Protein AF-0000000081577315 (afdb_homodimer)

InterPro domains:
  IPR021858 Fungal transcription factor [PF11951] (131-562)

Organism: NCBI:txid460523

Structure (mmCIF, N/CA/C/O backbone):
data_AF-0000000081577315-model_v1
#
loop_
_entity.id
_entity.type
_entity.pdbx_description
1 polymer 'Transcription factor domain-containing protein'
#
loop_
_atom_site.group_PDB
_atom_site.id
_atom_site.type_symbol
_atom_site.label_atom_id
_atom_site.label_alt_id
_atom_site.label_comp_id
_atom_site.label_asym_id
_atom_site.label_entity_id
_atom_site.label_seq_id
_atom_site.pdbx_PDB_ins_code
_atom_site.Cartn_x
_atom_site.Cartn_y
_atom_site.Cartn_z
_atom_site.occupancy
_atom_site.B_iso_or_equiv
_atom_site.auth_seq_id
_atom_site.auth_comp_id
_atom_site.auth_asym_id
_atom_site.auth_atom_id
_atom_site.pdbx_PDB_model_num
ATOM 1 N N . MET A 1 1 ? 40.281 28.016 14.172 1 19.94 1 MET A N 1
ATOM 2 C CA . MET A 1 1 ? 40.844 27 15.055 1 19.94 1 MET A CA 1
ATOM 3 C C . MET A 1 1 ? 39.75 26.328 15.883 1 19.94 1 MET A C 1
ATOM 5 O O . MET A 1 1 ? 39.156 26.953 16.766 1 19.94 1 MET A O 1
ATOM 9 N N . GLY A 1 2 ? 38.812 25.531 15.406 1 21.23 2 GLY A N 1
ATOM 10 C CA . GLY A 1 2 ? 37.469 25.281 15.93 1 21.23 2 GLY A CA 1
ATOM 11 C C . GLY A 1 2 ? 37.469 24.5 17.219 1 21.23 2 GLY A C 1
ATOM 12 O O . GLY A 1 2 ? 38.5 23.953 17.625 1 21.23 2 GLY A O 1
ATOM 13 N N . PRO A 1 3 ? 36.656 24.719 18.219 1 23.34 3 PRO A N 1
ATOM 14 C CA . PRO A 1 3 ? 37.031 24.297 19.562 1 23.34 3 PRO A CA 1
ATOM 15 C C . PRO A 1 3 ? 37.5 22.844 19.609 1 23.34 3 PRO A C 1
ATOM 17 O O . PRO A 1 3 ? 37.188 22.062 18.734 1 23.34 3 PRO A O 1
ATOM 20 N N . PRO A 1 4 ? 38.5 22.562 20.547 1 21.45 4 PRO A N 1
ATOM 21 C CA . PRO A 1 4 ? 39.312 21.344 20.75 1 21.45 4 PRO A CA 1
ATOM 22 C C . PRO A 1 4 ? 38.438 20.109 21.047 1 21.45 4 PRO A C 1
ATOM 24 O O . PRO A 1 4 ? 37.312 20.234 21.531 1 21.45 4 PRO A O 1
ATOM 27 N N . ILE A 1 5 ? 38.688 19.016 20.344 1 21.33 5 ILE A N 1
ATOM 28 C CA . ILE A 1 5 ? 38.125 17.688 20.125 1 21.33 5 ILE A CA 1
ATOM 29 C C . ILE A 1 5 ? 38.281 16.844 21.391 1 21.33 5 ILE A C 1
ATOM 31 O O . ILE A 1 5 ? 39.375 16.359 21.672 1 21.33 5 ILE A O 1
ATOM 35 N N . LEU A 1 6 ? 37.812 17.625 22.531 1 18.81 6 LEU A N 1
ATOM 36 C CA . LEU A 1 6 ? 38.375 16.953 23.719 1 18.81 6 LEU A CA 1
ATOM 37 C C . LEU A 1 6 ? 38.281 15.438 23.562 1 18.81 6 LEU A C 1
ATOM 39 O O . LEU A 1 6 ? 37.5 14.922 22.766 1 18.81 6 LEU A O 1
ATOM 43 N N . GLY A 1 7 ? 39 14.812 24.5 1 17.84 7 GLY A N 1
ATOM 44 C CA . GLY A 1 7 ? 39.719 13.586 24.781 1 17.84 7 GLY A CA 1
ATOM 45 C C . GLY A 1 7 ? 38.844 12.359 24.812 1 17.84 7 GLY A C 1
ATOM 46 O O . GLY A 1 7 ? 37.625 12.469 24.922 1 17.84 7 GLY A O 1
ATOM 47 N N . VAL A 1 8 ? 39.406 11.164 24.656 1 20.05 8 VAL A N 1
ATOM 48 C CA . VAL A 1 8 ? 39.312 9.789 24.188 1 20.05 8 VAL A CA 1
ATOM 49 C C . VAL A 1 8 ? 38.594 8.938 25.25 1 20.05 8 VAL A C 1
ATOM 51 O O . VAL A 1 8 ? 38.156 7.824 24.969 1 20.05 8 VAL A O 1
ATOM 54 N N . HIS A 1 9 ? 38.375 9.578 26.469 1 17.62 9 HIS A N 1
ATOM 55 C CA . HIS A 1 9 ? 38.688 8.602 27.5 1 17.62 9 HIS A CA 1
ATOM 56 C C . HIS A 1 9 ? 37.844 7.352 27.375 1 17.62 9 HIS A C 1
ATOM 58 O O . HIS A 1 9 ? 36.75 7.398 26.781 1 17.62 9 HIS A O 1
ATOM 64 N N . GLU A 1 10 ? 38.219 6.277 28.172 1 17.97 10 GLU A N 1
ATOM 65 C CA . GLU A 1 10 ? 38.281 4.824 28.297 1 17.97 10 GLU A CA 1
ATOM 66 C C . GLU A 1 10 ? 36.906 4.238 28.578 1 17.97 10 GLU A C 1
ATOM 68 O O . GLU A 1 10 ? 36 4.945 29.047 1 17.97 10 GLU A O 1
ATOM 73 N N . ASN A 1 11 ? 36.719 2.869 28.469 1 18.02 11 ASN A N 1
ATOM 74 C CA . ASN A 1 11 ? 35.906 1.729 28.062 1 18.02 11 ASN A CA 1
ATOM 75 C C . ASN A 1 11 ? 35 1.273 29.188 1 18.02 11 ASN A C 1
ATOM 77 O O . ASN A 1 11 ? 34.062 0.478 28.969 1 18.02 11 ASN A O 1
ATOM 81 N N . THR A 1 12 ? 35.312 1.619 30.484 1 17.09 12 THR A N 1
ATOM 82 C CA . THR A 1 12 ? 35.25 0.462 31.375 1 17.09 12 THR A CA 1
ATOM 83 C C . THR A 1 12 ? 33.812 0.008 31.594 1 17.09 12 THR A C 1
ATOM 85 O O . THR A 1 12 ? 32.875 0.768 31.344 1 17.09 12 THR A O 1
ATOM 88 N N . HIS A 1 13 ? 33.531 -0.898 32.656 1 17.03 13 HIS A N 1
ATOM 89 C CA . HIS A 1 13 ? 33.031 -2.219 33 1 17.03 13 HIS A CA 1
ATOM 90 C C . HIS A 1 13 ? 31.594 -2.135 33.531 1 17.03 13 HIS A C 1
ATOM 92 O O . HIS A 1 13 ? 30.75 -2.957 33.188 1 17.03 13 HIS A O 1
ATOM 98 N N . ALA A 1 14 ? 31.234 -1.202 34.406 1 17.31 14 ALA A N 1
ATOM 99 C CA . ALA A 1 14 ? 30.672 -1.728 35.656 1 17.31 14 ALA A CA 1
ATOM 100 C C . ALA A 1 14 ? 29.203 -2.111 35.469 1 17.31 14 ALA A C 1
ATOM 102 O O . ALA A 1 14 ? 28.422 -1.365 34.875 1 17.31 14 ALA A O 1
ATOM 103 N N . SER A 1 15 ? 28.812 -3.434 35.688 1 18.31 15 SER A N 1
ATOM 104 C CA . SER A 1 15 ? 27.703 -4.355 35.5 1 18.31 15 SER A CA 1
ATOM 105 C C . SER A 1 15 ? 26.531 -3.984 36.406 1 18.31 15 SER A C 1
ATOM 107 O O . SER A 1 15 ? 25.531 -4.703 36.469 1 18.31 15 SER A O 1
ATOM 109 N N . PRO A 1 16 ? 26.328 -2.744 36.75 1 17.39 16 PRO A N 1
ATOM 110 C CA . PRO A 1 16 ? 25.656 -2.795 38.062 1 17.39 16 PRO A CA 1
ATOM 111 C C . PRO A 1 16 ? 24.328 -3.553 38.031 1 17.39 16 PRO A C 1
ATOM 113 O O . PRO A 1 16 ? 23.656 -3.574 36.969 1 17.39 16 PRO A O 1
ATOM 116 N N . SER A 1 17 ? 24.156 -4.488 38.969 1 18.06 17 SER A N 1
ATOM 117 C CA . SER A 1 17 ? 23.25 -5.574 39.344 1 18.06 17 SER A CA 1
ATOM 118 C C . SER A 1 17 ? 21.891 -5.039 39.75 1 18.06 17 SER A C 1
ATOM 120 O O . SER A 1 17 ? 21.734 -4.508 40.875 1 18.06 17 SER A O 1
ATOM 122 N N . ALA A 1 18 ? 21.344 -4.199 39.031 1 18.39 18 ALA A N 1
ATOM 123 C CA . ALA A 1 18 ? 20.234 -3.477 39.656 1 18.39 18 ALA A CA 1
ATOM 124 C C . ALA A 1 18 ? 19.172 -4.445 40.188 1 18.39 18 ALA A C 1
ATOM 126 O O . ALA A 1 18 ? 18.609 -5.238 39.438 1 18.39 18 ALA A O 1
ATOM 127 N N . THR A 1 19 ? 19.422 -4.809 41.344 1 18 19 THR A N 1
ATOM 128 C CA . THR A 1 19 ? 18.609 -5.711 42.188 1 18 19 THR A CA 1
ATOM 129 C C . THR A 1 19 ? 17.156 -5.262 42.188 1 18 19 THR A C 1
ATOM 131 O O . THR A 1 19 ? 16.844 -4.156 42.656 1 18 19 THR A O 1
ATOM 134 N N . ALA A 1 20 ? 16.484 -5.68 41.188 1 18.7 20 ALA A N 1
ATOM 135 C CA . ALA A 1 20 ? 15.062 -5.434 40.938 1 18.7 20 ALA A CA 1
ATOM 136 C C . ALA A 1 20 ? 14.219 -5.762 42.188 1 18.7 20 ALA A C 1
ATOM 138 O O . ALA A 1 20 ? 14.312 -6.863 42.719 1 18.7 20 ALA A O 1
ATOM 139 N N . ILE A 1 21 ? 14.18 -4.812 43 1 18.83 21 ILE A N 1
ATOM 140 C CA . ILE A 1 21 ? 13.469 -4.992 44.25 1 18.83 21 ILE A CA 1
ATOM 141 C C . ILE A 1 21 ? 12.125 -5.68 44 1 18.83 21 ILE A C 1
ATOM 143 O O . ILE A 1 21 ? 11.398 -5.309 43.094 1 18.83 21 ILE A O 1
ATOM 147 N N . PRO A 1 22 ? 11.906 -6.816 44.688 1 18.69 22 PRO A N 1
ATOM 148 C CA . PRO A 1 22 ? 10.891 -7.867 44.656 1 18.69 22 PRO A CA 1
ATOM 149 C C . PRO A 1 22 ? 9.492 -7.344 44.969 1 18.69 22 PRO A C 1
ATOM 151 O O . PRO A 1 22 ? 9.273 -6.742 46 1 18.69 22 PRO A O 1
ATOM 154 N N . TYR A 1 23 ? 8.984 -6.512 44.094 1 19.5 23 TYR A N 1
ATOM 155 C CA . TYR A 1 23 ? 7.734 -5.941 44.562 1 19.5 23 TYR A CA 1
ATOM 156 C C . TYR A 1 23 ? 6.809 -7.023 45.125 1 19.5 23 TYR A C 1
ATOM 158 O O . TYR A 1 23 ? 6.707 -8.109 44.531 1 19.5 23 TYR A O 1
ATOM 166 N N . PRO A 1 24 ? 6.59 -6.98 46.312 1 19.03 24 PRO A N 1
ATOM 167 C CA . PRO A 1 24 ? 5.848 -7.977 47.094 1 19.03 24 PRO A CA 1
ATOM 168 C C . PRO A 1 24 ? 4.504 -8.336 46.469 1 19.03 24 PRO A C 1
ATOM 170 O O . PRO A 1 24 ? 3.906 -7.516 45.781 1 19.03 24 PRO A O 1
ATOM 173 N 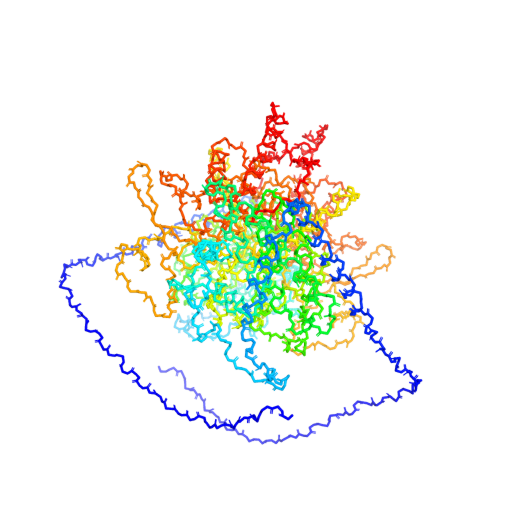N . SER A 1 25 ? 4.359 -9.648 46.156 1 19.23 25 SER A N 1
ATOM 174 C CA . SER A 1 25 ? 3.34 -10.531 45.594 1 19.23 25 SER A CA 1
ATOM 175 C C . SER A 1 25 ? 2.025 -10.406 46.344 1 19.23 25 SER A C 1
ATOM 177 O O . SER A 1 25 ? 1.93 -10.828 47.5 1 19.23 25 SER A O 1
ATOM 179 N N . GLU A 1 26 ? 1.535 -9.164 46.594 1 19.61 26 GLU A N 1
ATOM 180 C CA . GLU A 1 26 ? 0.37 -9.266 47.469 1 19.61 26 GLU A CA 1
ATOM 181 C C . GLU A 1 26 ? -0.564 -10.383 47 1 19.61 26 GLU A C 1
ATOM 183 O O . GLU A 1 26 ? -0.805 -10.547 45.812 1 19.61 26 GLU A O 1
ATOM 188 N N . SER A 1 27 ? -0.783 -11.391 47.906 1 19.67 27 SER A N 1
ATOM 189 C CA . SER A 1 27 ? -1.423 -12.695 48.031 1 19.67 27 SER A CA 1
ATOM 190 C C . SER A 1 27 ? -2.918 -12.609 47.75 1 19.67 27 SER A C 1
ATOM 192 O O . SER A 1 27 ? -3.682 -13.492 48.156 1 19.67 27 SER A O 1
ATOM 194 N N . SER A 1 28 ? -3.348 -11.656 46.938 1 20.56 28 SER A N 1
ATOM 195 C CA . SER A 1 28 ? -4.801 -11.617 47.094 1 20.56 28 SER A CA 1
ATOM 196 C C . SER A 1 28 ? -5.398 -13.016 47 1 20.56 28 SER A C 1
ATOM 198 O O . SER A 1 28 ? -4.941 -13.852 46.219 1 20.56 28 SER A O 1
ATOM 200 N N . GLY A 1 29 ? -6.09 -13.516 48.062 1 19.36 29 GLY A N 1
ATOM 201 C CA . GLY A 1 29 ? -6.656 -14.75 48.594 1 19.36 29 GLY A CA 1
ATOM 202 C C . GLY A 1 29 ? -7.594 -15.438 47.594 1 19.36 29 GLY A C 1
ATOM 203 O O . GLY A 1 29 ? -8.211 -16.453 47.938 1 19.36 29 GLY A O 1
ATOM 204 N N . MET A 1 30 ? -8.195 -14.719 46.625 1 20.97 30 MET A N 1
ATOM 205 C CA . MET A 1 30 ? -9.469 -15.375 46.344 1 20.97 30 MET A CA 1
ATOM 206 C C . MET A 1 30 ? -9.234 -16.812 45.844 1 20.97 30 MET A C 1
ATOM 208 O O . MET A 1 30 ? -8.508 -17.031 44.875 1 20.97 30 MET A O 1
ATOM 212 N N . ASN A 1 31 ? -9.133 -17.75 46.719 1 19.98 31 ASN A N 1
ATOM 213 C CA . ASN A 1 31 ? -8.977 -19.203 46.688 1 19.98 31 ASN A CA 1
ATOM 214 C C . ASN A 1 31 ? -9.93 -19.859 45.719 1 19.98 31 ASN A C 1
ATOM 216 O O . ASN A 1 31 ? -10.07 -21.078 45.688 1 19.98 31 ASN A O 1
ATOM 220 N N . GLU A 1 32 ? -10.898 -19.156 45.125 1 22.66 32 GLU A N 1
ATOM 221 C CA . GLU A 1 32 ? -11.945 -20.109 44.812 1 22.66 32 GLU A CA 1
ATOM 222 C C . GLU A 1 32 ? -11.414 -21.234 43.906 1 22.66 32 GLU A C 1
ATOM 224 O O . GLU A 1 32 ? -10.586 -20.984 43.031 1 22.66 32 GLU A O 1
ATOM 229 N N . GLN A 1 33 ? -11.594 -22.5 44.281 1 22 33 GLN A N 1
ATOM 230 C CA . GLN A 1 33 ? -11.234 -23.812 43.781 1 22 33 GLN A CA 1
ATOM 231 C C . GLN A 1 33 ? -11.555 -23.938 42.281 1 22 33 GLN A C 1
ATOM 233 O O . GLN A 1 33 ? -12.727 -24.031 41.906 1 22 33 GLN A O 1
ATOM 238 N N . SER A 1 34 ? -11.055 -23 41.5 1 20.97 34 SER A N 1
ATOM 239 C CA . SER A 1 34 ? -11.516 -23.156 40.125 1 20.97 34 SER A CA 1
ATOM 240 C C . SER A 1 34 ? -11.266 -24.578 39.625 1 20.97 34 SER A C 1
ATOM 242 O O . SER A 1 34 ? -10.125 -25.047 39.594 1 20.97 34 SER A O 1
ATOM 244 N N . GLN A 1 35 ? -12.203 -25.469 39.875 1 22.58 35 GLN A N 1
ATOM 245 C CA . GLN A 1 35 ? -12.141 -26.828 39.344 1 22.58 35 GLN A CA 1
ATOM 246 C C . GLN A 1 35 ? -11.633 -26.844 37.906 1 22.58 35 GLN A C 1
ATOM 248 O O . GLN A 1 35 ? -12.062 -26.031 37.094 1 22.58 35 GLN A O 1
ATOM 253 N N . SER A 1 36 ? -10.43 -27.219 37.812 1 22.75 36 SER A N 1
ATOM 254 C CA . SER A 1 36 ? -9.641 -27.438 36.594 1 22.75 36 SER A CA 1
ATOM 255 C C . SER A 1 36 ? -10.445 -28.172 35.531 1 22.75 36 SER A C 1
ATOM 257 O O . SER A 1 36 ? -10.789 -29.344 35.719 1 22.75 36 SER A O 1
ATOM 259 N N . PRO A 1 37 ? -11.5 -27.5 35.031 1 26.52 37 PRO A N 1
ATOM 260 C CA . PRO A 1 37 ? -12.18 -28.484 34.156 1 26.52 37 PRO A CA 1
ATOM 261 C C . PRO A 1 37 ? -11.211 -29.25 33.281 1 26.52 37 PRO A C 1
ATOM 263 O O . PRO A 1 37 ? -10.195 -28.703 32.844 1 26.52 37 PRO A O 1
ATOM 266 N N . GLN A 1 38 ? -10.969 -30.5 33.562 1 24.44 38 GLN A N 1
ATOM 267 C CA . GLN A 1 38 ? -10.273 -31.469 32.75 1 24.44 38 GLN A CA 1
ATOM 268 C C . GLN A 1 38 ? -10.57 -31.266 31.266 1 24.44 38 GLN A C 1
ATOM 270 O O . GLN A 1 38 ? -11.711 -31.422 30.828 1 24.44 38 GLN A O 1
ATOM 275 N N . SER A 1 39 ? -10.102 -30.156 30.844 1 25.58 39 SER A N 1
ATOM 276 C CA . SER A 1 39 ? -10.242 -29.859 29.422 1 25.58 39 SER A CA 1
ATOM 277 C C . SER A 1 39 ? -9.898 -31.078 28.562 1 25.58 39 SER A C 1
ATOM 279 O O . SER A 1 39 ? -8.727 -31.406 28.391 1 25.58 39 SER A O 1
ATOM 281 N N . ASN A 1 40 ? -10.664 -32.188 28.797 1 25.02 40 ASN A N 1
ATOM 282 C CA . ASN A 1 40 ? -10.68 -33.281 27.844 1 25.02 40 ASN A CA 1
ATOM 283 C C . ASN A 1 40 ? -10.75 -32.781 26.406 1 25.02 40 ASN A C 1
ATOM 285 O O . ASN A 1 40 ? -11.797 -32.312 25.953 1 25.02 40 ASN A O 1
ATOM 289 N N . PHE A 1 41 ? -9.82 -32.062 26.047 1 26.64 41 PHE A N 1
ATOM 290 C CA . PHE A 1 41 ? -9.664 -31.859 24.609 1 26.64 41 PHE A CA 1
ATOM 291 C C . PHE A 1 41 ? -9.969 -33.156 23.859 1 26.64 41 PHE A C 1
ATOM 293 O O . PHE A 1 41 ? -9.234 -34.125 23.969 1 26.64 41 PHE A O 1
ATOM 300 N N . PRO A 1 42 ? -11.242 -33.531 23.719 1 29.66 42 PRO A N 1
ATOM 301 C CA . PRO A 1 42 ? -11.594 -34.844 23.188 1 29.66 42 PRO A CA 1
ATOM 302 C C . PRO A 1 42 ? -10.82 -35.188 21.922 1 29.66 42 PRO A C 1
ATOM 304 O O . PRO A 1 42 ? -10.648 -34.344 21.047 1 29.66 42 PRO A O 1
ATOM 307 N N . LEU A 1 43 ? -9.93 -36.156 21.859 1 29.17 43 LEU A N 1
ATOM 308 C CA . LEU A 1 43 ? -9.422 -37.031 20.797 1 29.17 43 LEU A CA 1
ATOM 309 C C . LEU A 1 43 ? -10.461 -37.219 19.703 1 29.17 43 LEU A C 1
ATOM 311 O O . LEU A 1 43 ? -10.211 -37.906 18.703 1 29.17 43 LEU A O 1
ATOM 315 N N . HIS A 1 44 ? -11.625 -36.719 19.891 1 32.28 44 HIS A N 1
ATOM 316 C CA . HIS A 1 44 ? -12.703 -36.875 18.922 1 32.28 44 HIS A CA 1
ATOM 317 C C . HIS A 1 44 ? -12.43 -36.094 17.656 1 32.28 44 HIS A C 1
ATOM 319 O O . HIS A 1 44 ? -13.109 -36.25 16.641 1 32.28 44 HIS A O 1
ATOM 325 N N . SER A 1 45 ? -11.672 -35.062 17.719 1 35.09 45 SER A N 1
ATOM 326 C CA . SER A 1 45 ? -11.43 -34.219 16.547 1 35.09 45 SER A CA 1
ATOM 327 C C .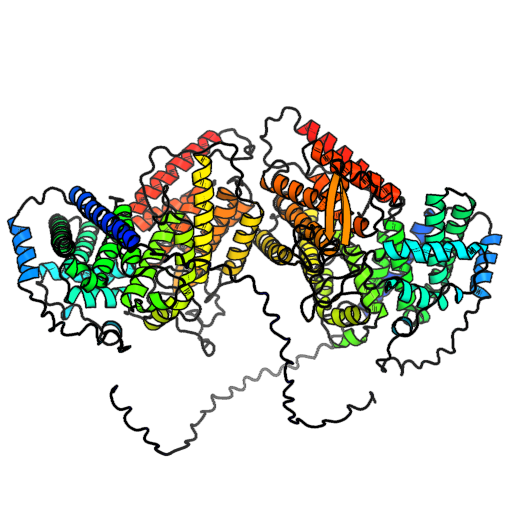 SER A 1 45 ? -10.57 -34.969 15.523 1 35.09 45 SER A C 1
ATOM 329 O O . SER A 1 45 ? -10.617 -34.656 14.328 1 35.09 45 SER A O 1
ATOM 331 N N . LEU A 1 46 ? -9.805 -35.844 15.961 1 35.5 46 LEU A N 1
ATOM 332 C CA . LEU A 1 46 ? -9.055 -36.75 15.086 1 35.5 46 LEU A CA 1
ATOM 333 C C . LEU A 1 46 ? -9.984 -37.688 14.352 1 35.5 46 LEU A C 1
ATOM 335 O O . LEU A 1 46 ? -9.727 -38.062 13.203 1 35.5 46 LEU A O 1
ATOM 339 N N . GLY A 1 47 ? -11.031 -38.062 15.031 1 37.19 47 GLY A N 1
ATOM 340 C CA . GLY A 1 47 ? -12.008 -38.969 14.445 1 37.19 47 GLY A CA 1
ATOM 341 C C . GLY A 1 47 ? -12.703 -38.375 13.227 1 37.19 47 GLY A C 1
ATOM 342 O O . GLY A 1 47 ? -12.93 -39.062 12.242 1 37.19 47 GLY A O 1
ATOM 343 N N . ALA A 1 48 ? -13.07 -37.156 13.258 1 43.28 48 ALA A N 1
ATOM 344 C CA . ALA A 1 48 ? -13.719 -36.469 12.141 1 43.28 48 ALA A CA 1
ATOM 345 C C . ALA A 1 48 ? -12.766 -36.312 10.961 1 43.28 48 ALA A C 1
ATOM 347 O O . ALA A 1 48 ? -13.156 -36.469 9.805 1 43.28 48 ALA A O 1
ATOM 348 N N . SER A 1 49 ? -11.547 -36.219 11.336 1 51.12 49 SER A N 1
ATOM 349 C CA . SER A 1 49 ? -10.516 -36.062 10.312 1 51.12 49 SER A CA 1
ATOM 350 C C . SER A 1 49 ? -10.289 -37.344 9.547 1 51.12 49 SER A C 1
ATOM 352 O O . SER A 1 49 ? -10.18 -37.344 8.32 1 51.12 49 SER A O 1
ATOM 354 N N . ALA A 1 50 ? -10.406 -38.406 10.32 1 51 50 ALA A N 1
ATOM 355 C CA . ALA A 1 50 ? -10.227 -39.719 9.672 1 51 50 ALA A CA 1
ATOM 356 C C . ALA A 1 50 ? -11.398 -40.031 8.758 1 51 50 ALA A C 1
ATOM 358 O O . ALA A 1 50 ? -11.211 -40.562 7.656 1 51 50 ALA A O 1
ATOM 359 N N . ASN A 1 51 ? -12.562 -39.656 9.289 1 53.56 51 ASN A N 1
ATOM 360 C CA . ASN A 1 51 ? -13.75 -39.906 8.469 1 53.56 51 ASN A CA 1
ATOM 361 C C . ASN A 1 51 ? -13.75 -39 7.227 1 53.56 51 ASN A C 1
ATOM 363 O O . ASN A 1 51 ? -14.086 -39.438 6.133 1 53.56 51 ASN A O 1
ATOM 367 N N . ASN A 1 52 ? -13.375 -37.875 7.379 1 59 52 ASN A N 1
ATOM 368 C CA . ASN A 1 52 ? -13.273 -36.969 6.234 1 59 52 ASN A CA 1
ATOM 369 C C . ASN A 1 52 ? -12.211 -37.438 5.246 1 59 52 ASN A C 1
ATOM 371 O O . ASN A 1 52 ? -12.414 -37.375 4.035 1 59 52 ASN A O 1
ATOM 375 N N . LEU A 1 53 ? -11.242 -38 5.867 1 57.97 53 LEU A N 1
ATOM 376 C CA . LEU A 1 53 ? -10.195 -38.531 5.012 1 57.97 53 LEU A CA 1
ATOM 377 C C . LEU A 1 53 ? -10.711 -39.719 4.203 1 57.97 53 LEU A C 1
ATOM 379 O O . LEU A 1 53 ? -10.484 -39.812 2.994 1 57.97 53 LEU A O 1
ATOM 383 N N . ALA A 1 54 ? -11.383 -40.531 4.949 1 58.47 54 ALA A N 1
ATOM 384 C CA . ALA A 1 54 ? -11.938 -41.688 4.273 1 58.47 54 ALA A CA 1
ATOM 385 C C . ALA A 1 54 ? -12.883 -41.281 3.152 1 58.47 54 ALA A C 1
ATOM 387 O O . ALA A 1 54 ? -12.836 -41.844 2.055 1 58.47 54 ALA A O 1
ATOM 388 N N . HIS A 1 55 ? -13.625 -40.375 3.43 1 64.88 55 HIS A N 1
ATOM 389 C CA . HIS A 1 55 ? -14.57 -39.875 2.424 1 64.88 55 HIS A CA 1
ATOM 390 C C . HIS A 1 55 ? -13.836 -39.25 1.242 1 64.88 55 HIS A C 1
ATOM 392 O O . HIS A 1 55 ? -14.164 -39.531 0.086 1 64.88 55 HIS A O 1
ATOM 398 N N . SER A 1 56 ? -12.938 -38.562 1.524 1 61.78 56 SER A N 1
ATOM 399 C CA . SER A 1 56 ? -12.203 -37.906 0.458 1 61.78 56 SER A CA 1
ATOM 400 C C . SER A 1 56 ? -11.445 -38.906 -0.407 1 61.78 56 SER A C 1
ATOM 402 O O . SER A 1 56 ? -11.391 -38.75 -1.63 1 61.78 56 SER A O 1
ATOM 404 N N . LEU A 1 57 ? -10.938 -39.781 0.254 1 61.41 57 LEU A N 1
ATOM 405 C CA . LEU A 1 57 ? -10.188 -40.812 -0.479 1 61.41 57 LEU A CA 1
ATOM 406 C C . LEU A 1 57 ? -11.125 -41.656 -1.332 1 61.41 57 LEU A C 1
ATOM 408 O O . LEU A 1 57 ? -10.781 -42.031 -2.455 1 61.41 57 LEU A O 1
ATOM 412 N N . ASN A 1 58 ? -12.297 -41.781 -0.735 1 57.19 58 ASN A N 1
ATOM 413 C CA . ASN A 1 58 ? -13.312 -42.5 -1.521 1 57.19 58 ASN A CA 1
ATOM 414 C C . ASN A 1 58 ? -13.742 -41.656 -2.73 1 57.19 58 ASN A C 1
ATOM 416 O O . ASN A 1 58 ? -13.922 -42.219 -3.822 1 57.19 58 ASN A O 1
ATOM 420 N N . ASP A 1 59 ? -13.891 -40.5 -2.531 1 63 59 ASP A N 1
ATOM 421 C CA . ASP A 1 59 ? -14.25 -39.625 -3.623 1 63 59 ASP A CA 1
ATOM 422 C C . ASP A 1 59 ? -13.164 -39.594 -4.699 1 63 59 ASP A C 1
ATOM 424 O O . ASP A 1 59 ? -13.469 -39.531 -5.895 1 63 59 ASP A O 1
ATOM 428 N N . LEU A 1 60 ? -12.047 -39.625 -4.207 1 60.66 60 LEU A N 1
ATOM 429 C CA . LEU A 1 60 ? -10.906 -39.719 -5.117 1 60.66 60 LEU A CA 1
ATOM 430 C C . LEU A 1 60 ? -11.016 -40.938 -6.02 1 60.66 60 LEU A C 1
ATOM 432 O O . LEU A 1 60 ? -10.844 -40.844 -7.238 1 60.66 60 LEU A O 1
ATOM 436 N N . LEU A 1 61 ? -11.32 -41.969 -5.363 1 57 61 LEU A N 1
ATOM 437 C CA . LEU A 1 61 ? -11.398 -43.219 -6.086 1 57 61 LEU A CA 1
ATOM 438 C C . LEU A 1 61 ? -12.578 -43.219 -7.059 1 57 61 LEU A C 1
ATOM 440 O O . LEU A 1 61 ? -12.453 -43.688 -8.195 1 57 61 LEU A O 1
ATOM 444 N N . GLU A 1 62 ? -13.641 -42.594 -6.637 1 52.59 62 GLU A N 1
ATOM 445 C CA . GLU A 1 62 ? -14.828 -42.562 -7.477 1 52.59 62 GLU A CA 1
ATOM 446 C C . GLU A 1 62 ? -14.633 -41.625 -8.664 1 52.59 62 GLU A C 1
ATOM 448 O O . GLU A 1 62 ? -15.07 -41.906 -9.773 1 52.59 62 GLU A O 1
ATOM 453 N N . SER A 1 63 ? -14.156 -40.5 -8.414 1 54.34 63 SER A N 1
ATOM 454 C CA . SER A 1 63 ? -13.914 -39.531 -9.477 1 54.34 63 SER A CA 1
ATOM 455 C C . SER A 1 63 ? -13.055 -40.125 -10.586 1 54.34 63 SER A C 1
ATOM 457 O O . SER A 1 63 ? -13.289 -39.906 -11.773 1 54.34 63 SER A O 1
ATOM 459 N N . LYS A 1 64 ? -12.125 -40.875 -10.32 1 52.69 64 LYS A N 1
ATOM 460 C CA . LYS A 1 64 ? -11.188 -41.5 -11.234 1 52.69 64 LYS A CA 1
ATOM 461 C C . LYS A 1 64 ? -11.867 -42.625 -12.031 1 52.69 64 LYS A C 1
ATOM 463 O O . LYS A 1 64 ? -11.617 -42.781 -13.227 1 52.69 64 LYS A O 1
ATOM 468 N N . ILE A 1 65 ? -12.602 -43.406 -11.266 1 45.5 65 ILE A N 1
ATOM 469 C CA . ILE A 1 65 ? -13.32 -44.469 -11.938 1 45.5 65 ILE A CA 1
ATOM 470 C C . ILE A 1 65 ? -14.133 -43.906 -13.102 1 45.5 65 ILE A C 1
ATOM 472 O O . ILE A 1 65 ? -14.188 -44.5 -14.18 1 45.5 65 ILE A O 1
ATOM 476 N N . ASP A 1 66 ? -14.578 -42.906 -12.922 1 49.16 66 ASP A N 1
ATOM 477 C CA . ASP A 1 66 ? -15.344 -42.281 -14 1 49.16 66 ASP A CA 1
ATOM 478 C C . ASP A 1 66 ? -14.438 -41.875 -15.156 1 49.16 66 ASP A C 1
ATOM 480 O O . ASP A 1 66 ? -14.836 -41.938 -16.312 1 49.16 66 ASP A O 1
ATOM 484 N N . GLU A 1 67 ? -13.305 -41.562 -14.742 1 51.91 67 GLU A N 1
ATOM 485 C CA . GLU A 1 67 ? -12.336 -41.125 -15.75 1 51.91 67 GLU A CA 1
ATOM 486 C C . GLU A 1 67 ? -11.82 -42.344 -16.547 1 51.91 67 GLU A C 1
ATOM 488 O O . GLU A 1 67 ? -11.469 -42.188 -17.734 1 51.91 67 GLU A O 1
ATOM 493 N N . ILE A 1 68 ? -11.562 -43.5 -15.727 1 50.56 68 ILE A N 1
ATOM 494 C CA . ILE A 1 68 ? -11.023 -44.719 -16.328 1 50.56 68 ILE A CA 1
ATOM 495 C C . ILE A 1 68 ? -12.148 -45.531 -16.969 1 50.56 68 ILE A C 1
ATOM 497 O O . ILE A 1 68 ? -13.195 -45.719 -16.344 1 50.56 68 ILE A O 1
ATOM 501 N N . GLY A 1 69 ? -12.766 -45.125 -17.922 1 46.69 69 GLY A N 1
ATOM 502 C CA . GLY A 1 69 ? -13.711 -46.062 -18.516 1 46.69 69 GLY A CA 1
ATOM 503 C C . GLY A 1 69 ? -13.547 -47.469 -18 1 46.69 69 GLY A C 1
ATOM 504 O O . GLY A 1 69 ? -12.602 -47.75 -17.266 1 46.69 69 GLY A O 1
ATOM 505 N N . VAL A 1 70 ? -14.547 -48.469 -18.016 1 42.69 70 VAL A N 1
ATOM 506 C CA . VAL A 1 70 ? -14.523 -49.875 -17.625 1 42.69 70 VAL A CA 1
ATOM 507 C C . VAL A 1 70 ? -13.258 -50.531 -18.141 1 42.69 70 VAL A C 1
ATOM 509 O O . VAL A 1 70 ? -12.977 -50.5 -19.344 1 42.69 70 VAL A O 1
ATOM 512 N N . PRO A 1 71 ? -12.328 -50.719 -17.266 1 45.62 71 PRO A N 1
ATOM 513 C CA . PRO A 1 71 ? -11.18 -51.469 -17.766 1 45.62 71 PRO A CA 1
ATOM 514 C C . PRO A 1 71 ? -11.578 -52.688 -18.578 1 45.62 71 PRO A C 1
ATOM 516 O O . PRO A 1 71 ? -12.406 -53.5 -18.141 1 45.62 71 PRO A O 1
ATOM 519 N N . ASN A 1 72 ? -11.594 -52.562 -19.781 1 46.56 72 ASN A N 1
ATOM 520 C CA . ASN A 1 72 ? -12.109 -53.625 -20.625 1 46.56 72 ASN A CA 1
ATOM 521 C C . ASN A 1 72 ? -11.461 -54.969 -20.266 1 46.56 72 ASN A C 1
ATOM 523 O O . ASN A 1 72 ? -12.023 -56.031 -20.531 1 46.56 72 ASN A O 1
ATOM 527 N N . ASP A 1 73 ? -9.992 -55.094 -20.172 1 48 73 ASP A N 1
ATOM 528 C CA . ASP A 1 73 ? -9.422 -56.438 -20.203 1 48 73 ASP A CA 1
ATOM 529 C C . ASP A 1 73 ? -8.75 -56.781 -18.859 1 48 73 ASP A C 1
ATOM 531 O O . ASP A 1 73 ? -7.738 -56.156 -18.5 1 48 73 ASP A O 1
ATOM 535 N N . ASP A 1 74 ? -9.32 -57.438 -17.938 1 50.94 74 ASP A N 1
ATOM 536 C CA . ASP A 1 74 ? -8.883 -57.969 -16.656 1 50.94 74 ASP A CA 1
ATOM 537 C C . ASP A 1 74 ? -7.477 -58.562 -16.75 1 50.94 74 ASP A C 1
ATOM 539 O O . ASP A 1 74 ? -6.699 -58.469 -15.789 1 50.94 74 ASP A O 1
ATOM 543 N N . SER A 1 75 ? -7.125 -59.031 -17.844 1 53.09 75 SER A N 1
ATOM 544 C CA . SER A 1 75 ? -5.836 -59.688 -18.016 1 53.09 75 SER A CA 1
ATOM 545 C C . SER A 1 75 ? -4.688 -58.688 -17.969 1 53.09 75 SER A C 1
ATOM 547 O O . SER A 1 75 ? -3.639 -58.969 -17.391 1 53.09 75 SER A O 1
ATOM 549 N N . GLU A 1 76 ? -4.922 -57.594 -18.484 1 53.41 76 GLU A N 1
ATOM 550 C CA . GLU A 1 76 ? -3.865 -56.594 -18.516 1 53.41 76 GLU A CA 1
ATOM 551 C C . GLU A 1 76 ? -3.627 -56 -17.125 1 53.41 76 GLU A C 1
ATOM 553 O O . GLU A 1 76 ? -2.482 -55.75 -16.734 1 53.41 76 GLU A O 1
ATOM 558 N N . MET A 1 77 ? -4.633 -55.844 -16.422 1 57.12 77 MET A N 1
ATOM 559 C CA . MET A 1 77 ? -4.512 -55.344 -15.062 1 57.12 77 MET A CA 1
ATOM 560 C C . MET A 1 77 ? -3.746 -56.312 -14.18 1 57.12 77 MET A C 1
ATOM 562 O O . MET A 1 77 ? -2.914 -55.906 -13.367 1 57.12 77 MET A O 1
ATOM 566 N N . GLU A 1 78 ? -4.047 -57.562 -14.461 1 54.25 78 GLU A N 1
ATOM 567 C CA . GLU A 1 78 ? -3.352 -58.594 -13.703 1 54.25 78 GLU A CA 1
ATOM 568 C C . GLU A 1 78 ? -1.859 -58.594 -14.023 1 54.25 78 GLU A C 1
ATOM 570 O O . GLU A 1 78 ? -1.03 -58.781 -13.125 1 54.25 78 GLU A O 1
ATOM 575 N N . SER A 1 79 ? -1.596 -58.375 -15.281 1 53.41 79 SER A N 1
ATOM 576 C CA . SER A 1 79 ? -0.193 -58.344 -15.68 1 53.41 79 SER A CA 1
ATOM 577 C C . SER A 1 79 ? 0.529 -57.156 -15.07 1 53.41 79 SER A C 1
ATOM 579 O O . SER A 1 79 ? 1.669 -57.281 -14.617 1 53.41 79 SER A O 1
ATOM 581 N N . MET A 1 80 ? -0.177 -56.125 -15.008 1 57.78 80 MET A N 1
ATOM 582 C CA . MET A 1 80 ? 0.413 -54.938 -14.43 1 57.78 80 MET A CA 1
ATOM 583 C C . MET A 1 80 ? 0.595 -55.094 -12.922 1 57.78 80 MET A C 1
ATOM 585 O O . MET A 1 80 ? 1.638 -54.719 -12.375 1 57.78 80 MET A O 1
ATOM 589 N N . PHE A 1 81 ? -0.393 -55.75 -12.391 1 54.97 81 PHE A N 1
ATOM 590 C CA . PHE A 1 81 ? -0.302 -56 -10.961 1 54.97 81 PHE A CA 1
ATOM 591 C C . PHE A 1 81 ? 0.869 -56.938 -10.656 1 54.97 81 PHE A C 1
ATOM 593 O O . PHE A 1 81 ? 1.604 -56.719 -9.688 1 54.97 81 PHE A O 1
ATOM 600 N N . ARG A 1 82 ? 0.935 -57.938 -11.484 1 55.47 82 ARG A N 1
ATOM 601 C CA . ARG A 1 82 ? 2.037 -58.875 -11.328 1 55.47 82 ARG A CA 1
ATOM 602 C C . ARG A 1 82 ? 3.383 -58.188 -11.5 1 55.47 82 ARG A C 1
ATOM 604 O O . ARG A 1 82 ? 4.344 -58.5 -10.797 1 55.47 82 ARG A O 1
ATOM 611 N N . MET A 1 83 ? 3.389 -57.25 -12.445 1 52.03 83 MET A N 1
ATOM 612 C CA . MET A 1 83 ? 4.609 -56.5 -12.648 1 52.03 83 MET A CA 1
ATOM 613 C C . MET A 1 83 ? 4.98 -55.719 -11.383 1 52.03 83 MET A C 1
ATOM 615 O O . MET A 1 83 ? 6.145 -55.719 -10.977 1 52.03 83 MET A O 1
ATOM 619 N N . PHE A 1 84 ? 3.949 -55.188 -10.828 1 54.19 84 PHE A N 1
ATOM 620 C CA . PHE A 1 84 ? 4.211 -54.406 -9.633 1 54.19 84 PHE A CA 1
ATOM 621 C C . PHE A 1 84 ? 4.355 -55.312 -8.414 1 54.19 84 PHE A C 1
ATOM 623 O O . PHE A 1 84 ? 5.047 -54.969 -7.453 1 54.19 84 PHE A O 1
ATOM 630 N N . LYS A 1 85 ? 3.701 -56.531 -8.344 1 50.22 85 LYS A N 1
ATOM 631 C CA . LYS A 1 85 ? 3.904 -57.5 -7.281 1 50.22 85 LYS A CA 1
ATOM 632 C C . LYS A 1 85 ? 5.262 -58.188 -7.414 1 50.22 85 LYS A C 1
ATOM 634 O O . LYS A 1 85 ? 5.914 -58.5 -6.41 1 50.22 85 LYS A O 1
ATOM 639 N N . ARG A 1 86 ? 5.566 -58.844 -8.523 1 43.78 86 ARG A N 1
ATOM 640 C CA . ARG A 1 86 ? 6.832 -59.531 -8.766 1 43.78 86 ARG A CA 1
ATOM 641 C C . ARG A 1 86 ? 8.016 -58.594 -8.484 1 43.78 86 ARG A C 1
ATOM 643 O O . ARG A 1 86 ? 9.109 -59.062 -8.156 1 43.78 86 ARG A O 1
ATOM 650 N N . THR A 1 87 ? 7.949 -57.531 -8.984 1 36.69 87 THR A N 1
ATOM 651 C CA . THR A 1 87 ? 9.016 -56.625 -8.57 1 36.69 87 THR A CA 1
ATOM 652 C C . THR A 1 87 ? 8.945 -56.375 -7.066 1 36.69 87 THR A C 1
ATOM 654 O O . THR A 1 87 ? 8.102 -55.594 -6.594 1 36.69 87 THR A O 1
ATOM 657 N N . GLU A 1 88 ? 8.82 -57.344 -6.25 1 34.91 88 GLU A N 1
ATOM 658 C CA . GLU A 1 88 ? 9.266 -57.125 -4.879 1 34.91 88 GLU A CA 1
ATOM 659 C C . GLU A 1 88 ? 10.328 -56.031 -4.812 1 34.91 88 GLU A C 1
ATOM 661 O O . GLU A 1 88 ? 11.523 -56.312 -4.953 1 34.91 88 GLU A O 1
ATOM 666 N N . TYR A 1 89 ? 10.172 -55 -5.434 1 32.16 89 TYR A N 1
ATOM 667 C CA . TYR A 1 89 ? 11.062 -53.938 -4.988 1 32.16 89 TYR A CA 1
ATOM 668 C C . TYR A 1 89 ? 11.375 -54.062 -3.502 1 32.16 89 TYR A C 1
ATOM 670 O O . TYR A 1 89 ? 10.461 -54.156 -2.676 1 32.16 89 TYR A O 1
ATOM 678 N N . GLN A 1 90 ? 12.344 -54.875 -3.162 1 30.78 90 GLN A N 1
ATOM 679 C CA . GLN A 1 90 ? 12.961 -55.156 -1.873 1 30.78 90 GLN A CA 1
ATOM 680 C C . GLN A 1 90 ? 12.664 -54.062 -0.856 1 30.78 90 GLN A C 1
ATOM 682 O O . GLN A 1 90 ? 13.031 -52.906 -1.06 1 30.78 90 GLN A O 1
ATOM 687 N N . CYS A 1 91 ? 11.461 -54.094 -0.304 1 30.09 91 CYS A N 1
ATOM 688 C CA . CYS A 1 91 ? 11.344 -53.375 0.951 1 30.09 91 CYS A CA 1
ATOM 689 C C . CYS A 1 91 ? 12.648 -53.438 1.737 1 30.09 91 CYS A C 1
ATOM 691 O O . CYS A 1 91 ? 13.07 -54.5 2.17 1 30.09 91 CYS A O 1
ATOM 693 N N . PRO A 1 92 ? 13.656 -52.844 1.475 1 30.59 92 PRO A N 1
ATOM 694 C CA . PRO A 1 92 ? 14.562 -53.031 2.613 1 30.59 92 PRO A CA 1
ATOM 695 C C . PRO A 1 92 ? 13.812 -53.188 3.936 1 30.59 92 PRO A C 1
ATOM 697 O O . PRO A 1 92 ? 12.68 -52.75 4.07 1 30.59 92 PRO A O 1
ATOM 700 N N . ASP A 1 93 ? 14.016 -54.312 4.691 1 29.39 93 ASP A N 1
ATOM 701 C CA . ASP A 1 93 ? 13.602 -54.438 6.086 1 29.39 93 ASP A CA 1
ATOM 702 C C . ASP A 1 93 ? 13.406 -53.062 6.703 1 29.39 93 ASP A C 1
ATOM 704 O O . ASP A 1 93 ? 14.336 -52.25 6.758 1 29.39 93 ASP A O 1
ATOM 708 N N . LEU A 1 94 ? 12.289 -52.5 6.531 1 31.66 94 LEU A N 1
ATOM 709 C CA . LEU A 1 94 ? 11.805 -51.312 7.246 1 31.66 94 LEU A CA 1
ATOM 710 C C . LEU A 1 94 ? 12.141 -51.406 8.727 1 31.66 94 LEU A C 1
ATOM 712 O O . LEU A 1 94 ? 11.25 -51.531 9.57 1 31.66 94 LEU A O 1
ATOM 716 N N . THR A 1 95 ? 12.969 -52.375 9.203 1 29.45 95 THR A N 1
ATOM 717 C CA . THR A 1 95 ? 13.242 -52.156 10.625 1 29.45 95 THR A CA 1
ATOM 718 C C . THR A 1 95 ? 13.664 -50.719 10.891 1 29.45 95 THR A C 1
ATOM 720 O O . THR A 1 95 ? 14.836 -50.469 11.148 1 29.45 95 THR A O 1
ATOM 723 N N . THR A 1 96 ? 13.398 -49.875 9.977 1 29.36 96 THR A N 1
ATOM 724 C CA . THR A 1 96 ? 13.672 -48.562 10.617 1 29.36 96 THR A CA 1
ATOM 725 C C . THR A 1 96 ? 12.695 -48.312 11.766 1 29.36 96 THR A C 1
ATOM 727 O O . THR A 1 96 ? 11.484 -48.219 11.547 1 29.36 96 THR A O 1
ATOM 730 N N . SER A 1 97 ? 12.875 -48.938 12.961 1 27.67 97 SER A N 1
ATOM 731 C CA . SER A 1 97 ? 12.266 -48.531 14.219 1 27.67 97 SER A CA 1
ATOM 732 C C . SER A 1 97 ? 11.883 -47.062 14.18 1 27.67 97 SER A C 1
ATOM 734 O O . SER A 1 97 ? 12.578 -46.25 13.555 1 27.67 97 SER A O 1
ATOM 736 N N . LEU A 1 98 ? 10.609 -46.719 14.383 1 30.14 98 LEU A N 1
ATOM 737 C CA . LEU A 1 98 ? 10.148 -45.375 14.742 1 30.14 98 LEU A CA 1
ATOM 738 C C . LEU A 1 98 ? 11.234 -44.625 15.484 1 30.14 98 LEU A C 1
ATOM 740 O O . LEU A 1 98 ? 11.062 -43.438 15.797 1 30.14 98 LEU A O 1
ATOM 744 N N . ASP A 1 99 ? 12.078 -45.344 16.281 1 30.08 99 ASP A N 1
ATOM 745 C CA . ASP A 1 99 ? 13.148 -44.75 17.078 1 30.08 99 ASP A CA 1
ATOM 746 C C . ASP A 1 99 ? 14.141 -44 16.203 1 30.08 99 ASP A C 1
ATOM 748 O O . ASP A 1 99 ? 15.047 -43.344 16.719 1 30.08 99 ASP A O 1
ATOM 752 N N . SER A 1 100 ? 14.328 -44.469 14.945 1 30.97 100 SER A N 1
ATOM 753 C CA . SER A 1 100 ? 15.227 -43.656 14.133 1 30.97 100 SER A CA 1
ATOM 754 C C . SER A 1 100 ? 14.547 -42.375 13.648 1 30.97 100 SER A C 1
ATOM 756 O O . SER A 1 100 ? 15.039 -41.719 12.727 1 30.97 100 SER A O 1
ATOM 758 N N . VAL A 1 101 ? 13.336 -42.094 13.859 1 33.78 101 VAL A N 1
ATOM 759 C CA . VAL A 1 101 ? 12.656 -40.781 13.82 1 33.78 101 VAL A CA 1
ATOM 760 C C . VAL A 1 101 ? 13.539 -39.719 14.445 1 33.78 101 VAL A C 1
ATOM 762 O O . VAL A 1 101 ? 13.312 -38.531 14.258 1 33.78 101 VAL A O 1
ATOM 765 N N . ASN A 1 102 ? 14.156 -40 15.484 1 33.59 102 ASN A N 1
ATOM 766 C CA . ASN A 1 102 ? 14.977 -39.031 16.188 1 33.59 102 ASN A CA 1
ATOM 767 C C . ASN A 1 102 ? 16.188 -38.594 15.352 1 33.59 102 ASN A C 1
ATOM 769 O O . ASN A 1 102 ? 16.969 -37.75 15.773 1 33.59 102 ASN A O 1
ATOM 773 N N . GLY A 1 103 ? 16.953 -39.531 14.703 1 35.06 103 GLY A N 1
ATOM 774 C CA . GLY A 1 103 ? 18.203 -39.062 14.086 1 35.06 103 GLY A CA 1
ATOM 775 C C . GLY A 1 103 ? 17.984 -38.312 12.797 1 35.06 103 GLY A C 1
ATOM 776 O O . GLY A 1 103 ? 17.125 -38.656 11.984 1 35.06 103 GLY A O 1
ATOM 777 N N . TRP A 1 104 ? 18.141 -36.969 12.633 1 43.06 104 TRP A N 1
ATOM 778 C CA . TRP A 1 104 ? 18.312 -36 11.57 1 43.06 104 TRP A CA 1
ATOM 779 C C . TRP A 1 104 ? 18.969 -36.625 10.352 1 43.06 104 TRP A C 1
ATOM 781 O O . TRP A 1 104 ? 20.109 -36.25 10 1 43.06 104 TRP A O 1
ATOM 791 N N . GLY A 1 105 ? 18.844 -37.906 10.047 1 51.88 105 GLY A N 1
ATOM 792 C CA . GLY A 1 105 ? 19.656 -38.312 8.906 1 51.88 105 GLY A CA 1
ATOM 793 C C . GLY A 1 105 ? 19.172 -37.688 7.602 1 51.88 105 GLY A C 1
ATOM 794 O O . GLY A 1 105 ? 18 -37.344 7.473 1 51.88 105 GLY A O 1
ATOM 795 N N . ILE A 1 106 ? 20.078 -37.312 6.684 1 68.31 106 ILE A N 1
ATOM 796 C CA . ILE A 1 106 ? 19.875 -36.75 5.363 1 68.31 106 ILE A CA 1
ATOM 797 C C . ILE A 1 106 ? 19.219 -37.75 4.438 1 68.31 106 ILE A C 1
ATOM 799 O O . ILE A 1 106 ? 19.734 -38.844 4.25 1 68.31 106 ILE A O 1
ATOM 803 N N . PRO A 1 107 ? 17.922 -37.562 4.062 1 77.44 107 PRO A N 1
ATOM 804 C CA . PRO A 1 107 ? 17.219 -38.5 3.201 1 77.44 107 PRO A CA 1
ATOM 805 C C . PRO A 1 107 ? 18.016 -38.906 1.964 1 77.44 107 PRO A C 1
ATOM 807 O O . PRO A 1 107 ? 18.828 -38.125 1.473 1 77.44 107 PRO A O 1
ATOM 810 N N . ASP A 1 108 ? 17.719 -40.125 1.453 1 74.19 108 ASP A N 1
ATOM 811 C CA . ASP A 1 108 ? 18.453 -40.688 0.332 1 74.19 108 ASP A CA 1
ATOM 812 C C . ASP A 1 108 ? 18.359 -39.812 -0.902 1 74.19 108 ASP A C 1
ATOM 814 O O . ASP A 1 108 ? 19.328 -39.656 -1.648 1 74.19 108 ASP A O 1
ATOM 818 N N . PHE A 1 109 ? 17.266 -39.219 -1.023 1 82 109 PHE A N 1
ATOM 819 C CA . PHE A 1 109 ? 17.078 -38.469 -2.252 1 82 109 PHE A CA 1
ATOM 820 C C . PHE A 1 109 ? 17.984 -37.219 -2.252 1 82 109 PHE A C 1
ATOM 822 O O . PHE A 1 109 ? 18.188 -36.594 -3.297 1 82 109 PHE A O 1
ATOM 829 N N . LEU A 1 110 ? 18.469 -36.875 -1.135 1 78.81 110 LEU A N 1
ATOM 830 C CA . LEU A 1 110 ? 19.391 -35.75 -1.052 1 78.81 110 LEU A CA 1
ATOM 831 C C . LEU A 1 110 ? 20.828 -36.188 -1.279 1 78.81 110 LEU A C 1
ATOM 833 O O . LEU A 1 110 ? 21.688 -35.344 -1.623 1 78.81 110 LEU A O 1
ATOM 837 N N . THR A 1 111 ? 21.031 -37.531 -1.032 1 75.06 111 THR A N 1
ATOM 838 C CA . THR A 1 111 ? 22.422 -37.969 -1.044 1 75.06 111 THR A CA 1
ATOM 839 C C . THR A 1 111 ? 22.688 -38.844 -2.275 1 75.06 111 THR A C 1
ATOM 841 O O . THR A 1 111 ? 23.828 -38.938 -2.74 1 75.06 111 THR A O 1
ATOM 844 N N . LYS A 1 112 ? 21.625 -39.5 -2.762 1 78.5 112 LYS A N 1
ATOM 845 C CA . LYS A 1 112 ? 21.797 -40.406 -3.885 1 78.5 112 LYS A CA 1
ATOM 846 C C . LYS A 1 112 ? 20.828 -40.062 -5.016 1 78.5 112 LYS A C 1
ATOM 848 O O . LYS A 1 112 ? 19.609 -40.031 -4.809 1 78.5 112 LYS A O 1
ATOM 853 N N . ARG A 1 113 ? 21.484 -39.875 -6.125 1 81.56 113 ARG A N 1
ATOM 854 C CA . ARG A 1 113 ? 20.641 -39.625 -7.293 1 81.56 113 ARG A CA 1
ATOM 855 C C . ARG A 1 113 ? 20.141 -40.969 -7.895 1 81.56 113 ARG A C 1
ATOM 857 O O . ARG A 1 113 ? 20.922 -41.906 -8.016 1 81.56 113 ARG A O 1
ATOM 864 N N . ILE A 1 114 ? 18.844 -40.969 -8.156 1 82.06 114 ILE A N 1
ATOM 865 C CA . ILE A 1 114 ? 18.281 -42.188 -8.734 1 82.06 114 ILE A CA 1
ATOM 866 C C . ILE A 1 114 ? 18.328 -42.094 -10.258 1 82.06 114 ILE A C 1
ATOM 868 O O . ILE A 1 114 ? 17.938 -41.094 -10.844 1 82.06 114 ILE A O 1
ATOM 872 N N . SER A 1 115 ? 18.922 -43.094 -10.82 1 83.19 115 SER A N 1
ATOM 873 C CA . SER A 1 115 ? 18.922 -43.188 -12.273 1 83.19 115 SER A CA 1
ATOM 874 C C . SER A 1 115 ? 17.734 -44 -12.773 1 83.19 115 SER A C 1
ATOM 876 O O . SER A 1 115 ? 17.328 -44.969 -12.148 1 83.19 115 SER A O 1
ATOM 878 N N . ILE A 1 116 ? 17.156 -43.562 -13.781 1 84.38 116 ILE A N 1
ATOM 879 C CA . ILE A 1 116 ? 16.031 -44.25 -14.383 1 84.38 116 ILE A CA 1
ATOM 880 C C . ILE A 1 116 ? 16.438 -45.688 -14.758 1 84.38 116 ILE A C 1
ATOM 882 O O . ILE A 1 116 ? 15.617 -46.594 -14.688 1 84.38 116 ILE A O 1
ATOM 886 N N . ASP A 1 117 ? 17.719 -45.75 -15.047 1 79.44 117 ASP A N 1
ATOM 887 C CA . ASP A 1 117 ? 18.234 -47.062 -15.453 1 79.44 117 ASP A CA 1
ATOM 888 C C . ASP A 1 117 ? 18.234 -48.062 -14.281 1 79.44 117 ASP A C 1
ATOM 890 O O . ASP A 1 117 ? 18.125 -49.25 -14.484 1 79.44 117 ASP A O 1
ATOM 894 N N . SER A 1 118 ? 18.234 -47.469 -13.164 1 78.44 118 SER A N 1
ATOM 895 C CA . SER A 1 118 ? 18.25 -48.312 -11.977 1 78.44 118 SER A CA 1
ATOM 896 C C . SER A 1 118 ? 16.875 -48.906 -11.672 1 78.44 118 SER A C 1
ATOM 898 O O . SER A 1 118 ? 16.734 -49.875 -10.938 1 78.44 118 SER A O 1
ATOM 900 N N . LEU A 1 119 ? 15.797 -48.312 -12.25 1 79.12 119 LEU A N 1
ATOM 901 C CA . LEU A 1 119 ? 14.43 -48.75 -12.016 1 79.12 119 LEU A CA 1
ATOM 902 C C . LEU A 1 119 ? 14.039 -49.875 -12.984 1 79.12 119 LEU A C 1
ATOM 904 O O . LEU A 1 119 ? 14.125 -49.688 -14.203 1 79.12 119 LEU A O 1
ATOM 908 N N . GLN A 1 120 ? 14.664 -50.938 -13.133 1 69.06 120 GLN A N 1
ATOM 909 C CA . GLN A 1 120 ? 14.523 -52.094 -14.031 1 69.06 120 GLN A CA 1
ATOM 910 C C . GLN A 1 120 ? 13.094 -52.219 -14.547 1 69.06 120 GLN A C 1
ATOM 912 O O . GLN A 1 120 ? 12.25 -52.844 -13.914 1 69.06 120 GLN A O 1
ATOM 917 N N . PHE A 1 121 ? 12.695 -51.562 -15.586 1 75.19 121 PHE A N 1
ATOM 918 C CA . PHE A 1 121 ? 11.391 -51.719 -16.234 1 75.19 121 PHE A CA 1
ATOM 919 C C . PHE A 1 121 ? 11.539 -52.281 -17.641 1 75.19 121 PHE A C 1
ATOM 921 O O . PHE A 1 121 ? 12.531 -52.031 -18.312 1 75.19 121 PHE A O 1
ATOM 928 N N . PRO A 1 122 ? 10.555 -53.188 -17.891 1 71.81 122 PRO A N 1
ATOM 929 C CA . PRO A 1 122 ? 10.562 -53.656 -19.281 1 71.81 122 PRO A CA 1
ATOM 930 C C . PRO A 1 122 ? 10.477 -52.5 -20.297 1 71.81 122 PRO A C 1
ATOM 932 O O . PRO A 1 122 ? 9.938 -51.438 -19.969 1 71.81 122 PRO A O 1
ATOM 935 N N . GLY A 1 123 ? 11.008 -52.75 -21.469 1 68.81 123 GLY A N 1
ATOM 936 C CA . GLY A 1 123 ? 11.195 -51.75 -22.516 1 68.81 123 GLY A CA 1
ATOM 937 C C . GLY A 1 123 ? 9.93 -51 -22.844 1 68.81 123 GLY A C 1
ATOM 938 O O . GLY A 1 123 ? 9.945 -49.781 -23 1 68.81 123 GLY A O 1
ATOM 939 N N . GLU A 1 124 ? 8.812 -51.719 -22.906 1 77.38 124 GLU A N 1
ATOM 940 C CA . GLU A 1 124 ? 7.57 -51.062 -23.328 1 77.38 124 GLU A CA 1
ATOM 941 C C . GLU A 1 124 ? 7.094 -50.062 -22.281 1 77.38 124 GLU A C 1
ATOM 943 O O . GLU A 1 124 ? 6.434 -49.062 -22.625 1 77.38 124 GLU A O 1
ATOM 948 N N . HIS A 1 125 ? 7.469 -50.25 -21.078 1 82.62 125 HIS A N 1
ATOM 949 C CA . HIS A 1 125 ? 7.035 -49.344 -20 1 82.62 125 HIS A CA 1
ATOM 950 C C . HIS A 1 125 ? 8.086 -48.281 -19.719 1 82.62 125 HIS A C 1
ATOM 952 O O . HIS A 1 125 ? 7.773 -47.25 -19.109 1 82.62 125 HIS A O 1
ATOM 958 N N . ARG A 1 126 ? 9.266 -48.5 -20.203 1 87.81 126 ARG A N 1
ATOM 959 C CA . ARG A 1 126 ? 10.375 -47.594 -19.953 1 87.81 126 ARG A CA 1
ATOM 960 C C . ARG A 1 126 ? 10.141 -46.219 -20.609 1 87.81 126 ARG A C 1
ATOM 962 O O . ARG A 1 126 ? 10.531 -45.188 -20.078 1 87.81 126 ARG A O 1
ATOM 969 N N . LYS A 1 127 ? 9.508 -46.25 -21.703 1 90.5 127 LYS A N 1
ATOM 970 C CA . LYS A 1 127 ? 9.258 -45 -22.422 1 90.5 127 LYS A CA 1
ATOM 971 C C . LYS A 1 127 ? 8.414 -44.031 -21.594 1 90.5 127 LYS A C 1
ATOM 973 O O . LYS A 1 127 ? 8.625 -42.844 -21.625 1 90.5 127 LYS A O 1
ATOM 978 N N . TYR A 1 128 ? 7.5 -44.625 -20.828 1 91.94 128 TYR A N 1
ATOM 979 C CA . TYR A 1 128 ? 6.633 -43.781 -20.016 1 91.94 128 TYR A CA 1
ATOM 980 C C . TYR A 1 128 ? 7.398 -43.188 -18.844 1 91.94 128 TYR A C 1
ATOM 982 O O . TYR A 1 128 ? 7.168 -42.062 -18.453 1 91.94 128 TYR A O 1
ATOM 990 N N . LEU A 1 129 ? 8.297 -43.938 -18.359 1 92.12 129 LEU A N 1
ATOM 991 C CA . LEU A 1 129 ? 9.141 -43.469 -17.281 1 92.12 129 LEU A CA 1
ATOM 992 C C . LEU A 1 129 ? 10.047 -42.344 -17.766 1 92.12 129 LEU A C 1
ATOM 994 O O . LEU A 1 129 ? 10.258 -41.344 -17.062 1 92.12 129 LEU A O 1
ATOM 998 N N . GLU A 1 130 ? 10.531 -42.438 -18.938 1 91.88 130 GLU A N 1
ATOM 999 C CA . GLU A 1 130 ? 11.398 -41.438 -19.531 1 91.88 130 GLU A CA 1
ATOM 1000 C C . GLU A 1 130 ? 10.633 -40.156 -19.812 1 91.88 130 GLU A C 1
ATOM 1002 O O . GLU A 1 130 ? 11.156 -39.031 -19.594 1 91.88 130 GLU A O 1
ATOM 1007 N N . LEU A 1 131 ? 9.422 -40.312 -20.234 1 90.56 131 LEU A N 1
ATOM 1008 C CA . LEU A 1 131 ? 8.594 -39.125 -20.484 1 90.56 131 LEU A CA 1
ATOM 1009 C C . LEU A 1 131 ? 8.258 -38.406 -19.188 1 90.56 131 LEU A C 1
ATOM 1011 O O . LEU A 1 131 ? 8.211 -37.156 -19.156 1 90.56 131 LEU A O 1
ATOM 1015 N N . PHE A 1 132 ? 8.023 -39.188 -18.188 1 91.94 132 PHE A N 1
ATOM 1016 C CA . PHE A 1 132 ? 7.82 -38.562 -16.891 1 91.94 132 PHE A CA 1
ATOM 1017 C C . PHE A 1 132 ? 9.07 -37.812 -16.453 1 91.94 132 PHE A C 1
ATOM 1019 O O . PHE A 1 132 ? 8.992 -36.656 -16.031 1 91.94 132 PHE A O 1
ATOM 1026 N N . ASP A 1 133 ? 10.188 -38.406 -16.641 1 89.81 133 ASP A N 1
ATOM 1027 C CA . ASP A 1 133 ? 11.477 -37.906 -16.172 1 89.81 133 ASP A CA 1
ATOM 1028 C C . ASP A 1 133 ? 11.867 -36.625 -16.922 1 89.81 133 ASP A C 1
ATOM 1030 O O . ASP A 1 133 ? 12.383 -35.688 -16.328 1 89.81 133 ASP A O 1
ATOM 1034 N N . HIS A 1 134 ? 11.547 -36.594 -18.156 1 84.69 134 HIS A N 1
ATOM 1035 C CA . HIS A 1 134 ? 12.047 -35.5 -18.984 1 84.69 134 HIS A CA 1
ATOM 1036 C C . HIS A 1 134 ? 11.008 -34.375 -19.094 1 84.69 134 HIS A C 1
ATOM 1038 O O . HIS A 1 134 ? 11.359 -33.219 -19.297 1 84.69 134 HIS A O 1
ATOM 1044 N N . ASP A 1 135 ? 9.773 -34.719 -18.938 1 84.56 135 ASP A N 1
ATOM 1045 C CA . ASP A 1 135 ? 8.758 -33.719 -19.281 1 84.56 135 ASP A CA 1
ATOM 1046 C C . ASP A 1 135 ? 7.859 -33.406 -18.094 1 84.56 135 ASP A C 1
ATOM 1048 O O . ASP A 1 135 ? 7.809 -32.281 -17.625 1 84.56 135 ASP A O 1
ATOM 1052 N N . TYR A 1 136 ? 7.246 -34.438 -17.562 1 84.81 136 TYR A N 1
ATOM 1053 C CA . TYR A 1 136 ? 6.191 -34.156 -16.594 1 84.81 136 TYR A CA 1
ATOM 1054 C C . TYR A 1 136 ? 6.766 -33.594 -15.312 1 84.81 136 TYR A C 1
ATOM 1056 O O . TYR A 1 136 ? 6.113 -32.781 -14.641 1 84.81 136 TYR A O 1
ATOM 1064 N N . VAL A 1 137 ? 7.961 -34.031 -14.961 1 89.62 137 VAL A N 1
ATOM 1065 C CA . VAL A 1 137 ? 8.57 -33.5 -13.75 1 89.62 137 VAL A CA 1
ATOM 1066 C C . VAL A 1 137 ? 8.727 -31.984 -13.883 1 89.62 137 VAL A C 1
ATOM 1068 O O . VAL A 1 137 ? 8.609 -31.266 -12.891 1 89.62 137 VAL A O 1
ATOM 1071 N N . ARG A 1 138 ? 8.859 -31.516 -15.07 1 88.38 138 ARG A N 1
ATOM 1072 C CA . ARG A 1 138 ? 9.023 -30.078 -15.328 1 88.38 138 ARG A CA 1
ATOM 1073 C C . ARG A 1 138 ? 7.684 -29.359 -15.297 1 88.38 138 ARG A C 1
ATOM 1075 O O . ARG A 1 138 ? 7.633 -28.125 -15.203 1 88.38 138 ARG A O 1
ATOM 1082 N N . VAL A 1 139 ? 6.676 -30.078 -15.375 1 86.81 139 VAL A N 1
ATOM 1083 C CA . VAL A 1 139 ? 5.348 -29.516 -15.172 1 86.81 139 VAL A CA 1
ATOM 1084 C C . VAL A 1 139 ? 5.102 -29.266 -13.688 1 86.81 139 VAL A C 1
ATOM 1086 O O . VAL A 1 139 ? 4.516 -28.25 -13.305 1 86.81 139 VAL A O 1
ATOM 1089 N N . ILE A 1 140 ? 5.613 -30.219 -12.938 1 90.81 140 ILE A N 1
ATOM 1090 C CA . ILE A 1 140 ? 5.461 -30.125 -11.492 1 90.81 140 ILE A CA 1
ATOM 1091 C C . ILE A 1 140 ? 6.324 -28.984 -10.961 1 90.81 140 ILE A C 1
ATOM 1093 O O . ILE A 1 140 ? 5.863 -28.156 -10.156 1 90.81 140 ILE A O 1
ATOM 1097 N N . MET A 1 141 ? 7.5 -28.953 -11.438 1 91.94 141 MET A N 1
ATOM 1098 C CA . MET A 1 141 ? 8.461 -27.938 -11.023 1 91.94 141 MET A CA 1
ATOM 1099 C C . MET A 1 141 ? 9.258 -27.422 -12.211 1 91.94 141 MET A C 1
ATOM 1101 O O . MET A 1 141 ? 10.375 -27.859 -12.461 1 91.94 141 MET A O 1
ATOM 1105 N N . PRO A 1 142 ? 8.727 -26.391 -12.836 1 89.56 142 PRO A N 1
ATOM 1106 C CA . PRO A 1 142 ? 9.336 -25.891 -14.062 1 89.56 142 PRO A CA 1
ATOM 1107 C C . PRO A 1 142 ? 10.719 -25.281 -13.82 1 89.56 142 PRO A C 1
ATOM 1109 O O . PRO A 1 142 ? 11.602 -25.375 -14.68 1 89.56 142 PRO A O 1
ATOM 1112 N N . PHE A 1 143 ? 10.906 -24.688 -12.68 1 90.38 143 PHE A N 1
ATOM 1113 C CA . PHE A 1 143 ? 12.203 -24.094 -12.344 1 90.38 143 PHE A CA 1
ATOM 1114 C C . PHE A 1 143 ? 13.141 -25.156 -11.758 1 90.38 143 PHE A C 1
ATOM 1116 O O . PHE A 1 143 ? 12.828 -25.766 -10.742 1 90.38 143 PHE A O 1
ATOM 1123 N N . GLN A 1 144 ? 14.227 -25.328 -12.469 1 87.88 144 GLN A N 1
ATOM 1124 C CA . GLN A 1 144 ? 15.242 -26.25 -11.977 1 87.88 144 GLN A CA 1
ATOM 1125 C C . GLN A 1 144 ? 16.406 -25.5 -11.328 1 87.88 144 GLN A C 1
ATOM 1127 O O . GLN A 1 144 ? 17.031 -24.656 -11.961 1 87.88 144 GLN A O 1
ATOM 1132 N N . PRO A 1 145 ? 16.688 -25.875 -10.062 1 88.06 145 PRO A N 1
ATOM 1133 C CA . PRO A 1 145 ? 17.766 -25.141 -9.375 1 88.06 145 PRO A CA 1
ATOM 1134 C C . PRO A 1 145 ? 19.125 -25.328 -10.031 1 88.06 145 PRO A C 1
ATOM 1136 O O . PRO A 1 145 ? 19.922 -24.391 -10.078 1 88.06 145 PRO A O 1
ATOM 1139 N N . LEU A 1 146 ? 19.422 -26.578 -10.5 1 84 146 LEU A N 1
ATOM 1140 C CA . LEU A 1 146 ? 20.656 -26.922 -11.195 1 84 146 LEU A CA 1
ATOM 1141 C C . LEU A 1 146 ? 20.359 -27.656 -12.5 1 84 146 LEU A C 1
ATOM 1143 O O . LEU A 1 146 ? 19.266 -28.203 -12.68 1 84 146 LEU A O 1
ATOM 1147 N N . PRO A 1 147 ? 21.438 -27.516 -13.281 1 80.81 147 PRO A N 1
ATOM 1148 C CA . PRO A 1 147 ? 21.203 -28.281 -14.508 1 80.81 147 PRO A CA 1
ATOM 1149 C C . PRO A 1 147 ? 20.938 -29.766 -14.234 1 80.81 147 PRO A C 1
ATOM 1151 O O . PRO A 1 147 ? 21.656 -30.391 -13.461 1 80.81 147 PRO A O 1
ATOM 1154 N N . HIS A 1 148 ? 19.953 -30.281 -14.648 1 77.75 148 HIS A N 1
ATOM 1155 C CA . HIS A 1 148 ? 19.578 -31.703 -14.609 1 77.75 148 HIS A CA 1
ATOM 1156 C C . HIS A 1 148 ? 19.203 -32.125 -13.188 1 77.75 148 HIS A C 1
ATOM 1158 O O . HIS A 1 148 ? 19.375 -33.281 -12.82 1 77.75 148 HIS A O 1
ATOM 1164 N N . TYR A 1 149 ? 18.953 -31.156 -12.406 1 85.88 149 TYR A N 1
ATOM 1165 C CA . TYR A 1 149 ? 18.516 -31.5 -11.055 1 85.88 149 TYR A CA 1
ATOM 1166 C C . TYR A 1 149 ? 17.156 -30.906 -10.758 1 85.88 149 TYR A C 1
ATOM 1168 O O . TYR A 1 149 ? 16.969 -29.688 -10.828 1 85.88 149 TYR A O 1
ATOM 1176 N N . ASN A 1 150 ? 16.266 -31.719 -10.453 1 91.06 150 ASN A N 1
ATOM 1177 C CA . ASN A 1 150 ? 14.914 -31.359 -10.055 1 91.06 150 ASN A CA 1
ATOM 1178 C C . ASN A 1 150 ? 14.5 -32.094 -8.781 1 91.06 150 ASN A C 1
ATOM 1180 O O . ASN A 1 150 ? 14.359 -33.312 -8.781 1 91.06 150 ASN A O 1
ATOM 1184 N N . PRO A 1 151 ? 14.391 -31.344 -7.742 1 91.69 151 PRO A N 1
ATOM 1185 C CA . PRO A 1 151 ? 14.062 -31.984 -6.461 1 91.69 151 PRO A CA 1
ATOM 1186 C C . PRO A 1 151 ? 12.797 -32.812 -6.531 1 91.69 151 PRO A C 1
ATOM 1188 O O . PRO A 1 151 ? 12.711 -33.875 -5.902 1 91.69 151 PRO A O 1
ATOM 1191 N N . ALA A 1 152 ? 11.805 -32.406 -7.227 1 94.5 152 ALA A N 1
ATOM 1192 C CA . ALA A 1 152 ? 10.57 -33.156 -7.348 1 94.5 152 ALA A CA 1
ATOM 1193 C C . ALA A 1 152 ? 10.828 -34.531 -7.996 1 94.5 152 ALA A C 1
ATOM 1195 O O . ALA A 1 152 ? 10.305 -35.531 -7.539 1 94.5 152 ALA A O 1
ATOM 1196 N N . ARG A 1 153 ? 11.648 -34.5 -8.969 1 93.5 153 ARG A N 1
ATOM 1197 C CA . ARG A 1 153 ? 12.031 -35.719 -9.641 1 93.5 153 ARG A CA 1
ATOM 1198 C C . ARG A 1 153 ? 12.703 -36.688 -8.672 1 93.5 153 ARG A C 1
ATOM 1200 O O . ARG A 1 153 ? 12.328 -37.875 -8.609 1 93.5 153 ARG A O 1
ATOM 1207 N N . GLU A 1 154 ? 13.656 -36.188 -7.93 1 92.94 154 GLU A N 1
ATOM 1208 C CA . GLU A 1 154 ? 14.438 -37.031 -7.023 1 92.94 154 GLU A CA 1
ATOM 1209 C C . GLU A 1 154 ? 13.555 -37.625 -5.934 1 92.94 154 GLU A C 1
ATOM 1211 O O . GLU A 1 154 ? 13.664 -38.812 -5.625 1 92.94 154 GLU A O 1
ATOM 1216 N N . ILE A 1 155 ? 12.688 -36.844 -5.43 1 94.19 155 ILE A N 1
ATOM 1217 C CA . ILE A 1 155 ? 11.828 -37.312 -4.348 1 94.19 155 ILE A CA 1
ATOM 1218 C C . ILE A 1 155 ? 10.844 -38.344 -4.875 1 94.19 155 ILE A C 1
ATOM 1220 O O . ILE A 1 155 ? 10.719 -39.438 -4.312 1 94.19 155 ILE A O 1
ATOM 1224 N N . LEU A 1 156 ? 10.188 -38.094 -5.977 1 94.75 156 LEU A N 1
ATOM 1225 C CA . LEU A 1 156 ? 9.148 -38.969 -6.527 1 94.75 156 LEU A CA 1
ATOM 1226 C C . LEU A 1 156 ? 9.734 -40.281 -6.973 1 94.75 156 LEU A C 1
ATOM 1228 O O . LEU A 1 156 ? 9.195 -41.344 -6.641 1 94.75 156 LEU A O 1
ATOM 1232 N N . LEU A 1 157 ? 10.875 -40.25 -7.602 1 92.5 157 LEU A N 1
ATOM 1233 C CA . LEU A 1 157 ? 11.461 -41.469 -8.102 1 92.5 157 LEU A CA 1
ATOM 1234 C C . LEU A 1 157 ? 12.031 -42.312 -6.961 1 92.5 157 LEU A C 1
ATOM 1236 O O . LEU A 1 157 ? 11.945 -43.531 -6.984 1 92.5 157 LEU A O 1
ATOM 1240 N N . THR A 1 158 ? 12.625 -41.656 -5.969 1 90.94 158 THR A N 1
ATOM 1241 C CA . THR A 1 158 ? 13.156 -42.375 -4.812 1 90.94 158 THR A CA 1
ATOM 1242 C C . THR A 1 158 ? 12.047 -43.125 -4.082 1 90.94 158 THR A C 1
ATOM 1244 O O . THR A 1 158 ? 12.195 -44.281 -3.742 1 90.94 158 THR A O 1
ATOM 1247 N N . TYR A 1 159 ? 10.938 -42.531 -3.943 1 91.81 159 TYR A N 1
ATOM 1248 C CA . TYR A 1 159 ? 9.828 -43.156 -3.223 1 91.81 159 TYR A CA 1
ATOM 1249 C C . TYR A 1 159 ? 9.086 -44.156 -4.109 1 91.81 159 TYR A C 1
ATOM 1251 O O . TYR A 1 159 ? 8.539 -45.156 -3.621 1 91.81 159 TYR A O 1
ATOM 1259 N N . ALA A 1 160 ? 9.039 -43.812 -5.375 1 91.44 160 ALA A N 1
ATOM 1260 C CA . ALA A 1 160 ? 8.359 -44.719 -6.301 1 91.44 160 ALA A CA 1
ATOM 1261 C C . ALA A 1 160 ? 9.062 -46.062 -6.375 1 91.44 160 ALA A C 1
ATOM 1263 O O . ALA A 1 160 ? 8.422 -47.094 -6.609 1 91.44 160 ALA A O 1
ATOM 1264 N N . ASN A 1 161 ? 10.289 -46 -6.156 1 86.44 161 ASN A N 1
ATOM 1265 C CA . ASN A 1 161 ? 11.07 -47.219 -6.184 1 86.44 161 ASN A CA 1
ATOM 1266 C C . ASN A 1 161 ? 10.609 -48.219 -5.109 1 86.44 161 ASN A C 1
ATOM 1268 O O . ASN A 1 161 ? 10.734 -49.438 -5.277 1 86.44 161 ASN A O 1
ATOM 1272 N N . LYS A 1 162 ? 10.023 -47.719 -4.062 1 84.69 162 LYS A N 1
ATOM 1273 C CA . LYS A 1 162 ? 9.641 -48.562 -2.932 1 84.69 162 LYS A CA 1
ATOM 1274 C C . LYS A 1 162 ? 8.117 -48.656 -2.805 1 84.69 162 LYS A C 1
ATOM 1276 O O . LYS A 1 162 ? 7.602 -49.406 -1.986 1 84.69 162 LYS A O 1
ATOM 1281 N N . ASN A 1 163 ? 7.434 -47.938 -3.609 1 88.88 163 ASN A N 1
ATOM 1282 C CA . ASN A 1 163 ? 5.98 -47.844 -3.512 1 88.88 163 ASN A CA 1
ATOM 1283 C C . ASN A 1 163 ? 5.316 -48 -4.879 1 88.88 163 ASN A C 1
ATOM 1285 O O . ASN A 1 163 ? 5.277 -47.031 -5.656 1 88.88 163 ASN A O 1
ATOM 1289 N N . ASN A 1 164 ? 4.645 -49.062 -5.031 1 86.19 164 ASN A N 1
ATOM 1290 C CA . ASN A 1 164 ? 4.145 -49.438 -6.352 1 86.19 164 ASN A CA 1
ATOM 1291 C C . ASN A 1 164 ? 3.016 -48.5 -6.801 1 86.19 164 ASN A C 1
ATOM 1293 O O . ASN A 1 164 ? 2.891 -48.219 -7.992 1 86.19 164 ASN A O 1
ATOM 1297 N N . TYR A 1 165 ? 2.201 -48.156 -5.93 1 86.19 165 TYR A N 1
ATOM 1298 C CA . TYR A 1 165 ? 1.112 -47.281 -6.344 1 86.19 165 TYR A CA 1
ATOM 1299 C C . TYR A 1 165 ? 1.65 -45.938 -6.84 1 86.19 165 TYR A C 1
ATOM 1301 O O . TYR A 1 165 ? 1.102 -45.344 -7.777 1 86.19 165 TYR A O 1
ATOM 1309 N N . LEU A 1 166 ? 2.744 -45.438 -6.266 1 92.31 166 LEU A N 1
ATOM 1310 C CA . LEU A 1 166 ? 3.371 -44.219 -6.754 1 92.31 166 LEU A CA 1
ATOM 1311 C C . LEU A 1 166 ? 4.012 -44.438 -8.117 1 92.31 166 LEU A C 1
ATOM 1313 O O . LEU A 1 166 ? 3.896 -43.594 -9.008 1 92.31 166 LEU A O 1
ATOM 1317 N N . MET A 1 167 ? 4.621 -45.562 -8.258 1 91.69 167 MET A N 1
ATOM 1318 C CA . MET A 1 167 ? 5.215 -45.906 -9.547 1 91.69 167 MET A CA 1
ATOM 1319 C C . MET A 1 167 ? 4.145 -46 -10.633 1 91.69 167 MET A C 1
ATOM 1321 O O . MET A 1 167 ? 4.332 -45.5 -11.734 1 91.69 167 MET A O 1
ATOM 1325 N N . ALA A 1 168 ? 3.061 -46.594 -10.273 1 88.62 168 ALA A N 1
ATOM 1326 C CA . ALA A 1 168 ? 1.952 -46.688 -11.219 1 88.62 168 ALA A CA 1
ATOM 1327 C C . ALA A 1 168 ? 1.451 -45.281 -11.625 1 88.62 168 ALA A C 1
ATOM 1329 O O . ALA A 1 168 ? 1.14 -45.062 -12.797 1 88.62 168 ALA A O 1
ATOM 1330 N N . ALA A 1 169 ? 1.353 -44.406 -10.672 1 90.5 169 ALA A N 1
ATOM 1331 C CA . ALA A 1 169 ? 0.939 -43.031 -10.969 1 90.5 169 ALA A CA 1
ATOM 1332 C C . ALA A 1 169 ? 1.926 -42.344 -11.914 1 90.5 169 ALA A C 1
ATOM 1334 O O . ALA A 1 169 ? 1.521 -41.656 -12.859 1 90.5 169 ALA A O 1
ATOM 1335 N N . ILE A 1 170 ? 3.213 -42.5 -11.664 1 93.06 170 ILE A N 1
ATOM 1336 C CA . ILE A 1 170 ? 4.266 -41.906 -12.477 1 93.06 170 ILE A CA 1
ATOM 1337 C C . ILE A 1 170 ? 4.164 -42.438 -13.914 1 93.06 170 ILE A C 1
ATOM 1339 O O . ILE A 1 170 ? 4.184 -41.656 -14.867 1 93.06 170 ILE A O 1
ATOM 1343 N N . LEU A 1 171 ? 3.992 -43.719 -14.031 1 91.06 171 LEU A N 1
ATOM 1344 C CA . LEU A 1 171 ? 3.865 -44.312 -15.359 1 91.06 171 LEU A CA 1
ATOM 1345 C C . LEU A 1 171 ? 2.59 -43.844 -16.047 1 91.06 171 LEU A C 1
ATOM 1347 O O . LEU A 1 171 ? 2.578 -43.625 -17.266 1 91.06 171 LEU A O 1
ATOM 1351 N N . SER A 1 172 ? 1.6 -43.688 -15.273 1 88 172 SER A N 1
ATOM 1352 C CA . SER A 1 172 ? 0.351 -43.188 -15.82 1 88 172 SER A CA 1
ATOM 1353 C C . SER A 1 172 ? 0.541 -41.781 -16.406 1 88 172 SER A C 1
ATOM 1355 O O . SER A 1 172 ? 0.056 -41.5 -17.5 1 88 172 SER A O 1
ATOM 1357 N N . CYS A 1 173 ? 1.219 -40.938 -15.734 1 87.5 173 CYS A N 1
ATOM 1358 C CA . CYS A 1 173 ? 1.498 -39.594 -16.219 1 87.5 173 CYS A CA 1
ATOM 1359 C C . CYS A 1 173 ? 2.314 -39.625 -17.5 1 87.5 173 CYS A C 1
ATOM 1361 O O . CYS A 1 173 ? 2.02 -38.875 -18.453 1 87.5 173 CYS A O 1
ATOM 1363 N N . GLY A 1 174 ? 3.289 -40.469 -17.5 1 88.62 174 GLY A N 1
ATOM 1364 C CA . GLY A 1 174 ? 4.09 -40.625 -18.703 1 88.62 174 GLY A CA 1
ATOM 1365 C C . GLY A 1 174 ? 3.291 -41.156 -19.891 1 88.62 174 GLY A C 1
ATOM 1366 O O . GLY A 1 174 ? 3.463 -40.656 -21.016 1 88.62 174 GLY A O 1
ATOM 1367 N N . ALA A 1 175 ? 2.428 -42.062 -19.625 1 87.69 175 ALA A N 1
ATOM 1368 C CA . ALA A 1 175 ? 1.602 -42.656 -20.688 1 87.69 175 ALA A CA 1
ATOM 1369 C C . ALA A 1 175 ? 0.623 -41.625 -21.234 1 87.69 175 ALA A C 1
ATOM 1371 O O . ALA A 1 175 ? 0.374 -41.562 -22.453 1 87.69 175 ALA A O 1
ATOM 1372 N N . LEU A 1 176 ? 0.097 -40.875 -20.422 1 81.94 176 LEU A N 1
ATOM 1373 C CA . LEU A 1 176 ? -0.811 -39.844 -20.859 1 81.94 176 LEU A CA 1
ATOM 1374 C C . LEU A 1 176 ? -0.084 -38.812 -21.75 1 81.94 176 LEU A C 1
ATOM 1376 O O . LEU A 1 176 ? -0.625 -38.375 -22.75 1 81.94 176 LEU A O 1
ATOM 1380 N N . GLN A 1 177 ? 1.081 -38.406 -21.312 1 82.81 177 GLN A N 1
ATOM 1381 C CA . GLN A 1 177 ? 1.871 -37.5 -22.109 1 82.81 177 GLN A CA 1
ATOM 1382 C C . GLN A 1 177 ? 2.158 -38.062 -23.5 1 82.81 177 GLN A C 1
ATOM 1384 O O . GLN A 1 177 ? 2.107 -37.375 -24.5 1 82.81 177 GLN A O 1
ATOM 1389 N N . SER A 1 178 ? 2.453 -39.312 -23.438 1 86.38 178 SER A N 1
ATOM 1390 C CA . SER A 1 178 ? 2.693 -39.969 -24.703 1 86.38 178 SER A CA 1
ATOM 1391 C C . SER A 1 178 ? 1.444 -39.969 -25.578 1 86.38 178 SER A C 1
ATOM 1393 O O . SER A 1 178 ? 1.522 -39.719 -26.781 1 86.38 178 SER A O 1
ATOM 1395 N N . PHE A 1 179 ? 0.369 -40.281 -25 1 83.12 179 PHE A N 1
ATOM 1396 C CA . PHE A 1 179 ? -0.896 -40.312 -25.719 1 83.12 179 PHE A CA 1
ATOM 1397 C C . PHE A 1 179 ? -1.212 -38.938 -26.312 1 83.12 179 PHE A C 1
ATOM 1399 O O . PHE A 1 179 ? -1.675 -38.844 -27.453 1 83.12 179 PHE A O 1
ATOM 1406 N N . ARG A 1 180 ? -0.993 -37.938 -25.625 1 77 180 ARG A N 1
ATOM 1407 C CA . ARG A 1 180 ? -1.279 -36.562 -26.078 1 77 180 ARG A CA 1
ATOM 1408 C C . ARG A 1 180 ? -0.398 -36.188 -27.266 1 77 180 ARG A C 1
ATOM 1410 O O . ARG A 1 180 ? -0.823 -35.438 -28.156 1 77 180 ARG A O 1
ATOM 1417 N N . ARG A 1 181 ? 0.776 -36.719 -27.234 1 77.69 181 ARG A N 1
ATOM 1418 C CA . ARG A 1 181 ? 1.713 -36.406 -28.312 1 77.69 181 ARG A CA 1
ATOM 1419 C C . ARG A 1 181 ? 1.421 -37.25 -29.547 1 77.69 181 ARG A C 1
ATOM 1421 O O . ARG A 1 181 ? 1.479 -36.75 -30.672 1 77.69 181 ARG A O 1
ATOM 1428 N N . THR A 1 182 ? 1.133 -38.531 -29.281 1 83.19 182 THR A N 1
ATOM 1429 C CA . THR A 1 182 ? 1.101 -39.469 -30.406 1 83.19 182 THR A CA 1
ATOM 1430 C C . THR A 1 182 ? -0.336 -39.844 -30.75 1 83.19 182 THR A C 1
ATOM 1432 O O . THR A 1 182 ? -0.604 -40.344 -31.828 1 83.19 182 THR A O 1
ATOM 1435 N N . GLN A 1 183 ? -1.231 -39.781 -29.859 1 82 183 GLN A N 1
ATOM 1436 C CA . GLN A 1 183 ? -2.619 -40.219 -29.984 1 82 183 GLN A CA 1
ATOM 1437 C C . GLN A 1 183 ? -2.707 -41.719 -30.266 1 82 183 GLN A C 1
ATOM 1439 O O . GLN A 1 183 ? -3.627 -42.188 -30.938 1 82 183 GLN A O 1
ATOM 1444 N N . ASP A 1 184 ? -1.716 -42.344 -29.781 1 89.38 184 ASP A N 1
ATOM 1445 C CA . ASP A 1 184 ? -1.688 -43.781 -29.906 1 89.38 184 ASP A CA 1
ATOM 1446 C C . ASP A 1 184 ? -2.646 -44.469 -28.922 1 89.38 184 ASP A C 1
ATOM 1448 O O . ASP A 1 184 ? -2.592 -44.188 -27.719 1 89.38 184 ASP A O 1
ATOM 1452 N N . GLN A 1 185 ? -3.4 -45.375 -29.406 1 85.31 185 GLN A N 1
ATOM 1453 C CA . GLN A 1 185 ? -4.414 -46.062 -28.594 1 85.31 185 GLN A CA 1
ATOM 1454 C C . GLN A 1 185 ? -3.771 -46.906 -27.516 1 85.31 185 GLN A C 1
ATOM 1456 O O . GLN A 1 185 ? -4.32 -47.062 -26.422 1 85.31 185 GLN A O 1
ATOM 1461 N N . GLN A 1 186 ? -2.666 -47.438 -27.906 1 87.62 186 GLN A N 1
ATOM 1462 C CA . GLN A 1 186 ? -1.974 -48.25 -26.922 1 87.62 186 GLN A CA 1
ATOM 1463 C C . GLN A 1 186 ? -1.53 -47.406 -25.719 1 87.62 186 GLN A C 1
ATOM 1465 O O . GLN A 1 186 ? -1.556 -47.875 -24.594 1 87.62 186 GLN A O 1
ATOM 1470 N N . ASP A 1 187 ? -1.092 -46.219 -25.938 1 87.69 187 ASP A N 1
ATOM 1471 C CA . ASP A 1 187 ? -0.718 -45.312 -24.875 1 87.69 187 ASP A CA 1
ATOM 1472 C C . ASP A 1 187 ? -1.918 -45 -23.984 1 87.69 187 ASP A C 1
ATOM 1474 O O . ASP A 1 187 ? -1.787 -44.906 -22.75 1 87.69 187 ASP A O 1
ATOM 1478 N N . GLU A 1 188 ? -3.006 -44.875 -24.578 1 84 188 GLU A N 1
ATOM 1479 C CA . GLU A 1 188 ? -4.215 -44.594 -23.812 1 84 188 GLU A CA 1
ATOM 1480 C C . GLU A 1 188 ? -4.602 -45.781 -22.938 1 84 188 GLU A C 1
ATOM 1482 O O . GLU A 1 188 ? -4.977 -45.594 -21.781 1 84 188 GLU A O 1
ATOM 1487 N N . LYS A 1 189 ? -4.543 -46.844 -23.562 1 82.5 189 LYS A N 1
ATOM 1488 C CA . LYS A 1 189 ? -4.863 -48.062 -22.812 1 82.5 189 LYS A CA 1
ATOM 1489 C C . LYS A 1 189 ? -3.93 -48.25 -21.625 1 82.5 189 LYS A C 1
ATOM 1491 O O . LYS A 1 189 ? -4.375 -48.562 -20.531 1 82.5 189 LYS A O 1
ATOM 1496 N N . ASN A 1 190 ? -2.676 -48.062 -21.875 1 85.06 190 ASN A N 1
ATOM 1497 C CA . ASN A 1 190 ? -1.703 -48.188 -20.797 1 85.06 190 ASN A CA 1
ATOM 1498 C C . ASN A 1 190 ? -1.932 -47.125 -19.719 1 85.06 190 ASN A C 1
ATOM 1500 O O . ASN A 1 190 ? -1.799 -47.406 -18.531 1 85.06 190 ASN A O 1
ATOM 1504 N N . TYR A 1 191 ? -2.207 -45.938 -20.172 1 83.75 191 TYR A N 1
ATOM 1505 C CA . TYR A 1 191 ? -2.533 -44.875 -19.25 1 83.75 191 TYR A CA 1
ATOM 1506 C C . TYR A 1 191 ? -3.652 -45.281 -18.297 1 83.75 191 TYR A C 1
ATOM 1508 O O . TYR A 1 191 ? -3.504 -45.188 -17.078 1 83.75 191 TYR A O 1
ATOM 1516 N N . CYS A 1 192 ? -4.676 -45.781 -18.797 1 77.69 192 CYS A N 1
ATOM 1517 C CA . CYS A 1 192 ? -5.832 -46.188 -18.016 1 77.69 192 CYS A CA 1
ATOM 1518 C C . CYS A 1 192 ? -5.484 -47.344 -17.094 1 77.69 192 CYS A C 1
ATOM 1520 O O . CYS A 1 192 ? -5.922 -47.406 -15.945 1 77.69 192 CYS A O 1
ATOM 1522 N N . SER A 1 193 ? -4.707 -48.188 -17.625 1 81.69 193 SER A N 1
ATOM 1523 C CA . SER A 1 193 ? -4.32 -49.375 -16.859 1 81.69 193 SER A CA 1
ATOM 1524 C C . SER A 1 193 ? -3.457 -48.969 -15.656 1 81.69 193 SER A C 1
ATOM 1526 O O . SER A 1 193 ? -3.662 -49.5 -14.547 1 81.69 193 SER A O 1
ATOM 1528 N N . TYR A 1 194 ? -2.479 -48.125 -15.93 1 85 194 TYR A N 1
ATOM 1529 C CA . TYR A 1 194 ? -1.622 -47.688 -14.836 1 85 194 TYR A CA 1
ATOM 1530 C C . TYR A 1 194 ? -2.428 -46.938 -13.781 1 85 194 TYR A C 1
ATOM 1532 O O . TYR A 1 194 ? -2.23 -47.125 -12.578 1 85 194 TYR A O 1
ATOM 1540 N N . LEU A 1 195 ? -3.281 -46.094 -14.188 1 82.88 195 LEU A N 1
ATOM 1541 C CA . LEU A 1 195 ? -4.102 -45.312 -13.266 1 82.88 195 LEU A CA 1
ATOM 1542 C C . LEU A 1 195 ? -4.988 -46.25 -12.422 1 82.88 195 LEU A C 1
ATOM 1544 O O . LEU A 1 195 ? -5.098 -46.062 -11.211 1 82.88 195 LEU A O 1
ATOM 1548 N N . SER A 1 196 ? -5.578 -47.188 -13.078 1 77 196 SER A N 1
ATOM 1549 C CA . SER A 1 196 ? -6.426 -48.125 -12.367 1 77 196 SER A CA 1
ATOM 1550 C C . SER A 1 196 ? -5.625 -48.906 -11.328 1 77 196 SER A C 1
ATOM 1552 O O . SER A 1 196 ? -6.102 -49.125 -10.211 1 77 196 SER A O 1
ATOM 1554 N N . THR A 1 197 ? -4.5 -49.344 -11.75 1 81.81 197 THR A N 1
ATOM 1555 C CA . THR A 1 197 ? -3.623 -50.062 -10.836 1 81.81 197 THR A CA 1
ATOM 1556 C C . THR A 1 197 ? -3.248 -49.188 -9.641 1 81.81 197 THR A C 1
ATOM 1558 O O . THR A 1 197 ? -3.26 -49.656 -8.5 1 81.81 197 THR A O 1
ATOM 1561 N N . CYS A 1 198 ? -2.846 -47.938 -9.914 1 84.44 198 CYS A N 1
ATOM 1562 C CA . CYS A 1 198 ? -2.506 -46.969 -8.867 1 84.44 198 CYS A CA 1
ATOM 1563 C C . CYS A 1 198 ? -3.639 -46.844 -7.855 1 84.44 198 CYS A C 1
ATOM 1565 O O . CYS A 1 198 ? -3.418 -46.969 -6.652 1 84.44 198 CYS A O 1
ATOM 1567 N N . LEU A 1 199 ? -4.805 -46.719 -8.273 1 77.38 199 LEU A N 1
ATOM 1568 C CA . LEU A 1 199 ? -5.961 -46.5 -7.414 1 77.38 199 LEU A CA 1
ATOM 1569 C C . LEU A 1 199 ? -6.297 -47.75 -6.609 1 77.38 199 LEU A C 1
ATOM 1571 O O . LEU A 1 199 ? -6.668 -47.656 -5.438 1 77.38 199 LEU A O 1
ATOM 1575 N N . GLN A 1 200 ? -6.199 -48.844 -7.234 1 76.31 200 GLN A N 1
ATOM 1576 C CA . GLN A 1 200 ? -6.469 -50.094 -6.551 1 76.31 200 GLN A CA 1
ATOM 1577 C C . GLN A 1 200 ? -5.465 -50.312 -5.422 1 76.31 200 GLN A C 1
ATOM 1579 O O . GLN A 1 200 ? -5.844 -50.719 -4.32 1 76.31 200 GLN A O 1
ATOM 1584 N N . LEU A 1 201 ? -4.234 -50.125 -5.77 1 79.38 201 LEU A N 1
ATOM 1585 C CA . LEU A 1 201 ? -3.191 -50.281 -4.762 1 79.38 201 LEU A CA 1
ATOM 1586 C C . LEU A 1 201 ? -3.365 -49.312 -3.617 1 79.38 201 LEU A C 1
ATOM 1588 O O . LEU A 1 201 ? -3.184 -49.656 -2.449 1 79.38 201 LEU A O 1
ATOM 1592 N N . LEU A 1 202 ? -3.695 -48.094 -3.955 1 79.12 202 LEU A N 1
ATOM 1593 C CA . LEU A 1 202 ? -3.941 -47.062 -2.936 1 79.12 202 LEU A CA 1
ATOM 1594 C C . LEU A 1 202 ? -5.121 -47.469 -2.049 1 79.12 202 LEU A C 1
ATOM 1596 O O . LEU A 1 202 ? -5.07 -47.281 -0.831 1 79.12 202 LEU A O 1
ATOM 1600 N N . SER A 1 203 ? -6.125 -48 -2.631 1 74.06 203 SER A N 1
ATOM 1601 C CA . SER A 1 203 ? -7.305 -48.438 -1.891 1 74.06 203 SER A CA 1
ATOM 1602 C C . SER A 1 203 ? -6.953 -49.531 -0.876 1 74.06 203 SER A C 1
ATOM 1604 O O . SER A 1 203 ? -7.5 -49.531 0.23 1 74.06 203 SER A O 1
ATOM 1606 N N . THR A 1 204 ? -6.113 -50.312 -1.266 1 74.69 204 THR A N 1
ATOM 1607 C CA . THR A 1 204 ? -5.691 -51.406 -0.377 1 74.69 204 THR A CA 1
ATOM 1608 C C . THR A 1 204 ? -4.949 -50.844 0.833 1 74.69 204 THR A C 1
ATOM 1610 O O . THR A 1 204 ? -5.148 -51.312 1.958 1 74.69 204 THR A O 1
ATOM 1613 N N . VAL A 1 205 ? -4.117 -49.906 0.606 1 75.25 205 VAL A N 1
ATOM 1614 C CA . VAL A 1 205 ? -3.354 -49.281 1.688 1 75.25 205 VAL A CA 1
ATOM 1615 C C . VAL A 1 205 ? -4.289 -48.5 2.602 1 75.25 205 VAL A C 1
ATOM 1617 O O . VAL A 1 205 ? -4.133 -48.531 3.824 1 75.25 205 VAL A O 1
ATOM 1620 N N . LEU A 1 206 ? -5.246 -47.875 2.086 1 72.25 206 LEU A N 1
ATOM 1621 C CA . LEU A 1 206 ? -6.18 -47.031 2.834 1 72.25 206 LEU A CA 1
ATOM 1622 C C . LEU A 1 206 ? -7.117 -47.906 3.682 1 72.25 206 LEU A C 1
ATOM 1624 O O . LEU A 1 206 ? -7.637 -47.438 4.699 1 72.25 206 LEU A O 1
ATOM 1628 N N . ALA A 1 207 ? -7.355 -49.062 3.232 1 68.5 207 ALA A N 1
ATOM 1629 C CA . ALA A 1 207 ? -8.227 -49.969 3.963 1 68.5 207 ALA A CA 1
ATOM 1630 C C . ALA A 1 207 ? -7.562 -50.438 5.25 1 68.5 207 ALA A C 1
ATOM 1632 O O . ALA A 1 207 ? -8.242 -50.812 6.211 1 68.5 207 ALA A O 1
ATOM 1633 N N . GLU A 1 208 ? -6.293 -50.438 5.242 1 72.56 208 GLU A N 1
ATOM 1634 C CA . GLU A 1 208 ? -5.551 -50.844 6.43 1 72.56 208 GLU A CA 1
ATOM 1635 C C . GLU A 1 208 ? -5.082 -49.656 7.234 1 72.56 208 GLU A C 1
ATOM 1637 O O . GLU A 1 208 ? -4.027 -49.062 6.949 1 72.56 208 GLU A O 1
ATOM 1642 N N . GLN A 1 209 ? -5.766 -49.312 8.305 1 66.06 209 GLN A N 1
ATOM 1643 C CA . GLN A 1 209 ? -5.539 -48.094 9.078 1 66.06 209 GLN A CA 1
ATOM 1644 C C . GLN A 1 209 ? -4.109 -48.031 9.609 1 66.06 209 GLN A C 1
ATOM 1646 O O . GLN A 1 209 ? -3.496 -46.969 9.648 1 66.06 209 GLN A O 1
ATOM 1651 N N . ASP A 1 210 ? -3.666 -49.125 10.008 1 66.88 210 ASP A N 1
ATOM 1652 C CA . ASP A 1 210 ? -2.334 -49.188 10.609 1 66.88 210 ASP A CA 1
ATOM 1653 C C . ASP A 1 210 ? -1.255 -48.844 9.586 1 66.88 210 ASP A C 1
ATOM 1655 O O . ASP A 1 210 ? -0.178 -48.375 9.945 1 66.88 210 ASP A O 1
ATOM 1659 N N . LYS A 1 211 ? -1.631 -48.969 8.367 1 71.94 211 LYS A N 1
ATOM 1660 C CA . LYS A 1 211 ? -0.632 -48.75 7.32 1 71.94 211 LYS A CA 1
ATOM 1661 C C . LYS A 1 211 ? -0.622 -47.281 6.855 1 71.94 211 LYS A C 1
ATOM 1663 O O . LYS A 1 211 ? 0.339 -46.844 6.23 1 71.94 211 LYS A O 1
ATOM 1668 N N . ILE A 1 212 ? -1.611 -46.625 7.184 1 74.06 212 ILE A N 1
ATOM 1669 C CA . ILE A 1 212 ? -1.7 -45.25 6.711 1 74.06 212 ILE A CA 1
ATOM 1670 C C . ILE A 1 212 ? -0.601 -44.438 7.359 1 74.06 212 ILE A C 1
ATOM 1672 O O . ILE A 1 212 ? 0.091 -43.656 6.68 1 74.06 212 ILE A O 1
ATOM 1676 N N . SER A 1 213 ? -0.414 -44.562 8.555 1 74.31 213 SER A N 1
ATOM 1677 C CA . SER A 1 213 ? 0.556 -43.75 9.289 1 74.31 213 SER A CA 1
ATOM 1678 C C . SER A 1 213 ? 1.971 -44 8.766 1 74.31 213 SER A C 1
ATOM 1680 O O . SER A 1 213 ? 2.775 -43.062 8.711 1 74.31 213 SER A O 1
ATOM 1682 N N . SER A 1 214 ? 2.184 -45.188 8.344 1 78.31 214 SER A N 1
ATOM 1683 C CA . SER A 1 214 ? 3.527 -45.531 7.883 1 78.31 214 SER A CA 1
ATOM 1684 C C . SER A 1 214 ? 3.723 -45.156 6.418 1 78.31 214 SER A C 1
ATOM 1686 O O . SER A 1 214 ? 4.852 -45.094 5.934 1 78.31 214 SER A O 1
ATOM 1688 N N . ASN A 1 215 ? 2.66 -44.844 5.773 1 85.31 215 ASN A N 1
ATOM 1689 C CA . ASN A 1 215 ? 2.754 -44.594 4.34 1 85.31 215 ASN A CA 1
ATOM 1690 C C . ASN A 1 215 ? 2.219 -43.219 3.979 1 85.31 215 ASN A C 1
ATOM 1692 O O . ASN A 1 215 ? 1.773 -43 2.852 1 85.31 215 ASN A O 1
ATOM 1696 N N . VAL A 1 216 ? 2.295 -42.344 4.887 1 86.38 216 VAL A N 1
ATOM 1697 C CA . VAL A 1 216 ? 1.714 -41.031 4.684 1 86.38 216 VAL A CA 1
ATOM 1698 C C . VAL A 1 216 ? 2.477 -40.312 3.584 1 86.38 216 VAL A C 1
ATOM 1700 O O . VAL A 1 216 ? 1.868 -39.688 2.697 1 86.38 216 VAL A O 1
ATOM 1703 N N . GLU A 1 217 ? 3.75 -40.438 3.562 1 90.56 217 GLU A N 1
ATOM 1704 C CA . GLU A 1 217 ? 4.594 -39.688 2.646 1 90.56 217 GLU A CA 1
ATOM 1705 C C . GLU A 1 217 ? 4.383 -40.125 1.202 1 90.56 217 GLU A C 1
ATOM 1707 O O . GLU A 1 217 ? 4.016 -39.312 0.347 1 90.56 217 GLU A O 1
ATOM 1712 N N . PRO A 1 218 ? 4.492 -41.406 0.927 1 91.94 218 PRO A N 1
ATOM 1713 C CA . PRO A 1 218 ? 4.254 -41.812 -0.461 1 91.94 218 PRO A CA 1
ATOM 1714 C C . PRO A 1 218 ? 2.803 -41.625 -0.893 1 91.94 218 PRO A C 1
ATOM 1716 O O . PRO A 1 218 ? 2.533 -41.344 -2.064 1 91.94 218 PRO A O 1
ATOM 1719 N N . MET A 1 219 ? 1.931 -41.719 0.006 1 89.88 219 MET A N 1
ATOM 1720 C CA . MET A 1 219 ? 0.53 -41.469 -0.329 1 89.88 219 MET A CA 1
ATOM 1721 C C . MET A 1 219 ? 0.307 -40.031 -0.708 1 89.88 219 MET A C 1
ATOM 1723 O O . MET A 1 219 ? -0.354 -39.719 -1.705 1 89.88 219 MET A O 1
ATOM 1727 N N . LEU A 1 220 ? 0.865 -39.156 0.074 1 92.31 220 LEU A N 1
ATOM 1728 C CA . LEU A 1 220 ? 0.764 -37.719 -0.222 1 92.31 220 LEU A CA 1
ATOM 1729 C C . LEU A 1 220 ? 1.359 -37.406 -1.59 1 92.31 220 LEU A C 1
ATOM 1731 O O . LEU A 1 220 ? 0.75 -36.688 -2.387 1 92.31 220 LEU A O 1
ATOM 1735 N N . LEU A 1 221 ? 2.463 -37.938 -1.842 1 95.44 221 LEU A N 1
ATOM 1736 C CA . LEU A 1 221 ? 3.121 -37.75 -3.125 1 95.44 221 LEU A CA 1
ATOM 1737 C C . LEU A 1 221 ? 2.24 -38.219 -4.273 1 95.44 221 LEU A C 1
ATOM 1739 O O . LEU A 1 221 ? 2.096 -37.531 -5.281 1 95.44 221 LEU A O 1
ATOM 1743 N N . THR A 1 222 ? 1.681 -39.312 -4.074 1 92.25 222 THR A N 1
ATOM 1744 C CA . THR A 1 222 ? 0.838 -39.906 -5.113 1 92.25 222 THR A CA 1
ATOM 1745 C C . THR A 1 222 ? -0.399 -39.031 -5.348 1 92.25 222 THR A C 1
ATOM 1747 O O . THR A 1 222 ? -0.731 -38.719 -6.492 1 92.25 222 THR A O 1
ATOM 1750 N N . ILE A 1 223 ? -1.043 -38.688 -4.324 1 89.94 223 ILE A N 1
ATOM 1751 C CA . ILE A 1 223 ? -2.275 -37.906 -4.414 1 89.94 223 ILE A CA 1
ATOM 1752 C C . ILE A 1 223 ? -1.985 -36.531 -5.055 1 89.94 223 ILE A C 1
ATOM 1754 O O . ILE A 1 223 ? -2.744 -36.094 -5.906 1 89.94 223 ILE A O 1
ATOM 1758 N N . LEU A 1 224 ? -0.919 -35.906 -4.699 1 94.19 224 LEU A N 1
ATOM 1759 C CA . LEU A 1 224 ? -0.567 -34.625 -5.262 1 94.19 224 LEU A CA 1
ATOM 1760 C C . LEU A 1 224 ? -0.184 -34.75 -6.734 1 94.19 224 LEU A C 1
ATOM 1762 O O . LEU A 1 224 ? -0.494 -33.875 -7.539 1 94.19 224 LEU A O 1
ATOM 1766 N N . LEU A 1 225 ? 0.5 -35.781 -7.039 1 93.81 225 LEU A N 1
ATOM 1767 C CA . LEU A 1 225 ? 0.81 -36.062 -8.438 1 93.81 225 LEU A CA 1
ATOM 1768 C C . LEU A 1 225 ? -0.468 -36.188 -9.258 1 93.81 225 LEU A C 1
ATOM 1770 O O . LEU A 1 225 ? -0.594 -35.594 -10.328 1 93.81 225 LEU A O 1
ATOM 1774 N N . LEU A 1 226 ? -1.39 -36.875 -8.703 1 87.69 226 LEU A N 1
ATOM 1775 C CA . LEU A 1 226 ? -2.664 -37.062 -9.391 1 87.69 226 LEU A CA 1
ATOM 1776 C C . LEU A 1 226 ? -3.434 -35.75 -9.469 1 87.69 226 LEU A C 1
ATOM 1778 O O . LEU A 1 226 ? -4.117 -35.5 -10.461 1 87.69 226 LEU A O 1
ATOM 1782 N N . THR A 1 227 ? -3.357 -34.969 -8.445 1 88.81 227 THR A N 1
ATOM 1783 C CA . THR A 1 227 ? -3.994 -33.656 -8.445 1 88.81 227 THR A CA 1
ATOM 1784 C C . THR A 1 227 ? -3.455 -32.812 -9.586 1 88.81 227 THR A C 1
ATOM 1786 O O . THR A 1 227 ? -4.227 -32.219 -10.344 1 88.81 227 THR A O 1
ATOM 1789 N N . SER A 1 228 ? -2.125 -32.75 -9.695 1 88.56 228 SER A N 1
ATOM 1790 C CA . SER A 1 228 ? -1.493 -31.938 -10.734 1 88.56 228 SER A CA 1
ATOM 1791 C C . SER A 1 228 ? -1.866 -32.438 -12.125 1 88.56 228 SER A C 1
ATOM 1793 O O . SER A 1 228 ? -2.111 -31.641 -13.031 1 88.56 228 SER A O 1
ATOM 1795 N N . TYR A 1 229 ? -1.99 -33.625 -12.172 1 81.69 229 TYR A N 1
ATOM 1796 C CA . TYR A 1 229 ? -2.322 -34.25 -13.453 1 81.69 229 TYR A CA 1
ATOM 1797 C C . TYR A 1 229 ? -3.75 -33.906 -13.867 1 81.69 229 TYR A C 1
ATOM 1799 O O . TYR A 1 229 ? -3.996 -33.5 -15.016 1 81.69 229 TYR A O 1
ATOM 1807 N N . THR A 1 230 ? -4.648 -34.062 -13.039 1 78.19 230 THR A N 1
ATOM 1808 C CA . THR A 1 230 ? -6.051 -33.812 -13.352 1 78.19 230 THR A CA 1
ATOM 1809 C C . THR A 1 230 ? -6.305 -32.312 -13.539 1 78.19 230 THR A C 1
ATOM 1811 O O . THR A 1 230 ? -7.215 -31.922 -14.266 1 78.19 230 THR A O 1
ATOM 1814 N N . ALA A 1 231 ? -5.484 -31.578 -12.969 1 75.69 231 ALA A N 1
ATOM 1815 C CA . ALA A 1 231 ? -5.617 -30.125 -13.125 1 75.69 231 ALA A CA 1
ATOM 1816 C C . ALA A 1 231 ? -5.203 -29.688 -14.523 1 75.69 231 ALA A C 1
ATOM 1818 O O . ALA A 1 231 ? -5.695 -28.688 -15.039 1 75.69 231 ALA A O 1
ATOM 1819 N N . MET A 1 232 ? -4.379 -30.422 -15.141 1 78.88 232 MET A N 1
ATOM 1820 C CA . MET A 1 232 ? -3.893 -30.078 -16.469 1 78.88 232 MET A CA 1
ATOM 1821 C C . MET A 1 232 ? -4.758 -30.719 -17.547 1 78.88 232 MET A C 1
ATOM 1823 O O . MET A 1 232 ? -4.668 -30.359 -18.734 1 78.88 232 MET A O 1
ATOM 1827 N N . SER A 1 233 ? -5.574 -31.625 -17.094 1 73.5 233 SER A N 1
ATOM 1828 C CA . SER A 1 233 ? -6.32 -32.438 -18.047 1 73.5 233 SER A CA 1
ATOM 1829 C C . SER A 1 233 ? -7.668 -31.797 -18.375 1 73.5 233 SER A C 1
ATOM 1831 O O . SER A 1 233 ? -8.07 -30.812 -17.75 1 73.5 233 SER A O 1
ATOM 1833 N N . LEU A 1 234 ? -8.305 -32.438 -19.359 1 68.25 234 LEU A N 1
ATOM 1834 C CA . LEU A 1 234 ? -9.641 -31.984 -19.75 1 68.25 234 LEU A CA 1
ATOM 1835 C C . LEU A 1 234 ? -10.664 -32.375 -18.688 1 68.25 234 LEU A C 1
ATOM 1837 O O . LEU A 1 234 ? -11.695 -31.703 -18.531 1 68.25 234 LEU A O 1
ATOM 1841 N N . VAL A 1 235 ? -10.242 -33.5 -18.031 1 68.81 235 VAL A N 1
ATOM 1842 C CA . VAL A 1 235 ? -11.133 -33.938 -16.969 1 68.81 235 VAL A CA 1
ATOM 1843 C C . VAL A 1 235 ? -10.797 -33.219 -15.664 1 68.81 235 VAL A C 1
ATOM 1845 O O . VAL A 1 235 ? -9.82 -33.562 -15 1 68.81 235 VAL A O 1
ATOM 1848 N N . GLN A 1 236 ? -11.297 -32.094 -15.422 1 72.94 236 GLN A N 1
ATOM 1849 C CA . GLN A 1 236 ? -11.008 -31.219 -14.305 1 72.94 236 GLN A CA 1
ATOM 1850 C C . GLN A 1 236 ? -11.547 -31.781 -12.992 1 72.94 236 GLN A C 1
ATOM 1852 O O . GLN A 1 236 ? -12.383 -31.172 -12.336 1 72.94 236 GLN A O 1
ATOM 1857 N N . GLN A 1 237 ? -10.93 -32.938 -12.555 1 79.88 237 GLN A N 1
ATOM 1858 C CA . GLN A 1 237 ? -11.328 -33.594 -11.312 1 79.88 237 GLN A CA 1
ATOM 1859 C C . GLN A 1 237 ? -10.25 -33.438 -10.25 1 79.88 237 GLN A C 1
ATOM 1861 O O . GLN A 1 237 ? -9.945 -34.406 -9.531 1 79.88 237 GLN A O 1
ATOM 1866 N N . TRP A 1 238 ? -9.633 -32.344 -10.211 1 87.69 238 TRP A N 1
ATOM 1867 C CA . TRP A 1 238 ? -8.516 -32.094 -9.312 1 87.69 238 TRP A CA 1
ATOM 1868 C C . TRP A 1 238 ? -9 -31.938 -7.871 1 87.69 238 TRP A C 1
ATOM 1870 O O . TRP A 1 238 ? -8.266 -32.25 -6.93 1 87.69 238 TRP A O 1
ATOM 1880 N N . ARG A 1 239 ? -10.164 -31.484 -7.551 1 90.06 239 ARG A N 1
ATOM 1881 C CA . ARG A 1 239 ? -10.625 -31.031 -6.242 1 90.06 239 ARG A CA 1
ATOM 1882 C C . ARG A 1 239 ? -10.672 -32.188 -5.25 1 90.06 239 ARG A C 1
ATOM 1884 O O . ARG A 1 239 ? -10.164 -32.094 -4.129 1 90.06 239 ARG A O 1
ATOM 1891 N N . PRO A 1 240 ? -11.266 -33.375 -5.676 1 84.88 240 PRO A N 1
ATOM 1892 C CA . PRO A 1 240 ? -11.273 -34.469 -4.711 1 84.88 240 PRO A CA 1
ATOM 1893 C C . PRO A 1 240 ? -9.867 -34.906 -4.301 1 84.88 240 PRO A C 1
ATOM 1895 O O . PRO A 1 240 ? -9.648 -35.281 -3.148 1 84.88 240 PRO A O 1
ATOM 1898 N N . HIS A 1 241 ? -8.961 -34.875 -5.219 1 87.88 241 HIS A N 1
ATOM 1899 C CA . HIS A 1 241 ? -7.586 -35.219 -4.914 1 87.88 241 HIS A CA 1
ATOM 1900 C C . HIS A 1 241 ? -6.945 -34.219 -3.963 1 87.88 241 HIS A C 1
ATOM 1902 O O . HIS A 1 241 ? -6.301 -34.594 -2.986 1 87.88 241 HIS A O 1
ATOM 1908 N N . LEU A 1 242 ? -7.188 -32.969 -4.23 1 92 242 LEU A N 1
ATOM 1909 C CA . LEU A 1 242 ? -6.609 -31.938 -3.379 1 92 242 LEU A CA 1
ATOM 1910 C C . LEU A 1 242 ? -7.219 -31.984 -1.981 1 92 242 LEU A C 1
ATOM 1912 O O . LEU A 1 242 ? -6.523 -31.75 -0.989 1 92 242 LEU A O 1
ATOM 1916 N N . CYS A 1 243 ? -8.461 -32.312 -1.863 1 89.56 243 CYS A N 1
ATOM 1917 C CA . CYS A 1 243 ? -9.125 -32.469 -0.574 1 89.56 243 CYS A CA 1
ATOM 1918 C C . CYS A 1 243 ? -8.523 -33.594 0.218 1 89.56 243 CYS A C 1
ATOM 1920 O O . CYS A 1 243 ? -8.305 -33.5 1.426 1 89.56 243 CYS A O 1
ATOM 1922 N N . ALA A 1 244 ? -8.297 -34.656 -0.492 1 87.19 244 ALA A N 1
ATOM 1923 C CA . ALA A 1 244 ? -7.695 -35.812 0.16 1 87.19 244 ALA A CA 1
ATOM 1924 C C . ALA A 1 244 ? -6.312 -35.5 0.706 1 87.19 244 ALA A C 1
ATOM 1926 O O . ALA A 1 244 ? -5.949 -35.906 1.805 1 87.19 244 ALA A O 1
ATOM 1927 N N . ALA A 1 245 ? -5.555 -34.781 -0.083 1 89.94 245 ALA A N 1
ATOM 1928 C CA . ALA A 1 245 ? -4.234 -34.344 0.38 1 89.94 245 ALA A CA 1
ATOM 1929 C C . ALA A 1 245 ? -4.348 -33.469 1.625 1 89.94 245 ALA A C 1
ATOM 1931 O O . ALA A 1 245 ? -3.594 -33.656 2.584 1 89.94 245 ALA A O 1
ATOM 1932 N N . LYS A 1 246 ? -5.25 -32.562 1.604 1 89.62 246 LYS A N 1
ATOM 1933 C CA . LYS A 1 246 ? -5.488 -31.703 2.748 1 89.62 246 LYS A CA 1
ATOM 1934 C C . LYS A 1 246 ? -5.797 -32.5 4.004 1 89.62 246 LYS A C 1
ATOM 1936 O O . LYS A 1 246 ? -5.242 -32.25 5.074 1 89.62 246 LYS A O 1
ATOM 1941 N N . ASP A 1 247 ? -6.664 -33.438 3.832 1 85.25 247 ASP A N 1
ATOM 1942 C CA . ASP A 1 247 ? -7.105 -34.219 4.977 1 85.25 247 ASP A CA 1
ATOM 1943 C C . ASP A 1 247 ? -5.969 -35.062 5.527 1 85.25 247 ASP A C 1
ATOM 1945 O O . ASP A 1 247 ? -5.848 -35.25 6.742 1 85.25 247 ASP A O 1
ATOM 1949 N N . LEU A 1 248 ? -5.191 -35.594 4.656 1 86 248 LEU A N 1
ATOM 1950 C CA . LEU A 1 248 ? -4.031 -36.375 5.102 1 86 248 LEU A CA 1
ATOM 1951 C C . LEU A 1 248 ? -3.061 -35.469 5.875 1 86 248 LEU A C 1
ATOM 1953 O O . LEU A 1 248 ? -2.566 -35.875 6.934 1 86 248 LEU A O 1
ATOM 1957 N N . LEU A 1 249 ? -2.83 -34.312 5.344 1 86.19 249 LEU A N 1
ATOM 1958 C CA . LEU A 1 249 ? -1.934 -33.375 6.008 1 86.19 249 LEU A CA 1
ATOM 1959 C C . LEU A 1 249 ? -2.508 -32.938 7.348 1 86.19 249 LEU A C 1
ATOM 1961 O O . LEU A 1 249 ? -1.789 -32.875 8.352 1 86.19 249 LEU A O 1
ATOM 1965 N N . SER A 1 250 ? -3.744 -32.656 7.402 1 82.31 250 SER A N 1
ATOM 1966 C CA . SER A 1 250 ? -4.387 -32.156 8.617 1 82.31 250 SER A CA 1
ATOM 1967 C C . SER A 1 250 ? -4.359 -33.219 9.719 1 82.31 250 SER A C 1
ATOM 1969 O O . SER A 1 250 ? -4.285 -32.906 10.898 1 82.31 250 SER A O 1
ATOM 1971 N N . THR A 1 251 ? -4.43 -34.438 9.289 1 79.75 251 THR A N 1
ATOM 1972 C CA . THR A 1 251 ? -4.504 -35.531 10.25 1 79.75 251 THR A CA 1
ATOM 1973 C C . THR A 1 251 ? -3.109 -35.938 10.719 1 79.75 251 THR A C 1
ATOM 1975 O O . THR A 1 251 ? -2.891 -36.156 11.914 1 79.75 251 THR A O 1
ATOM 1978 N N . TYR A 1 252 ? -2.182 -36 9.867 1 79.12 252 TYR A N 1
ATOM 1979 C CA . TYR A 1 252 ? -0.91 -36.625 10.211 1 79.12 252 TYR A CA 1
ATOM 1980 C C . TYR A 1 252 ? 0.202 -35.594 10.297 1 79.12 252 TYR A C 1
ATOM 1982 O O . TYR A 1 252 ? 1.247 -35.844 10.898 1 79.12 252 TYR A O 1
ATOM 1990 N N . ALA A 1 253 ? 0.014 -34.469 9.656 1 80.12 253 ALA A N 1
ATOM 1991 C CA . ALA A 1 253 ? 0.985 -33.375 9.68 1 80.12 253 ALA A CA 1
ATOM 1992 C C . ALA A 1 253 ? 0.288 -32 9.609 1 80.12 253 ALA A C 1
ATOM 1994 O O . ALA A 1 253 ? 0.519 -31.234 8.688 1 80.12 253 ALA A O 1
ATOM 1995 N N . PRO A 1 254 ? -0.372 -31.719 10.641 1 75.88 254 PRO A N 1
ATOM 1996 C CA . PRO A 1 254 ? -1.192 -30.516 10.602 1 75.88 254 PRO A CA 1
ATOM 1997 C C . PRO A 1 254 ? -0.358 -29.234 10.594 1 75.88 254 PRO A C 1
ATOM 1999 O O . PRO A 1 254 ? 0.732 -29.203 11.172 1 75.88 254 PRO A O 1
ATOM 2002 N N . PHE A 1 255 ? -0.985 -28.266 9.875 1 73.56 255 PHE A N 1
ATOM 2003 C CA . PHE A 1 255 ? -0.438 -26.922 10 1 73.56 255 PHE A CA 1
ATOM 2004 C C . PHE A 1 255 ? -0.617 -26.406 11.422 1 73.56 255 PHE A C 1
ATOM 2006 O O . PHE A 1 255 ? -1.712 -26.469 11.984 1 73.56 255 PHE A O 1
ATOM 2013 N N . SER A 1 256 ? 0.418 -26.094 12.141 1 70.75 256 SER A N 1
ATOM 2014 C CA . SER A 1 256 ? 0.245 -25.672 13.523 1 70.75 256 SER A CA 1
ATOM 2015 C C . SER A 1 256 ? 1.33 -24.672 13.938 1 70.75 256 SER A C 1
ATOM 2017 O O . SER A 1 256 ? 2.459 -24.75 13.445 1 70.75 256 SER A O 1
ATOM 2019 N N . GLU A 1 257 ? 0.901 -23.812 14.812 1 67.25 257 GLU A N 1
ATOM 2020 C CA . GLU A 1 257 ? 1.849 -22.891 15.438 1 67.25 257 GLU A CA 1
ATOM 2021 C C . GLU A 1 257 ? 2.6 -23.578 16.578 1 67.25 257 GLU A C 1
ATOM 2023 O O . GLU A 1 257 ? 3.629 -23.078 17.031 1 67.25 257 GLU A O 1
ATOM 2028 N N . ASP A 1 258 ? 2.094 -24.641 16.938 1 66.44 258 ASP A N 1
ATOM 2029 C CA . ASP A 1 258 ? 2.676 -25.375 18.047 1 66.44 258 ASP A CA 1
ATOM 2030 C C . ASP A 1 258 ? 3.953 -26.094 17.625 1 66.44 258 ASP A C 1
ATOM 2032 O O . ASP A 1 258 ? 3.91 -27.016 16.797 1 66.44 258 ASP A O 1
ATOM 2036 N N . PRO A 1 259 ? 5.047 -25.625 18.25 1 65.38 259 PRO A N 1
ATOM 2037 C CA . PRO A 1 259 ? 6.305 -26.266 17.859 1 65.38 259 PRO A CA 1
ATOM 2038 C C . PRO A 1 259 ? 6.309 -27.766 18.109 1 65.38 259 PRO A C 1
ATOM 2040 O O . PRO A 1 259 ? 7.039 -28.516 17.453 1 65.38 259 PRO A O 1
ATOM 2043 N N . ARG A 1 260 ? 5.527 -28.281 19.062 1 63.44 260 ARG A N 1
ATOM 2044 C CA . ARG A 1 260 ? 5.496 -29.703 19.438 1 63.44 260 ARG A CA 1
ATOM 2045 C C . ARG A 1 260 ? 4.934 -30.547 18.297 1 63.44 260 ARG A C 1
ATOM 2047 O O . ARG A 1 260 ? 5.309 -31.719 18.141 1 63.44 260 ARG A O 1
ATOM 2054 N N . LEU A 1 261 ? 4.051 -29.984 17.578 1 60.66 261 LEU A N 1
ATOM 2055 C CA . LEU A 1 261 ? 3.428 -30.672 16.453 1 60.66 261 LEU A CA 1
ATOM 2056 C C . LEU A 1 261 ? 4.301 -30.578 15.211 1 60.66 261 LEU A C 1
ATOM 2058 O O . LEU A 1 261 ? 4.113 -31.328 14.258 1 60.66 261 LEU A O 1
ATOM 2062 N N . ARG A 1 262 ? 5.301 -29.766 15.328 1 60.06 262 ARG A N 1
ATOM 2063 C CA . ARG A 1 262 ? 6.23 -29.578 14.219 1 60.06 262 ARG A CA 1
ATOM 2064 C C . ARG A 1 262 ? 7.18 -30.766 14.094 1 60.06 262 ARG A C 1
ATOM 2066 O O . ARG A 1 262 ? 7.828 -30.938 13.062 1 60.06 262 ARG A O 1
ATOM 2073 N N . GLN A 1 263 ? 7.262 -31.531 15.125 1 54.38 263 GLN A N 1
ATOM 2074 C CA . GLN A 1 263 ? 8.148 -32.688 15.148 1 54.38 263 GLN A CA 1
ATOM 2075 C C . GLN A 1 263 ? 7.773 -33.688 14.07 1 54.38 263 GLN A C 1
ATOM 2077 O O . GLN A 1 263 ? 8.602 -34.5 13.664 1 54.38 263 GLN A O 1
ATOM 2082 N N . ARG A 1 264 ? 6.617 -33.469 13.586 1 60.69 264 ARG A N 1
ATOM 2083 C CA . ARG A 1 264 ? 6.18 -34.438 12.57 1 60.69 264 ARG A CA 1
ATOM 2084 C C . ARG A 1 264 ? 6.59 -33.969 11.18 1 60.69 264 ARG A C 1
ATOM 2086 O O . ARG A 1 264 ? 6.277 -34.656 10.188 1 60.69 264 ARG A O 1
ATOM 2093 N N . ASN A 1 265 ? 7.48 -32.969 11.234 1 69.25 265 ASN A N 1
ATOM 2094 C CA . ASN A 1 265 ? 7.902 -32.438 9.93 1 69.25 265 ASN A CA 1
ATOM 2095 C C . ASN A 1 265 ? 9.109 -33.219 9.398 1 69.25 265 ASN A C 1
ATOM 2097 O O . ASN A 1 265 ? 10.07 -33.438 10.125 1 69.25 265 ASN A O 1
ATOM 2101 N N . SER A 1 266 ? 8.875 -33.938 8.297 1 82.94 266 SER A N 1
ATOM 2102 C CA . SER A 1 266 ? 9.945 -34.531 7.508 1 82.94 266 SER A CA 1
ATOM 2103 C C . SER A 1 266 ? 10.18 -33.75 6.219 1 82.94 266 SER A C 1
ATOM 2105 O O . SER A 1 266 ? 9.414 -32.875 5.875 1 82.94 266 SER A O 1
ATOM 2107 N N . TYR A 1 267 ? 11.281 -34.094 5.594 1 87.69 267 TYR A N 1
ATOM 2108 C CA . TYR A 1 267 ? 11.609 -33.438 4.332 1 87.69 267 TYR A CA 1
ATOM 2109 C C . TYR A 1 267 ? 10.492 -33.625 3.312 1 87.69 267 TYR A C 1
ATOM 2111 O O . TYR A 1 267 ? 10.07 -32.688 2.648 1 87.69 267 TYR A O 1
ATOM 2119 N N . VAL A 1 268 ? 9.992 -34.781 3.32 1 91.12 268 VAL A N 1
ATOM 2120 C CA . VAL A 1 268 ? 8.984 -35.125 2.316 1 91.12 268 VAL A CA 1
ATOM 2121 C C . VAL A 1 268 ? 7.664 -34.438 2.66 1 91.12 268 VAL A C 1
ATOM 2123 O O . VAL A 1 268 ? 6.98 -33.906 1.774 1 91.12 268 VAL A O 1
ATOM 2126 N N . VAL A 1 269 ? 7.352 -34.438 3.854 1 88.56 269 VAL A N 1
ATOM 2127 C CA . VAL A 1 269 ? 6.129 -33.75 4.27 1 88.56 269 VAL A CA 1
ATOM 2128 C C . VAL A 1 269 ? 6.238 -32.25 3.959 1 88.56 269 VAL A C 1
ATOM 2130 O O . VAL A 1 269 ? 5.281 -31.641 3.48 1 88.56 269 VAL A O 1
ATOM 2133 N N . ALA A 1 270 ? 7.398 -31.688 4.223 1 88.38 270 ALA A N 1
ATOM 2134 C CA . ALA A 1 270 ? 7.625 -30.281 3.904 1 88.38 270 ALA A CA 1
ATOM 2135 C C . ALA A 1 270 ? 7.465 -30.031 2.408 1 88.38 270 ALA A C 1
ATOM 2137 O O . ALA A 1 270 ? 6.875 -29.016 2.004 1 88.38 270 ALA A O 1
ATOM 2138 N N . PHE A 1 271 ? 7.938 -30.906 1.674 1 92.5 271 PHE A N 1
ATOM 2139 C CA . PHE A 1 271 ? 7.805 -30.797 0.226 1 92.5 271 PHE A CA 1
ATOM 2140 C C . PHE A 1 271 ? 6.34 -30.891 -0.191 1 92.5 271 PHE A C 1
ATOM 2142 O O . PHE A 1 271 ? 5.871 -30.094 -1.005 1 92.5 271 PHE A O 1
ATOM 2149 N N . CYS A 1 272 ? 5.688 -31.828 0.341 1 92.81 272 CYS A N 1
ATOM 2150 C CA . CYS A 1 272 ? 4.285 -32.031 0.004 1 92.81 272 CYS A CA 1
ATOM 2151 C C . CYS A 1 272 ? 3.445 -30.828 0.408 1 92.81 272 CYS A C 1
ATOM 2153 O O . CYS A 1 272 ? 2.539 -30.422 -0.321 1 92.81 272 CYS A O 1
ATOM 2155 N N . ARG A 1 273 ? 3.773 -30.297 1.489 1 89.88 273 ARG A N 1
ATOM 2156 C CA . ARG A 1 273 ? 3.078 -29.078 1.924 1 89.88 273 ARG A CA 1
ATOM 2157 C C . ARG A 1 273 ? 3.295 -27.938 0.938 1 89.88 273 ARG A C 1
ATOM 2159 O O . ARG A 1 273 ? 2.359 -27.203 0.609 1 89.88 273 ARG A O 1
ATOM 2166 N N . ASN A 1 274 ? 4.48 -27.828 0.543 1 91.5 274 ASN A N 1
ATOM 2167 C CA . ASN A 1 274 ? 4.828 -26.812 -0.44 1 91.5 274 ASN A CA 1
ATOM 2168 C C . ASN A 1 274 ? 4.059 -27 -1.743 1 91.5 274 ASN A C 1
ATOM 2170 O O . ASN A 1 274 ? 3.492 -26.047 -2.281 1 91.5 274 ASN A O 1
ATOM 2174 N N . TRP A 1 275 ? 4.074 -28.188 -2.168 1 94.19 275 TRP A N 1
ATOM 2175 C CA . TRP A 1 275 ? 3.377 -28.531 -3.402 1 94.19 275 TRP A CA 1
ATOM 2176 C C . TRP A 1 275 ? 1.874 -28.328 -3.258 1 94.19 275 TRP A C 1
ATOM 2178 O O . TRP A 1 275 ? 1.235 -27.75 -4.137 1 94.19 275 TRP A O 1
ATOM 2188 N N . TYR A 1 276 ? 1.362 -28.719 -2.178 1 92.94 276 TYR A N 1
ATOM 2189 C CA . TYR A 1 276 ? -0.057 -28.562 -1.883 1 92.94 276 TYR A CA 1
ATOM 2190 C C . TYR A 1 276 ? -0.445 -27.078 -1.905 1 92.94 276 TYR A C 1
ATOM 2192 O O . TYR A 1 276 ? -1.444 -26.703 -2.521 1 92.94 276 TYR A O 1
ATOM 2200 N N . LEU A 1 277 ? 0.331 -26.281 -1.269 1 91.12 277 LEU A N 1
ATOM 2201 C CA . LEU A 1 277 ? 0.024 -24.859 -1.176 1 91.12 277 LEU A CA 1
ATOM 2202 C C . LEU A 1 277 ? 0.105 -24.203 -2.547 1 91.12 277 LEU A C 1
ATOM 2204 O O . LEU A 1 277 ? -0.65 -23.266 -2.836 1 91.12 277 LEU A O 1
ATOM 2208 N N . SER A 1 278 ? 1 -24.609 -3.342 1 93.38 278 SER A N 1
ATOM 2209 C CA . SER A 1 278 ? 1.089 -24.094 -4.699 1 93.38 278 SER A CA 1
ATOM 2210 C C . SER A 1 278 ? -0.213 -24.312 -5.465 1 93.38 278 SER A C 1
ATOM 2212 O O . SER A 1 278 ? -0.756 -23.375 -6.059 1 93.38 278 SER A O 1
ATOM 2214 N N . ILE A 1 279 ? -0.745 -25.5 -5.359 1 93.62 279 ILE A N 1
ATOM 2215 C CA . ILE A 1 279 ? -1.977 -25.844 -6.062 1 93.62 279 ILE A CA 1
ATOM 2216 C C . ILE A 1 279 ? -3.156 -25.109 -5.422 1 93.62 279 ILE A C 1
ATOM 2218 O O . ILE A 1 279 ? -4.016 -24.562 -6.125 1 93.62 279 ILE A O 1
ATOM 2222 N N . GLU A 1 280 ? -3.119 -25.094 -4.121 1 93.5 280 GLU A N 1
ATOM 2223 C CA . GLU A 1 280 ? -4.172 -24.422 -3.369 1 93.5 280 GLU A CA 1
ATOM 2224 C C . GLU A 1 280 ? -4.254 -22.938 -3.742 1 93.5 280 GLU A C 1
ATOM 2226 O O . GLU A 1 280 ? -5.348 -22.406 -3.926 1 93.5 280 GLU A O 1
ATOM 2231 N N . ASN A 1 281 ? -3.135 -22.328 -3.875 1 93.19 281 ASN A N 1
ATOM 2232 C CA . ASN A 1 281 ? -3.105 -20.906 -4.238 1 93.19 281 ASN A CA 1
ATOM 2233 C C . ASN A 1 281 ? -3.645 -20.688 -5.648 1 93.19 281 ASN A C 1
ATOM 2235 O O . ASN A 1 281 ? -4.426 -19.75 -5.875 1 93.19 281 ASN A O 1
ATOM 2239 N N . ILE A 1 282 ? -3.264 -21.516 -6.578 1 94.56 282 ILE A N 1
ATOM 2240 C CA . ILE A 1 282 ? -3.742 -21.391 -7.949 1 94.56 282 ILE A CA 1
ATOM 2241 C C . ILE A 1 282 ? -5.254 -21.594 -7.988 1 94.56 282 ILE A C 1
ATOM 2243 O O . ILE A 1 282 ? -5.977 -20.812 -8.625 1 94.56 282 ILE A O 1
ATOM 2247 N N . ALA A 1 283 ? -5.672 -22.578 -7.27 1 93.75 283 ALA A N 1
ATOM 2248 C CA . ALA A 1 283 ? -7.105 -22.844 -7.203 1 93.75 283 ALA A CA 1
ATOM 2249 C C . ALA A 1 283 ? -7.848 -21.688 -6.555 1 93.75 283 ALA A C 1
ATOM 2251 O O . ALA A 1 283 ? -8.898 -21.25 -7.039 1 93.75 283 ALA A O 1
ATOM 2252 N N . GLY A 1 284 ? -7.312 -21.219 -5.488 1 92.75 284 GLY A N 1
ATOM 2253 C CA . GLY A 1 284 ? -7.918 -20.094 -4.793 1 92.75 284 GLY A CA 1
ATOM 2254 C C . GLY A 1 284 ? -8.047 -18.859 -5.664 1 92.75 284 GLY A C 1
ATOM 2255 O O . GLY A 1 284 ? -9.008 -18.094 -5.531 1 92.75 284 GLY A O 1
ATOM 2256 N N . LEU A 1 285 ? -7.168 -18.688 -6.543 1 93.88 285 LEU A N 1
ATOM 2257 C CA . LEU A 1 285 ? -7.141 -17.5 -7.391 1 93.88 285 LEU A CA 1
ATOM 2258 C C . LEU A 1 285 ? -8.047 -17.688 -8.609 1 93.88 285 LEU A C 1
ATOM 2260 O O . LEU A 1 285 ? -8.695 -16.734 -9.047 1 93.88 285 LEU A O 1
ATOM 2264 N N . THR A 1 286 ? -8.133 -18.906 -9.164 1 92.62 286 THR A N 1
ATOM 2265 C CA . THR A 1 286 ? -8.664 -18.969 -10.523 1 92.62 286 THR A CA 1
ATOM 2266 C C . THR A 1 286 ? -9.922 -19.828 -10.57 1 92.62 286 THR A C 1
ATOM 2268 O O . THR A 1 286 ? -10.75 -19.672 -11.469 1 92.62 286 THR A O 1
ATOM 2271 N N . ALA A 1 287 ? -9.961 -20.844 -9.648 1 91 287 ALA A N 1
ATOM 2272 C CA . ALA A 1 287 ? -11.125 -21.734 -9.695 1 91 287 ALA A CA 1
ATOM 2273 C C . ALA A 1 287 ? -12.383 -21.016 -9.211 1 91 287 ALA A C 1
ATOM 2275 O O . ALA A 1 287 ? -12.336 -20.25 -8.25 1 91 287 ALA A O 1
ATOM 2276 N N . PRO A 1 288 ? -13.484 -21.25 -9.82 1 86.69 288 PRO A N 1
ATOM 2277 C CA . PRO A 1 288 ? -14.727 -20.578 -9.445 1 86.69 288 PRO A CA 1
ATOM 2278 C C . PRO A 1 288 ? -15.125 -20.844 -7.996 1 86.69 288 PRO A C 1
ATOM 2280 O O . PRO A 1 288 ? -15.672 -19.969 -7.328 1 86.69 288 PRO A O 1
ATOM 2283 N N . LEU A 1 289 ? -14.766 -22.062 -7.539 1 87 289 LEU A N 1
ATOM 2284 C CA . LEU A 1 289 ? -15.148 -22.422 -6.18 1 87 289 LEU A CA 1
ATOM 2285 C C . LEU A 1 289 ? -14 -22.188 -5.211 1 87 289 LEU A C 1
ATOM 2287 O O . LEU A 1 289 ? -14.117 -22.469 -4.016 1 87 289 LEU A O 1
ATOM 2291 N N . GLY A 1 290 ? -12.977 -21.734 -5.703 1 89.88 290 GLY A N 1
ATOM 2292 C CA . GLY A 1 290 ? -11.812 -21.484 -4.859 1 89.88 290 GLY A CA 1
ATOM 2293 C C . GLY A 1 290 ? -11.07 -22.766 -4.492 1 89.88 290 GLY A C 1
ATOM 2294 O O . GLY A 1 290 ? -11.25 -23.797 -5.125 1 89.88 290 GLY A O 1
ATOM 2295 N N . GLY A 1 291 ? -10.18 -22.594 -3.535 1 91.06 291 GLY A N 1
ATOM 2296 C CA . GLY A 1 291 ? -9.43 -23.75 -3.047 1 91.06 291 GLY A CA 1
ATOM 2297 C C . GLY A 1 291 ? -10.234 -24.625 -2.1 1 91.06 291 GLY A C 1
ATOM 2298 O O . GLY A 1 291 ? -11.461 -24.516 -2.041 1 91.06 291 GLY A O 1
ATOM 2299 N N . VAL A 1 292 ? -9.492 -25.516 -1.524 1 90.62 292 VAL A N 1
ATOM 2300 C CA . VAL A 1 292 ? -10.195 -26.484 -0.697 1 90.62 292 VAL A CA 1
ATOM 2301 C C . VAL A 1 292 ? -10.094 -26.094 0.773 1 90.62 292 VAL A C 1
ATOM 2303 O O . VAL A 1 292 ? -10.797 -26.641 1.622 1 90.62 292 VAL A O 1
ATOM 2306 N N . LEU A 1 293 ? -9.234 -25.141 1.07 1 87.19 293 LEU A N 1
ATOM 2307 C CA . LEU A 1 293 ? -9.195 -24.609 2.432 1 87.19 293 LEU A CA 1
ATOM 2308 C C . LEU A 1 293 ? -10.391 -23.719 2.705 1 87.19 293 LEU A C 1
ATOM 2310 O O . LEU A 1 293 ? -10.539 -22.656 2.086 1 87.19 293 LEU A O 1
ATOM 2314 N N . LYS A 1 294 ? -11.227 -24.062 3.521 1 74 294 LYS A N 1
ATOM 2315 C CA . LYS A 1 294 ? -12.484 -23.344 3.684 1 74 294 LYS A CA 1
ATOM 2316 C C . LYS A 1 294 ? -12.445 -22.453 4.918 1 74 294 LYS A C 1
ATOM 2318 O O . LYS A 1 294 ? -13.023 -21.359 4.918 1 74 294 LYS A O 1
ATOM 2323 N N . ASN A 1 295 ? -11.766 -22.844 5.906 1 77.19 295 ASN A N 1
ATOM 2324 C CA . ASN A 1 295 ? -11.781 -22.094 7.156 1 77.19 295 ASN A CA 1
ATOM 2325 C C . ASN A 1 295 ? -10.648 -21.062 7.207 1 77.19 295 ASN A C 1
ATOM 2327 O O . ASN A 1 295 ? -9.516 -21.375 6.812 1 77.19 295 ASN A O 1
ATOM 2331 N N . ASP A 1 296 ? -11.047 -19.906 7.684 1 75.25 296 ASP A N 1
ATOM 2332 C CA . ASP A 1 296 ? -10.078 -18.828 7.828 1 75.25 296 ASP A CA 1
ATOM 2333 C C . ASP A 1 296 ? -8.891 -19.266 8.688 1 75.25 296 ASP A C 1
ATOM 2335 O O . ASP A 1 296 ? -7.742 -18.922 8.391 1 75.25 296 ASP A O 1
ATOM 2339 N N . ARG A 1 297 ? -9.203 -20 9.523 1 76.75 297 ARG A N 1
ATOM 2340 C CA . ARG A 1 297 ? -8.156 -20.438 10.445 1 76.75 297 ARG A CA 1
ATOM 2341 C C . ARG A 1 297 ? -7.148 -21.344 9.727 1 76.75 297 ARG A C 1
ATOM 2343 O O . ARG A 1 297 ? -5.941 -21.219 9.945 1 76.75 297 ARG A O 1
ATOM 2350 N N . GLU A 1 298 ? -7.656 -22.234 8.883 1 75.94 298 GLU A N 1
ATOM 2351 C CA . GLU A 1 298 ? -6.777 -23.109 8.117 1 75.94 298 GLU A CA 1
ATOM 2352 C C . GLU A 1 298 ? -5.855 -22.297 7.199 1 75.94 298 GLU A C 1
ATOM 2354 O O . GLU A 1 298 ? -4.668 -22.609 7.082 1 75.94 298 GLU A O 1
ATOM 2359 N N . LEU A 1 299 ? -6.41 -21.328 6.664 1 75.31 299 LEU A N 1
ATOM 2360 C CA . LEU A 1 299 ? -5.633 -20.469 5.781 1 75.31 299 LEU A CA 1
ATOM 2361 C C . LEU A 1 299 ? -4.559 -19.719 6.562 1 75.31 299 LEU A C 1
ATOM 2363 O O . LEU A 1 299 ? -3.42 -19.594 6.105 1 75.31 299 LEU A O 1
ATOM 2367 N N . ASP A 1 300 ? -4.887 -19.312 7.707 1 77.19 300 ASP A N 1
ATOM 2368 C CA . ASP A 1 300 ? -3.953 -18.578 8.562 1 77.19 300 ASP A CA 1
ATOM 2369 C C . ASP A 1 300 ? -2.797 -19.469 9 1 77.19 300 ASP A C 1
ATOM 2371 O O . ASP A 1 300 ? -1.645 -19.031 9.031 1 77.19 300 ASP A O 1
ATOM 2375 N N . LEU A 1 301 ? -3.125 -20.656 9.273 1 73.75 301 LEU A N 1
ATOM 2376 C CA . LEU A 1 301 ? -2.107 -21.578 9.742 1 73.75 301 LEU A CA 1
ATOM 2377 C C . LEU A 1 301 ? -1.157 -21.969 8.617 1 73.75 301 LEU A C 1
ATOM 2379 O O . LEU A 1 301 ? 0.044 -22.141 8.836 1 73.75 301 LEU A O 1
ATOM 2383 N N . ALA A 1 302 ? -1.697 -22.125 7.477 1 70.44 302 ALA A N 1
ATOM 2384 C CA . ALA A 1 302 ? -0.864 -22.438 6.316 1 70.44 302 ALA A CA 1
ATOM 2385 C C . ALA A 1 302 ? 0.156 -21.328 6.062 1 70.44 302 ALA A C 1
ATOM 2387 O O . ALA A 1 302 ? 1.302 -21.594 5.699 1 70.44 302 ALA A O 1
ATOM 2388 N N . MET A 1 303 ? -0.219 -20.141 6.344 1 64.94 303 MET A N 1
ATOM 2389 C CA . MET A 1 303 ? 0.624 -18.953 6.168 1 64.94 303 MET A CA 1
ATOM 2390 C C . MET A 1 303 ? 1.751 -18.938 7.195 1 64.94 303 MET A C 1
ATOM 2392 O O . MET A 1 303 ? 2.877 -18.547 6.879 1 64.94 303 MET A O 1
ATOM 2396 N N . TYR A 1 304 ? 1.414 -19.297 8.352 1 56.94 304 TYR A N 1
ATOM 2397 C CA . TYR A 1 304 ? 2.307 -19.203 9.5 1 56.94 304 TYR A CA 1
ATOM 2398 C C . TYR A 1 304 ? 3.438 -20.219 9.398 1 56.94 304 TYR A C 1
ATOM 2400 O O . TYR A 1 304 ? 4.539 -19.984 9.898 1 56.94 304 TYR A O 1
ATOM 2408 N N . ASP A 1 305 ? 3.236 -21.234 8.844 1 62.69 305 ASP A N 1
ATOM 2409 C CA . ASP A 1 305 ? 4.164 -22.359 8.859 1 62.69 305 ASP A CA 1
ATOM 2410 C C . ASP A 1 305 ? 5.332 -22.109 7.906 1 62.69 305 ASP A C 1
ATOM 2412 O O . ASP A 1 305 ? 6.336 -22.828 7.957 1 62.69 305 ASP A O 1
ATOM 2416 N N . LEU A 1 306 ? 5.367 -21.062 7.25 1 62.16 306 LEU A N 1
ATOM 2417 C CA . LEU A 1 306 ? 6.285 -20.859 6.137 1 62.16 306 LEU A CA 1
ATOM 2418 C C . LEU A 1 306 ? 7.711 -20.656 6.641 1 62.16 306 LEU A C 1
ATOM 2420 O O . LEU A 1 306 ? 8.648 -21.281 6.129 1 62.16 306 LEU A O 1
ATOM 2424 N N . PRO A 1 307 ? 7.828 -20.016 7.754 1 60.44 307 PRO A N 1
ATOM 2425 C CA . PRO A 1 307 ? 9.219 -19.797 8.148 1 60.44 307 PRO A CA 1
ATOM 2426 C C . PRO A 1 307 ? 9.922 -21.078 8.602 1 60.44 307 PRO A C 1
ATOM 2428 O O . PRO A 1 307 ? 11.117 -21.25 8.367 1 60.44 307 PRO A O 1
ATOM 2431 N N . TYR A 1 308 ? 9.156 -22 9.078 1 64.19 308 TYR A N 1
ATOM 2432 C CA . TYR A 1 308 ? 9.773 -23.219 9.609 1 64.19 308 TYR A CA 1
ATOM 2433 C C . TYR A 1 308 ? 10.016 -24.234 8.5 1 64.19 308 TYR A C 1
ATOM 2435 O O . TYR A 1 308 ? 10.969 -25.016 8.562 1 64.19 308 TYR A O 1
ATOM 2443 N N . THR A 1 309 ? 9.266 -24.156 7.613 1 78.38 309 THR A N 1
ATOM 2444 C CA . THR A 1 309 ? 9.383 -25.109 6.516 1 78.38 309 THR A CA 1
ATOM 2445 C C . THR A 1 309 ? 10.414 -24.641 5.492 1 78.38 309 THR A C 1
ATOM 2447 O O . THR A 1 309 ? 10.914 -25.438 4.691 1 78.38 309 THR A O 1
ATOM 2450 N N . ARG A 1 310 ? 10.805 -23.438 5.688 1 82.5 310 ARG A N 1
ATOM 2451 C CA . ARG A 1 310 ? 11.727 -22.844 4.723 1 82.5 310 ARG A CA 1
ATOM 2452 C C . ARG A 1 310 ? 13.086 -23.547 4.773 1 82.5 310 ARG A C 1
ATOM 2454 O O . ARG A 1 310 ? 13.711 -23.766 3.736 1 82.5 310 ARG A O 1
ATOM 2461 N N . ALA A 1 311 ? 13.461 -23.906 5.941 1 82.56 311 ALA A N 1
ATOM 2462 C CA . ALA A 1 311 ? 14.766 -24.562 6.094 1 82.56 311 ALA A CA 1
ATOM 2463 C C . ALA A 1 311 ? 14.805 -25.891 5.344 1 82.56 311 ALA A C 1
ATOM 2465 O O . ALA A 1 311 ? 15.828 -26.234 4.742 1 82.56 311 ALA A O 1
ATOM 2466 N N . TYR A 1 312 ? 13.703 -26.594 5.355 1 86.31 312 TYR A N 1
ATOM 2467 C CA . TYR A 1 312 ? 13.617 -27.844 4.617 1 86.31 312 TYR A CA 1
ATOM 2468 C C . TYR A 1 312 ? 13.672 -27.594 3.113 1 86.31 312 TYR A C 1
ATOM 2470 O O . TYR A 1 312 ? 14.398 -28.297 2.393 1 86.31 312 TYR A O 1
ATOM 2478 N N . TRP A 1 313 ? 13.047 -26.594 2.693 1 90.38 313 TRP A N 1
ATOM 2479 C CA . TRP A 1 313 ? 12.984 -26.297 1.268 1 90.38 313 TRP A CA 1
ATOM 2480 C C . TRP A 1 313 ? 14.344 -25.859 0.738 1 90.38 313 TRP A C 1
ATOM 2482 O O . TRP A 1 313 ? 14.742 -26.266 -0.357 1 90.38 313 TRP A O 1
ATOM 2492 N N . GLU A 1 314 ? 15 -25.125 1.556 1 87.81 314 GLU A N 1
ATOM 2493 C CA . GLU A 1 314 ? 16.344 -24.688 1.152 1 87.81 314 GLU A CA 1
ATOM 2494 C C . GLU A 1 314 ? 17.297 -25.875 1.074 1 87.81 314 GLU A C 1
ATOM 2496 O O . GLU A 1 314 ? 18.078 -25.984 0.124 1 87.81 314 GLU A O 1
ATOM 2501 N N . SER A 1 315 ? 17.125 -26.703 2.02 1 86.88 315 SER A N 1
ATOM 2502 C CA . SER A 1 315 ? 18 -27.875 2.064 1 86.88 315 SER A CA 1
ATOM 2503 C C . SER A 1 315 ? 17.75 -28.797 0.874 1 86.88 315 SER A C 1
ATOM 2505 O O . SER A 1 315 ? 18.688 -29.438 0.375 1 86.88 315 SER A O 1
ATOM 2507 N N . MET A 1 316 ? 16.547 -28.812 0.422 1 90.31 316 MET A N 1
ATOM 2508 C CA . MET A 1 316 ? 16.188 -29.656 -0.71 1 90.31 316 MET A CA 1
ATOM 2509 C C . MET A 1 316 ? 16.344 -28.906 -2.027 1 90.31 316 MET A C 1
ATOM 2511 O O . MET A 1 316 ? 16.031 -29.438 -3.094 1 90.31 316 MET A O 1
ATOM 2515 N N . MET A 1 317 ? 16.703 -27.672 -1.942 1 89.62 317 MET A N 1
ATOM 2516 C CA . MET A 1 317 ? 16.875 -26.797 -3.1 1 89.62 317 MET A CA 1
ATOM 2517 C C . MET A 1 317 ? 15.539 -26.562 -3.803 1 89.62 317 MET A C 1
ATOM 2519 O O . MET A 1 317 ? 15.477 -26.531 -5.031 1 89.62 317 MET A O 1
ATOM 2523 N N . CYS A 1 318 ? 14.539 -26.484 -2.996 1 91.94 318 CYS A N 1
ATOM 2524 C CA . CYS A 1 318 ? 13.219 -26.125 -3.51 1 91.94 318 CYS A CA 1
ATOM 2525 C C . CYS A 1 318 ? 13.008 -24.625 -3.469 1 91.94 318 CYS A C 1
ATOM 2527 O O . CYS A 1 318 ? 12.078 -24.094 -4.086 1 91.94 318 CYS A O 1
ATOM 2529 N N . CYS A 1 319 ? 13.898 -24.016 -2.791 1 90.88 319 CYS A N 1
ATOM 2530 C CA . CYS A 1 319 ? 13.828 -22.562 -2.627 1 90.88 319 CYS A CA 1
ATOM 2531 C C . CYS A 1 319 ? 15.219 -21.938 -2.592 1 90.88 319 CYS A C 1
ATOM 2533 O O . CYS A 1 319 ? 16.172 -22.562 -2.117 1 90.88 319 CYS A O 1
ATOM 2535 N N . ARG A 1 320 ? 15.258 -20.719 -3.051 1 91.38 320 ARG A N 1
ATOM 2536 C CA . ARG A 1 320 ? 16.516 -19.969 -2.994 1 91.38 320 ARG A CA 1
ATOM 2537 C C . ARG A 1 320 ? 16.672 -19.266 -1.654 1 91.38 320 ARG A C 1
ATOM 2539 O O . ARG A 1 320 ? 15.703 -19.078 -0.922 1 91.38 320 ARG A O 1
ATOM 2546 N N . ARG A 1 321 ? 17.859 -18.766 -1.429 1 89.31 321 ARG A N 1
ATOM 2547 C CA . ARG A 1 321 ? 18.141 -18.047 -0.185 1 89.31 321 ARG A CA 1
ATOM 2548 C C . ARG A 1 321 ? 17.406 -16.719 -0.153 1 89.31 321 ARG A C 1
ATOM 2550 O O . ARG A 1 321 ? 17.047 -16.219 0.92 1 89.31 321 ARG A O 1
ATOM 2557 N N . ASP A 1 322 ? 17.156 -16.188 -1.317 1 90.56 322 ASP A N 1
ATOM 2558 C CA . ASP A 1 322 ? 16.453 -14.906 -1.376 1 90.56 322 ASP A CA 1
ATOM 2559 C C . ASP A 1 322 ? 14.953 -15.102 -1.239 1 90.56 322 ASP A C 1
ATOM 2561 O O . ASP A 1 322 ? 14.195 -14.125 -1.227 1 90.56 322 ASP A O 1
ATOM 2565 N N . GLY A 1 323 ? 14.523 -16.359 -1.209 1 91.06 323 GLY A N 1
ATOM 2566 C CA . GLY A 1 323 ? 13.133 -16.641 -0.911 1 91.06 323 GLY A CA 1
ATOM 2567 C C . GLY A 1 323 ? 12.336 -17.078 -2.127 1 91.06 323 GLY A C 1
ATOM 2568 O O . GLY A 1 323 ? 11.172 -17.453 -2.01 1 91.06 323 GLY A O 1
ATOM 2569 N N . PHE A 1 324 ? 12.977 -17.062 -3.297 1 93.88 324 PHE A N 1
ATOM 2570 C CA . PHE A 1 324 ? 12.273 -17.516 -4.492 1 93.88 324 PHE A CA 1
ATOM 2571 C C . PHE A 1 324 ? 12.008 -19.016 -4.426 1 93.88 324 PHE A C 1
ATOM 2573 O O . PHE A 1 324 ? 12.93 -19.812 -4.234 1 93.88 324 PHE A O 1
ATOM 2580 N N . ASN A 1 325 ? 10.797 -19.391 -4.586 1 93.62 325 ASN A N 1
ATOM 2581 C CA . ASN A 1 325 ? 10.359 -20.781 -4.516 1 93.62 325 ASN A CA 1
ATOM 2582 C C . ASN A 1 325 ? 10.172 -21.391 -5.906 1 93.62 325 ASN A C 1
ATOM 2584 O O . ASN A 1 325 ? 9.352 -20.906 -6.688 1 93.62 325 ASN A O 1
ATOM 2588 N N . TYR A 1 326 ? 10.812 -22.469 -6.16 1 92.75 326 TYR A N 1
ATOM 2589 C CA . TYR A 1 326 ? 10.844 -23.047 -7.5 1 92.75 326 TYR A CA 1
ATOM 2590 C C . TYR A 1 326 ? 9.523 -23.734 -7.832 1 92.75 326 TYR A C 1
ATOM 2592 O O . TYR A 1 326 ? 9.211 -23.938 -9.008 1 92.75 326 TYR A O 1
ATOM 2600 N N . LEU A 1 327 ? 8.75 -24.031 -6.832 1 92.44 327 LEU A N 1
ATOM 2601 C CA . LEU A 1 327 ? 7.445 -24.641 -7.055 1 92.44 327 LEU A CA 1
ATOM 2602 C C . LEU A 1 327 ? 6.391 -23.594 -7.348 1 92.44 327 LEU A C 1
ATOM 2604 O O . LEU A 1 327 ? 5.449 -23.828 -8.102 1 92.44 327 LEU A O 1
ATOM 2608 N N . TYR A 1 328 ? 6.59 -22.484 -6.734 1 93 328 TYR A N 1
ATOM 2609 C CA . TYR A 1 328 ? 5.609 -21.406 -6.855 1 93 328 TYR A CA 1
ATOM 2610 C C . TYR A 1 328 ? 5.867 -20.578 -8.102 1 93 328 TYR A C 1
ATOM 2612 O O . TYR A 1 328 ? 4.926 -20.141 -8.773 1 93 328 TYR A O 1
ATOM 2620 N N . GLY A 1 329 ? 7.113 -20.359 -8.383 1 93.94 329 GLY A N 1
ATOM 2621 C CA . GLY A 1 329 ? 7.508 -19.391 -9.398 1 93.94 329 GLY A CA 1
ATOM 2622 C C . GLY A 1 329 ? 7.531 -17.969 -8.891 1 93.94 329 GLY A C 1
ATOM 2623 O O . GLY A 1 329 ? 7.547 -17.016 -9.68 1 93.94 329 GLY A O 1
ATOM 2624 N N . TYR A 1 330 ? 7.371 -17.812 -7.629 1 96.19 330 TYR A N 1
ATOM 2625 C CA . TYR A 1 330 ? 7.461 -16.531 -6.945 1 96.19 330 TYR A CA 1
ATOM 2626 C C . TYR A 1 330 ? 7.98 -16.703 -5.523 1 96.19 330 TYR A C 1
ATOM 2628 O O . TYR A 1 330 ? 8.203 -17.828 -5.07 1 96.19 330 TYR A O 1
ATOM 2636 N N . SER A 1 331 ? 8.219 -15.617 -4.844 1 94.62 331 SER A N 1
ATOM 2637 C CA . SER A 1 331 ? 8.812 -15.648 -3.512 1 94.62 331 SER A CA 1
ATOM 2638 C C . SER A 1 331 ? 7.84 -16.234 -2.492 1 94.62 331 SER A C 1
ATOM 2640 O O . SER A 1 331 ? 6.625 -16.156 -2.666 1 94.62 331 SER A O 1
ATOM 2642 N N . ASN A 1 332 ? 8.414 -16.797 -1.431 1 92.25 332 ASN A N 1
ATOM 2643 C CA . ASN A 1 332 ? 7.609 -17.312 -0.329 1 92.25 332 ASN A CA 1
ATOM 2644 C C . ASN A 1 332 ? 6.746 -16.219 0.294 1 92.25 332 ASN A C 1
ATOM 2646 O O . ASN A 1 332 ? 5.598 -16.469 0.669 1 92.25 332 ASN A O 1
ATOM 2650 N N . THR A 1 333 ? 7.27 -15.016 0.349 1 92.94 333 THR A N 1
ATOM 2651 C CA . THR A 1 333 ? 6.512 -13.914 0.929 1 92.94 333 THR A CA 1
ATOM 2652 C C . THR A 1 333 ? 5.344 -13.531 0.027 1 92.94 333 THR A C 1
ATOM 2654 O O . THR A 1 333 ? 4.27 -13.164 0.515 1 92.94 333 THR A O 1
ATOM 2657 N N . LEU A 1 334 ? 5.555 -13.609 -1.247 1 96 334 LEU A N 1
ATOM 2658 C CA . LEU A 1 334 ? 4.43 -13.383 -2.15 1 96 334 LEU A CA 1
ATOM 2659 C C . LEU A 1 334 ? 3.354 -14.445 -1.949 1 96 334 LEU A C 1
ATOM 2661 O O . LEU A 1 334 ? 2.16 -14.148 -2.037 1 96 334 LEU A O 1
ATOM 2665 N N . GLY A 1 335 ? 3.84 -15.688 -1.673 1 92.44 335 GLY A N 1
ATOM 2666 C CA . GLY A 1 335 ? 2.887 -16.734 -1.366 1 92.44 335 GLY A CA 1
ATOM 2667 C C . GLY A 1 335 ? 1.972 -16.391 -0.206 1 92.44 335 GLY A C 1
ATOM 2668 O O . GLY A 1 335 ? 0.764 -16.641 -0.271 1 92.44 335 GLY A O 1
ATOM 2669 N N . VAL A 1 336 ? 2.523 -15.812 0.774 1 91.19 336 VAL A N 1
ATOM 2670 C CA . VAL A 1 336 ? 1.755 -15.406 1.947 1 91.19 336 VAL A CA 1
ATOM 2671 C C . VAL A 1 336 ? 0.776 -14.297 1.567 1 91.19 336 VAL A C 1
ATOM 2673 O O . VAL A 1 336 ? -0.398 -14.344 1.939 1 91.19 336 VAL A O 1
ATOM 2676 N N . SER A 1 337 ? 1.27 -13.336 0.853 1 94.31 337 SER A N 1
ATOM 2677 C CA . SER A 1 337 ? 0.414 -12.242 0.418 1 94.31 337 SER A CA 1
ATOM 2678 C C . SER A 1 337 ? -0.738 -12.742 -0.444 1 94.31 337 SER A C 1
ATOM 2680 O O . SER A 1 337 ? -1.863 -12.25 -0.335 1 94.31 337 SER A O 1
ATOM 2682 N N . LEU A 1 338 ? -0.44 -13.703 -1.278 1 94.5 338 LEU A N 1
ATOM 2683 C CA . LEU A 1 338 ? -1.479 -14.273 -2.127 1 94.5 338 LEU A CA 1
ATOM 2684 C C . LEU A 1 338 ? -2.537 -14.984 -1.289 1 94.5 338 LEU A C 1
ATOM 2686 O O . LEU A 1 338 ? -3.727 -14.93 -1.61 1 94.5 338 LEU A O 1
ATOM 2690 N N . GLN A 1 339 ? -2.125 -15.633 -0.283 1 91.62 339 GLN A N 1
ATOM 2691 C CA . GLN A 1 339 ? -3.086 -16.297 0.598 1 91.62 339 GLN A CA 1
ATOM 2692 C C . GLN A 1 339 ? -4.02 -15.273 1.246 1 91.62 339 GLN A C 1
ATOM 2694 O O . GLN A 1 339 ? -5.223 -15.516 1.374 1 91.62 339 GLN A O 1
ATOM 2699 N N . LYS A 1 340 ? -3.473 -14.148 1.65 1 92.69 340 LYS A N 1
ATOM 2700 C CA . LYS A 1 340 ? -4.309 -13.078 2.18 1 92.69 340 LYS A CA 1
ATOM 2701 C C . LYS A 1 340 ? -5.301 -12.586 1.131 1 92.69 340 LYS A C 1
ATOM 2703 O O . LYS A 1 340 ? -6.461 -12.32 1.444 1 92.69 340 LYS A O 1
ATOM 2708 N N . LEU A 1 341 ? -4.812 -12.438 -0.038 1 95.25 341 LEU A N 1
ATOM 2709 C CA . LEU A 1 341 ? -5.668 -12.016 -1.143 1 95.25 341 LEU A CA 1
ATOM 2710 C C . LEU A 1 341 ? -6.789 -13.023 -1.378 1 95.25 341 LEU A C 1
ATOM 2712 O O . LEU A 1 341 ? -7.949 -12.641 -1.547 1 95.25 341 LEU A O 1
ATOM 2716 N N . ILE A 1 342 ? -6.441 -14.281 -1.343 1 93.12 342 ILE A N 1
ATOM 2717 C CA . ILE A 1 342 ? -7.41 -15.352 -1.57 1 93.12 342 ILE A CA 1
ATOM 2718 C C . ILE A 1 342 ? -8.484 -15.312 -0.486 1 93.12 342 ILE A C 1
ATOM 2720 O O . ILE A 1 342 ? -9.664 -15.516 -0.768 1 93.12 342 ILE A O 1
ATOM 2724 N N . LYS A 1 343 ? -8.055 -15.07 0.695 1 91 343 LYS A N 1
ATOM 2725 C CA . LYS A 1 343 ? -9.016 -14.914 1.781 1 91 343 LYS A CA 1
ATOM 2726 C C . LYS A 1 343 ? -10.016 -13.797 1.474 1 91 343 LYS A C 1
ATOM 2728 O O . LYS A 1 343 ? -11.219 -13.961 1.689 1 91 343 LYS A O 1
ATOM 2733 N N . SER A 1 344 ? -9.508 -12.688 0.983 1 92.06 344 SER A N 1
ATOM 2734 C CA . SER A 1 344 ? -10.367 -11.562 0.638 1 92.06 344 SER A CA 1
ATOM 2735 C C . SER A 1 344 ? -11.289 -11.906 -0.525 1 92.06 344 SER A C 1
ATOM 2737 O O . SER A 1 344 ? -12.453 -11.492 -0.546 1 92.06 344 SER A O 1
ATOM 2739 N N . ILE A 1 345 ? -10.797 -12.648 -1.47 1 91.38 345 ILE A N 1
ATOM 2740 C CA . ILE A 1 345 ? -11.617 -13.102 -2.592 1 91.38 345 ILE A CA 1
ATOM 2741 C C . ILE A 1 345 ? -12.766 -13.961 -2.082 1 91.38 345 ILE A C 1
ATOM 2743 O O . ILE A 1 345 ? -13.914 -13.805 -2.516 1 91.38 345 ILE A O 1
ATOM 2747 N N . LYS A 1 346 ? -12.406 -14.812 -1.194 1 88 346 LYS A N 1
ATOM 2748 C CA . LYS A 1 346 ? -13.406 -15.711 -0.629 1 88 346 LYS A CA 1
ATOM 2749 C C . LYS A 1 346 ? -14.516 -14.93 0.079 1 88 346 LYS A C 1
ATOM 2751 O O . LYS A 1 346 ? -15.695 -15.266 -0.046 1 88 346 LYS A O 1
ATOM 2756 N N . ILE A 1 347 ? -14.164 -13.93 0.805 1 85.12 347 ILE A N 1
ATOM 2757 C CA . ILE A 1 347 ? -15.117 -13.086 1.509 1 85.12 347 ILE A CA 1
ATOM 2758 C C . ILE A 1 347 ? -16.047 -12.414 0.504 1 85.12 347 ILE A C 1
ATOM 2760 O O . ILE A 1 347 ? -17.266 -12.375 0.704 1 85.12 347 ILE A O 1
ATOM 2764 N N . MET A 1 348 ? -15.562 -11.984 -0.563 1 83.75 348 MET A N 1
ATOM 2765 C CA . MET A 1 348 ? -16.344 -11.289 -1.575 1 83.75 348 MET A CA 1
ATOM 2766 C C . MET A 1 348 ? -17.297 -12.25 -2.291 1 83.75 348 MET A C 1
ATOM 2768 O O . MET A 1 348 ? -18.438 -11.891 -2.596 1 83.75 348 MET A O 1
ATOM 2772 N N . ARG A 1 349 ? -16.812 -13.445 -2.543 1 78.62 349 ARG A N 1
ATOM 2773 C CA . ARG A 1 349 ? -17.609 -14.453 -3.219 1 78.62 349 ARG A CA 1
ATOM 2774 C C . ARG A 1 349 ? -18.797 -14.883 -2.35 1 78.62 349 ARG A C 1
ATOM 2776 O O . ARG A 1 349 ? -19.891 -15.133 -2.859 1 78.62 349 ARG A O 1
ATOM 2783 N N . SER A 1 350 ? -18.547 -15.039 -1.098 1 75.5 350 SER A N 1
ATOM 2784 C CA . SER A 1 350 ? -19.594 -15.461 -0.168 1 75.5 350 SER A CA 1
ATOM 2785 C C . SER A 1 350 ? -20.672 -14.391 -0.028 1 75.5 350 SER A C 1
ATOM 2787 O O . SER A 1 350 ? -21.844 -14.711 0.136 1 75.5 350 SER A O 1
ATOM 2789 N N . LYS A 1 351 ? -20.359 -13.211 -0.079 1 68.38 351 LYS A N 1
ATOM 2790 C CA . LYS A 1 351 ? -21.297 -12.102 0.073 1 68.38 351 LYS A CA 1
ATOM 2791 C C . LYS A 1 351 ? -22.172 -11.945 -1.164 1 68.38 351 LYS A C 1
ATOM 2793 O O . LYS A 1 351 ? -23.359 -11.594 -1.056 1 68.38 351 LYS A O 1
ATOM 2798 N N . ASN A 1 352 ? -21.609 -12.094 -2.297 1 61.22 352 ASN A N 1
ATOM 2799 C CA . ASN A 1 352 ? -22.391 -12.008 -3.529 1 61.22 352 ASN A CA 1
ATOM 2800 C C . ASN A 1 352 ? -23.562 -13 -3.525 1 61.22 352 ASN A C 1
ATOM 2802 O O . ASN A 1 352 ? -24.594 -12.742 -4.145 1 61.22 352 ASN A O 1
ATOM 2806 N N . HIS A 1 353 ? -23.359 -14.062 -2.848 1 57.38 353 HIS A N 1
ATOM 2807 C CA . HIS A 1 353 ? -24.422 -15.062 -2.787 1 57.38 353 HIS A CA 1
ATOM 2808 C C . HIS A 1 353 ? -25.453 -14.711 -1.714 1 57.38 353 HIS A C 1
ATOM 2810 O O . HIS A 1 353 ? -26.578 -15.211 -1.738 1 57.38 353 HIS A O 1
ATOM 2816 N N . SER A 1 354 ? -24.938 -13.93 -0.79 1 57.72 354 SER A N 1
ATOM 2817 C CA . SER A 1 354 ? -25.922 -13.562 0.224 1 57.72 354 SER A CA 1
ATOM 2818 C C . SER A 1 354 ? -26.609 -12.25 -0.121 1 57.72 354 SER A C 1
ATOM 2820 O O . SER A 1 354 ? -26.375 -11.688 -1.195 1 57.72 354 SER A O 1
ATOM 2822 N N . SER A 1 355 ? -27.047 -11.359 0.853 1 50.5 355 SER A N 1
ATOM 2823 C CA . SER A 1 355 ? -27.844 -10.148 0.71 1 50.5 355 SER A CA 1
ATOM 2824 C C . SER A 1 355 ? -26.984 -8.992 0.192 1 50.5 355 SER A C 1
ATOM 2826 O O . SER A 1 355 ? -25.812 -8.867 0.552 1 50.5 355 SER A O 1
ATOM 2828 N N . PRO A 1 356 ? -27.453 -8.445 -0.96 1 49.62 356 PRO A N 1
ATOM 2829 C CA . PRO A 1 356 ? -26.828 -7.277 -1.592 1 49.62 356 PRO A CA 1
ATOM 2830 C C . PRO A 1 356 ? -26.203 -6.32 -0.578 1 49.62 356 PRO A C 1
ATOM 2832 O O . PRO A 1 356 ? -25.438 -5.43 -0.955 1 49.62 356 PRO A O 1
ATOM 2835 N N . GLN A 1 357 ? -26.734 -6.402 0.691 1 47.34 357 GLN A N 1
ATOM 2836 C CA . GLN A 1 357 ? -26.406 -5.371 1.67 1 47.34 357 GLN A CA 1
ATOM 2837 C C . GLN A 1 357 ? -25.062 -5.648 2.332 1 47.34 357 GLN A C 1
ATOM 2839 O O . GLN A 1 357 ? -24.672 -4.953 3.271 1 47.34 357 GLN A O 1
ATOM 2844 N N . SER A 1 358 ? -24.453 -6.762 2.102 1 50.72 358 SER A N 1
ATOM 2845 C CA . SER A 1 358 ? -23.297 -7.16 2.914 1 50.72 358 SER A CA 1
ATOM 2846 C C . SER A 1 358 ? -22.094 -6.266 2.646 1 50.72 358 SER A C 1
ATOM 2848 O O . SER A 1 358 ? -21.828 -5.898 1.5 1 50.72 358 SER A O 1
ATOM 2850 N N . PRO A 1 359 ? -21.594 -5.812 3.768 1 54.09 359 PRO A N 1
ATOM 2851 C CA . PRO A 1 359 ? -20.547 -4.793 3.688 1 54.09 359 PRO A CA 1
ATOM 2852 C C . PRO A 1 359 ? -19.359 -5.234 2.832 1 54.09 359 PRO A C 1
ATOM 2854 O O . PRO A 1 359 ? -18.953 -6.398 2.883 1 54.09 359 PRO A O 1
ATOM 2857 N N . ASN A 1 360 ? -19 -4.562 1.648 1 67.06 360 ASN A N 1
ATOM 2858 C CA . ASN A 1 360 ? -17.797 -4.492 0.831 1 67.06 360 ASN A CA 1
ATOM 2859 C C . ASN A 1 360 ? -16.531 -4.59 1.685 1 67.06 360 ASN A C 1
ATOM 2861 O O . ASN A 1 360 ? -16.578 -4.371 2.896 1 67.06 360 ASN A O 1
ATOM 2865 N N . LEU A 1 361 ? -15.633 -5.523 1.271 1 84.62 361 LEU A N 1
ATOM 2866 C CA . LEU A 1 361 ? -14.32 -5.465 1.902 1 84.62 361 LEU A CA 1
ATOM 2867 C C . LEU A 1 361 ? -13.992 -4.047 2.346 1 84.62 361 LEU A C 1
ATOM 2869 O O . LEU A 1 361 ? -14.297 -3.082 1.641 1 84.62 361 LEU A O 1
ATOM 2873 N N . SER A 1 362 ? -13.586 -3.99 3.594 1 90.88 362 SER A N 1
ATOM 2874 C CA . SER A 1 362 ? -13.195 -2.674 4.086 1 90.88 362 SER A CA 1
ATOM 2875 C C . SER A 1 362 ? -12.148 -2.035 3.184 1 90.88 362 SER A C 1
ATOM 2877 O O . SER A 1 362 ? -11.281 -2.727 2.641 1 90.88 362 SER A O 1
ATOM 2879 N N . ALA A 1 363 ? -12.266 -0.78 3.049 1 91.88 363 ALA A N 1
ATOM 2880 C CA . ALA A 1 363 ? -11.273 -0.035 2.285 1 91.88 363 ALA A CA 1
ATOM 2881 C C . ALA A 1 363 ? -9.867 -0.27 2.838 1 91.88 363 ALA A C 1
ATOM 2883 O O . ALA A 1 363 ? -8.906 -0.411 2.076 1 91.88 363 ALA A O 1
ATOM 2884 N N . PHE A 1 364 ? -9.758 -0.377 4.039 1 92.5 364 PHE A N 1
ATOM 2885 C CA . PHE A 1 364 ? -8.453 -0.493 4.672 1 92.5 364 PHE A CA 1
ATOM 2886 C C . PHE A 1 364 ? -7.848 -1.871 4.426 1 92.5 364 PHE A C 1
ATOM 2888 O O . PHE A 1 364 ? -6.625 -2.025 4.402 1 92.5 364 PHE A O 1
ATOM 2895 N N . THR A 1 365 ? -8.766 -2.877 4.27 1 94.06 365 THR A N 1
ATOM 2896 C CA . THR A 1 365 ? -8.273 -4.176 3.834 1 94.06 365 THR A CA 1
ATOM 2897 C C . THR A 1 365 ? -7.664 -4.086 2.436 1 94.06 365 THR A C 1
ATOM 2899 O O . THR A 1 365 ? -6.602 -4.652 2.176 1 94.06 365 THR A O 1
ATOM 2902 N N . ILE A 1 366 ? -8.312 -3.389 1.631 1 94.88 366 ILE A N 1
ATOM 2903 C CA . ILE A 1 366 ? -7.832 -3.184 0.27 1 94.88 366 ILE A CA 1
ATOM 2904 C C . ILE A 1 366 ? -6.5 -2.438 0.3 1 94.88 366 ILE A C 1
ATOM 2906 O O . ILE A 1 366 ? -5.566 -2.795 -0.421 1 94.88 366 ILE A O 1
ATOM 2910 N N . PHE A 1 367 ? -6.371 -1.437 1.157 1 96.31 367 PHE A N 1
ATOM 2911 C CA . PHE A 1 367 ? -5.133 -0.672 1.272 1 96.31 367 PHE A CA 1
ATOM 2912 C C . PHE A 1 367 ? -4.004 -1.545 1.808 1 96.31 367 PHE A C 1
ATOM 2914 O O . PHE A 1 367 ? -2.861 -1.429 1.364 1 96.31 367 PHE A O 1
ATOM 2921 N N . GLU A 1 368 ? -4.359 -2.357 2.721 1 96.56 368 GLU A N 1
ATOM 2922 C CA . GLU A 1 368 ? -3.367 -3.277 3.27 1 96.56 368 GLU A CA 1
ATOM 2923 C C . GLU A 1 368 ? -2.846 -4.23 2.199 1 96.56 368 GLU A C 1
ATOM 2925 O O . GLU A 1 368 ? -1.637 -4.438 2.078 1 96.56 368 GLU A O 1
ATOM 2930 N N . LEU A 1 369 ? -3.752 -4.84 1.465 1 97.12 369 LEU A N 1
ATOM 2931 C CA . LEU A 1 369 ? -3.357 -5.715 0.365 1 97.12 369 LEU A CA 1
ATOM 2932 C C . LEU A 1 369 ? -2.473 -4.973 -0.63 1 97.12 369 LEU A C 1
ATOM 2934 O O . LEU A 1 369 ? -1.44 -5.492 -1.058 1 97.12 369 LEU A O 1
ATOM 2938 N N . THR A 1 370 ? -2.9 -3.773 -0.95 1 97.5 370 THR A N 1
ATOM 2939 C CA . THR A 1 370 ? -2.127 -2.963 -1.886 1 97.5 370 THR A CA 1
ATOM 2940 C C . THR A 1 370 ? -0.711 -2.738 -1.365 1 97.5 370 THR A C 1
ATOM 2942 O O . THR A 1 370 ? 0.257 -2.838 -2.123 1 97.5 370 THR A O 1
ATOM 2945 N N . ALA A 1 371 ? -0.622 -2.457 -0.139 1 97.44 371 ALA A N 1
ATOM 2946 C CA . ALA A 1 371 ? 0.686 -2.234 0.474 1 97.44 371 ALA A CA 1
ATOM 2947 C C . ALA A 1 371 ? 1.541 -3.498 0.415 1 97.44 371 ALA A C 1
ATOM 2949 O O . ALA A 1 371 ? 2.73 -3.436 0.097 1 97.44 371 ALA A O 1
ATOM 2950 N N . ASP A 1 372 ? 0.95 -4.633 0.714 1 96.88 372 ASP A N 1
ATOM 2951 C CA . ASP A 1 372 ? 1.659 -5.91 0.673 1 96.88 372 ASP A CA 1
ATOM 2952 C C . ASP A 1 372 ? 2.242 -6.168 -0.714 1 96.88 372 ASP A C 1
ATOM 2954 O O . ASP A 1 372 ? 3.418 -6.516 -0.843 1 96.88 372 ASP A O 1
ATOM 2958 N N . PHE A 1 373 ? 1.469 -5.969 -1.685 1 98.12 373 PHE A N 1
ATOM 2959 C CA . PHE A 1 373 ? 1.902 -6.336 -3.027 1 98.12 373 PHE A CA 1
ATOM 2960 C C . PHE A 1 373 ? 2.83 -5.273 -3.604 1 98.12 373 PHE A C 1
ATOM 2962 O O . PHE A 1 373 ? 3.646 -5.562 -4.48 1 98.12 373 PHE A O 1
ATOM 2969 N N . HIS A 1 374 ? 2.676 -4.043 -3.125 1 97.5 374 HIS A N 1
ATOM 2970 C CA . HIS A 1 374 ? 3.689 -3.059 -3.49 1 97.5 374 HIS A CA 1
ATOM 2971 C C . HIS A 1 374 ? 5.066 -3.477 -2.99 1 97.5 374 HIS A C 1
ATOM 2973 O O . HIS A 1 374 ? 6.062 -3.322 -3.701 1 97.5 374 HIS A O 1
ATOM 2979 N N . ARG A 1 375 ? 5.062 -3.943 -1.805 1 96.75 375 ARG A N 1
ATOM 2980 C CA . ARG A 1 375 ? 6.32 -4.457 -1.272 1 96.75 375 ARG A CA 1
ATOM 2981 C C . ARG A 1 375 ? 6.859 -5.59 -2.137 1 96.75 375 ARG A C 1
ATOM 2983 O O . ARG A 1 375 ? 8.047 -5.621 -2.465 1 96.75 375 ARG A O 1
ATOM 2990 N N . GLU A 1 376 ? 6.02 -6.52 -2.539 1 97.5 376 GLU A N 1
ATOM 2991 C CA . GLU A 1 376 ? 6.418 -7.656 -3.361 1 97.5 376 GLU A CA 1
ATOM 2992 C C . GLU A 1 376 ? 6.891 -7.203 -4.738 1 97.5 376 GLU A C 1
ATOM 2994 O O . GLU A 1 376 ? 7.734 -7.852 -5.359 1 97.5 376 GLU A O 1
ATOM 2999 N N . SER A 1 377 ? 6.344 -6.086 -5.211 1 97.81 377 SER A N 1
ATOM 3000 C CA . SER A 1 377 ? 6.715 -5.574 -6.523 1 97.81 377 SER A CA 1
ATOM 3001 C C . SER A 1 377 ? 8.172 -5.117 -6.547 1 97.81 377 SER A C 1
ATOM 3003 O O . SER A 1 377 ? 8.758 -4.941 -7.617 1 97.81 377 SER A O 1
ATOM 3005 N N . GLN A 1 378 ? 8.734 -4.938 -5.344 1 96.06 378 GLN A N 1
ATOM 3006 C CA . GLN A 1 378 ? 10.117 -4.469 -5.27 1 96.06 378 GLN A CA 1
ATOM 3007 C C . GLN A 1 378 ? 11.102 -5.633 -5.379 1 96.06 378 GLN A C 1
ATOM 3009 O O . GLN A 1 378 ? 12.297 -5.422 -5.586 1 96.06 378 GLN A O 1
ATOM 3014 N N . PHE A 1 379 ? 10.609 -6.883 -5.297 1 96.19 379 PHE A N 1
ATOM 3015 C CA . PHE A 1 379 ? 11.461 -8.062 -5.371 1 96.19 379 PHE A CA 1
ATOM 3016 C C . PHE A 1 379 ? 11.938 -8.297 -6.797 1 96.19 379 PHE A C 1
ATOM 3018 O O . PHE A 1 379 ? 11.148 -8.25 -7.742 1 96.19 379 PHE A O 1
ATOM 3025 N N . GLU A 1 380 ? 13.258 -8.406 -6.941 1 94.56 380 GLU A N 1
ATOM 3026 C CA . GLU A 1 380 ? 13.844 -8.766 -8.227 1 94.56 380 GLU A CA 1
ATOM 3027 C C . GLU A 1 380 ? 15.125 -9.57 -8.039 1 94.56 380 GLU A C 1
ATOM 3029 O O . GLU A 1 380 ? 15.844 -9.391 -7.051 1 94.56 380 GLU A O 1
ATOM 3034 N N . ILE A 1 381 ? 15.312 -10.5 -8.859 1 94.12 381 ILE A N 1
ATOM 3035 C CA . ILE A 1 381 ? 16.547 -11.273 -8.859 1 94.12 381 ILE A CA 1
ATOM 3036 C C . ILE A 1 381 ? 17.531 -10.664 -9.852 1 94.12 381 ILE A C 1
ATOM 3038 O O . ILE A 1 381 ? 18.719 -10.5 -9.547 1 94.12 381 ILE A O 1
ATOM 3042 N N . ILE A 1 382 ? 17.031 -10.352 -11.039 1 94.44 382 ILE A N 1
ATOM 3043 C CA . ILE A 1 382 ? 17.844 -9.688 -12.062 1 94.44 382 ILE A CA 1
ATOM 3044 C C . ILE A 1 382 ? 17.281 -8.297 -12.352 1 94.44 382 ILE A C 1
ATOM 3046 O O . ILE A 1 382 ? 17.953 -7.293 -12.109 1 94.44 382 ILE A O 1
ATOM 3050 N N . SER A 1 383 ? 16.047 -8.32 -12.859 1 94.81 383 SER A N 1
ATOM 3051 C CA . SER A 1 383 ? 15.359 -7.066 -13.156 1 94.81 383 SER A CA 1
ATOM 3052 C C . SER A 1 383 ? 13.844 -7.234 -13.102 1 94.81 383 SER A C 1
ATOM 3054 O O . SER A 1 383 ? 13.297 -8.156 -13.703 1 94.81 383 SER A O 1
ATOM 3056 N N . LYS A 1 384 ? 13.164 -6.289 -12.562 1 94.06 384 LYS A N 1
ATOM 3057 C CA . LYS A 1 384 ? 11.711 -6.375 -12.406 1 94.06 384 LYS A CA 1
ATOM 3058 C C . LYS A 1 384 ? 11 -6.172 -13.742 1 94.06 384 LYS A C 1
ATOM 3060 O O . LYS A 1 384 ? 9.805 -6.449 -13.859 1 94.06 384 LYS A O 1
ATOM 3065 N N . THR A 1 385 ? 11.711 -5.715 -14.734 1 93.81 385 THR A N 1
ATOM 3066 C CA . THR A 1 385 ? 11.109 -5.523 -16.047 1 93.81 385 THR A CA 1
ATOM 3067 C C . THR A 1 385 ? 10.961 -6.859 -16.781 1 93.81 385 THR A C 1
ATOM 3069 O O . THR A 1 385 ? 10.25 -6.949 -17.781 1 93.81 385 THR A O 1
ATOM 3072 N N . GLY A 1 386 ? 11.562 -7.848 -16.25 1 95.69 386 GLY A N 1
ATOM 3073 C CA . GLY A 1 386 ? 11.578 -9.141 -16.906 1 95.69 386 GLY A CA 1
ATOM 3074 C C . GLY A 1 386 ? 12.672 -9.273 -17.953 1 95.69 386 GLY A C 1
ATOM 3075 O O . GLY A 1 386 ? 12.992 -10.383 -18.391 1 95.69 386 GLY A O 1
ATOM 3076 N N . ILE A 1 387 ? 13.258 -8.148 -18.375 1 95.19 387 ILE A N 1
ATOM 3077 C CA . ILE A 1 387 ? 14.32 -8.125 -19.375 1 95.19 387 ILE A CA 1
ATOM 3078 C C . ILE A 1 387 ? 15.68 -8.016 -18.688 1 95.19 387 ILE A C 1
ATOM 3080 O O . ILE A 1 387 ? 15.859 -7.195 -17.781 1 95.19 387 ILE A O 1
ATOM 3084 N N . VAL A 1 388 ? 16.578 -8.875 -19.109 1 95.06 388 VAL A N 1
ATOM 3085 C CA . VAL A 1 388 ? 17.922 -8.812 -18.547 1 95.06 388 VAL A CA 1
ATOM 3086 C C . VAL A 1 388 ? 18.672 -7.613 -19.125 1 95.06 388 VAL A C 1
ATOM 3088 O O . VAL A 1 388 ? 18.969 -7.578 -20.328 1 95.06 388 VAL A O 1
ATOM 3091 N N . PRO A 1 389 ? 18.969 -6.672 -18.266 1 94.44 389 PRO A N 1
ATOM 3092 C CA . PRO A 1 389 ? 19.688 -5.508 -18.781 1 94.44 389 PRO A CA 1
ATOM 3093 C C . PRO A 1 389 ? 21.047 -5.867 -19.375 1 94.44 389 PRO A C 1
ATOM 3095 O O . PRO A 1 389 ? 21.75 -6.738 -18.844 1 94.44 389 PRO A O 1
ATOM 3098 N N . ARG A 1 390 ? 21.453 -5.133 -20.328 1 92 390 ARG A N 1
ATOM 3099 C CA . ARG A 1 390 ? 22.703 -5.391 -21.016 1 92 390 ARG A CA 1
ATOM 3100 C C . ARG A 1 390 ? 23.891 -5.191 -20.078 1 92 390 ARG A C 1
ATOM 3102 O O . ARG A 1 390 ? 24.938 -5.84 -20.234 1 92 390 ARG A O 1
ATOM 3109 N N . THR A 1 391 ? 23.656 -4.344 -19.078 1 91.12 391 THR A N 1
ATOM 3110 C CA . THR A 1 391 ? 24.734 -4.004 -18.156 1 91.12 391 THR A CA 1
ATOM 3111 C C . THR A 1 391 ? 24.781 -4.988 -16.984 1 91.12 391 THR A C 1
ATOM 3113 O O . THR A 1 391 ? 25.719 -4.965 -16.188 1 91.12 391 THR A O 1
ATOM 3116 N N . HIS A 1 392 ? 23.875 -5.84 -16.906 1 91.06 392 HIS A N 1
ATOM 3117 C CA . HIS A 1 392 ? 23.812 -6.781 -15.797 1 91.06 392 HIS A CA 1
ATOM 3118 C C . HIS A 1 392 ? 24.781 -7.941 -16.016 1 91.06 392 HIS A C 1
ATOM 3120 O O . HIS A 1 392 ? 24.938 -8.438 -17.125 1 91.06 392 HIS A O 1
ATOM 3126 N N . PHE A 1 393 ? 25.391 -8.445 -14.984 1 90.56 393 PHE A N 1
ATOM 3127 C CA . PHE A 1 393 ? 26.422 -9.469 -15.062 1 90.56 393 PHE A CA 1
ATOM 3128 C C . PHE A 1 393 ? 25.844 -10.789 -15.539 1 90.56 393 PHE A C 1
ATOM 3130 O O . PHE A 1 393 ? 26.578 -11.664 -16 1 90.56 393 PHE A O 1
ATOM 3137 N N . MET A 1 394 ? 24.578 -10.992 -15.516 1 89.44 394 MET A N 1
ATOM 3138 C CA . MET A 1 394 ? 23.953 -12.234 -15.961 1 89.44 394 MET A CA 1
ATOM 3139 C C . MET A 1 394 ? 23.594 -12.172 -17.438 1 89.44 394 MET A C 1
ATOM 3141 O O . MET A 1 394 ? 23.109 -13.156 -18.016 1 89.44 394 MET A O 1
ATOM 3145 N N . HIS A 1 395 ? 23.766 -11.031 -17.922 1 92.56 395 HIS A N 1
ATOM 3146 C CA . HIS A 1 395 ? 23.484 -10.945 -19.344 1 92.56 395 HIS A CA 1
ATOM 3147 C C . HIS A 1 395 ? 24.453 -11.82 -20.141 1 92.56 395 HIS A C 1
ATOM 3149 O O . HIS A 1 395 ? 25.672 -11.695 -19.984 1 92.56 395 HIS A O 1
ATOM 3155 N N . PRO A 1 396 ? 23.891 -12.625 -21.031 1 89.44 396 PRO A N 1
ATOM 3156 C CA . PRO A 1 396 ? 24.75 -13.586 -21.719 1 89.44 396 PRO A CA 1
ATOM 3157 C C . PRO A 1 396 ? 25.812 -12.914 -22.578 1 89.44 396 PRO A C 1
ATOM 3159 O O . PRO A 1 396 ? 26.859 -13.508 -22.859 1 89.44 396 PRO A O 1
ATOM 3162 N N . ASP A 1 397 ? 25.578 -11.672 -22.938 1 86.69 397 ASP A N 1
ATOM 3163 C CA . ASP A 1 397 ? 26.531 -10.977 -23.797 1 86.69 397 ASP A CA 1
ATOM 3164 C C . ASP A 1 397 ? 27.547 -10.188 -22.969 1 86.69 397 ASP A C 1
ATOM 3166 O O . ASP A 1 397 ? 28.438 -9.539 -23.516 1 86.69 397 ASP A O 1
ATOM 3170 N N . ASN A 1 398 ? 27.281 -10.234 -21.688 1 82.69 398 ASN A N 1
ATOM 3171 C CA . ASN A 1 398 ? 28.172 -9.492 -20.781 1 82.69 398 ASN A CA 1
ATOM 3172 C C . ASN A 1 398 ? 29.125 -10.422 -20.047 1 82.69 398 ASN A C 1
ATOM 3174 O O . ASN A 1 398 ? 28.766 -11.555 -19.719 1 82.69 398 ASN A O 1
ATOM 3178 N N . SER A 1 399 ? 30.406 -10.086 -19.922 1 82 399 SER A N 1
ATOM 3179 C CA . SER A 1 399 ? 31.406 -10.906 -19.25 1 82 399 SER A CA 1
ATOM 3180 C C . SER A 1 399 ? 31.688 -10.406 -17.844 1 82 399 SER A C 1
ATOM 3182 O O . SER A 1 399 ? 32.719 -10.734 -17.25 1 82 399 SER A O 1
ATOM 3184 N N . HIS A 1 400 ? 30.75 -9.672 -17.344 1 85.62 400 HIS A N 1
ATOM 3185 C CA . HIS A 1 400 ? 30.969 -9.172 -15.984 1 85.62 400 HIS A CA 1
ATOM 3186 C C . HIS A 1 400 ? 30.828 -10.297 -14.961 1 85.62 400 HIS A C 1
ATOM 3188 O O . HIS A 1 400 ? 29.969 -11.172 -15.109 1 85.62 400 HIS A O 1
ATOM 3194 N N . ALA A 1 401 ? 31.703 -10.25 -13.969 1 86 401 ALA A N 1
ATOM 3195 C CA . ALA A 1 401 ? 31.641 -11.25 -12.898 1 86 401 ALA A CA 1
ATOM 3196 C C . ALA A 1 401 ? 30.5 -10.961 -11.938 1 86 401 ALA A C 1
ATOM 3198 O O . ALA A 1 401 ? 30.188 -9.805 -11.656 1 86 401 ALA A O 1
ATOM 3199 N N . PRO A 1 402 ? 29.844 -12.039 -11.586 1 86.5 402 PRO A N 1
ATOM 3200 C CA . PRO A 1 402 ? 28.812 -11.828 -10.578 1 86.5 402 PRO A CA 1
ATOM 3201 C C . PRO A 1 402 ? 29.359 -11.297 -9.258 1 86.5 402 PRO A C 1
ATOM 3203 O O . PRO A 1 402 ? 30.516 -11.578 -8.914 1 86.5 402 PRO A O 1
ATOM 3206 N N . PRO A 1 403 ? 28.656 -10.414 -8.625 1 87.44 403 PRO A N 1
ATOM 3207 C CA . PRO A 1 403 ? 29.109 -9.961 -7.309 1 87.44 403 PRO A CA 1
ATOM 3208 C C . PRO A 1 403 ? 29.266 -11.109 -6.312 1 87.44 403 PRO A C 1
ATOM 3210 O O . PRO A 1 403 ? 28.656 -12.172 -6.488 1 87.44 403 PRO A O 1
ATOM 3213 N N . LEU A 1 404 ? 30 -10.883 -5.277 1 85 404 LEU A N 1
ATOM 3214 C CA . LEU A 1 404 ? 30.234 -11.891 -4.246 1 85 404 LEU A CA 1
ATOM 3215 C C . LEU A 1 404 ? 28.938 -12.234 -3.531 1 85 404 LEU A C 1
ATOM 3217 O O . LEU A 1 404 ? 28.156 -11.344 -3.18 1 85 404 LEU A O 1
ATOM 3221 N N . GLY A 1 405 ? 28.672 -13.508 -3.457 1 82.12 405 GLY A N 1
ATOM 3222 C CA . GLY A 1 405 ? 27.516 -13.945 -2.686 1 82.12 405 GLY A CA 1
ATOM 3223 C C . GLY A 1 405 ? 26.281 -14.188 -3.539 1 82.12 405 GLY A C 1
ATOM 3224 O O . GLY A 1 405 ? 25.25 -14.625 -3.035 1 82.12 405 GLY A O 1
ATOM 3225 N N . PHE A 1 406 ? 26.406 -13.852 -4.848 1 85.94 406 PHE A N 1
ATOM 3226 C CA . PHE A 1 406 ? 25.266 -14.102 -5.738 1 85.94 406 PHE A CA 1
ATOM 3227 C C . PHE A 1 406 ? 25.047 -15.594 -5.938 1 85.94 406 PHE A C 1
ATOM 3229 O O . PHE A 1 406 ? 26 -16.328 -6.23 1 85.94 406 PHE A O 1
ATOM 3236 N N . GLU A 1 407 ? 23.844 -15.977 -5.648 1 85.56 407 GLU A N 1
ATOM 3237 C CA . GLU A 1 407 ? 23.516 -17.375 -5.879 1 85.56 407 GLU A CA 1
ATOM 3238 C C . GLU A 1 407 ? 23.344 -17.672 -7.367 1 85.56 407 GLU A C 1
ATOM 3240 O O . GLU A 1 407 ? 22.594 -16.984 -8.062 1 85.56 407 GLU A O 1
ATOM 3245 N N . PRO A 1 408 ? 24 -18.609 -7.801 1 81.31 408 PRO A N 1
ATOM 3246 C CA . PRO A 1 408 ? 23.891 -18.938 -9.227 1 81.31 408 PRO A CA 1
ATOM 3247 C C . PRO A 1 408 ? 22.469 -19.281 -9.648 1 81.31 408 PRO A C 1
ATOM 3249 O O . PRO A 1 408 ? 21.703 -19.859 -8.859 1 81.31 408 PRO A O 1
ATOM 3252 N N . LEU A 1 409 ? 22.219 -18.859 -10.875 1 84.88 409 LEU A N 1
ATOM 3253 C CA . LEU A 1 409 ? 20.891 -19.125 -11.414 1 84.88 409 LEU A CA 1
ATOM 3254 C C . LEU A 1 409 ? 20.906 -20.375 -12.289 1 84.88 409 LEU A C 1
ATOM 3256 O O . LEU A 1 409 ? 21.953 -20.781 -12.781 1 84.88 409 LEU A O 1
ATOM 3260 N N . SER A 1 410 ? 19.641 -20.953 -12.359 1 75.81 410 SER A N 1
ATOM 3261 C CA . SER A 1 410 ? 19.484 -22.094 -13.258 1 75.81 410 SER A CA 1
ATOM 3262 C C . SER A 1 410 ? 19.75 -21.688 -14.711 1 75.81 410 SER A C 1
ATOM 3264 O O . SER A 1 410 ? 19.484 -20.547 -15.102 1 75.81 410 SER A O 1
ATOM 3266 N N . PRO A 1 411 ? 20.312 -22.594 -15.469 1 70 411 PRO A N 1
ATOM 3267 C CA . PRO A 1 411 ? 20.578 -22.266 -16.875 1 70 411 PRO A CA 1
ATOM 3268 C C . PRO A 1 411 ? 19.312 -21.922 -17.656 1 70 411 PRO A C 1
ATOM 3270 O O . PRO A 1 411 ? 19.375 -21.203 -18.656 1 70 411 PRO A O 1
ATOM 3273 N N . GLU A 1 412 ? 18.297 -22.406 -17.234 1 77.81 412 GLU A N 1
ATOM 3274 C CA . GLU A 1 412 ? 17.047 -22.219 -17.953 1 77.81 412 GLU A CA 1
ATOM 3275 C C . GLU A 1 412 ? 16.297 -20.969 -17.438 1 77.81 412 GLU A C 1
ATOM 3277 O O . GLU A 1 412 ? 15.203 -20.672 -17.906 1 77.81 412 GLU A O 1
ATOM 3282 N N . ALA A 1 413 ? 17.125 -20.266 -16.656 1 85.38 413 ALA A N 1
ATOM 3283 C CA . ALA A 1 413 ? 16.5 -19.109 -16.031 1 85.38 413 ALA A CA 1
ATOM 3284 C C . ALA A 1 413 ? 16.438 -17.922 -16.984 1 85.38 413 ALA A C 1
ATOM 3286 O O . ALA A 1 413 ? 15.523 -17.094 -16.906 1 85.38 413 ALA A O 1
ATOM 3287 N N . ILE A 1 414 ? 17.375 -17.906 -17.922 1 91.38 414 ILE A N 1
ATOM 3288 C CA . ILE A 1 414 ? 17.469 -16.828 -18.875 1 91.38 414 ILE A CA 1
ATOM 3289 C C . ILE A 1 414 ? 17.203 -17.359 -20.281 1 91.38 414 ILE A C 1
ATOM 3291 O O . ILE A 1 414 ? 17.766 -18.375 -20.688 1 91.38 414 ILE A O 1
ATOM 3295 N N . GLU A 1 415 ? 16.328 -16.703 -21.031 1 91.75 415 GLU A N 1
ATOM 3296 C CA . GLU A 1 415 ? 15.961 -17.156 -22.359 1 91.75 415 GLU A CA 1
ATOM 3297 C C . GLU A 1 415 ? 16.078 -16.031 -23.375 1 91.75 415 GLU A C 1
ATOM 3299 O O . GLU A 1 415 ? 15.688 -14.891 -23.094 1 91.75 415 GLU A O 1
ATOM 3304 N N . LYS A 1 416 ? 16.641 -16.359 -24.484 1 91.25 416 LYS A N 1
ATOM 3305 C CA . LYS A 1 416 ? 16.734 -15.383 -25.562 1 91.25 416 LYS A CA 1
ATOM 3306 C C . LYS A 1 416 ? 15.438 -15.328 -26.375 1 91.25 416 LYS A C 1
ATOM 3308 O O . LYS A 1 416 ? 14.906 -16.359 -26.781 1 91.25 416 LYS A O 1
ATOM 3313 N N . VAL A 1 417 ? 14.938 -14.164 -26.547 1 91.44 417 VAL A N 1
ATOM 3314 C CA . VAL A 1 417 ? 13.727 -13.938 -27.328 1 91.44 417 VAL A CA 1
ATOM 3315 C C . VAL A 1 417 ? 14.047 -13.102 -28.562 1 91.44 417 VAL A C 1
ATOM 3317 O O . VAL A 1 417 ? 14.469 -11.953 -28.453 1 91.44 417 VAL A O 1
ATOM 3320 N N . GLU A 1 418 ? 13.773 -13.68 -29.688 1 90.5 418 GLU A N 1
ATOM 3321 C CA . GLU A 1 418 ? 14.008 -13 -30.953 1 90.5 418 GLU A CA 1
ATOM 3322 C C . GLU A 1 418 ? 12.703 -12.508 -31.562 1 90.5 418 GLU A C 1
ATOM 3324 O O . GLU A 1 418 ? 11.742 -13.266 -31.688 1 90.5 418 GLU A O 1
ATOM 3329 N N . TYR A 1 419 ? 12.758 -11.305 -31.922 1 87.31 419 TYR A N 1
ATOM 3330 C CA . TYR A 1 419 ? 11.555 -10.688 -32.469 1 87.31 419 TYR A CA 1
ATOM 3331 C C . TYR A 1 419 ? 11.602 -10.664 -34 1 87.31 419 TYR A C 1
ATOM 3333 O O . TYR A 1 419 ? 12.641 -10.945 -34.594 1 87.31 419 TYR A O 1
ATOM 3341 N N . SER A 1 420 ? 10.461 -10.336 -34.594 1 82.94 420 SER A N 1
ATOM 3342 C CA . SER A 1 420 ? 10.32 -10.367 -36.062 1 82.94 420 SER A CA 1
ATOM 3343 C C . SER A 1 420 ? 11.18 -9.305 -36.719 1 82.94 420 SER A C 1
ATOM 3345 O O . SER A 1 420 ? 11.602 -9.461 -37.875 1 82.94 420 SER A O 1
ATOM 3347 N N . ASP A 1 421 ? 11.477 -8.25 -36.031 1 84.75 421 ASP A N 1
ATOM 3348 C CA . ASP A 1 421 ? 12.242 -7.152 -36.625 1 84.75 421 ASP A CA 1
ATOM 3349 C C . ASP A 1 421 ? 13.742 -7.41 -36.5 1 84.75 421 ASP A C 1
ATOM 3351 O O . ASP A 1 421 ? 14.555 -6.559 -36.875 1 84.75 421 ASP A O 1
ATOM 3355 N N . GLY A 1 422 ? 14.148 -8.531 -36.031 1 85 422 GLY A N 1
ATOM 3356 C CA . GLY A 1 422 ? 15.547 -8.906 -35.938 1 85 422 GLY A CA 1
ATOM 3357 C C . GLY A 1 422 ? 16.188 -8.57 -34.594 1 85 422 GLY A C 1
ATOM 3358 O O . GLY A 1 422 ? 17.312 -8.977 -34.312 1 85 422 GLY A O 1
ATOM 3359 N N . THR A 1 423 ? 15.469 -7.859 -33.812 1 89.62 423 THR A N 1
ATOM 3360 C CA . THR A 1 423 ? 15.992 -7.539 -32.5 1 89.62 423 THR A CA 1
ATOM 3361 C C . THR A 1 423 ? 15.742 -8.688 -31.531 1 89.62 423 THR A C 1
ATOM 3363 O O . THR A 1 423 ? 14.992 -9.617 -31.844 1 89.62 423 THR A O 1
ATOM 3366 N N . TYR A 1 424 ? 16.562 -8.648 -30.484 1 90.88 424 TYR A N 1
ATOM 3367 C CA . TYR A 1 424 ? 16.359 -9.703 -29.5 1 90.88 424 TYR A CA 1
ATOM 3368 C C . TYR A 1 424 ? 16.547 -9.172 -28.078 1 90.88 424 TYR A C 1
ATOM 3370 O O . TYR A 1 424 ? 17.172 -8.125 -27.875 1 90.88 424 TYR A O 1
ATOM 3378 N N . ASP A 1 425 ? 15.914 -9.82 -27.141 1 92 425 ASP A N 1
ATOM 3379 C CA . ASP A 1 425 ? 16.078 -9.586 -25.703 1 92 425 ASP A CA 1
ATOM 3380 C C . ASP A 1 425 ? 16.297 -10.898 -24.953 1 92 425 ASP A C 1
ATOM 3382 O O . ASP A 1 425 ? 15.953 -11.969 -25.453 1 92 425 ASP A O 1
ATOM 3386 N N . TYR A 1 426 ? 17.016 -10.75 -23.859 1 93.44 426 TYR A N 1
ATOM 3387 C CA . TYR A 1 426 ? 17.031 -11.852 -22.906 1 93.44 426 TYR A CA 1
ATOM 3388 C C . TYR A 1 426 ? 16.047 -11.609 -21.766 1 93.44 426 TYR A C 1
ATOM 3390 O O . TYR A 1 426 ? 16.016 -10.523 -21.188 1 93.44 426 TYR A O 1
ATOM 3398 N N . ILE A 1 427 ? 15.258 -12.609 -21.5 1 94.44 427 ILE A N 1
ATOM 3399 C CA . ILE A 1 427 ? 14.289 -12.445 -20.422 1 94.44 427 ILE A CA 1
ATOM 3400 C C . ILE A 1 427 ? 14.703 -13.305 -19.234 1 94.44 427 ILE A C 1
ATOM 3402 O O . ILE A 1 427 ? 15.375 -14.328 -19.406 1 94.44 427 ILE A O 1
ATOM 3406 N N . SER A 1 428 ? 14.422 -12.859 -18.047 1 95.38 428 SER A N 1
ATOM 3407 C CA . SER A 1 428 ? 14.562 -13.617 -16.797 1 95.38 428 SER A CA 1
ATOM 3408 C C . SER A 1 428 ? 13.242 -14.242 -16.391 1 95.38 428 SER A C 1
ATOM 3410 O O . SER A 1 428 ? 12.336 -13.547 -15.906 1 95.38 428 SER A O 1
ATOM 3412 N N . TRP A 1 429 ? 13.172 -15.508 -16.391 1 95.19 429 TRP A N 1
ATOM 3413 C CA . TRP A 1 429 ? 11.93 -16.203 -16.062 1 95.19 429 TRP A CA 1
ATOM 3414 C C . TRP A 1 429 ? 11.57 -16 -14.586 1 95.19 429 TRP A C 1
ATOM 3416 O O . TRP A 1 429 ? 10.391 -15.969 -14.227 1 95.19 429 TRP A O 1
ATOM 3426 N N . TYR A 1 430 ? 12.586 -15.844 -13.727 1 95.25 430 TYR A N 1
ATOM 3427 C CA . TYR A 1 430 ? 12.336 -15.609 -12.312 1 95.25 430 TYR A CA 1
ATOM 3428 C C . TYR A 1 430 ? 11.531 -14.328 -12.109 1 95.25 430 TYR A C 1
ATOM 3430 O O . TYR A 1 430 ? 10.492 -14.336 -11.438 1 95.25 430 TYR A O 1
ATOM 3438 N N . ASP A 1 431 ? 12 -13.336 -12.773 1 96.69 431 ASP A N 1
ATOM 3439 C CA . ASP A 1 431 ? 11.406 -12.016 -12.578 1 96.69 431 ASP A CA 1
ATOM 3440 C C . ASP A 1 431 ? 10.07 -11.906 -13.32 1 96.69 431 ASP A C 1
ATOM 3442 O O . ASP A 1 431 ? 9.125 -11.312 -12.805 1 96.69 431 ASP A O 1
ATOM 3446 N N . VAL A 1 432 ? 10 -12.5 -14.469 1 97 432 VAL A N 1
ATOM 3447 C CA . VAL A 1 432 ? 8.766 -12.469 -15.25 1 97 432 VAL A CA 1
ATOM 3448 C C . VAL A 1 432 ? 7.645 -13.148 -14.469 1 97 432 VAL A C 1
ATOM 3450 O O . VAL A 1 432 ? 6.547 -12.602 -14.344 1 97 432 VAL A O 1
ATOM 3453 N N . CYS A 1 433 ? 7.938 -14.25 -13.906 1 96.75 433 CYS A N 1
ATOM 3454 C CA . CYS A 1 433 ? 6.918 -15 -13.18 1 96.75 433 CYS A CA 1
ATOM 3455 C C . CYS A 1 433 ? 6.5 -14.266 -11.914 1 96.75 433 CYS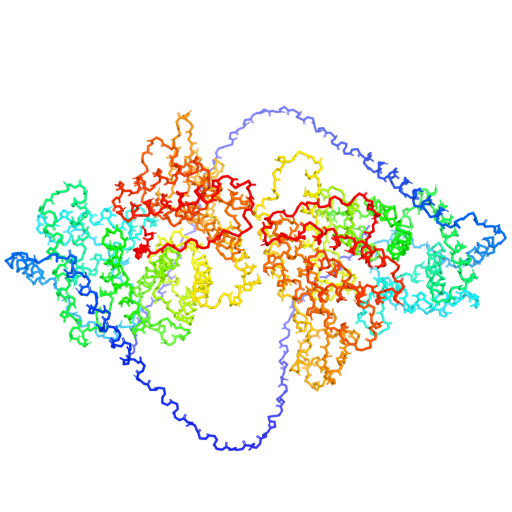 A C 1
ATOM 3457 O O . CYS A 1 433 ? 5.309 -14.047 -11.68 1 96.75 433 CYS A O 1
ATOM 3459 N N . HIS A 1 434 ? 7.484 -13.875 -11.148 1 97.81 434 HIS A N 1
ATOM 3460 C CA . HIS A 1 434 ? 7.18 -13.18 -9.906 1 97.81 434 HIS A CA 1
ATOM 3461 C C . HIS A 1 434 ? 6.359 -11.914 -10.164 1 97.81 434 HIS A C 1
ATOM 3463 O O . HIS A 1 434 ? 5.309 -11.719 -9.547 1 97.81 434 HIS A O 1
ATOM 3469 N N . GLN A 1 435 ? 6.82 -11.109 -11.086 1 98.31 435 GLN A N 1
ATOM 3470 C CA . GLN A 1 435 ? 6.16 -9.836 -11.352 1 98.31 435 GLN A CA 1
ATOM 3471 C C . GLN A 1 435 ? 4.781 -10.055 -11.977 1 98.31 435 GLN A C 1
ATOM 3473 O O . GLN A 1 435 ? 3.861 -9.266 -11.75 1 98.31 435 GLN A O 1
ATOM 3478 N N . SER A 1 436 ? 4.637 -11.078 -12.742 1 98 436 SER A N 1
ATOM 3479 C CA . SER A 1 436 ? 3.328 -11.359 -13.32 1 98 436 SER A CA 1
ATOM 3480 C C . SER A 1 436 ? 2.293 -11.641 -12.234 1 98 436 SER A C 1
ATOM 3482 O O . SER A 1 436 ? 1.146 -11.203 -12.336 1 98 436 SER A O 1
ATOM 3484 N N . PHE A 1 437 ? 2.723 -12.359 -11.211 1 98.19 437 PHE A N 1
ATOM 3485 C CA . PHE A 1 437 ? 1.805 -12.625 -10.109 1 98.19 437 PHE A CA 1
ATOM 3486 C C . PHE A 1 437 ? 1.499 -11.352 -9.336 1 98.19 437 PHE A C 1
ATOM 3488 O O . PHE A 1 437 ? 0.368 -11.141 -8.883 1 98.19 437 PHE A O 1
ATOM 3495 N N . VAL A 1 438 ? 2.482 -10.547 -9.203 1 98.5 438 VAL A N 1
ATOM 3496 C CA . VAL A 1 438 ? 2.285 -9.281 -8.5 1 98.5 438 VAL A CA 1
ATOM 3497 C C . VAL A 1 438 ? 1.269 -8.43 -9.258 1 98.5 438 VAL A C 1
ATOM 3499 O O . VAL A 1 438 ? 0.32 -7.91 -8.664 1 98.5 438 VAL A O 1
ATOM 3502 N N . ILE A 1 439 ? 1.453 -8.289 -10.508 1 98.25 439 ILE A N 1
ATOM 3503 C CA . ILE A 1 439 ? 0.555 -7.48 -11.32 1 98.25 439 ILE A CA 1
ATOM 3504 C C . ILE A 1 439 ? -0.847 -8.086 -11.305 1 98.25 439 ILE A C 1
ATOM 3506 O O . ILE A 1 439 ? -1.842 -7.363 -11.242 1 98.25 439 ILE A O 1
ATOM 3510 N N . THR A 1 440 ? -0.859 -9.375 -11.328 1 97.88 440 THR A N 1
ATOM 3511 C CA . THR A 1 440 ? -2.141 -10.07 -11.242 1 97.88 440 THR A CA 1
ATOM 3512 C C . THR A 1 440 ? -2.865 -9.711 -9.945 1 97.88 440 THR A C 1
ATOM 3514 O O . THR A 1 440 ? -4.066 -9.438 -9.953 1 97.88 440 THR A O 1
ATOM 3517 N N . ALA A 1 441 ? -2.137 -9.703 -8.906 1 98.38 441 ALA A N 1
ATOM 3518 C CA . ALA A 1 441 ? -2.725 -9.352 -7.621 1 98.38 441 ALA A CA 1
ATOM 3519 C C . ALA A 1 441 ? -3.307 -7.938 -7.656 1 98.38 441 ALA A C 1
ATOM 3521 O O . ALA A 1 441 ? -4.422 -7.707 -7.184 1 98.38 441 ALA A O 1
ATOM 3522 N N . PHE A 1 442 ? -2.566 -7.031 -8.242 1 98.31 442 PHE A N 1
ATOM 3523 C CA . PHE A 1 442 ? -3.061 -5.664 -8.359 1 98.31 442 PHE A CA 1
ATOM 3524 C C . PHE A 1 442 ? -4.328 -5.613 -9.203 1 98.31 442 PHE A C 1
ATOM 3526 O O . PHE A 1 442 ? -5.242 -4.844 -8.906 1 98.31 442 PHE A O 1
ATOM 3533 N N . LEU A 1 443 ? -4.387 -6.402 -10.234 1 97.5 443 LEU A N 1
ATOM 3534 C CA . LEU A 1 443 ? -5.586 -6.465 -11.055 1 97.5 443 LEU A CA 1
ATOM 3535 C C . LEU A 1 443 ? -6.781 -6.953 -10.25 1 97.5 443 LEU A C 1
ATOM 3537 O O . LEU A 1 443 ? -7.871 -6.379 -10.336 1 97.5 443 LEU A O 1
ATOM 3541 N N . ILE A 1 444 ? -6.562 -7.977 -9.477 1 96.75 444 ILE A N 1
ATOM 3542 C CA . ILE A 1 444 ? -7.629 -8.531 -8.648 1 96.75 444 ILE A CA 1
ATOM 3543 C C . ILE A 1 444 ? -8.078 -7.504 -7.621 1 96.75 444 ILE A C 1
ATOM 3545 O O . ILE A 1 444 ? -9.281 -7.281 -7.438 1 96.75 444 ILE A O 1
ATOM 3549 N N . ILE A 1 445 ? -7.148 -6.828 -7.004 1 96.5 445 ILE A N 1
ATOM 3550 C CA . ILE A 1 445 ? -7.434 -5.859 -5.949 1 96.5 445 ILE A CA 1
ATOM 3551 C C . ILE A 1 445 ? -8.242 -4.699 -6.516 1 96.5 445 ILE A C 1
ATOM 3553 O O . ILE A 1 445 ? -9.219 -4.254 -5.906 1 96.5 445 ILE A O 1
ATOM 3557 N N . THR A 1 446 ? -7.879 -4.215 -7.66 1 94.25 446 THR A N 1
ATOM 3558 C CA . THR A 1 446 ? -8.508 -3.021 -8.219 1 94.25 446 THR A CA 1
ATOM 3559 C C . THR A 1 446 ? -9.82 -3.379 -8.914 1 94.25 446 THR A C 1
ATOM 3561 O O . THR A 1 446 ? -10.852 -2.754 -8.656 1 94.25 446 THR A O 1
ATOM 3564 N N . SER A 1 447 ? -9.797 -4.449 -9.695 1 92.5 447 SER A N 1
ATOM 3565 C CA . SER A 1 447 ? -10.977 -4.773 -10.492 1 92.5 447 SER A CA 1
ATOM 3566 C C . SER A 1 447 ? -11.984 -5.57 -9.672 1 92.5 447 SER A C 1
ATOM 3568 O O . SER A 1 447 ? -13.141 -5.168 -9.539 1 92.5 447 SER A O 1
ATOM 3570 N N . ASP A 1 448 ? -11.562 -6.656 -9.078 1 89.88 448 ASP A N 1
ATOM 3571 C CA . ASP A 1 448 ? -12.492 -7.559 -8.414 1 89.88 448 ASP A CA 1
ATOM 3572 C C . ASP A 1 448 ? -12.883 -7.031 -7.035 1 89.88 448 ASP A C 1
ATOM 3574 O O . ASP A 1 448 ? -14.062 -6.883 -6.734 1 89.88 448 ASP A O 1
ATOM 3578 N N . LEU A 1 449 ? -11.898 -6.699 -6.297 1 90.81 449 LEU A N 1
ATOM 3579 C CA . LEU A 1 449 ? -12.172 -6.289 -4.926 1 90.81 449 LEU A CA 1
ATOM 3580 C C . LEU A 1 449 ? -12.578 -4.82 -4.863 1 90.81 449 LEU A C 1
ATOM 3582 O O . LEU A 1 449 ? -13.492 -4.457 -4.121 1 90.81 449 LEU A O 1
ATOM 3586 N N . GLY A 1 450 ? -11.883 -4.02 -5.637 1 88.12 450 GLY A N 1
ATOM 3587 C CA . GLY A 1 450 ? -12.148 -2.59 -5.641 1 88.12 450 GLY A CA 1
ATOM 3588 C C . GLY A 1 450 ? -13.305 -2.201 -6.539 1 88.12 450 GLY A C 1
ATOM 3589 O O . GLY A 1 450 ? -13.805 -1.077 -6.465 1 88.12 450 GLY A O 1
ATOM 3590 N N . ARG A 1 451 ? -13.68 -3.049 -7.457 1 86.75 451 ARG A N 1
ATOM 3591 C CA . ARG A 1 451 ? -14.812 -2.875 -8.359 1 86.75 451 ARG A CA 1
ATOM 3592 C C . ARG A 1 451 ? -14.586 -1.688 -9.297 1 86.75 451 ARG A C 1
ATOM 3594 O O . ARG A 1 451 ? -15.523 -0.931 -9.578 1 86.75 451 ARG A O 1
ATOM 3601 N N . ILE A 1 452 ? -13.43 -1.491 -9.633 1 87 452 ILE A N 1
ATOM 3602 C CA . ILE A 1 452 ? -13.102 -0.491 -10.641 1 87 452 ILE A CA 1
ATOM 3603 C C . ILE A 1 452 ? -13.391 -1.048 -12.039 1 87 452 ILE A C 1
ATOM 3605 O O . ILE A 1 452 ? -13.008 -2.18 -12.352 1 87 452 ILE A O 1
ATOM 3609 N N . PRO A 1 453 ? -14.016 -0.31 -12.844 1 87.38 453 PRO A N 1
ATOM 3610 C CA . PRO A 1 453 ? -14.391 -0.811 -14.172 1 87.38 453 PRO A CA 1
ATOM 3611 C C . PRO A 1 453 ? -13.18 -1.18 -15.023 1 87.38 453 PRO A C 1
ATOM 3613 O O . PRO A 1 453 ? -12.125 -0.541 -14.922 1 87.38 453 PRO A O 1
ATOM 3616 N N . LYS A 1 454 ? -13.328 -2.156 -15.922 1 90.5 454 LYS A N 1
ATOM 3617 C CA . LYS A 1 454 ? -12.258 -2.719 -16.734 1 90.5 454 LYS A CA 1
ATOM 3618 C C . LYS A 1 454 ? -11.648 -1.657 -17.641 1 90.5 454 LYS A C 1
ATOM 3620 O O . LYS A 1 454 ? -10.461 -1.712 -17.969 1 90.5 454 LYS A O 1
ATOM 3625 N N . ARG A 1 455 ? -12.43 -0.685 -18.047 1 89.5 455 ARG A N 1
ATOM 3626 C CA . ARG A 1 455 ? -11.961 0.316 -19 1 89.5 455 ARG A CA 1
ATOM 3627 C C . ARG A 1 455 ? -11.148 1.402 -18.297 1 89.5 455 ARG A C 1
ATOM 3629 O O . ARG A 1 455 ? -10.5 2.219 -18.953 1 89.5 455 ARG A O 1
ATOM 3636 N N . HIS A 1 456 ? -11.211 1.426 -17.031 1 88.56 456 HIS A N 1
ATOM 3637 C CA . HIS A 1 456 ? -10.5 2.441 -16.266 1 88.56 456 HIS A CA 1
ATOM 3638 C C . HIS A 1 456 ? -9.008 2.426 -16.578 1 88.56 456 HIS A C 1
ATOM 3640 O O . HIS A 1 456 ? -8.414 1.358 -16.734 1 88.56 456 HIS A O 1
ATOM 3646 N N . PRO A 1 457 ? -8.344 3.549 -16.609 1 88.12 457 PRO A N 1
ATOM 3647 C CA . PRO A 1 457 ? -6.938 3.65 -17 1 88.12 457 PRO A CA 1
ATOM 3648 C C . PRO A 1 457 ? -6.004 2.844 -16.109 1 88.12 457 PRO A C 1
ATOM 3650 O O . PRO A 1 457 ? -5.023 2.266 -16.578 1 88.12 457 PRO A O 1
ATOM 3653 N N . ILE A 1 458 ? -6.305 2.82 -14.883 1 91.06 458 ILE A N 1
ATOM 3654 C CA . ILE A 1 458 ? -5.465 2.074 -13.953 1 91.06 458 ILE A CA 1
ATOM 3655 C C . ILE A 1 458 ? -5.469 0.593 -14.328 1 91.06 458 ILE A C 1
ATOM 3657 O O . ILE A 1 458 ? -4.418 -0.051 -14.344 1 91.06 458 ILE A O 1
ATOM 3661 N N . ILE A 1 459 ? -6.613 0.05 -14.664 1 94.12 459 ILE A N 1
ATOM 3662 C CA . ILE A 1 459 ? -6.75 -1.359 -15.016 1 94.12 459 ILE A CA 1
ATOM 3663 C C . ILE A 1 459 ? -6.031 -1.636 -16.328 1 94.12 459 ILE A C 1
ATOM 3665 O O . ILE A 1 459 ? -5.266 -2.596 -16.438 1 94.12 459 ILE A O 1
ATOM 3669 N N . GLN A 1 460 ? -6.223 -0.775 -17.266 1 95.12 460 GLN A N 1
ATOM 3670 C CA . GLN A 1 460 ? -5.625 -1.002 -18.578 1 95.12 460 GLN A CA 1
ATOM 3671 C C . GLN A 1 460 ? -4.105 -0.841 -18.516 1 95.12 460 GLN A C 1
ATOM 3673 O O . GLN A 1 460 ? -3.379 -1.529 -19.234 1 95.12 460 GLN A O 1
ATOM 3678 N N . GLU A 1 461 ? -3.658 0.055 -17.641 1 95.69 461 GLU A N 1
ATOM 3679 C CA . GLU A 1 461 ? -2.215 0.144 -17.453 1 95.69 461 GLU A CA 1
ATOM 3680 C C . GLU A 1 461 ? -1.651 -1.16 -16.891 1 95.69 461 GLU A C 1
ATOM 3682 O O . GLU A 1 461 ? -0.592 -1.619 -17.328 1 95.69 461 GLU A O 1
ATOM 3687 N N . LEU A 1 462 ? -2.354 -1.72 -15.938 1 97.06 462 LEU A N 1
ATOM 3688 C CA . LEU A 1 462 ? -1.921 -2.984 -15.352 1 97.06 462 LEU A CA 1
ATOM 3689 C C . LEU A 1 462 ? -1.933 -4.098 -16.391 1 97.06 462 LEU A C 1
ATOM 3691 O O . LEU A 1 462 ? -1.015 -4.918 -16.438 1 97.06 462 LEU A O 1
ATOM 3695 N N . VAL A 1 463 ? -2.967 -4.129 -17.234 1 97.5 463 VAL A N 1
ATOM 3696 C CA . VAL A 1 463 ? -3.055 -5.102 -18.312 1 97.5 463 VAL A CA 1
ATOM 3697 C C . VAL A 1 463 ? -1.842 -4.957 -19.234 1 97.5 463 VAL A C 1
ATOM 3699 O O . VAL A 1 463 ? -1.162 -5.945 -19.531 1 97.5 463 VAL A O 1
ATOM 3702 N N . HIS A 1 464 ? -1.485 -3.77 -19.547 1 96.56 464 HIS A N 1
ATOM 3703 C CA . HIS A 1 464 ? -0.383 -3.527 -20.469 1 96.56 464 HIS A CA 1
ATOM 3704 C C . HIS A 1 464 ? 0.958 -3.863 -19.828 1 96.56 464 HIS A C 1
ATOM 3706 O O . HIS A 1 464 ? 1.873 -4.34 -20.5 1 96.56 464 HIS A O 1
ATOM 3712 N N . ARG A 1 465 ? 1.021 -3.611 -18.609 1 96.25 465 ARG A N 1
ATOM 3713 C CA . ARG A 1 465 ? 2.244 -3.973 -17.906 1 96.25 465 ARG A CA 1
ATOM 3714 C C . ARG A 1 465 ? 2.438 -5.484 -17.891 1 96.25 465 ARG A C 1
ATOM 3716 O O . ARG A 1 465 ? 3.559 -5.977 -18.047 1 96.25 465 ARG A O 1
ATOM 3723 N N . ALA A 1 466 ? 1.38 -6.223 -17.625 1 96.81 466 ALA A N 1
ATOM 3724 C CA . ALA A 1 466 ? 1.445 -7.68 -17.656 1 96.81 466 ALA A CA 1
ATOM 3725 C C . ALA A 1 466 ? 1.833 -8.18 -19.047 1 96.81 466 ALA A C 1
ATOM 3727 O O . ALA A 1 466 ? 2.682 -9.07 -19.172 1 96.81 466 ALA A O 1
ATOM 3728 N N . LEU A 1 467 ? 1.228 -7.543 -20.047 1 95.56 467 LEU A N 1
ATOM 3729 C CA . LEU A 1 467 ? 1.494 -7.965 -21.422 1 95.56 467 LEU A CA 1
ATOM 3730 C C . LEU A 1 467 ? 2.928 -7.633 -21.812 1 95.56 467 LEU A C 1
ATOM 3732 O O . LEU A 1 467 ? 3.527 -8.336 -22.625 1 95.56 467 LEU A O 1
ATOM 3736 N N . HIS A 1 468 ? 3.445 -6.637 -21.188 1 93.69 468 HIS A N 1
ATOM 3737 C CA . HIS A 1 468 ? 4.84 -6.297 -21.438 1 93.69 468 HIS A CA 1
ATOM 3738 C C . HIS A 1 468 ? 5.773 -7.398 -20.953 1 93.69 468 HIS A C 1
ATOM 3740 O O . HIS A 1 468 ? 6.82 -7.648 -21.562 1 93.69 468 HIS A O 1
ATOM 3746 N N . LEU A 1 469 ? 5.43 -8.031 -19.891 1 94.75 469 LEU A N 1
ATOM 3747 C CA . LEU A 1 469 ? 6.211 -9.148 -19.375 1 94.75 469 LEU A CA 1
ATOM 3748 C C . LEU A 1 469 ? 6.117 -10.352 -20.312 1 94.75 469 LEU A C 1
ATOM 3750 O O . LEU A 1 469 ? 6.977 -11.234 -20.281 1 94.75 469 LEU A O 1
ATOM 3754 N N . LEU A 1 470 ? 5.074 -10.352 -21.156 1 90.94 470 LEU A N 1
ATOM 3755 C CA . LEU A 1 470 ? 4.812 -11.469 -22.047 1 90.94 470 LEU A CA 1
ATOM 3756 C C . LEU A 1 470 ? 5.293 -11.156 -23.453 1 90.94 470 LEU A C 1
ATOM 3758 O O . LEU A 1 470 ? 4.875 -11.805 -24.422 1 90.94 470 LEU A O 1
ATOM 3762 N N . ARG A 1 471 ? 6.09 -10.281 -23.578 1 84.44 471 ARG A N 1
ATOM 3763 C CA . ARG A 1 471 ? 6.539 -9.812 -24.875 1 84.44 471 ARG A CA 1
ATOM 3764 C C . ARG A 1 471 ? 7.152 -10.953 -25.688 1 84.44 471 ARG A C 1
ATOM 3766 O O . ARG A 1 471 ? 7.223 -10.883 -26.922 1 84.44 471 ARG A O 1
ATOM 3773 N N . PHE A 1 472 ? 7.52 -11.977 -25.031 1 86.12 472 PHE A N 1
ATOM 3774 C CA . PHE A 1 472 ? 8.094 -13.125 -25.719 1 86.12 472 PHE A CA 1
ATOM 3775 C C . PHE A 1 472 ? 7.074 -13.766 -26.656 1 86.12 472 PHE A C 1
ATOM 3777 O O . PHE A 1 472 ? 7.441 -14.516 -27.562 1 86.12 472 PHE A O 1
ATOM 3784 N N . LEU A 1 473 ? 5.852 -13.461 -26.5 1 84.25 473 LEU A N 1
ATOM 3785 C CA . LEU A 1 473 ? 4.801 -13.992 -27.359 1 84.25 473 LEU A CA 1
ATOM 3786 C C . LEU A 1 473 ? 4.879 -13.375 -28.766 1 84.25 473 LEU A C 1
ATOM 3788 O O . LEU A 1 473 ? 4.266 -13.883 -29.703 1 84.25 473 LEU A O 1
ATOM 3792 N N . ASP A 1 474 ? 5.566 -12.328 -28.828 1 80.12 474 ASP A N 1
ATOM 3793 C CA . ASP A 1 474 ? 5.758 -11.703 -30.125 1 80.12 474 ASP A CA 1
ATOM 3794 C C . ASP A 1 474 ? 6.852 -12.422 -30.922 1 80.12 474 ASP A C 1
ATOM 3796 O O . ASP A 1 474 ? 7.086 -12.094 -32.094 1 80.12 474 ASP A O 1
ATOM 3800 N N . SER A 1 475 ? 7.414 -13.312 -30.297 1 81.31 475 SER A N 1
ATOM 3801 C CA . SER A 1 475 ? 8.453 -14.094 -30.969 1 81.31 475 SER A CA 1
ATOM 3802 C C . SER A 1 475 ? 7.859 -15.008 -32.031 1 81.31 475 SER A C 1
ATOM 3804 O O . SER A 1 475 ? 6.715 -15.445 -31.922 1 81.31 475 SER A O 1
ATOM 3806 N N . GLU A 1 476 ? 8.641 -15.219 -33.031 1 73.12 476 GLU A N 1
ATOM 3807 C CA . GLU A 1 476 ? 8.227 -16.125 -34.094 1 73.12 476 GLU A CA 1
ATOM 3808 C C . GLU A 1 476 ? 8.328 -17.578 -33.656 1 73.12 476 GLU A C 1
ATOM 3810 O O . GLU A 1 476 ? 7.574 -18.438 -34.125 1 73.12 476 GLU A O 1
ATOM 3815 N N . LYS A 1 477 ? 9.195 -17.719 -32.75 1 76.5 477 LYS A N 1
ATOM 3816 C CA . LYS A 1 477 ? 9.43 -19.078 -32.281 1 76.5 477 LYS A CA 1
ATOM 3817 C C . LYS A 1 477 ? 8.531 -19.422 -31.078 1 76.5 477 LYS A C 1
ATOM 3819 O O . LYS A 1 477 ? 8.289 -18.562 -30.219 1 76.5 477 LYS A O 1
ATOM 3824 N N . VAL A 1 478 ? 8.023 -20.641 -31.188 1 76.19 478 VAL A N 1
ATOM 3825 C CA . VAL A 1 478 ? 7.188 -21.125 -30.094 1 76.19 478 VAL A CA 1
ATOM 3826 C C . VAL A 1 478 ? 8.047 -21.359 -28.844 1 76.19 478 VAL A C 1
ATOM 3828 O O . VAL A 1 478 ? 9.148 -21.906 -28.938 1 76.19 478 VAL A O 1
ATOM 3831 N N . MET A 1 479 ? 7.574 -20.828 -27.734 1 76.62 479 MET A N 1
ATOM 3832 C CA . MET A 1 479 ? 8.297 -21 -26.484 1 76.62 479 MET A CA 1
ATOM 3833 C C . MET A 1 479 ? 8.18 -22.438 -25.984 1 76.62 479 MET A C 1
ATOM 3835 O O . MET A 1 479 ? 7.078 -22.984 -25.906 1 76.62 479 MET A O 1
ATOM 3839 N N . ARG A 1 480 ? 9.32 -23.031 -25.672 1 77.81 480 ARG A N 1
ATOM 3840 C CA . ARG A 1 480 ? 9.328 -24.438 -25.25 1 77.81 480 ARG A CA 1
ATOM 3841 C C . ARG A 1 480 ? 9.75 -24.562 -23.797 1 77.81 480 ARG A C 1
ATOM 3843 O O . ARG A 1 480 ? 9.742 -25.656 -23.234 1 77.81 480 ARG A O 1
ATOM 3850 N N . ASN A 1 481 ? 10.023 -23.422 -23.25 1 86.12 481 ASN A N 1
ATOM 3851 C CA . ASN A 1 481 ? 10.406 -23.438 -21.844 1 86.12 481 ASN A CA 1
ATOM 3852 C C . ASN A 1 481 ? 9.195 -23.672 -20.938 1 86.12 481 ASN A C 1
ATOM 3854 O O . ASN A 1 481 ? 8.164 -23 -21.094 1 86.12 481 ASN A O 1
ATOM 3858 N N . TYR A 1 482 ? 9.312 -24.594 -19.969 1 88.12 482 TYR A N 1
ATOM 3859 C CA . TYR A 1 482 ? 8.195 -24.984 -19.109 1 88.12 482 TYR A CA 1
ATOM 3860 C C . TYR A 1 482 ? 7.855 -23.859 -18.141 1 88.12 482 TYR A C 1
ATOM 3862 O O . TYR A 1 482 ? 6.785 -23.875 -17.531 1 88.12 482 TYR A O 1
ATOM 3870 N N . CYS A 1 483 ? 8.727 -22.875 -18.016 1 90.56 483 CYS A N 1
ATOM 3871 C CA . CYS A 1 483 ? 8.461 -21.766 -17.109 1 90.56 483 CYS A CA 1
ATOM 3872 C C . CYS A 1 483 ? 7.242 -20.969 -17.562 1 90.56 483 CYS A C 1
ATOM 3874 O O . CYS A 1 483 ? 6.613 -20.281 -16.75 1 90.56 483 CYS A O 1
ATOM 3876 N N . VAL A 1 484 ? 6.895 -21.078 -18.828 1 90.94 484 VAL A N 1
ATOM 3877 C CA . VAL A 1 484 ? 5.766 -20.344 -19.391 1 90.94 484 VAL A CA 1
ATOM 3878 C C . VAL A 1 484 ? 4.465 -20.828 -18.75 1 90.94 484 VAL A C 1
ATOM 3880 O O . VAL A 1 484 ? 3.486 -20.078 -18.688 1 90.94 484 VAL A O 1
ATOM 3883 N N . LEU A 1 485 ? 4.477 -22.062 -18.219 1 89.94 485 LEU A N 1
ATOM 3884 C CA . LEU A 1 485 ? 3.289 -22.641 -17.594 1 89.94 485 LEU A CA 1
ATOM 3885 C C . LEU A 1 485 ? 2.887 -21.828 -16.359 1 89.94 485 LEU A C 1
ATOM 3887 O O . LEU A 1 485 ? 1.709 -21.797 -16 1 89.94 485 LEU A O 1
ATOM 3891 N N . MET A 1 486 ? 3.814 -21.188 -15.781 1 92.38 486 MET A N 1
ATOM 3892 C CA . MET A 1 486 ? 3.594 -20.453 -14.531 1 92.38 486 MET A CA 1
ATOM 3893 C C . MET A 1 486 ? 2.816 -19.172 -14.781 1 92.38 486 MET A C 1
ATOM 3895 O O . MET A 1 486 ? 2.324 -18.547 -13.836 1 92.38 486 MET A O 1
ATOM 3899 N N . LEU A 1 487 ? 2.646 -18.797 -16 1 94.88 487 LEU A N 1
ATOM 3900 C CA . LEU A 1 487 ? 2.074 -17.5 -16.328 1 94.88 487 LEU A CA 1
ATOM 3901 C C . LEU A 1 487 ? 0.574 -17.609 -16.578 1 94.88 487 LEU A C 1
ATOM 3903 O O . LEU A 1 487 ? -0.097 -16.609 -16.812 1 94.88 487 LEU A O 1
ATOM 3907 N N . GLN A 1 488 ? 0.024 -18.781 -16.469 1 94 488 GLN A N 1
ATOM 3908 C CA . GLN A 1 488 ? -1.367 -19.016 -16.844 1 94 488 GLN A CA 1
ATOM 3909 C C . GLN A 1 488 ? -2.316 -18.188 -15.977 1 94 488 GLN A C 1
ATOM 3911 O O . GLN A 1 488 ? -3.287 -17.609 -16.484 1 94 488 GLN A O 1
ATOM 3916 N N . VAL A 1 489 ? -1.966 -18.094 -14.703 1 95.56 489 VAL A N 1
ATOM 3917 C CA . VAL A 1 489 ? -2.818 -17.328 -13.797 1 95.56 489 VAL A CA 1
ATOM 3918 C C . VAL A 1 489 ? -2.838 -15.859 -14.227 1 95.56 489 VAL A C 1
ATOM 3920 O O . VAL A 1 489 ? -3.906 -15.25 -14.328 1 95.56 489 VAL A O 1
ATOM 3923 N N . ALA A 1 490 ? -1.72 -15.367 -14.516 1 96.5 490 ALA A N 1
ATOM 3924 C CA . ALA A 1 490 ? -1.604 -13.961 -14.906 1 96.5 490 ALA A CA 1
ATOM 3925 C C . ALA A 1 490 ? -2.342 -13.695 -16.219 1 96.5 490 ALA A C 1
ATOM 3927 O O . ALA A 1 490 ? -3.105 -12.734 -16.328 1 96.5 490 ALA A O 1
ATOM 3928 N N . VAL A 1 491 ? -2.176 -14.547 -17.172 1 96.56 491 VAL A N 1
ATOM 3929 C CA . VAL A 1 491 ? -2.775 -14.336 -18.484 1 96.56 491 VAL A CA 1
ATOM 3930 C C . VAL A 1 491 ? -4.293 -14.484 -18.391 1 96.56 491 VAL A C 1
ATOM 3932 O O . VAL A 1 491 ? -5.035 -13.789 -19.078 1 96.56 491 VAL A O 1
ATOM 3935 N N . PHE A 1 492 ? -4.711 -15.352 -17.547 1 95.69 492 PHE A N 1
ATOM 3936 C CA . PHE A 1 492 ? -6.141 -15.5 -17.312 1 95.69 492 PHE A CA 1
ATOM 3937 C C . PHE A 1 492 ? -6.754 -14.188 -16.828 1 95.69 492 PHE A C 1
ATOM 3939 O O . PHE A 1 492 ? -7.762 -13.734 -17.375 1 95.69 492 PHE A O 1
ATOM 3946 N N . TYR A 1 493 ? -6.137 -13.562 -15.898 1 96.81 493 TYR A N 1
ATOM 3947 C CA . TYR A 1 493 ? -6.684 -12.336 -15.344 1 96.81 493 TYR A CA 1
ATOM 3948 C C . TYR A 1 493 ? -6.52 -11.172 -16.312 1 96.81 493 TYR A C 1
ATOM 3950 O O . TYR A 1 493 ? -7.363 -10.281 -16.375 1 96.81 493 TYR A O 1
ATOM 3958 N N . VAL A 1 494 ? -5.418 -11.172 -17.031 1 97.38 494 VAL A N 1
ATOM 3959 C CA . VAL A 1 494 ? -5.297 -10.195 -18.094 1 97.38 494 VAL A CA 1
ATOM 3960 C C . VAL A 1 494 ? -6.457 -10.359 -19.078 1 97.38 494 VAL A C 1
ATOM 3962 O O . VAL A 1 494 ? -7.086 -9.367 -19.469 1 97.38 494 VAL A O 1
ATOM 3965 N N . GLY A 1 495 ? -6.734 -11.594 -19.406 1 96.94 495 GLY A N 1
ATOM 3966 C CA . GLY A 1 495 ? -7.848 -11.875 -20.297 1 96.94 495 GLY A CA 1
ATOM 3967 C C . GLY A 1 495 ? -9.18 -11.406 -19.75 1 96.94 495 GLY A C 1
ATOM 3968 O O . GLY A 1 495 ? -10.039 -10.938 -20.5 1 96.94 495 GLY A O 1
ATOM 3969 N N . LEU A 1 496 ? -9.398 -11.477 -18.469 1 94.94 496 LEU A N 1
ATOM 3970 C CA . LEU A 1 496 ? -10.641 -11.062 -17.844 1 94.94 496 LEU A CA 1
ATOM 3971 C C . LEU A 1 496 ? -10.797 -9.547 -17.906 1 94.94 496 LEU A C 1
ATOM 3973 O O . LEU A 1 496 ? -11.914 -9.031 -17.859 1 94.94 496 LEU A O 1
ATOM 3977 N N . ASN A 1 497 ? -9.641 -8.844 -18.031 1 95.62 497 ASN A N 1
ATOM 3978 C CA . ASN A 1 497 ? -9.703 -7.398 -17.844 1 95.62 497 ASN A CA 1
ATOM 3979 C C . ASN A 1 497 ? -9.328 -6.656 -19.125 1 95.62 497 ASN A C 1
ATOM 3981 O O . ASN A 1 497 ? -9.391 -5.426 -19.172 1 95.62 497 ASN A O 1
ATOM 3985 N N . CYS A 1 498 ? -8.922 -7.414 -20.156 1 95.44 498 CYS A N 1
ATOM 3986 C CA . CYS A 1 498 ? -8.594 -6.742 -21.406 1 95.44 498 CYS A CA 1
ATOM 3987 C C . CYS A 1 498 ? -9.859 -6.355 -22.172 1 95.44 498 CYS A C 1
ATOM 3989 O O . CYS A 1 498 ? -10.812 -7.133 -22.234 1 95.44 498 CYS A O 1
ATOM 3991 N N . VAL A 1 499 ? -9.867 -5.188 -22.703 1 93.25 499 VAL A N 1
ATOM 3992 C CA . VAL A 1 499 ? -11.055 -4.699 -23.406 1 93.25 499 VAL A CA 1
ATOM 3993 C C . VAL A 1 499 ? -10.734 -4.48 -24.875 1 93.25 499 VAL A C 1
ATOM 3995 O O . VAL A 1 499 ? -11.625 -4.492 -25.734 1 93.25 499 VAL A O 1
ATOM 3998 N N . TYR A 1 500 ? -9.469 -4.379 -25.203 1 93.69 500 TYR A N 1
ATOM 3999 C CA . TYR A 1 500 ? -9.07 -4.078 -26.578 1 93.69 500 TYR A CA 1
ATOM 4000 C C . TYR A 1 500 ? -8.727 -5.355 -27.328 1 93.69 500 TYR A C 1
ATOM 4002 O O . TYR A 1 500 ? -8.141 -6.281 -26.766 1 93.69 500 TYR A O 1
ATOM 4010 N N . ASP A 1 501 ? -8.922 -5.332 -28.609 1 93.94 501 ASP A N 1
ATOM 4011 C CA . ASP A 1 501 ? -8.75 -6.508 -29.453 1 93.94 501 ASP A CA 1
ATOM 4012 C C . ASP A 1 501 ? -7.281 -6.926 -29.5 1 93.94 501 ASP A C 1
ATOM 4014 O O . ASP A 1 501 ? -6.969 -8.117 -29.5 1 93.94 501 ASP A O 1
ATOM 4018 N N . ARG A 1 502 ? -6.434 -6.051 -29.547 1 92.81 502 ARG A N 1
ATOM 4019 C CA . ARG A 1 502 ? -5.016 -6.371 -29.625 1 92.81 502 ARG A CA 1
ATOM 4020 C C . ARG A 1 502 ? -4.562 -7.16 -28.406 1 92.81 502 ARG A C 1
ATOM 4022 O O . ARG A 1 502 ? -3.799 -8.125 -28.531 1 92.81 502 ARG A O 1
ATOM 4029 N N . ASP A 1 503 ? -5.035 -6.688 -27.297 1 95.44 503 ASP A N 1
ATOM 4030 C CA . ASP A 1 503 ? -4.688 -7.379 -26.062 1 95.44 503 ASP A CA 1
ATOM 4031 C C . ASP A 1 503 ? -5.305 -8.773 -26.016 1 95.44 503 ASP A C 1
ATOM 4033 O O . ASP A 1 503 ? -4.652 -9.734 -25.594 1 95.44 503 ASP A O 1
ATOM 4037 N N . ARG A 1 504 ? -6.504 -8.906 -26.484 1 95.94 504 ARG A N 1
ATOM 4038 C CA . ARG A 1 504 ? -7.195 -10.195 -26.516 1 95.94 504 ARG A CA 1
ATOM 4039 C C . ARG A 1 504 ? -6.496 -11.172 -27.453 1 95.94 504 ARG A C 1
ATOM 4041 O O . ARG A 1 504 ? -6.488 -12.375 -27.219 1 95.94 504 ARG A O 1
ATOM 4048 N N . GLU A 1 505 ? -5.898 -10.609 -28.453 1 94 505 GLU A N 1
ATOM 4049 C CA . GLU A 1 505 ? -5.133 -11.445 -29.375 1 94 505 GLU A CA 1
ATOM 4050 C C . GLU A 1 505 ? -3.91 -12.047 -28.688 1 94 505 GLU A C 1
ATOM 4052 O O . GLU A 1 505 ? -3.568 -13.211 -28.938 1 94 505 GLU A O 1
ATOM 4057 N N . PHE A 1 506 ? -3.297 -11.273 -27.906 1 92.44 506 PHE A N 1
ATOM 4058 C CA . PHE A 1 506 ? -2.143 -11.758 -27.156 1 92.44 506 PHE A CA 1
ATOM 4059 C C . PHE A 1 506 ? -2.547 -12.891 -26.219 1 92.44 506 PHE A C 1
ATOM 4061 O O . PHE A 1 506 ? -1.853 -13.906 -26.125 1 92.44 506 PHE A O 1
ATOM 4068 N N . VAL A 1 507 ? -3.625 -12.727 -25.578 1 95.62 507 VAL A N 1
ATOM 4069 C CA . VAL A 1 507 ? -4.137 -13.734 -24.641 1 95.62 507 VAL A CA 1
ATOM 4070 C C . VAL A 1 507 ? -4.48 -15.008 -25.406 1 95.62 507 VAL A C 1
ATOM 4072 O O . VAL A 1 507 ? -4.129 -16.109 -24.969 1 95.62 507 VAL A O 1
ATOM 4075 N N . THR A 1 508 ? -5.086 -14.82 -26.562 1 94.19 508 THR A N 1
ATOM 4076 C CA . THR A 1 508 ? -5.453 -15.961 -27.391 1 94.19 508 THR A CA 1
ATOM 4077 C C . THR A 1 508 ? -4.211 -16.719 -27.859 1 94.19 508 THR A C 1
ATOM 4079 O O . THR A 1 508 ? -4.172 -17.953 -27.797 1 94.19 508 THR A O 1
ATOM 4082 N N . ARG A 1 509 ? -3.236 -15.984 -28.188 1 90.81 509 ARG A N 1
ATOM 4083 C CA . ARG A 1 509 ? -1.991 -16.609 -28.625 1 90.81 509 ARG A CA 1
ATOM 4084 C C . ARG A 1 509 ? -1.345 -17.406 -27.5 1 90.81 509 ARG A C 1
ATOM 4086 O O . ARG A 1 509 ? -0.826 -18.5 -27.734 1 90.81 509 ARG A O 1
ATOM 4093 N N . PHE A 1 510 ? -1.338 -16.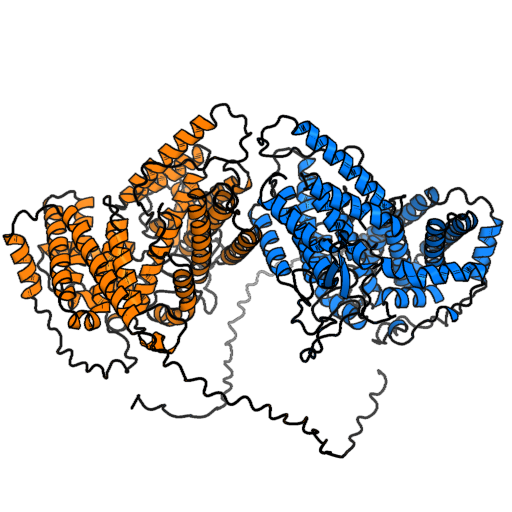922 -26.328 1 93.19 510 PHE A N 1
ATOM 4094 C CA . PHE A 1 510 ? -0.735 -17.594 -25.188 1 93.19 510 PHE A CA 1
ATOM 4095 C C . PHE A 1 510 ? -1.413 -18.938 -24.938 1 93.19 510 PHE A C 1
ATOM 4097 O O . PHE A 1 510 ? -0.748 -19.969 -24.859 1 93.19 510 PHE A O 1
ATOM 4104 N N . PHE A 1 511 ? -2.736 -18.938 -24.828 1 91.88 511 PHE A N 1
ATOM 4105 C CA . PHE A 1 511 ? -3.451 -20.156 -24.453 1 91.88 511 PHE A CA 1
ATOM 4106 C C . PHE A 1 511 ? -3.438 -21.156 -25.609 1 91.88 511 PHE A C 1
ATOM 4108 O O . PHE A 1 511 ? -3.465 -22.375 -25.375 1 91.88 511 PHE A O 1
ATOM 4115 N N . THR A 1 512 ? -3.314 -20.625 -26.812 1 88.12 512 THR A N 1
ATOM 4116 C CA . THR A 1 512 ? -3.162 -21.531 -27.953 1 88.12 512 THR A CA 1
ATOM 4117 C C . THR A 1 512 ? -1.809 -22.234 -27.906 1 88.12 512 THR A C 1
ATOM 4119 O O . THR A 1 512 ? -1.715 -23.422 -28.172 1 88.12 512 THR A O 1
ATOM 4122 N N . GLN A 1 513 ? -0.815 -21.484 -27.5 1 84.25 513 GLN A N 1
ATOM 4123 C CA . GLN A 1 513 ? 0.516 -22.062 -27.375 1 84.25 513 GLN A CA 1
ATOM 4124 C C . GLN A 1 513 ? 0.573 -23.062 -26.219 1 84.25 513 GLN A C 1
ATOM 4126 O O . GLN A 1 513 ? 1.306 -24.062 -26.281 1 84.25 513 GLN A O 1
ATOM 4131 N N . MET A 1 514 ? -0.095 -22.812 -25.125 1 84.38 514 MET A N 1
ATOM 4132 C CA . MET A 1 514 ? -0.124 -23.719 -23.984 1 84.38 514 MET A CA 1
ATOM 4133 C C . MET A 1 514 ? -0.729 -25.062 -24.375 1 84.38 514 MET A C 1
ATOM 4135 O O . MET A 1 514 ? -0.322 -26.109 -23.859 1 84.38 514 MET A O 1
ATOM 4139 N N . ASN A 1 515 ? -1.58 -25 -25.281 1 74.88 515 ASN A N 1
ATOM 4140 C CA . ASN A 1 515 ? -2.174 -26.25 -25.766 1 74.88 515 ASN A CA 1
ATOM 4141 C C . ASN A 1 515 ? -1.134 -27.141 -26.422 1 74.88 515 ASN A C 1
ATOM 4143 O O . ASN A 1 515 ? -1.224 -28.375 -26.359 1 74.88 515 ASN A O 1
ATOM 4147 N N . ASN A 1 516 ? -0.19 -26.484 -26.891 1 68.31 516 ASN A N 1
ATOM 4148 C CA . ASN A 1 516 ? 0.895 -27.25 -27.5 1 68.31 516 ASN A CA 1
ATOM 4149 C C . ASN A 1 516 ? 1.754 -27.938 -26.453 1 68.31 516 ASN A C 1
ATOM 4151 O O . ASN A 1 516 ? 2.416 -28.938 -26.75 1 68.31 516 ASN A O 1
ATOM 4155 N N . LEU A 1 517 ? 1.709 -27.375 -25.266 1 67.62 517 LEU A N 1
ATOM 4156 C CA . LEU A 1 517 ? 2.451 -28 -24.172 1 67.62 517 LEU A CA 1
ATOM 4157 C C . LEU A 1 517 ? 1.56 -28.953 -23.391 1 67.62 517 LEU A C 1
ATOM 4159 O O . LEU A 1 517 ? 1.812 -29.203 -22.203 1 67.62 517 LEU A O 1
ATOM 4163 N N . HIS A 1 518 ? 0.509 -29.297 -24.031 1 64.5 518 HIS A N 1
ATOM 4164 C CA . HIS A 1 518 ? -0.397 -30.359 -23.625 1 64.5 518 HIS A CA 1
ATOM 4165 C C . HIS A 1 518 ? -1.155 -29.984 -22.359 1 64.5 518 HIS A C 1
ATOM 4167 O O . HIS A 1 518 ? -1.365 -30.812 -21.484 1 64.5 518 HIS A O 1
ATOM 4173 N N . THR A 1 519 ? -1.33 -28.812 -22.156 1 74.69 519 THR A N 1
ATOM 4174 C CA . THR A 1 519 ? -2.25 -28.375 -21.109 1 74.69 519 THR A CA 1
ATOM 4175 C C . THR A 1 519 ? -3.66 -28.203 -21.656 1 74.69 519 THR A C 1
ATOM 4177 O O . THR A 1 519 ? -4.008 -27.141 -22.156 1 74.69 519 THR A O 1
ATOM 4180 N N . ALA A 1 520 ? -4.422 -29.172 -21.516 1 74 520 ALA A N 1
ATOM 4181 C CA . ALA A 1 520 ? -5.754 -29.188 -22.109 1 74 520 ALA A CA 1
ATOM 4182 C C . ALA A 1 520 ? -6.68 -28.188 -21.422 1 74 520 ALA A C 1
ATOM 4184 O O . ALA A 1 520 ? -7.625 -27.688 -22.031 1 74 520 ALA A O 1
ATOM 4185 N N . SER A 1 521 ? -6.391 -27.906 -20.219 1 80.62 521 SER A N 1
ATOM 4186 C CA . SER A 1 521 ? -7.207 -26.969 -19.469 1 80.62 521 SER A CA 1
ATOM 4187 C C . SER A 1 521 ? -7.117 -25.562 -20.078 1 80.62 521 SER A C 1
ATOM 4189 O O . SER A 1 521 ? -8.016 -24.75 -19.875 1 80.62 521 SER A O 1
ATOM 4191 N N . ALA A 1 522 ? -6.051 -25.266 -20.828 1 87 522 ALA A N 1
ATOM 4192 C CA . ALA A 1 522 ? -5.859 -23.969 -21.453 1 87 522 ALA A CA 1
ATOM 4193 C C . ALA A 1 522 ? -6.945 -23.688 -22.484 1 87 522 ALA A C 1
ATOM 4195 O O . ALA A 1 522 ? -7.395 -22.562 -22.656 1 87 522 ALA A O 1
ATOM 4196 N N . SER A 1 523 ? -7.391 -24.734 -23.125 1 84.81 523 SER A N 1
ATOM 4197 C CA . SER A 1 523 ? -8.438 -24.578 -24.141 1 84.81 523 SER A CA 1
ATOM 4198 C C . SER A 1 523 ? -9.773 -24.219 -23.5 1 84.81 523 SER A C 1
ATOM 4200 O O . SER A 1 523 ? -10.539 -23.422 -24.047 1 84.81 523 SER A O 1
ATOM 4202 N N . ILE A 1 524 ? -9.992 -24.797 -22.391 1 85.62 524 ILE A N 1
ATOM 4203 C CA . ILE A 1 524 ? -11.234 -24.5 -21.672 1 85.62 524 ILE A CA 1
ATOM 4204 C C . ILE A 1 524 ? -11.211 -23.047 -21.203 1 85.62 524 ILE A C 1
ATOM 4206 O O . ILE A 1 524 ? -12.211 -22.344 -21.328 1 85.62 524 ILE A O 1
ATOM 4210 N N . THR A 1 525 ? -10.109 -22.656 -20.734 1 90 525 THR A N 1
ATOM 4211 C CA . THR A 1 525 ? -9.953 -21.297 -20.234 1 90 525 THR A CA 1
ATOM 4212 C C . THR A 1 525 ? -10.148 -20.297 -21.375 1 90 525 THR A C 1
ATOM 4214 O O . THR A 1 525 ? -10.836 -19.281 -21.203 1 90 525 THR A O 1
ATOM 4217 N N . LEU A 1 526 ? -9.586 -20.594 -22.516 1 92.5 526 LEU A N 1
ATOM 4218 C CA . LEU A 1 526 ? -9.695 -19.688 -23.656 1 92.5 526 LEU A CA 1
ATOM 4219 C C . LEU A 1 526 ? -11.148 -19.578 -24.109 1 92.5 526 LEU A C 1
ATOM 4221 O O . LEU A 1 526 ? -11.617 -18.469 -24.406 1 92.5 526 LEU A O 1
ATOM 4225 N N . LYS A 1 527 ? -11.836 -20.641 -24.125 1 90.06 527 LYS A N 1
ATOM 4226 C CA . LYS A 1 527 ? -13.242 -20.625 -24.516 1 90.06 527 LYS A CA 1
ATOM 4227 C C . LYS A 1 527 ? -14.062 -19.797 -23.531 1 90.06 527 LYS A C 1
ATOM 4229 O O . LYS A 1 527 ? -14.93 -19.016 -23.938 1 90.06 527 LYS A O 1
ATOM 4234 N N . ARG A 1 528 ? -13.758 -19.984 -22.312 1 89.12 528 ARG A N 1
ATOM 4235 C CA . ARG A 1 528 ? -14.43 -19.219 -21.281 1 89.12 528 ARG A CA 1
ATOM 4236 C C . ARG A 1 528 ? -14.172 -17.719 -21.453 1 89.12 528 ARG A C 1
ATOM 4238 O O . ARG A 1 528 ? -15.094 -16.906 -21.344 1 89.12 528 ARG A O 1
ATOM 4245 N N . LEU A 1 529 ? -12.969 -17.344 -21.734 1 93.69 529 LEU A N 1
ATOM 4246 C CA . LEU A 1 529 ? -12.602 -15.938 -21.906 1 93.69 529 LEU A CA 1
ATOM 4247 C C . LEU A 1 529 ? -13.297 -15.344 -23.125 1 93.69 529 LEU A C 1
ATOM 4249 O O . LEU A 1 529 ? -13.82 -14.227 -23.062 1 93.69 529 LEU A O 1
ATOM 4253 N N . LYS A 1 530 ? -13.375 -16.094 -24.172 1 93.75 530 LYS A N 1
ATOM 4254 C CA . LYS A 1 530 ? -14.023 -15.617 -25.375 1 93.75 530 LYS A CA 1
ATOM 4255 C C . LYS A 1 530 ? -15.508 -15.352 -25.156 1 93.75 530 LYS A C 1
ATOM 4257 O O . LYS A 1 530 ? -16.047 -14.359 -25.625 1 93.75 530 LYS A O 1
ATOM 4262 N N . ARG A 1 531 ? -16.078 -16.188 -24.406 1 90.94 531 ARG A N 1
ATOM 4263 C CA . ARG A 1 531 ? -17.484 -15.977 -24.062 1 90.94 531 ARG A CA 1
ATOM 4264 C C . ARG A 1 531 ? -17.672 -14.703 -23.234 1 90.94 531 ARG A C 1
ATOM 4266 O O . ARG A 1 531 ? -18.609 -13.938 -23.469 1 90.94 531 ARG A O 1
ATOM 4273 N N . LYS A 1 532 ? -16.844 -14.516 -22.328 1 90.56 532 LYS A N 1
ATOM 4274 C CA . LYS A 1 532 ? -16.922 -13.32 -21.484 1 90.56 532 LYS A CA 1
ATOM 4275 C C . LYS A 1 532 ? -16.688 -12.055 -22.297 1 90.56 532 LYS A C 1
ATOM 4277 O O . LYS A 1 532 ? -17.328 -11.031 -22.062 1 90.56 532 LYS A O 1
ATOM 4282 N N . TRP A 1 533 ? -15.734 -12.164 -23.25 1 93.12 533 TRP A N 1
ATOM 4283 C CA . TRP A 1 533 ? -15.477 -11.023 -24.125 1 93.12 533 TRP A CA 1
ATOM 4284 C C . TRP A 1 533 ? -16.719 -10.688 -24.969 1 93.12 533 TRP A C 1
ATOM 4286 O O . TRP A 1 533 ? -17.094 -9.516 -25.094 1 93.12 533 TRP A O 1
ATOM 4296 N N . GLU A 1 534 ? -17.375 -11.672 -25.422 1 90.88 534 GLU A N 1
ATOM 4297 C CA . GLU A 1 534 ? -18.578 -11.469 -26.234 1 90.88 534 GLU A CA 1
ATOM 4298 C C . GLU A 1 534 ? -19.688 -10.82 -25.406 1 90.88 534 GLU A C 1
ATOM 4300 O O . GLU A 1 534 ? -20.344 -9.891 -25.875 1 90.88 534 GLU A O 1
ATOM 4305 N N . ARG A 1 535 ? -19.859 -11.266 -24.312 1 87.19 535 ARG A N 1
ATOM 4306 C CA . ARG A 1 535 ? -20.875 -10.703 -23.438 1 87.19 535 ARG A CA 1
ATOM 4307 C C . ARG A 1 535 ? -20.562 -9.25 -23.078 1 87.19 535 ARG A C 1
ATOM 4309 O O . ARG A 1 535 ? -21.453 -8.406 -23.031 1 87.19 535 ARG A O 1
ATOM 4316 N N . TYR A 1 536 ? -19.328 -9.078 -22.766 1 88.38 536 TYR A N 1
ATOM 4317 C CA . TYR A 1 536 ? -18.906 -7.723 -22.453 1 88.38 536 TYR A CA 1
ATOM 4318 C C . TYR A 1 536 ? -19.172 -6.77 -23.609 1 88.38 536 TYR A C 1
ATOM 4320 O O . TYR A 1 536 ? -19.672 -5.66 -23.391 1 88.38 536 TYR A O 1
ATOM 4328 N N . ASP A 1 537 ? -18.859 -7.184 -24.781 1 88.5 537 ASP A N 1
ATOM 4329 C CA . ASP A 1 537 ? -19.047 -6.344 -25.953 1 88.5 537 ASP A CA 1
ATOM 4330 C C . ASP A 1 537 ? -20.531 -6.09 -26.219 1 88.5 537 ASP A C 1
ATOM 4332 O O . ASP A 1 537 ? -20.906 -4.988 -26.641 1 88.5 537 ASP A O 1
ATOM 4336 N N . LYS A 1 538 ? -21.312 -6.969 -25.969 1 84.81 538 LYS A N 1
ATOM 4337 C CA . LYS A 1 538 ? -22.75 -6.809 -26.141 1 84.81 538 LYS A CA 1
ATOM 4338 C C . LYS A 1 538 ? -23.312 -5.766 -25.188 1 84.81 538 LYS A C 1
ATOM 4340 O O . LYS A 1 538 ? -24.156 -4.945 -25.562 1 84.81 538 LYS A O 1
ATOM 4345 N N . ILE A 1 539 ? -22.891 -5.863 -23.984 1 80.19 539 ILE A N 1
ATOM 4346 C CA . ILE A 1 539 ? -23.391 -4.945 -22.953 1 80.19 539 ILE A CA 1
ATOM 4347 C C . ILE A 1 539 ? -22.891 -3.531 -23.25 1 80.19 539 ILE A C 1
ATOM 4349 O O . ILE A 1 539 ? -23.594 -2.553 -23 1 80.19 539 ILE A O 1
ATOM 4353 N N . HIS A 1 540 ? -21.75 -3.422 -23.781 1 76.69 540 HIS A N 1
ATOM 4354 C CA . HIS A 1 540 ? -21.172 -2.102 -23.969 1 76.69 540 HIS A CA 1
ATOM 4355 C C . HIS A 1 540 ? -21.344 -1.634 -25.422 1 76.69 540 HIS A C 1
ATOM 4357 O O . HIS A 1 540 ? -20.734 -0.649 -25.828 1 76.69 540 HIS A O 1
ATOM 4363 N N . ASP A 1 541 ? -22.031 -2.521 -26.094 1 74.31 541 ASP A N 1
ATOM 4364 C CA . ASP A 1 541 ? -22.406 -2.109 -27.453 1 74.31 541 ASP A CA 1
ATOM 4365 C C . ASP A 1 541 ? -23.297 -0.865 -27.422 1 74.31 541 ASP A C 1
ATOM 4367 O O . ASP A 1 541 ? -24.344 -0.868 -26.781 1 74.31 541 ASP A O 1
ATOM 4371 N N . GLY A 1 542 ? -22.875 0.303 -27.844 1 59.16 542 GLY A N 1
ATOM 4372 C CA . GLY A 1 542 ? -23.562 1.586 -27.859 1 59.16 542 GLY A CA 1
ATOM 4373 C C . GLY A 1 542 ? -23.234 2.447 -26.656 1 59.16 542 GLY A C 1
ATOM 4374 O O . GLY A 1 542 ? -23.703 3.578 -26.531 1 59.16 542 GLY A O 1
ATOM 4375 N N . ASP A 1 543 ? -22.797 1.704 -25.656 1 53.25 543 ASP A N 1
ATOM 4376 C CA . ASP A 1 543 ? -22.641 2.377 -24.375 1 53.25 543 ASP A CA 1
ATOM 4377 C C . ASP A 1 543 ? -21.391 3.238 -24.344 1 53.25 543 ASP A C 1
ATOM 4379 O O . ASP A 1 543 ? -20.297 2.771 -24.703 1 53.25 543 ASP A O 1
ATOM 4383 N N . THR A 1 544 ? -21.516 4.449 -24.531 1 45.19 544 THR A N 1
ATOM 4384 C CA . THR A 1 544 ? -20.609 5.594 -24.578 1 45.19 544 THR A CA 1
ATOM 4385 C C . THR A 1 544 ? -19.797 5.684 -23.297 1 45.19 544 THR A C 1
ATOM 4387 O O . THR A 1 544 ? -19.375 6.77 -22.906 1 45.19 544 THR A O 1
ATOM 4390 N N . GLY A 1 545 ? -19.344 4.621 -22.703 1 48.28 545 GLY A N 1
ATOM 4391 C CA . GLY A 1 545 ? -18.312 4.797 -21.703 1 48.28 545 GLY A CA 1
ATOM 4392 C C . GLY A 1 545 ? -18.844 4.879 -20.281 1 48.28 545 GLY A C 1
ATOM 4393 O O . GLY A 1 545 ? -18.141 5.273 -19.359 1 48.28 545 GLY A O 1
ATOM 4394 N N . THR A 1 546 ? -20.172 4.578 -20.141 1 44.38 546 THR A N 1
ATOM 4395 C CA . THR A 1 546 ? -20.906 5.07 -18.984 1 44.38 546 THR A CA 1
ATOM 4396 C C . THR A 1 546 ? -20.797 4.094 -17.828 1 44.38 546 THR A C 1
ATOM 4398 O O . THR A 1 546 ? -21.375 4.32 -16.75 1 44.38 546 THR A O 1
ATOM 4401 N N . PHE A 1 547 ? -20.375 2.822 -17.953 1 50.59 547 PHE A N 1
ATOM 4402 C CA . PHE A 1 547 ? -20.75 1.974 -16.828 1 50.59 547 PHE A CA 1
ATOM 4403 C C . PHE A 1 547 ? -19.766 2.135 -15.68 1 50.59 547 PHE A C 1
ATOM 4405 O O . PHE A 1 547 ? -18.562 1.982 -15.867 1 50.59 547 PHE A O 1
ATOM 4412 N N . ALA A 1 548 ? -20.234 2.68 -14.531 1 50.06 548 ALA A N 1
ATOM 4413 C CA . ALA A 1 548 ? -19.516 2.85 -13.266 1 50.06 548 ALA A CA 1
ATOM 4414 C C . ALA A 1 548 ? -19.125 1.501 -12.672 1 50.06 548 ALA A C 1
ATOM 4416 O O . ALA A 1 548 ? -18.062 1.368 -12.078 1 50.06 548 ALA A O 1
ATOM 4417 N N . PHE A 1 549 ? -20.078 0.534 -12.703 1 53.44 549 PHE A N 1
ATOM 4418 C CA . PHE A 1 549 ? -19.812 -0.779 -12.117 1 53.44 549 PHE A CA 1
ATOM 4419 C C . PHE A 1 549 ? -20.219 -1.886 -13.086 1 53.44 549 PHE A C 1
ATOM 4421 O O . PHE A 1 549 ? -21.281 -1.82 -13.711 1 53.44 549 PHE A O 1
ATOM 4428 N N . GLU A 1 550 ? -19.234 -2.641 -13.477 1 58.31 550 GLU A N 1
ATOM 4429 C CA . GLU A 1 550 ? -19.562 -3.779 -14.336 1 58.31 550 GLU A CA 1
ATOM 4430 C C . GLU A 1 550 ? -20.281 -4.871 -13.555 1 58.31 550 GLU A C 1
ATOM 4432 O O . GLU A 1 550 ? -19.859 -5.246 -12.461 1 58.31 550 GLU A O 1
ATOM 4437 N N . PRO A 1 551 ? -21.562 -5.148 -13.953 1 52.06 551 PRO A N 1
ATOM 4438 C CA . PRO A 1 551 ? -22.266 -6.227 -13.25 1 52.06 551 PRO A CA 1
ATOM 4439 C C . PRO A 1 551 ? -21.469 -7.527 -13.219 1 52.06 551 PRO A C 1
ATOM 4441 O O . PRO A 1 551 ? -20.641 -7.781 -14.109 1 52.06 551 PRO A O 1
ATOM 4444 N N . ASP A 1 552 ? -21.5 -8.188 -12.008 1 53.03 552 ASP A N 1
ATOM 4445 C CA . ASP A 1 552 ? -20.922 -9.523 -11.906 1 53.03 552 ASP A CA 1
ATOM 4446 C C . ASP A 1 552 ? -21.531 -10.461 -12.953 1 53.03 552 ASP A C 1
ATOM 4448 O O . ASP A 1 552 ? -22.75 -10.656 -13 1 53.03 552 ASP A O 1
ATOM 4452 N N . LEU A 1 553 ? -21 -10.492 -14.07 1 48.56 553 LEU A N 1
ATOM 4453 C CA . LEU A 1 553 ? -21.531 -11.438 -15.055 1 48.56 553 LEU A CA 1
ATOM 4454 C C . LEU A 1 553 ? -21.484 -12.859 -14.523 1 48.56 553 LEU A C 1
ATOM 4456 O O . LEU A 1 553 ? -20.422 -13.383 -14.211 1 48.56 553 LEU A O 1
ATOM 4460 N N . GLU A 1 554 ? -22.547 -13.219 -13.75 1 48.88 554 GLU A N 1
ATOM 4461 C CA . GLU A 1 554 ? -22.688 -14.578 -13.25 1 48.88 554 GLU A CA 1
ATOM 4462 C C . GLU A 1 554 ? -22.406 -15.609 -14.336 1 48.88 554 GLU A C 1
ATOM 4464 O O . GLU A 1 554 ? -22.953 -15.516 -15.438 1 48.88 554 GLU A O 1
ATOM 4469 N N . ASP A 1 555 ? -21.344 -16.125 -14.453 1 51.28 555 ASP A N 1
ATOM 4470 C CA . ASP A 1 555 ? -21.188 -17.234 -15.391 1 51.28 555 ASP A CA 1
ATOM 4471 C C . ASP A 1 555 ? -21.812 -18.516 -14.836 1 51.28 555 ASP A C 1
ATOM 4473 O O . ASP A 1 555 ? -21.438 -18.984 -13.758 1 51.28 555 ASP A O 1
ATOM 4477 N N . ASP A 1 556 ? -23.062 -18.938 -15.148 1 48.78 556 ASP A N 1
ATOM 4478 C CA . ASP A 1 556 ? -23.828 -20.141 -14.859 1 48.78 556 ASP A CA 1
ATOM 4479 C C . ASP A 1 556 ? -22.938 -21.375 -14.883 1 48.78 556 ASP A C 1
ATOM 4481 O O . ASP A 1 556 ? -23.156 -22.328 -14.117 1 48.78 556 ASP A O 1
ATOM 4485 N N . ASP A 1 557 ? -22.359 -21.766 -15.977 1 51.06 557 ASP A N 1
ATOM 4486 C CA . ASP A 1 557 ? -21.922 -23.141 -16.234 1 51.06 557 ASP A CA 1
ATOM 4487 C C . ASP A 1 557 ? -20.438 -23.312 -15.906 1 51.06 557 ASP A C 1
ATOM 4489 O O . ASP A 1 557 ? -19.594 -23.375 -16.812 1 51.06 557 ASP A O 1
ATOM 4493 N N . PHE A 1 558 ? -20 -23.016 -14.609 1 58.12 558 PHE A N 1
ATOM 4494 C CA . PHE A 1 558 ? -18.547 -22.953 -14.5 1 58.12 558 PHE A CA 1
ATOM 4495 C C . PHE A 1 558 ? -17.969 -24.328 -14.117 1 58.12 558 PHE A C 1
ATOM 4497 O O . PHE A 1 558 ? -18.359 -24.891 -13.094 1 58.12 558 PHE A O 1
ATOM 4504 N N . GLU A 1 559 ? -17.391 -25.031 -15.156 1 72.25 559 GLU A N 1
ATOM 4505 C CA . GLU A 1 559 ? -16.516 -26.156 -14.797 1 72.25 559 GLU A CA 1
ATOM 4506 C C . GLU A 1 559 ? -15.438 -25.719 -13.812 1 72.25 559 GLU A C 1
ATOM 4508 O O . GLU A 1 559 ? -15 -24.562 -13.844 1 72.25 559 GLU A O 1
ATOM 4513 N N . ASP A 1 560 ? -15.305 -26.453 -12.75 1 84.06 560 ASP A N 1
ATOM 4514 C CA . ASP A 1 560 ? -14.312 -26.203 -11.711 1 84.06 560 ASP A CA 1
ATOM 4515 C C . ASP A 1 560 ? -12.898 -26.312 -12.266 1 84.06 560 ASP A C 1
ATOM 4517 O O . ASP A 1 560 ? -12.133 -27.188 -11.859 1 84.06 560 ASP A O 1
ATOM 4521 N N . VAL A 1 561 ? -12.586 -25.297 -13.203 1 84 561 VAL A N 1
ATOM 4522 C CA . VAL A 1 561 ? -11.297 -25.297 -13.898 1 84 561 VAL A CA 1
ATOM 4523 C C . VAL A 1 561 ? -10.305 -24.422 -13.148 1 84 561 VAL A C 1
ATOM 4525 O O . VAL A 1 561 ? -10.641 -23.312 -12.734 1 84 561 VAL A O 1
ATOM 4528 N N . MET A 1 562 ? -9.172 -24.984 -12.898 1 87.69 562 MET A N 1
ATOM 4529 C CA . MET A 1 562 ? -8.062 -24.219 -12.359 1 87.69 562 MET A CA 1
ATOM 4530 C C . MET A 1 562 ? -6.984 -23.984 -13.414 1 87.69 562 MET A C 1
ATOM 4532 O O . MET A 1 562 ? -6.738 -24.859 -14.25 1 87.69 562 MET A O 1
ATOM 4536 N N . ASN A 1 563 ? -6.371 -22.859 -13.398 1 84.5 563 ASN A N 1
ATOM 4537 C CA . ASN A 1 563 ? -5.309 -22.547 -14.344 1 84.5 563 ASN A CA 1
ATOM 4538 C C . ASN A 1 563 ? -3.943 -23 -13.836 1 84.5 563 ASN A C 1
ATOM 4540 O O . ASN A 1 563 ? -3.109 -22.156 -13.469 1 84.5 563 ASN A O 1
ATOM 4544 N N . TYR A 1 564 ? -3.779 -24.281 -13.945 1 84.94 564 TYR A N 1
ATOM 4545 C CA . TYR A 1 564 ? -2.555 -24.891 -13.438 1 84.94 564 TYR A CA 1
ATOM 4546 C C . TYR A 1 564 ? -1.423 -24.766 -14.445 1 84.94 564 TYR A C 1
ATOM 4548 O O . TYR A 1 564 ? -1.586 -25.125 -15.617 1 84.94 564 TYR A O 1
ATOM 4556 N N . MET B 1 1 ? 22.078 -43.719 25.266 1 19.25 1 MET B N 1
ATOM 4557 C CA . MET B 1 1 ? 23.422 -43.156 25.344 1 19.25 1 MET B CA 1
ATOM 4558 C C . MET B 1 1 ? 23.938 -42.812 23.953 1 19.25 1 MET B C 1
ATOM 4560 O O . MET B 1 1 ? 24.062 -43.656 23.078 1 19.25 1 MET B O 1
ATOM 4564 N N . GLY B 1 2 ? 23.703 -41.781 23.281 1 21.64 2 GLY B N 1
ATOM 4565 C CA . GLY B 1 2 ? 23.625 -41.656 21.844 1 21.64 2 GLY B CA 1
ATOM 4566 C C . GLY B 1 2 ? 24.984 -41.625 21.172 1 21.64 2 GLY B C 1
ATOM 4567 O O . GLY B 1 2 ? 26 -41.438 21.828 1 21.64 2 GLY B O 1
ATOM 4568 N N . PRO B 1 3 ? 25.203 -42.156 20.031 1 23.03 3 PRO B N 1
ATOM 4569 C CA . PRO B 1 3 ? 26.531 -42.688 19.75 1 23.03 3 PRO B CA 1
ATOM 4570 C C . PRO B 1 3 ? 27.641 -41.625 19.922 1 23.03 3 PRO B C 1
ATOM 4572 O O . PRO B 1 3 ? 27.359 -40.438 19.922 1 23.03 3 PRO B O 1
ATOM 4575 N N . PRO B 1 4 ? 28.812 -42.062 20.156 1 20.94 4 PRO B N 1
ATOM 4576 C CA . PRO B 1 4 ? 30.047 -41.469 20.672 1 20.94 4 PRO B CA 1
ATOM 4577 C C . PRO B 1 4 ? 30.719 -40.5 19.688 1 20.94 4 PRO B C 1
ATOM 4579 O O . PRO B 1 4 ? 30.641 -40.719 18.484 1 20.94 4 PRO B O 1
ATOM 4582 N N . ILE B 1 5 ? 30.844 -39.281 19.984 1 20.34 5 ILE B N 1
ATOM 4583 C CA . ILE B 1 5 ? 31.141 -38.031 19.266 1 20.34 5 ILE B CA 1
ATOM 4584 C C . ILE B 1 5 ? 32.625 -38.031 18.859 1 20.34 5 ILE B C 1
ATOM 4586 O O . ILE B 1 5 ? 33.5 -37.969 19.703 1 20.34 5 ILE B O 1
ATOM 4590 N N . LEU B 1 6 ? 32.812 -39.125 17.922 1 18.19 6 LEU B N 1
ATOM 4591 C CA . LEU B 1 6 ? 34.25 -39.344 17.766 1 18.19 6 LEU B CA 1
ATOM 4592 C C . LEU B 1 6 ? 35 -38.031 17.688 1 18.19 6 LEU B C 1
ATOM 4594 O O . LEU B 1 6 ? 34.406 -37 17.297 1 18.19 6 LEU B O 1
ATOM 4598 N N . GLY B 1 7 ? 36.188 -38.094 18.016 1 17.19 7 GLY B N 1
ATOM 4599 C CA . GLY B 1 7 ? 37.281 -37.25 18.5 1 17.19 7 GLY B CA 1
ATOM 4600 C C . GLY B 1 7 ? 37.812 -36.281 17.453 1 17.19 7 GLY B C 1
ATOM 4601 O O . GLY B 1 7 ? 37.688 -36.531 16.25 1 17.19 7 GLY B O 1
ATOM 4602 N N . VAL B 1 8 ? 38.062 -35.031 17.812 1 18.2 8 VAL B N 1
ATOM 4603 C CA . VAL B 1 8 ? 38.25 -33.656 17.406 1 18.2 8 VAL B CA 1
ATOM 4604 C C . VAL B 1 8 ? 39.625 -33.469 16.781 1 18.2 8 VAL B C 1
ATOM 4606 O O . VAL B 1 8 ? 40.062 -32.344 16.547 1 18.2 8 VAL B O 1
ATOM 4609 N N . HIS B 1 9 ? 40.094 -34.531 16.125 1 16.75 9 HIS B N 1
ATOM 4610 C CA . HIS B 1 9 ? 41.531 -34.281 16.219 1 16.75 9 HIS B CA 1
ATOM 4611 C C . HIS B 1 9 ? 41.875 -32.969 15.508 1 16.75 9 HIS B C 1
ATOM 4613 O O . HIS B 1 9 ? 41.188 -32.531 14.602 1 16.75 9 HIS B O 1
ATOM 4619 N N . GLU B 1 10 ? 43.062 -32.188 15.781 1 17.14 10 GLU B N 1
ATOM 4620 C CA . GLU B 1 10 ? 43.719 -30.906 15.938 1 17.14 10 GLU B CA 1
ATOM 4621 C C . GLU B 1 10 ? 44.344 -30.453 14.617 1 17.14 10 GLU B C 1
ATOM 4623 O O . GLU B 1 10 ? 44.5 -29.25 14.383 1 17.14 10 GLU B O 1
ATOM 4628 N N . ASN B 1 11 ? 44.594 -31.172 13.539 1 16.59 11 ASN B N 1
ATOM 4629 C CA . ASN B 1 11 ? 46 -31 13.203 1 16.59 11 ASN B CA 1
ATOM 4630 C C . ASN B 1 11 ? 46.25 -29.641 12.562 1 16.59 11 ASN B C 1
ATOM 4632 O O . ASN B 1 11 ? 45.312 -28.984 12.078 1 16.59 11 ASN B O 1
ATOM 4636 N N . THR B 1 12 ? 47.406 -29.328 11.766 1 16.91 12 THR B N 1
ATOM 4637 C CA . THR B 1 12 ? 48.594 -28.469 11.68 1 16.91 12 THR B CA 1
ATOM 4638 C C . THR B 1 12 ? 48.406 -27.406 10.602 1 16.91 12 THR B C 1
ATOM 4640 O O . THR B 1 12 ? 48.562 -26.219 10.859 1 16.91 12 THR B O 1
ATOM 4643 N N . HIS B 1 13 ? 49 -27.391 9.266 1 15.93 13 HIS B N 1
ATOM 4644 C CA . HIS B 1 13 ? 50.156 -26.562 8.914 1 15.93 13 HIS B CA 1
ATOM 4645 C C . HIS B 1 13 ? 49.75 -25.375 8.047 1 15.93 13 HIS B C 1
ATOM 4647 O O . HIS B 1 13 ? 50 -24.219 8.398 1 15.93 13 HIS B O 1
ATOM 4653 N N . ALA B 1 14 ? 50.125 -25.25 6.578 1 16.88 14 ALA B N 1
ATOM 4654 C CA . ALA B 1 14 ? 51.125 -24.438 5.895 1 16.88 14 ALA B CA 1
ATOM 4655 C C . ALA B 1 14 ? 50.469 -23.312 5.098 1 16.88 14 ALA B C 1
ATOM 4657 O O . ALA B 1 14 ? 49.344 -23.453 4.637 1 16.88 14 ALA B O 1
ATOM 4658 N N . SER B 1 15 ? 50.875 -21.938 5.012 1 16.73 15 SER B N 1
ATOM 4659 C CA . SER B 1 15 ? 50.562 -20.531 4.824 1 16.73 15 SER B CA 1
ATOM 4660 C C . SER B 1 15 ? 50.344 -20.203 3.354 1 16.73 15 SER B C 1
ATOM 4662 O O . SER B 1 15 ? 49.812 -19.141 3.021 1 16.73 15 SER B O 1
ATOM 4664 N N . PRO B 1 16 ? 50.375 -21.047 2.266 1 16.69 16 PRO B N 1
ATOM 4665 C CA . PRO B 1 16 ? 51.25 -20.375 1.293 1 16.69 16 PRO B CA 1
ATOM 4666 C C . PRO B 1 16 ? 50.5 -19.281 0.518 1 16.69 16 PRO B C 1
ATOM 4668 O O . PRO B 1 16 ? 49.281 -19.266 0.485 1 16.69 16 PRO B O 1
ATOM 4671 N N . SER B 1 17 ? 51.25 -18.375 -0.309 1 16.28 17 SER B N 1
ATOM 4672 C CA . SER B 1 17 ? 51.5 -17.031 -0.841 1 16.28 17 SER B CA 1
ATOM 4673 C C . SER B 1 17 ? 50.812 -16.828 -2.182 1 16.28 17 SER B C 1
ATOM 4675 O O . SER B 1 17 ? 51.438 -16.969 -3.238 1 16.28 17 SER B O 1
ATOM 4677 N N . ALA B 1 18 ? 49.688 -17.266 -2.299 1 17.34 18 ALA B N 1
ATOM 4678 C CA . ALA B 1 18 ? 49.406 -17.484 -3.711 1 17.34 18 ALA B CA 1
ATOM 4679 C C . ALA B 1 18 ? 49.469 -16.188 -4.508 1 17.34 18 ALA B C 1
ATOM 4681 O O . ALA B 1 18 ? 49.062 -15.141 -4.027 1 17.34 18 ALA B O 1
ATOM 4682 N N . THR B 1 19 ? 50.125 -16.281 -5.473 1 16.7 19 THR B N 1
ATOM 4683 C CA . THR B 1 19 ? 50.75 -15.469 -6.516 1 16.7 19 THR B CA 1
ATOM 4684 C C . THR B 1 19 ? 49.688 -14.789 -7.379 1 16.7 19 THR B C 1
ATOM 4686 O O . THR B 1 19 ? 48.906 -15.461 -8.055 1 16.7 19 THR B O 1
ATOM 4689 N N . ALA B 1 20 ? 49.188 -13.688 -6.863 1 18.59 20 ALA B N 1
ATOM 4690 C CA . ALA B 1 20 ? 48.188 -12.75 -7.375 1 18.59 20 ALA B CA 1
ATOM 4691 C C . ALA B 1 20 ? 48.531 -12.312 -8.797 1 18.59 20 ALA B C 1
ATOM 4693 O O . ALA B 1 20 ? 49.531 -11.625 -9.016 1 18.59 20 ALA B O 1
ATOM 4694 N N . ILE B 1 21 ? 48.594 -13.281 -9.648 1 17.98 21 ILE B N 1
ATOM 4695 C CA . ILE B 1 21 ? 49.25 -12.844 -10.875 1 17.98 21 ILE B CA 1
ATOM 4696 C C . ILE B 1 21 ? 48.594 -11.555 -11.375 1 17.98 21 ILE B C 1
ATOM 4698 O O . ILE B 1 21 ? 47.375 -11.438 -11.406 1 17.98 21 ILE B O 1
ATOM 4702 N N . PRO B 1 22 ? 49.438 -10.516 -11.617 1 17.72 22 PRO B N 1
ATOM 4703 C CA . PRO B 1 22 ? 49.406 -9.078 -11.922 1 17.72 22 PRO B CA 1
ATOM 4704 C C . PRO B 1 22 ? 48.688 -8.766 -13.227 1 17.72 22 PRO B C 1
ATOM 4706 O O . PRO B 1 22 ? 49.062 -9.273 -14.281 1 17.72 22 PRO B O 1
ATOM 4709 N N . TYR B 1 23 ? 47.438 -9.031 -13.219 1 18.55 23 TYR B N 1
ATOM 4710 C CA . TYR B 1 23 ? 46.875 -8.859 -14.555 1 18.55 23 TYR B CA 1
ATOM 4711 C C . TYR B 1 23 ? 47.344 -7.559 -15.188 1 18.55 23 TYR B C 1
ATOM 4713 O O . TYR B 1 23 ? 47.469 -6.543 -14.5 1 18.55 23 TYR B O 1
ATOM 4721 N N . PRO B 1 24 ? 47.938 -7.574 -16.281 1 17.84 24 PRO B N 1
ATOM 4722 C CA . PRO B 1 24 ? 48.75 -6.602 -17.016 1 17.84 24 PRO B CA 1
ATOM 4723 C C . PRO B 1 24 ? 48.031 -5.27 -17.234 1 17.84 24 PRO B C 1
ATOM 4725 O O . PRO B 1 24 ? 46.812 -5.219 -17.219 1 17.84 24 PRO B O 1
ATOM 4728 N N . SER B 1 25 ? 48.781 -4.086 -17.109 1 18 25 SER B N 1
ATOM 4729 C CA . SER B 1 25 ? 48.812 -2.627 -17.047 1 18 25 SER B CA 1
ATOM 4730 C C . SER B 1 25 ? 48.375 -2.006 -18.359 1 18 25 SER B C 1
ATOM 4732 O O . SER B 1 25 ? 48.438 -0.786 -18.531 1 18 25 SER B O 1
ATOM 4734 N N . GLU B 1 26 ? 47.625 -2.672 -19.281 1 18.97 26 GLU B N 1
ATOM 4735 C CA . GLU B 1 26 ? 47.844 -1.998 -20.562 1 18.97 26 GLU B CA 1
ATOM 4736 C C . GLU B 1 26 ? 47.594 -0.496 -20.438 1 18.97 26 GLU B C 1
ATOM 4738 O O . GLU B 1 26 ? 46.656 -0.066 -19.781 1 18.97 26 GLU B O 1
ATOM 4743 N N . SER B 1 27 ? 48.594 0.423 -20.797 1 18.77 27 SER B N 1
ATOM 4744 C CA . SER B 1 27 ? 49.062 1.803 -20.781 1 18.77 27 SER B CA 1
ATOM 4745 C C . SER B 1 27 ? 48.156 2.711 -21.594 1 18.77 27 SER B C 1
ATOM 4747 O O . SER B 1 27 ? 48.469 3.887 -21.812 1 18.77 27 SER B O 1
ATOM 4749 N N . SER B 1 28 ? 47.031 2.287 -22.047 1 20.05 28 SER B N 1
ATOM 4750 C CA . SER B 1 28 ? 46.688 3.059 -23.234 1 20.05 28 SER B CA 1
ATOM 4751 C C . SER B 1 28 ? 46.781 4.559 -22.969 1 20.05 28 SER B C 1
ATOM 4753 O O . SER B 1 28 ? 46.438 5.02 -21.875 1 20.05 28 SER B O 1
ATOM 4755 N N . GLY B 1 29 ? 47.5 5.414 -23.734 1 18.22 29 GLY B N 1
ATOM 4756 C CA . GLY B 1 29 ? 48.156 6.699 -23.859 1 18.22 29 GLY B CA 1
ATOM 4757 C C . GLY B 1 29 ? 47.219 7.879 -23.734 1 18.22 29 GLY B C 1
ATOM 4758 O O . GLY B 1 29 ? 47.656 9.031 -23.719 1 18.22 29 GLY B O 1
ATOM 4759 N N . MET B 1 30 ? 45.969 7.824 -24.234 1 20.38 30 MET B N 1
ATOM 4760 C CA . MET B 1 30 ? 45.562 9.086 -24.828 1 20.38 30 MET B CA 1
ATOM 4761 C C . MET B 1 30 ? 45.594 10.211 -23.812 1 20.38 30 MET B C 1
ATOM 4763 O O . MET B 1 30 ? 44.938 10.109 -22.75 1 20.38 30 MET B O 1
ATOM 4767 N N . ASN B 1 31 ? 46.625 10.938 -23.625 1 18.61 31 ASN B N 1
ATOM 4768 C CA . ASN B 1 31 ? 47.094 12.07 -22.828 1 18.61 31 ASN B CA 1
ATOM 4769 C C . ASN B 1 31 ? 46.094 13.219 -22.844 1 18.61 31 ASN B C 1
ATOM 4771 O O . ASN B 1 31 ? 46.344 14.281 -22.281 1 18.61 31 ASN B O 1
ATOM 4775 N N . GLU B 1 32 ? 45.125 13.266 -23.75 1 22.41 32 GLU B N 1
ATOM 4776 C CA . GLU B 1 32 ? 44.938 14.664 -24.078 1 22.41 32 GLU B CA 1
ATOM 4777 C C . GLU B 1 32 ? 44.5 15.469 -22.859 1 22.41 32 GLU B C 1
ATOM 4779 O O . GLU B 1 32 ? 43.812 14.953 -21.984 1 22.41 32 GLU B O 1
ATOM 4784 N N . GLN B 1 33 ? 45.062 16.672 -22.594 1 21.25 33 GLN B N 1
ATOM 4785 C CA . GLN B 1 33 ? 45.062 17.672 -21.531 1 21.25 33 GLN B CA 1
ATOM 4786 C C . GLN B 1 33 ? 43.656 18.109 -21.172 1 21.25 33 GLN B C 1
ATOM 4788 O O . GLN B 1 33 ? 43 18.828 -21.953 1 21.25 33 GLN B O 1
ATOM 4793 N N . SER B 1 34 ? 42.781 17.203 -20.938 1 20.66 34 SER B N 1
ATOM 4794 C CA . SER B 1 34 ? 41.438 17.75 -20.844 1 20.66 34 SER B CA 1
ATOM 4795 C C . SER B 1 34 ? 41.375 18.906 -19.844 1 20.66 34 SER B C 1
ATOM 4797 O O . SER B 1 34 ? 41.719 18.734 -18.672 1 20.66 34 SER B O 1
ATOM 4799 N N . GLN B 1 35 ? 41.594 20.141 -20.328 1 21.66 35 GLN B N 1
ATOM 4800 C CA . GLN B 1 35 ? 41.531 21.375 -19.531 1 21.66 35 GLN B CA 1
ATOM 4801 C C . GLN B 1 35 ? 40.312 21.359 -18.594 1 21.66 35 GLN B C 1
ATOM 4803 O O . GLN B 1 35 ? 39.25 20.875 -18.969 1 21.66 35 GLN B O 1
ATOM 4808 N N . SER B 1 36 ? 40.625 21.281 -17.375 1 21.89 36 SER B N 1
ATOM 4809 C CA . SER B 1 36 ? 39.781 21.328 -16.172 1 21.89 36 SER B CA 1
ATOM 4810 C C . SER B 1 36 ? 38.719 22.422 -16.297 1 21.89 36 SER B C 1
ATOM 4812 O O . SER B 1 36 ? 39.031 23.609 -16.281 1 21.89 36 SER B O 1
ATOM 4814 N N . PRO B 1 37 ? 37.812 22.266 -17.266 1 26.34 37 PRO B N 1
ATOM 4815 C CA . PRO B 1 37 ? 37.062 23.531 -17.281 1 26.34 37 PRO B CA 1
ATOM 4816 C C . PRO B 1 37 ? 36.688 24 -15.875 1 26.34 37 PRO B C 1
ATOM 4818 O O . PRO B 1 37 ? 36.375 23.172 -15.008 1 26.34 37 PRO B O 1
ATOM 4821 N N . GLN B 1 38 ? 37.312 25.031 -15.391 1 23.72 38 GLN B N 1
ATOM 4822 C CA . GLN B 1 38 ? 37 25.781 -14.18 1 23.72 38 GLN B CA 1
ATOM 4823 C C . GLN B 1 38 ? 35.5 25.922 -13.984 1 23.72 38 GLN B C 1
ATOM 4825 O O . GLN B 1 38 ? 34.812 26.547 -14.789 1 23.72 38 GLN B O 1
ATOM 4830 N N . SER B 1 39 ? 34.938 24.844 -13.719 1 25.31 39 SER B N 1
ATOM 4831 C CA . SER B 1 39 ? 33.531 24.844 -13.391 1 25.31 39 SER B CA 1
ATOM 4832 C C . SER B 1 39 ? 33.156 26 -12.461 1 25.31 39 SER B C 1
ATOM 4834 O O . SER B 1 39 ? 33.438 25.938 -11.258 1 25.31 39 SER B O 1
ATOM 4836 N N . ASN B 1 40 ? 33.469 27.234 -12.984 1 24.48 40 ASN B N 1
ATOM 4837 C CA . ASN B 1 40 ? 32.875 28.438 -12.367 1 24.48 40 ASN B CA 1
ATOM 4838 C C . ASN B 1 40 ? 31.406 28.234 -12.07 1 24.48 40 ASN B C 1
ATOM 4840 O O . ASN B 1 40 ? 30.562 28.25 -12.977 1 24.48 40 ASN B O 1
ATOM 4844 N N . PHE B 1 41 ? 31.125 27.328 -11.32 1 26.44 41 PHE B N 1
ATOM 4845 C CA . PHE B 1 41 ? 29.781 27.359 -10.734 1 26.44 41 PHE B CA 1
ATOM 4846 C C . PHE B 1 41 ? 29.359 28.781 -10.414 1 26.44 41 PHE B C 1
ATOM 4848 O O . PHE B 1 41 ? 29.938 29.438 -9.539 1 26.44 41 PHE B O 1
ATOM 4855 N N . PRO B 1 42 ? 29 29.578 -11.43 1 29.16 42 PRO B N 1
ATOM 4856 C CA . PRO B 1 42 ? 28.797 31.016 -11.219 1 29.16 42 PRO B CA 1
ATOM 4857 C C . PRO B 1 42 ? 27.938 31.312 -9.984 1 29.16 42 PRO B C 1
ATOM 4859 O O . PRO B 1 42 ? 26.938 30.625 -9.742 1 29.16 42 PRO B O 1
ATOM 4862 N N . LEU B 1 43 ? 28.406 31.891 -8.914 1 28.44 43 LEU B N 1
ATOM 4863 C CA . LEU B 1 43 ? 27.844 32.719 -7.855 1 28.44 43 LEU B CA 1
ATOM 4864 C C . LEU B 1 43 ? 26.609 33.469 -8.352 1 28.44 43 LEU B C 1
ATOM 4866 O O . LEU B 1 43 ? 25.984 34.219 -7.594 1 28.44 43 LEU B O 1
ATOM 4870 N N . HIS B 1 44 ? 26.312 33.375 -9.602 1 31.27 44 HIS B N 1
ATOM 4871 C CA . HIS B 1 44 ? 25.188 34.062 -10.195 1 31.27 44 HIS B CA 1
ATOM 4872 C C . HIS B 1 44 ? 23.859 33.5 -9.703 1 31.27 44 HIS B C 1
ATOM 4874 O O . HIS B 1 44 ? 22.797 34.094 -9.945 1 31.27 44 HIS B O 1
ATOM 4880 N N . SER B 1 45 ? 23.812 32.281 -9.328 1 34.22 45 SER B N 1
ATOM 4881 C CA . SER B 1 45 ? 22.547 31.719 -8.898 1 34.22 45 SER B CA 1
ATOM 4882 C C . SER B 1 45 ? 22.078 32.312 -7.578 1 34.22 45 SER B C 1
ATOM 4884 O O . SER B 1 45 ? 20.891 32.281 -7.262 1 34.22 45 SER B O 1
ATOM 4886 N N . LEU B 1 46 ? 22.969 32.812 -6.844 1 34.41 46 LEU B N 1
ATOM 4887 C CA . LEU B 1 46 ? 22.672 33.562 -5.641 1 34.41 46 LEU B CA 1
ATOM 4888 C C . LEU B 1 46 ? 22.031 34.906 -5.992 1 34.41 46 LEU B C 1
ATOM 4890 O O . LEU B 1 46 ? 21.219 35.438 -5.23 1 34.41 46 LEU B O 1
ATOM 4894 N N . GLY B 1 47 ? 22.469 35.438 -7.105 1 36.09 47 GLY B N 1
ATOM 4895 C CA . GLY B 1 47 ? 21.938 36.719 -7.578 1 36.09 47 GLY B CA 1
ATOM 4896 C C . GLY B 1 47 ? 20.469 36.656 -7.914 1 36.09 47 GLY B C 1
ATOM 4897 O O . GLY B 1 47 ? 19.719 37.594 -7.613 1 36.09 47 GLY B O 1
ATOM 4898 N N . ALA B 1 48 ? 20.016 35.656 -8.547 1 42.31 48 ALA B N 1
ATOM 4899 C CA . ALA B 1 48 ? 18.609 35.469 -8.898 1 42.31 48 ALA B CA 1
ATOM 4900 C C . ALA B 1 48 ? 17.766 35.25 -7.648 1 42.31 48 ALA B C 1
ATOM 4902 O O . ALA B 1 48 ? 16.641 35.75 -7.562 1 42.31 48 ALA B O 1
ATOM 4903 N N . SER B 1 49 ? 18.391 34.688 -6.695 1 50.5 49 SER B N 1
ATOM 4904 C CA . SER B 1 49 ? 17.703 34.438 -5.438 1 50.5 49 SER B CA 1
ATOM 4905 C C . SER B 1 49 ? 17.469 35.719 -4.648 1 50.5 49 SER B C 1
ATOM 4907 O O . SER B 1 49 ? 16.375 35.906 -4.117 1 50.5 49 SER B O 1
ATOM 4909 N N . ALA B 1 50 ? 18.469 36.562 -4.77 1 50 50 ALA B N 1
ATOM 4910 C CA . ALA B 1 50 ? 18.328 37.812 -4.066 1 50 50 ALA B CA 1
ATOM 4911 C C . ALA B 1 50 ? 17.266 38.688 -4.734 1 50 50 ALA B C 1
ATOM 4913 O O . ALA B 1 50 ? 16.469 39.375 -4.055 1 50 50 ALA B O 1
ATOM 4914 N N . ASN B 1 51 ? 17.328 38.625 -6.066 1 52.34 51 ASN B N 1
ATOM 4915 C CA . ASN B 1 51 ? 16.312 39.375 -6.801 1 52.34 51 ASN B CA 1
ATOM 4916 C C . ASN B 1 51 ? 14.914 38.812 -6.582 1 52.34 51 ASN B C 1
ATOM 4918 O O . ASN B 1 51 ? 13.961 39.562 -6.402 1 52.34 51 ASN B O 1
ATOM 4922 N N . ASN B 1 52 ? 14.812 37.625 -6.555 1 57.75 52 ASN B N 1
ATOM 4923 C CA . ASN B 1 52 ? 13.523 37 -6.285 1 57.75 52 ASN B CA 1
ATOM 4924 C C . ASN B 1 52 ? 13.047 37.312 -4.863 1 57.75 52 ASN B C 1
ATOM 4926 O O . ASN B 1 52 ? 11.859 37.562 -4.645 1 57.75 52 ASN B O 1
ATOM 4930 N N . LEU B 1 53 ? 14.016 37.375 -4.07 1 56.47 53 LEU B N 1
ATOM 4931 C CA . LEU B 1 53 ? 13.688 37.719 -2.695 1 56.47 53 LEU B CA 1
ATOM 4932 C C . LEU B 1 53 ? 13.172 39.156 -2.611 1 56.47 53 LEU B C 1
ATOM 4934 O O . LEU B 1 53 ? 12.156 39.406 -1.962 1 56.47 53 LEU B O 1
ATOM 4938 N N . ALA B 1 54 ? 13.938 39.969 -3.285 1 57 54 ALA B N 1
ATOM 4939 C CA . ALA B 1 54 ? 13.523 41.344 -3.277 1 57 54 ALA B CA 1
ATOM 4940 C C . ALA B 1 54 ? 12.117 41.531 -3.848 1 57 54 ALA B C 1
ATOM 4942 O O . ALA B 1 54 ? 11.305 42.25 -3.297 1 57 54 ALA B O 1
ATOM 4943 N N . HIS B 1 55 ? 11.883 40.844 -4.848 1 63.22 55 HIS B N 1
ATOM 4944 C CA . HIS B 1 55 ? 10.562 40.938 -5.469 1 63.22 55 HIS B CA 1
ATOM 4945 C C . HIS B 1 55 ? 9.484 40.375 -4.539 1 63.22 55 HIS B C 1
ATOM 4947 O O . HIS B 1 55 ? 8.43 40.969 -4.367 1 63.22 55 HIS B O 1
ATOM 4953 N N . SER B 1 56 ? 9.773 39.375 -3.984 1 60.44 56 SER B N 1
ATOM 4954 C CA . SER B 1 56 ? 8.789 38.75 -3.104 1 60.44 56 SER B CA 1
ATOM 4955 C C . SER B 1 56 ? 8.516 39.625 -1.882 1 60.44 56 SER B C 1
ATOM 4957 O O . SER B 1 56 ? 7.371 39.719 -1.439 1 60.44 56 SER B O 1
ATOM 4959 N N . LEU B 1 57 ? 9.539 40.125 -1.441 1 60.19 57 LEU B N 1
ATOM 4960 C CA . LEU B 1 57 ? 9.391 41 -0.273 1 60.19 57 LEU B CA 1
ATOM 4961 C C . LEU B 1 57 ? 8.625 42.281 -0.628 1 60.19 57 LEU B C 1
ATOM 4963 O O . LEU B 1 57 ? 7.805 42.75 0.162 1 60.19 57 LEU B O 1
ATOM 4967 N N . ASN B 1 58 ? 8.898 42.656 -1.874 1 56.53 58 ASN B N 1
ATOM 4968 C CA . ASN B 1 58 ? 8.125 43.781 -2.355 1 56.53 58 ASN B CA 1
ATOM 4969 C C . ASN B 1 58 ? 6.648 43.438 -2.52 1 56.53 58 ASN B C 1
ATOM 4971 O O . ASN B 1 58 ? 5.77 44.219 -2.174 1 56.53 58 ASN B O 1
ATOM 4975 N N . ASP B 1 59 ? 6.43 42.375 -2.986 1 61.19 59 ASP B N 1
ATOM 4976 C CA . ASP B 1 59 ? 5.059 41.906 -3.141 1 61.19 59 ASP B CA 1
ATOM 4977 C C . ASP B 1 59 ? 4.363 41.781 -1.787 1 61.19 59 ASP B C 1
ATOM 4979 O O . ASP B 1 59 ? 3.178 42.094 -1.662 1 61.19 59 ASP B O 1
ATOM 4983 N N . LEU B 1 60 ? 5.117 41.344 -0.934 1 59.28 60 LEU B N 1
ATOM 4984 C CA . LEU B 1 60 ? 4.621 41.25 0.436 1 59.28 60 LEU B CA 1
ATOM 4985 C C . LEU B 1 60 ? 4.152 42.594 0.939 1 59.28 60 LEU B C 1
ATOM 4987 O O . LEU B 1 60 ? 3.057 42.719 1.489 1 59.28 60 LEU B O 1
ATOM 4991 N N . LEU B 1 61 ? 5.004 43.5 0.693 1 56.38 61 LEU B N 1
ATOM 4992 C CA . LEU B 1 61 ? 4.723 44.844 1.176 1 56.38 61 LEU B CA 1
ATOM 4993 C C . LEU B 1 61 ? 3.52 45.438 0.45 1 56.38 61 LEU B C 1
ATOM 4995 O O . LEU B 1 61 ? 2.672 46.094 1.07 1 56.38 61 LEU B O 1
ATOM 4999 N N . GLU B 1 62 ? 3.426 45.094 -0.807 1 51.59 62 GLU B N 1
ATOM 5000 C CA . GLU B 1 62 ? 2.328 45.625 -1.612 1 51.59 62 GLU B CA 1
ATOM 5001 C C . GLU B 1 62 ? 1.007 44.938 -1.255 1 51.59 62 GLU B C 1
ATOM 5003 O O . GLU B 1 62 ? -0.036 45.594 -1.207 1 51.59 62 GLU B O 1
ATOM 5008 N N . SER B 1 63 ? 1.011 43.75 -1.163 1 53.41 63 SER B N 1
ATOM 5009 C CA . SER B 1 63 ? -0.208 43 -0.853 1 53.41 63 SER B CA 1
ATOM 5010 C C . SER B 1 63 ? -0.849 43.5 0.436 1 53.41 63 SER B C 1
ATOM 5012 O O . SER B 1 63 ? -2.074 43.594 0.527 1 53.41 63 SER B O 1
ATOM 5014 N N . LYS B 1 64 ? -0.182 43.812 1.394 1 52.66 64 LYS B N 1
ATOM 5015 C CA . LYS B 1 64 ? -0.67 44.25 2.697 1 52.66 64 LYS B CA 1
ATOM 5016 C C . LYS B 1 64 ? -1.129 45.688 2.652 1 52.66 64 LYS B C 1
ATOM 5018 O O . LYS B 1 64 ? -2.105 46.062 3.307 1 52.66 64 LYS B O 1
ATOM 5023 N N . ILE B 1 65 ? -0.319 46.5 1.93 1 45.31 65 ILE B N 1
ATOM 5024 C CA . ILE B 1 65 ? -0.747 47.875 1.782 1 45.31 65 ILE B CA 1
ATOM 5025 C C . ILE B 1 65 ? -2.184 47.906 1.265 1 45.31 65 ILE B C 1
ATOM 5027 O O . ILE B 1 65 ? -2.986 48.75 1.714 1 45.31 65 ILE B O 1
ATOM 5031 N N . ASP B 1 66 ? -2.441 47.125 0.507 1 47.59 66 ASP B N 1
ATOM 5032 C CA . ASP B 1 66 ? -3.807 47.094 -0.008 1 47.59 66 ASP B CA 1
ATOM 5033 C C . ASP B 1 66 ? -4.793 46.688 1.085 1 47.59 66 ASP B C 1
ATOM 5035 O O . ASP B 1 66 ? -5.93 47.156 1.106 1 47.59 66 ASP B O 1
ATOM 5039 N N . GLU B 1 67 ? -4.289 45.906 1.888 1 49.78 67 GLU B N 1
ATOM 5040 C CA . GLU B 1 67 ? -5.137 45.438 2.982 1 49.78 67 GLU B CA 1
ATOM 5041 C C . GLU B 1 67 ? -5.383 46.562 3.996 1 49.78 67 GLU B C 1
ATOM 5043 O O . GLU B 1 67 ? -6.453 46.625 4.605 1 49.78 67 GLU B O 1
ATOM 5048 N N . ILE B 1 68 ? -4.238 47.281 4.422 1 49.66 68 ILE B N 1
ATOM 5049 C CA . ILE B 1 68 ? -4.312 48.281 5.484 1 49.66 68 ILE B CA 1
ATOM 5050 C C . ILE B 1 68 ? -4.965 49.562 4.953 1 49.66 68 ILE B C 1
ATOM 5052 O O . ILE B 1 68 ? -5.578 50.312 5.711 1 49.66 68 ILE B O 1
ATOM 5056 N N . GLY B 1 69 ? -5.602 49.625 3.973 1 45.41 69 GLY B N 1
ATOM 5057 C CA . GLY B 1 69 ? -6.023 50.938 3.521 1 45.41 69 GLY B CA 1
ATOM 5058 C C . GLY B 1 69 ? -5.043 52.062 3.893 1 45.41 69 GLY B C 1
ATOM 5059 O O . GLY B 1 69 ? -4.059 51.812 4.59 1 45.41 69 GLY B O 1
ATOM 5060 N N . VAL B 1 70 ? -4.938 53.344 3.258 1 42.12 70 VAL B N 1
ATOM 5061 C CA . VAL B 1 70 ? -4.086 54.5 3.51 1 42.12 70 VAL B CA 1
ATOM 5062 C C . VAL B 1 70 ? -4.109 54.844 4.996 1 42.12 70 VAL B C 1
ATOM 5064 O O . VAL B 1 70 ? -5.176 55.031 5.582 1 42.12 70 VAL B O 1
ATOM 5067 N N . PRO B 1 71 ? -3.057 54.5 5.656 1 45.09 71 PRO B N 1
ATOM 5068 C CA . PRO B 1 71 ? -3.064 54.938 7.055 1 45.09 71 PRO B CA 1
ATOM 5069 C C . PRO B 1 71 ? -3.555 56.375 7.219 1 45.09 71 PRO B C 1
ATOM 5071 O O . PRO B 1 71 ? -3.105 57.281 6.504 1 45.09 71 PRO B O 1
ATOM 5074 N N . ASN B 1 72 ? -4.684 56.5 7.598 1 46.25 72 ASN B N 1
ATOM 5075 C CA . ASN B 1 72 ? -5.273 57.844 7.668 1 46.25 72 ASN B CA 1
ATOM 5076 C C . ASN B 1 72 ? -4.371 58.812 8.422 1 46.25 72 ASN B C 1
ATOM 5078 O O . ASN B 1 72 ? -4.465 60.031 8.227 1 46.25 72 ASN B O 1
ATOM 5082 N N . ASP B 1 73 ? -3.893 58.469 9.766 1 47.03 73 ASP B N 1
ATOM 5083 C CA . ASP B 1 73 ? -3.35 59.531 10.594 1 47.03 73 ASP B CA 1
ATOM 5084 C C . ASP B 1 73 ? -1.853 59.344 10.828 1 47.03 73 ASP B C 1
ATOM 5086 O O . ASP B 1 73 ? -1.437 58.406 11.492 1 47.03 73 ASP B O 1
ATOM 5090 N N . ASP B 1 74 ? -0.975 59.938 10.148 1 50.44 74 ASP B N 1
ATOM 5091 C CA . ASP B 1 74 ? 0.481 60 10.219 1 50.44 74 ASP B CA 1
ATOM 5092 C C . ASP B 1 74 ? 0.954 60.125 11.664 1 50.44 74 ASP B C 1
ATOM 5094 O O . ASP B 1 74 ? 2.008 59.625 12.023 1 50.44 74 ASP B O 1
ATOM 5098 N N . SER B 1 75 ? 0.183 60.719 12.469 1 52 75 SER B N 1
ATOM 5099 C CA . SER B 1 75 ? 0.588 60.969 13.844 1 52 75 SER B CA 1
ATOM 5100 C C . SER B 1 75 ? 0.632 59.688 14.656 1 52 75 SER B C 1
ATOM 5102 O O . SER B 1 75 ? 1.537 59.469 15.469 1 52 75 SER B O 1
ATOM 5104 N N . GLU B 1 76 ? -0.245 58.844 14.391 1 52.09 76 GLU B N 1
ATOM 5105 C CA . GLU B 1 76 ? -0.292 57.594 15.141 1 52.09 76 GLU B CA 1
ATOM 5106 C C . GLU B 1 76 ? 0.851 56.656 14.734 1 52.09 76 GLU B C 1
ATOM 5108 O O . GLU B 1 76 ? 1.452 56 15.586 1 52.09 76 GLU B O 1
ATOM 5113 N N . MET B 1 77 ? 1.154 56.688 13.547 1 56.03 77 MET B N 1
ATOM 5114 C CA . MET B 1 77 ? 2.275 55.875 13.062 1 56.03 77 MET B CA 1
ATOM 5115 C C . MET B 1 77 ? 3.588 56.344 13.672 1 56.03 77 MET B C 1
ATOM 5117 O O . MET B 1 77 ? 4.434 55.531 14.055 1 56.03 77 MET B O 1
ATOM 5121 N N . GLU B 1 78 ? 3.639 57.656 13.758 1 53.53 78 GLU B N 1
ATOM 5122 C CA . GLU B 1 78 ? 4.836 58.25 14.359 1 53.53 78 GLU B CA 1
ATOM 5123 C C . GLU B 1 78 ? 4.961 57.844 15.828 1 53.53 78 GLU B C 1
ATOM 5125 O O . GLU B 1 78 ? 6.059 57.562 16.312 1 53.53 78 GLU B O 1
ATOM 5130 N N . SER B 1 79 ? 3.807 57.812 16.469 1 52.09 79 SER B N 1
ATOM 5131 C CA . SER B 1 79 ? 3.814 57.438 17.875 1 52.09 79 SER B CA 1
ATOM 5132 C C . SER B 1 79 ? 4.203 55.969 18.047 1 52.09 79 SER B C 1
ATOM 5134 O O . SER B 1 79 ? 4.969 55.625 18.938 1 52.09 79 SER B O 1
ATOM 5136 N N . MET B 1 80 ? 3.742 55.25 17.156 1 56.25 80 MET B N 1
ATOM 5137 C CA . MET B 1 80 ? 4.059 53.812 17.219 1 56.25 80 MET B CA 1
ATOM 5138 C C . MET B 1 80 ? 5.527 53.562 16.891 1 56.25 80 MET B C 1
ATOM 5140 O O . MET B 1 80 ? 6.195 52.781 17.562 1 56.25 80 MET B O 1
ATOM 5144 N N . PHE B 1 81 ? 5.945 54.344 15.945 1 53.62 81 PHE B N 1
ATOM 5145 C CA . PHE B 1 81 ? 7.355 54.25 15.578 1 53.62 81 PHE B CA 1
ATOM 5146 C C . PHE B 1 81 ? 8.242 54.688 16.734 1 53.62 81 PHE B C 1
ATOM 5148 O O . PHE B 1 81 ? 9.258 54.031 17.031 1 53.62 81 PHE B O 1
ATOM 5155 N N . ARG B 1 82 ? 7.82 55.781 17.312 1 54.91 82 ARG B N 1
ATOM 5156 C CA . ARG B 1 82 ? 8.555 56.281 18.469 1 54.91 82 ARG B CA 1
ATOM 5157 C C . ARG B 1 82 ? 8.555 55.281 19.594 1 54.91 82 ARG B C 1
ATOM 5159 O O . ARG B 1 82 ? 9.562 55.094 20.281 1 54.91 82 ARG B O 1
ATOM 5166 N N . MET B 1 83 ? 7.41 54.625 19.734 1 50.78 83 MET B N 1
ATOM 5167 C CA . MET B 1 83 ? 7.324 53.562 20.75 1 50.78 83 MET B CA 1
ATOM 5168 C C . MET B 1 83 ? 8.328 52.469 20.469 1 50.78 83 MET B C 1
ATOM 5170 O O . MET B 1 83 ? 9.023 52 21.375 1 50.78 83 MET B O 1
ATOM 5174 N N . PHE B 1 84 ? 8.391 52.188 19.219 1 53.22 84 PHE B N 1
ATOM 5175 C CA . PHE B 1 84 ? 9.312 51.094 18.859 1 53.22 84 PHE B CA 1
ATOM 5176 C C . PHE B 1 84 ? 10.742 51.625 18.734 1 53.22 84 PHE B C 1
ATOM 5178 O O . PHE B 1 84 ? 11.695 50.875 18.938 1 53.22 84 PHE B O 1
ATOM 5185 N N . LYS B 1 85 ? 11.008 52.938 18.359 1 49.5 85 LYS B N 1
ATOM 5186 C CA . LYS B 1 85 ? 12.336 53.531 18.375 1 49.5 85 LYS B CA 1
ATOM 5187 C C . LYS B 1 85 ? 12.812 53.781 19.812 1 49.5 85 LYS B C 1
ATOM 5189 O O . LYS B 1 85 ? 14 53.625 20.109 1 49.5 85 LYS B O 1
ATOM 5194 N N . ARG B 1 86 ? 12.117 54.562 20.625 1 43.88 86 ARG B N 1
ATOM 5195 C CA . ARG B 1 86 ? 12.477 54.844 22.016 1 43.88 86 ARG B CA 1
ATOM 5196 C C . ARG B 1 86 ? 12.766 53.562 22.797 1 43.88 86 ARG B C 1
ATOM 5198 O O . ARG B 1 86 ? 13.516 53.594 23.781 1 43.88 86 ARG B O 1
ATOM 5205 N N . THR B 1 87 ? 11.945 52.719 22.672 1 36.41 87 THR B N 1
ATOM 5206 C CA . THR B 1 87 ? 12.352 51.469 23.297 1 36.41 87 THR B CA 1
ATOM 5207 C C . THR B 1 87 ? 13.609 50.906 22.641 1 36.41 87 THR B C 1
ATOM 5209 O O . THR B 1 87 ? 13.547 50.312 21.562 1 36.41 87 THR B O 1
ATOM 5212 N N . GLU B 1 88 ? 14.594 51.656 22.375 1 34.53 88 GLU B N 1
ATOM 5213 C CA . GLU B 1 88 ? 15.898 51 22.266 1 34.53 88 GLU B CA 1
ATOM 5214 C C . GLU B 1 88 ? 15.938 49.719 23.078 1 34.53 88 GLU B C 1
ATOM 5216 O O . GLU B 1 88 ? 16.234 49.719 24.266 1 34.53 88 GLU B O 1
ATOM 5221 N N . TYR B 1 89 ? 15.031 48.938 23.016 1 31.33 89 TYR B N 1
ATOM 5222 C CA . TYR B 1 89 ? 15.32 47.625 23.547 1 31.33 89 TYR B CA 1
ATOM 5223 C C . TYR B 1 89 ? 16.797 47.281 23.406 1 31.33 89 TYR B C 1
ATOM 5225 O O . TYR B 1 89 ? 17.375 47.438 22.328 1 31.33 89 TYR B O 1
ATOM 5233 N N . GLN B 1 90 ? 17.578 47.625 24.375 1 30.34 90 GLN B N 1
ATOM 5234 C CA . GLN B 1 90 ? 19 47.406 24.609 1 30.34 90 GLN B CA 1
ATOM 5235 C C . GLN B 1 90 ? 19.516 46.219 23.781 1 30.34 90 GLN B C 1
ATOM 5237 O O . GLN B 1 90 ? 19.062 45.094 23.953 1 30.34 90 GLN B O 1
ATOM 5242 N N . CYS B 1 91 ? 19.688 46.438 22.484 1 29.47 91 CYS B N 1
ATOM 5243 C CA . CYS B 1 91 ? 20.594 45.5 21.844 1 29.47 91 CYS B CA 1
ATOM 5244 C C . CYS B 1 91 ? 21.688 45.062 22.797 1 29.47 91 CYS B C 1
ATOM 5246 O O . CYS B 1 91 ? 22.516 45.875 23.219 1 29.47 91 CYS B O 1
ATOM 5248 N N . PRO B 1 92 ? 21.547 44.344 23.734 1 30.08 92 PRO B N 1
ATOM 5249 C CA . PRO B 1 92 ? 22.891 44.031 24.234 1 30.08 92 PRO B CA 1
ATOM 5250 C C . PRO B 1 92 ? 23.969 44.094 23.141 1 30.08 92 PRO B C 1
ATOM 5252 O O . PRO B 1 92 ? 23.656 43.938 21.969 1 30.08 92 PRO B O 1
ATOM 5255 N N . ASP B 1 93 ? 24.984 45 23.266 1 29.09 93 ASP B N 1
ATOM 5256 C CA . ASP B 1 93 ? 26.219 44.875 22.484 1 29.09 93 ASP B CA 1
ATOM 5257 C C . ASP B 1 93 ? 26.391 43.469 21.953 1 29.09 93 ASP B C 1
ATOM 5259 O O . ASP B 1 93 ? 26.578 42.531 22.719 1 29.09 93 ASP B O 1
ATOM 5263 N N . LEU B 1 94 ? 25.656 43.094 21.047 1 30.73 94 LEU B N 1
ATOM 5264 C CA . LEU B 1 94 ? 25.938 41.875 20.297 1 30.73 94 LEU B CA 1
ATOM 5265 C C . LEU B 1 94 ? 27.391 41.812 19.859 1 30.73 94 LEU B C 1
ATOM 5267 O O . LEU B 1 94 ? 27.734 42.281 18.766 1 30.73 94 LEU B O 1
ATOM 5271 N N . THR B 1 95 ? 28.375 42.438 20.547 1 29.36 95 THR B N 1
ATOM 5272 C CA . THR B 1 95 ? 29.703 41.938 20.188 1 29.36 95 THR B CA 1
ATOM 5273 C C . THR B 1 95 ? 29.703 40.406 20.125 1 29.36 95 THR B C 1
ATOM 5275 O O . THR B 1 95 ? 30.266 39.75 21 1 29.36 95 THR B O 1
ATOM 5278 N N . THR B 1 96 ? 28.578 39.812 20.016 1 29.36 96 THR B N 1
ATOM 5279 C CA . THR B 1 96 ? 28.906 38.438 19.688 1 29.36 96 THR B CA 1
ATOM 5280 C C . THR B 1 96 ? 29.609 38.344 18.328 1 29.36 96 THR B C 1
ATOM 5282 O O . THR B 1 96 ? 29.016 38.719 17.312 1 29.36 96 THR B O 1
ATOM 5285 N N . SER B 1 97 ? 30.922 38.625 18.219 1 27.73 97 SER B N 1
ATOM 5286 C CA . SER B 1 97 ? 31.781 38.188 17.125 1 27.73 97 SER B CA 1
ATOM 5287 C C . SER B 1 97 ? 31.188 36.969 16.391 1 27.73 97 SER B C 1
ATOM 5289 O O . SER B 1 97 ? 30.531 36.125 17.016 1 27.73 97 SER B O 1
ATOM 5291 N N . LEU B 1 98 ? 30.969 37.062 15.086 1 30.34 98 LEU B N 1
ATOM 5292 C CA . LEU B 1 98 ? 30.766 35.938 14.172 1 30.34 98 LEU B CA 1
ATOM 5293 C C . LEU B 1 98 ? 31.438 34.688 14.711 1 30.34 98 LEU B C 1
ATOM 5295 O O . LEU B 1 98 ? 31.312 33.594 14.109 1 30.34 98 LEU B O 1
ATOM 5299 N N . ASP B 1 99 ? 32.562 34.844 15.438 1 30.2 99 ASP B N 1
ATOM 5300 C CA . ASP B 1 99 ? 33.344 33.719 16.016 1 30.2 99 ASP B CA 1
ATOM 5301 C C . ASP B 1 99 ? 32.469 32.875 16.938 1 30.2 99 ASP B C 1
ATOM 5303 O O . ASP B 1 99 ? 32.906 31.844 17.438 1 30.2 99 ASP B O 1
ATOM 5307 N N . SER B 1 100 ? 31.453 33.531 17.594 1 31.06 100 SER B N 1
ATOM 5308 C CA . SER B 1 100 ? 30.609 32.656 18.438 1 31.06 100 SER B CA 1
ATOM 5309 C C . SER B 1 100 ? 29.594 31.891 17.609 1 31.06 100 SER B C 1
ATOM 5311 O O . SER B 1 100 ? 28.641 31.328 18.141 1 31.06 100 SER B O 1
ATOM 5313 N N . VAL B 1 101 ? 29.375 32.031 16.375 1 33.62 101 VAL B N 1
ATOM 5314 C CA . VAL B 1 101 ? 28.75 31.109 15.422 1 33.62 101 VAL B CA 1
ATOM 5315 C C . VAL B 1 101 ? 29.203 29.688 15.711 1 33.62 101 VAL B C 1
ATOM 5317 O O . VAL B 1 101 ? 28.562 28.719 15.273 1 33.62 101 VAL B O 1
ATOM 5320 N N . ASN B 1 102 ? 30.391 29.5 15.984 1 33.75 102 ASN B N 1
ATOM 5321 C CA . ASN B 1 102 ? 30.922 28.156 16.266 1 33.75 102 ASN B CA 1
ATOM 5322 C C . ASN B 1 102 ? 30.344 27.594 17.547 1 33.75 102 ASN B C 1
ATOM 5324 O O . ASN B 1 102 ? 30.688 26.469 17.938 1 33.75 102 ASN B O 1
ATOM 5328 N N . GLY B 1 103 ? 30.203 28.359 18.672 1 34.75 103 GLY B N 1
ATOM 5329 C CA . GLY B 1 103 ? 29.859 27.688 19.922 1 34.75 103 GLY B CA 1
ATOM 5330 C C . GLY B 1 103 ? 28.406 27.25 19.984 1 34.75 103 GLY B C 1
ATOM 5331 O O . GLY B 1 103 ? 27.5 27.984 19.562 1 34.75 103 GLY B O 1
ATOM 5332 N N . TRP B 1 104 ? 27.984 26 19.953 1 43 104 TRP B N 1
ATOM 5333 C CA . TRP B 1 104 ? 26.828 25.172 20.297 1 43 104 TRP B CA 1
ATOM 5334 C C . TRP B 1 104 ? 26.047 25.781 21.469 1 43 104 TRP B C 1
ATOM 5336 O O . TRP B 1 104 ? 25.812 25.125 22.469 1 43 104 TRP B O 1
ATOM 5346 N N . GLY B 1 105 ? 26.094 27.094 21.75 1 52.53 105 GLY B N 1
ATOM 5347 C CA . GLY B 1 105 ? 25.391 27.438 22.969 1 52.53 105 GLY B CA 1
ATOM 5348 C C . GLY B 1 105 ? 23.891 27.312 22.859 1 52.53 105 GLY B C 1
ATOM 5349 O O . GLY B 1 105 ? 23.344 27.359 21.75 1 52.53 105 GLY B O 1
ATOM 5350 N N . ILE B 1 106 ? 23.219 26.906 23.922 1 69.06 106 ILE B N 1
ATOM 5351 C CA . ILE B 1 106 ? 21.781 26.703 24.078 1 69.06 106 ILE B CA 1
ATOM 5352 C C . ILE B 1 106 ? 21.062 28.047 24.016 1 69.06 106 ILE B C 1
ATOM 5354 O O . ILE B 1 106 ? 21.359 28.953 24.797 1 69.06 106 ILE B O 1
ATOM 5358 N N . PRO B 1 107 ? 20.297 28.344 22.938 1 77.62 107 PRO B N 1
ATOM 5359 C CA . PRO B 1 107 ? 19.594 29.625 22.797 1 77.62 107 PRO B CA 1
ATOM 5360 C C . PRO B 1 107 ? 18.812 30.016 24.047 1 77.62 107 PRO B C 1
ATOM 5362 O O . PRO B 1 107 ? 18.344 29.156 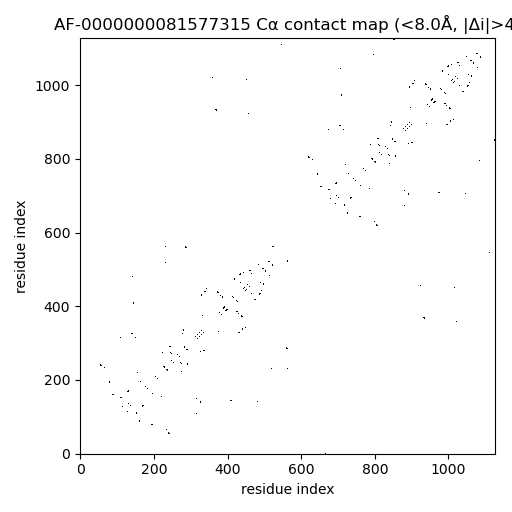24.781 1 77.62 107 PRO B O 1
ATOM 5365 N N . ASP B 1 108 ? 18.641 31.344 24.203 1 75.31 108 ASP B N 1
ATOM 5366 C CA . ASP B 1 108 ? 18 31.906 25.391 1 75.31 108 ASP B CA 1
ATOM 5367 C C . ASP B 1 108 ? 16.578 31.359 25.547 1 75.31 108 ASP B C 1
ATOM 5369 O O . ASP B 1 108 ? 16.109 31.109 26.656 1 75.31 108 ASP B O 1
ATOM 5373 N N . PHE B 1 109 ? 15.977 31.188 24.453 1 82.75 109 PHE B N 1
ATOM 5374 C CA . PHE B 1 109 ? 14.578 30.797 24.547 1 82.75 109 PHE B CA 1
ATOM 5375 C C . PHE B 1 109 ? 14.453 29.375 25.094 1 82.75 109 PHE B C 1
ATOM 5377 O O . PHE B 1 109 ? 13.367 28.953 25.516 1 82.75 109 PHE B O 1
ATOM 5384 N N . LEU B 1 110 ? 15.508 28.672 25.094 1 80.94 110 LEU B N 1
ATOM 5385 C CA . LEU B 1 110 ? 15.484 27.312 25.641 1 80.94 110 LEU B CA 1
ATOM 5386 C C . LEU B 1 110 ? 15.805 27.328 27.125 1 80.94 110 LEU B C 1
ATOM 5388 O O . LEU B 1 110 ? 15.477 26.391 27.844 1 80.94 110 LEU B O 1
ATOM 5392 N N . THR B 1 111 ? 16.5 28.438 27.531 1 75.81 111 THR B N 1
ATOM 5393 C CA . THR B 1 111 ? 17.016 28.453 28.891 1 75.81 111 THR B CA 1
ATOM 5394 C C . THR B 1 111 ? 16.219 29.438 29.766 1 75.81 111 THR B C 1
ATOM 5396 O O . THR B 1 111 ? 16.141 29.266 30.984 1 75.81 111 THR B O 1
ATOM 5399 N N . LYS B 1 112 ? 15.688 30.469 29.109 1 78.62 112 LYS B N 1
ATOM 5400 C CA . LYS B 1 112 ? 14.992 31.516 29.844 1 78.62 112 LYS B CA 1
ATOM 5401 C C . LYS B 1 112 ? 13.586 31.734 29.297 1 78.62 112 LYS B C 1
ATOM 5403 O O . LYS B 1 112 ? 13.422 32 28.094 1 78.62 112 LYS B O 1
ATOM 5408 N N . ARG B 1 113 ? 12.703 31.609 30.234 1 81.5 113 ARG B N 1
ATOM 5409 C CA . ARG B 1 113 ? 11.328 31.906 29.828 1 81.5 113 ARG B CA 1
ATOM 5410 C C . ARG B 1 113 ? 11.055 33.406 29.875 1 81.5 113 ARG B C 1
ATOM 5412 O O . ARG B 1 113 ? 11.445 34.094 30.828 1 81.5 113 ARG B O 1
ATOM 5419 N N . ILE B 1 114 ? 10.469 33.875 28.797 1 81.94 114 ILE B N 1
ATOM 5420 C CA . ILE B 1 114 ? 10.164 35.281 28.734 1 81.94 114 ILE B CA 1
ATOM 5421 C C . ILE B 1 114 ? 8.766 35.531 29.297 1 81.94 114 ILE B C 1
ATOM 5423 O O . ILE B 1 114 ? 7.812 34.844 28.922 1 81.94 114 ILE B O 1
ATOM 5427 N N . SER B 1 115 ? 8.719 36.406 30.25 1 83.31 115 SER B N 1
ATOM 5428 C CA . SER B 1 115 ? 7.418 36.812 30.781 1 83.31 115 SER B CA 1
ATOM 5429 C C . SER B 1 115 ? 6.887 38.031 30.047 1 83.31 115 SER B C 1
ATOM 5431 O O . SER B 1 115 ? 7.656 38.938 29.688 1 83.31 115 SER B O 1
ATOM 5433 N N . ILE B 1 116 ? 5.68 38.031 29.766 1 84.38 116 ILE B N 1
ATOM 5434 C CA . ILE B 1 116 ? 5.043 39.156 29.094 1 84.38 116 ILE B CA 1
ATOM 5435 C C . ILE B 1 116 ? 5.246 40.438 29.906 1 84.38 116 ILE B C 1
ATOM 5437 O O . ILE B 1 116 ? 5.371 41.531 29.344 1 84.38 116 ILE B O 1
ATOM 5441 N N . ASP B 1 117 ? 5.344 40.188 31.203 1 79.44 117 ASP B N 1
ATOM 5442 C CA . ASP B 1 117 ? 5.512 41.312 32.094 1 79.44 117 ASP B CA 1
ATOM 5443 C C . ASP B 1 117 ? 6.879 41.969 31.922 1 79.44 117 ASP B C 1
ATOM 5445 O O . ASP B 1 117 ? 7.039 43.188 32.156 1 79.44 117 ASP B O 1
ATOM 5449 N N . SER B 1 118 ? 7.727 41.188 31.422 1 78.31 118 SER B N 1
ATOM 5450 C CA . SER B 1 118 ? 9.078 41.719 31.219 1 78.31 118 SER B CA 1
ATOM 5451 C C . SER B 1 118 ? 9.156 42.594 29.984 1 78.31 118 SER B C 1
ATOM 5453 O O . SER B 1 118 ? 10.086 43.375 29.828 1 78.31 118 SER B O 1
ATOM 5455 N N . LEU B 1 119 ? 8.117 42.438 29.125 1 79.5 119 LEU B N 1
ATOM 5456 C CA . LEU B 1 119 ? 8.078 43.25 27.906 1 79.5 119 LEU B CA 1
ATOM 5457 C C . LEU B 1 119 ? 7.414 44.594 28.172 1 79.5 119 LEU B C 1
ATOM 5459 O O . LEU B 1 119 ? 6.312 44.656 28.719 1 79.5 119 LEU B O 1
ATOM 5463 N N . GLN B 1 120 ? 7.922 45.531 28.859 1 69.44 120 GLN B N 1
ATOM 5464 C CA . GLN B 1 120 ? 7.43 46.844 29.281 1 69.44 120 GLN B CA 1
ATOM 5465 C C . GLN B 1 120 ? 6.605 47.5 28.188 1 69.44 120 GLN B C 1
ATOM 5467 O O . GLN B 1 120 ? 7.145 48.219 27.344 1 69.44 120 GLN B O 1
ATOM 5472 N N . PHE B 1 121 ? 5.324 47.219 28.078 1 75.44 121 PHE B N 1
ATOM 5473 C CA . PHE B 1 121 ? 4.426 47.875 27.141 1 75.44 121 PHE B CA 1
ATOM 5474 C C . PHE B 1 121 ? 3.367 48.688 27.891 1 75.44 121 PHE B C 1
ATOM 5476 O O . PHE B 1 121 ? 2.928 48.281 28.969 1 75.44 121 PHE B O 1
ATOM 5483 N N . PRO B 1 122 ? 3.127 49.844 27.281 1 72.81 122 PRO B N 1
ATOM 5484 C CA . PRO B 1 122 ? 2.006 50.594 27.859 1 72.81 122 PRO B CA 1
ATOM 5485 C C . PRO B 1 122 ? 0.71 49.781 27.891 1 72.81 122 PRO B C 1
ATOM 5487 O O . PRO B 1 122 ? 0.525 48.875 27.062 1 72.81 122 PRO B O 1
ATOM 5490 N N . GLY B 1 123 ? -0.153 50.094 28.828 1 69.62 123 GLY B N 1
ATOM 5491 C CA . GLY B 1 123 ? -1.364 49.375 29.141 1 69.62 123 GLY B CA 1
ATOM 5492 C C . GLY B 1 123 ? -2.256 49.156 27.938 1 69.62 123 GLY B C 1
ATOM 5493 O O . GLY B 1 123 ? -2.775 48.031 27.734 1 69.62 123 GLY B O 1
ATOM 5494 N N . GLU B 1 124 ? -2.359 50.156 27.094 1 77.69 124 GLU B N 1
ATOM 5495 C CA . GLU B 1 124 ? -3.275 50.031 25.969 1 77.69 124 GLU B CA 1
ATOM 5496 C C . GLU B 1 124 ? -2.775 49.031 24.953 1 77.69 124 GLU B C 1
ATOM 5498 O O . GLU B 1 124 ? -3.574 48.406 24.25 1 77.69 124 GLU B O 1
ATOM 5503 N N . HIS B 1 125 ? -1.516 48.781 24.922 1 83.06 125 HIS B N 1
ATOM 5504 C CA . HIS B 1 125 ? -0.932 47.875 23.969 1 83.06 125 HIS B CA 1
ATOM 5505 C C . HIS B 1 125 ? -0.729 46.5 24.578 1 83.06 125 HIS B C 1
ATOM 5507 O O . HIS B 1 125 ? -0.586 45.5 23.875 1 83.06 125 HIS B O 1
ATOM 5513 N N . ARG B 1 126 ? -0.793 46.438 25.875 1 88 126 ARG B N 1
ATOM 5514 C CA . ARG B 1 126 ? -0.547 45.188 26.609 1 88 126 ARG B CA 1
ATOM 5515 C C . ARG B 1 126 ? -1.633 44.156 26.328 1 88 126 ARG B C 1
ATOM 5517 O O . ARG B 1 126 ? -1.357 42.969 26.281 1 88 126 ARG B O 1
ATOM 5524 N N . LYS B 1 127 ? -2.795 44.625 26.125 1 90.56 127 LYS B N 1
ATOM 5525 C CA . LYS B 1 127 ? -3.904 43.719 25.875 1 90.56 127 LYS B CA 1
ATOM 5526 C C . LYS B 1 127 ? -3.674 42.906 24.594 1 90.56 127 LYS B C 1
ATOM 5528 O O . LYS B 1 127 ? -4.016 41.719 24.547 1 90.56 127 LYS B O 1
ATOM 5533 N N . TYR B 1 128 ? -3.053 43.531 23.625 1 92.06 128 TYR B N 1
ATOM 5534 C CA . TYR B 1 128 ? -2.805 42.844 22.375 1 92.06 128 TYR B CA 1
ATOM 5535 C C . TYR B 1 128 ? -1.702 41.812 22.531 1 92.06 128 TYR B C 1
ATOM 5537 O O . TYR B 1 128 ? -1.763 40.719 21.938 1 92.06 128 TYR B O 1
ATOM 5545 N N . LEU B 1 129 ? -0.779 42.125 23.344 1 92.19 129 LEU B N 1
ATOM 5546 C CA . LEU B 1 129 ? 0.284 41.156 23.641 1 92.19 129 LEU B CA 1
ATOM 5547 C C . LEU B 1 129 ? -0.264 39.969 24.391 1 92.19 129 LEU B C 1
ATOM 5549 O O . LEU B 1 129 ? 0.134 38.812 24.125 1 92.19 129 LEU B O 1
ATOM 5553 N N . GLU B 1 130 ? -1.162 40.156 25.266 1 92 130 GLU B N 1
ATOM 5554 C CA . GLU B 1 130 ? -1.779 39.094 26.047 1 92 130 GLU B CA 1
ATOM 5555 C C . GLU B 1 130 ? -2.633 38.188 25.156 1 92 130 GLU B C 1
ATOM 5557 O O . GLU B 1 130 ? -2.637 36.969 25.312 1 92 130 GLU B O 1
ATOM 5562 N N . LEU B 1 131 ? -3.309 38.812 24.234 1 90.88 131 LEU B N 1
ATOM 5563 C CA . LEU B 1 131 ? -4.133 38.031 23.312 1 90.88 131 LEU B CA 1
ATOM 5564 C C . LEU B 1 131 ? -3.262 37.188 22.391 1 90.88 131 LEU B C 1
ATOM 5566 O O . LEU B 1 131 ? -3.625 36.062 22.062 1 90.88 131 LEU B O 1
ATOM 5570 N N . PHE B 1 132 ? -2.18 37.75 22 1 91.88 132 PHE B N 1
ATOM 5571 C CA . PHE B 1 132 ? -1.238 36.938 21.234 1 91.88 132 PHE B CA 1
ATOM 5572 C C . PHE B 1 132 ? -0.731 35.781 22.062 1 91.88 132 PHE B C 1
ATOM 5574 O O . PHE B 1 132 ? -0.727 34.625 21.578 1 91.88 132 PHE B O 1
ATOM 5581 N N . ASP B 1 133 ? -0.402 36.031 23.266 1 90.25 133 ASP B N 1
ATOM 5582 C CA . ASP B 1 133 ? 0.217 35.062 24.172 1 90.25 133 ASP B CA 1
ATOM 5583 C C . ASP B 1 133 ? -0.75 33.938 24.516 1 90.25 133 ASP B C 1
ATOM 5585 O O . ASP B 1 133 ? -0.355 32.781 24.578 1 90.25 133 ASP B O 1
ATOM 5589 N N . HIS B 1 134 ? -1.964 34.281 24.641 1 85 134 HIS B N 1
ATOM 5590 C CA . HIS B 1 134 ? -2.92 33.312 25.141 1 85 134 HIS B CA 1
ATOM 5591 C C . HIS B 1 134 ? -3.654 32.625 24 1 85 134 HIS B C 1
ATOM 5593 O O . HIS B 1 134 ? -4.121 31.484 24.141 1 85 134 HIS B O 1
ATOM 5599 N N . ASP B 1 135 ? -3.752 33.25 22.891 1 85.06 135 ASP B N 1
ATOM 5600 C CA . ASP B 1 135 ? -4.652 32.719 21.875 1 85.06 135 ASP B CA 1
ATOM 5601 C C . ASP B 1 135 ? -3.904 32.469 20.562 1 85.06 135 ASP B C 1
ATOM 5603 O O . ASP B 1 135 ? -3.838 31.312 20.109 1 85.06 135 ASP B O 1
ATOM 5607 N N . TYR B 1 136 ? -3.289 33.469 20.047 1 84.94 136 TYR B N 1
ATOM 5608 C CA . TYR B 1 136 ? -2.777 33.344 18.688 1 84.94 136 TYR B CA 1
ATOM 5609 C C . TYR B 1 136 ? -1.624 32.344 18.625 1 84.94 136 TYR B C 1
ATOM 5611 O O . TYR B 1 136 ? -1.435 31.656 17.625 1 84.94 136 TYR B O 1
ATOM 5619 N N . VAL B 1 137 ? -0.844 32.312 19.703 1 90 137 VAL B N 1
ATOM 5620 C CA . VAL B 1 137 ? 0.259 31.375 19.719 1 90 137 VAL B CA 1
ATOM 5621 C C . VAL B 1 137 ? -0.283 29.953 19.578 1 90 137 VAL B C 1
ATOM 5623 O O . VAL B 1 137 ? 0.364 29.094 18.969 1 90 137 VAL B O 1
ATOM 5626 N N . ARG B 1 138 ? -1.478 29.734 20 1 88.69 138 ARG B N 1
ATOM 5627 C CA . ARG B 1 138 ? -2.1 28.422 19.922 1 88.69 138 ARG B CA 1
ATOM 5628 C C . ARG B 1 138 ? -2.674 28.156 18.547 1 88.69 138 ARG B C 1
ATOM 5630 O O . ARG B 1 138 ? -2.986 27.016 18.188 1 88.69 138 ARG B O 1
ATOM 5637 N N . VAL B 1 139 ? -2.793 29.156 17.812 1 87.19 139 VAL B N 1
ATOM 5638 C CA . VAL B 1 139 ? -3.158 29 16.406 1 87.19 139 VAL B CA 1
ATOM 5639 C C . VAL B 1 139 ? -1.945 28.516 15.617 1 87.19 139 VAL B C 1
ATOM 5641 O O . VAL B 1 139 ? -2.072 27.672 14.719 1 87.19 139 VAL B O 1
ATOM 5644 N N . ILE B 1 140 ? -0.831 29.078 16.016 1 91.25 140 ILE B N 1
ATOM 5645 C CA . ILE B 1 140 ? 0.412 28.719 15.352 1 91.25 140 ILE B CA 1
ATOM 5646 C C . ILE B 1 140 ? 0.78 27.281 15.695 1 91.25 140 ILE B C 1
ATOM 5648 O O . ILE B 1 140 ? 1.136 26.484 14.82 1 91.25 140 ILE B O 1
ATOM 5652 N N . MET B 1 141 ? 0.68 27 16.938 1 92.38 141 MET B N 1
ATOM 5653 C CA . MET B 1 141 ? 1.016 25.672 17.438 1 92.38 141 MET B CA 1
ATOM 5654 C C . MET B 1 141 ? -0.013 25.203 18.469 1 92.38 141 MET B C 1
ATOM 5656 O O . MET B 1 141 ? 0.211 25.312 19.672 1 92.38 141 MET B O 1
ATOM 5660 N N . PRO B 1 142 ? -1.035 24.547 17.969 1 90 142 PRO B N 1
ATOM 5661 C CA . PRO B 1 142 ? -2.145 24.156 18.844 1 90 142 PRO B CA 1
ATOM 5662 C C . PRO B 1 142 ? -1.735 23.109 19.875 1 90 142 PRO B C 1
ATOM 5664 O O . PRO B 1 142 ? -2.246 23.125 21 1 90 142 PRO B O 1
ATOM 5667 N N . PHE B 1 143 ? -0.837 22.25 19.516 1 91.06 143 PHE B N 1
ATOM 5668 C CA . PHE B 1 143 ? -0.365 21.234 20.438 1 91.06 143 PHE B CA 1
ATOM 5669 C C . PHE B 1 143 ? 0.743 21.781 21.328 1 91.06 143 PHE B C 1
ATOM 5671 O O . PHE B 1 143 ? 1.774 22.234 20.828 1 91.06 143 PHE B O 1
ATOM 5678 N N . GLN B 1 144 ? 0.457 21.75 22.594 1 88.12 144 GLN B N 1
ATOM 5679 C CA . GLN B 1 144 ? 1.462 22.172 23.562 1 88.12 144 GLN B CA 1
ATOM 5680 C C . GLN B 1 144 ? 2.143 20.969 24.219 1 88.12 144 GLN B C 1
ATOM 5682 O O . GLN B 1 144 ? 1.475 20.094 24.766 1 88.12 144 GLN B O 1
ATOM 5687 N N . PRO B 1 145 ? 3.49 20.969 24.141 1 88 145 PRO B N 1
ATOM 5688 C CA . PRO B 1 145 ? 4.188 19.812 24.719 1 88 145 PRO B CA 1
ATOM 5689 C C . PRO B 1 145 ? 4 19.703 26.234 1 88 145 PRO B C 1
ATOM 5691 O O . PRO B 1 145 ? 3.871 18.594 26.766 1 88 145 PRO B O 1
ATOM 5694 N N . LEU B 1 146 ? 4.047 20.859 26.953 1 83.81 146 LEU B N 1
ATOM 5695 C CA . LEU B 1 146 ? 3.85 20.953 28.391 1 83.81 146 LEU B CA 1
ATOM 5696 C C . LEU B 1 146 ? 2.799 22.016 28.734 1 83.81 146 LEU B C 1
ATOM 5698 O O . LEU B 1 146 ? 2.518 22.891 27.922 1 83.81 146 LEU B O 1
ATOM 5702 N N . PRO B 1 147 ? 2.332 21.719 29.938 1 80.5 147 PRO B N 1
ATOM 5703 C CA . PRO B 1 147 ? 1.387 22.766 30.328 1 80.5 147 PRO B CA 1
ATOM 5704 C C . PRO B 1 147 ? 2.012 24.156 30.312 1 80.5 147 PRO B C 1
ATOM 5706 O O . PRO B 1 147 ? 3.102 24.359 30.859 1 80.5 147 PRO B O 1
ATOM 5709 N N . HIS B 1 148 ? 1.526 25.047 29.672 1 77.69 148 HIS B N 1
ATOM 5710 C CA . HIS B 1 148 ? 1.895 26.453 29.641 1 77.69 148 HIS B CA 1
ATOM 5711 C C . HIS B 1 148 ? 3.217 26.656 28.906 1 77.69 148 HIS B C 1
ATOM 5713 O O . HIS B 1 148 ? 3.947 27.609 29.188 1 77.69 148 HIS B O 1
ATOM 5719 N N . TYR B 1 149 ? 3.578 25.656 28.203 1 86.19 149 TYR B N 1
ATOM 5720 C CA . TYR B 1 149 ? 4.793 25.828 27.406 1 86.19 149 TYR B CA 1
ATOM 5721 C C . TYR B 1 149 ? 4.508 25.641 25.922 1 86.19 149 TYR B C 1
ATOM 5723 O O . TYR B 1 149 ? 4.012 24.578 25.516 1 86.19 149 TYR B O 1
ATOM 5731 N N . ASN B 1 150 ? 4.801 26.594 25.203 1 91.19 150 ASN B N 1
ATOM 5732 C CA . ASN B 1 150 ? 4.695 26.609 23.75 1 91.19 150 ASN B CA 1
ATOM 5733 C C . ASN B 1 150 ? 5.973 27.141 23.094 1 91.19 150 ASN B C 1
ATOM 5735 O O . ASN B 1 150 ? 6.301 28.312 23.234 1 91.19 150 ASN B O 1
ATOM 5739 N N . PRO B 1 151 ? 6.648 26.234 22.484 1 91.81 151 PRO B N 1
ATOM 5740 C CA . PRO B 1 151 ? 7.922 26.641 21.875 1 91.81 151 PRO B CA 1
ATOM 5741 C C . PRO B 1 151 ? 7.773 27.828 20.938 1 91.81 151 PRO B C 1
ATOM 5743 O O . PRO B 1 151 ? 8.656 28.703 20.875 1 91.81 151 PRO B O 1
ATOM 5746 N N . ALA B 1 152 ? 6.746 27.906 20.172 1 94.56 152 ALA B N 1
ATOM 5747 C CA . ALA B 1 152 ? 6.539 29.016 19.25 1 94.56 152 ALA B CA 1
ATOM 5748 C C . ALA B 1 152 ? 6.434 30.344 20.016 1 94.56 152 ALA B C 1
ATOM 5750 O O . ALA B 1 152 ? 7.016 31.344 19.594 1 94.56 152 ALA B O 1
ATOM 5751 N N . ARG B 1 153 ? 5.766 30.281 21.094 1 93.75 153 ARG B N 1
ATOM 5752 C CA . ARG B 1 153 ? 5.633 31.453 21.938 1 93.75 153 ARG B CA 1
ATOM 5753 C C . ARG B 1 153 ? 6.996 31.922 22.438 1 93.75 153 ARG B C 1
ATOM 5755 O O . ARG B 1 153 ? 7.316 33.125 22.328 1 93.75 153 ARG B O 1
ATOM 5762 N N . GLU B 1 154 ? 7.777 31 22.938 1 93.06 154 GLU B N 1
ATOM 5763 C CA . GLU B 1 154 ? 9.07 31.328 23.516 1 93.06 154 GLU B CA 1
ATOM 5764 C C . GLU B 1 154 ? 10.008 31.922 22.469 1 93.06 154 GLU B C 1
ATOM 5766 O O . GLU B 1 154 ? 10.688 32.938 22.719 1 93.06 154 GLU B O 1
ATOM 5771 N N . ILE B 1 155 ? 10 31.359 21.344 1 94.38 155 ILE B N 1
ATOM 5772 C CA . ILE B 1 155 ? 10.891 31.812 20.266 1 94.38 155 ILE B CA 1
ATOM 5773 C C . ILE B 1 155 ? 10.461 33.188 19.781 1 94.38 155 ILE B C 1
ATOM 5775 O O . ILE B 1 155 ? 11.273 34.125 19.719 1 94.38 155 ILE B O 1
ATOM 5779 N N . LEU B 1 156 ? 9.195 33.375 19.516 1 94.81 156 LEU B N 1
ATOM 5780 C CA . LEU B 1 156 ? 8.68 34.625 18.938 1 94.81 156 LEU B CA 1
ATOM 5781 C C . LEU B 1 156 ? 8.836 35.781 19.922 1 94.81 156 LEU B C 1
ATOM 5783 O O . LEU B 1 156 ? 9.312 36.844 19.547 1 94.81 156 LEU B O 1
ATOM 5787 N N . LEU B 1 157 ? 8.562 35.531 21.156 1 92.62 157 LEU B N 1
ATOM 5788 C CA . LEU B 1 157 ? 8.641 36.594 22.141 1 92.62 157 LEU B CA 1
ATOM 5789 C C . LEU B 1 157 ? 10.094 36.938 22.453 1 92.62 157 LEU B C 1
ATOM 5791 O O . LEU B 1 157 ? 10.43 38.125 22.656 1 92.62 157 LEU B O 1
ATOM 5795 N N . THR B 1 158 ? 10.969 35.938 22.516 1 91.06 1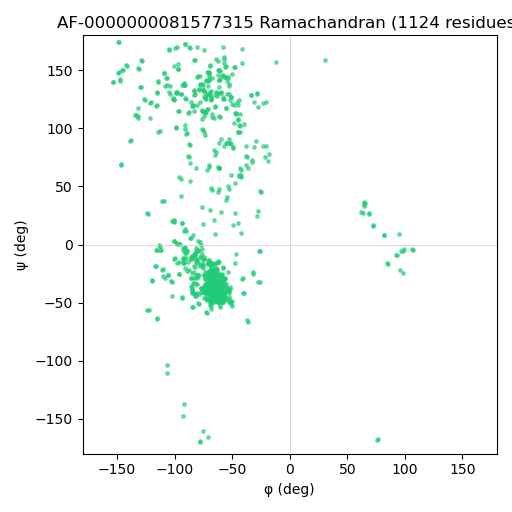58 THR B N 1
ATOM 5796 C CA . THR B 1 158 ? 12.383 36.188 22.75 1 91.06 158 THR B CA 1
ATOM 5797 C C . THR B 1 158 ? 12.977 37.062 21.641 1 91.06 158 THR B C 1
ATOM 5799 O O . THR B 1 158 ? 13.695 38.031 21.922 1 91.06 158 THR B O 1
ATOM 5802 N N . TYR B 1 159 ? 12.625 36.844 20.453 1 91.88 159 TYR B N 1
ATOM 5803 C CA . TYR B 1 159 ? 13.164 37.594 19.328 1 91.88 159 TYR B CA 1
ATOM 5804 C C . TYR B 1 159 ? 12.461 38.938 19.172 1 91.88 159 TYR B C 1
ATOM 5806 O O . TYR B 1 159 ? 13.062 39.906 18.719 1 91.88 159 TYR B O 1
ATOM 5814 N N . ALA B 1 160 ? 11.195 38.906 19.5 1 91.62 160 ALA B N 1
ATOM 5815 C CA . ALA B 1 160 ? 10.438 40.156 19.406 1 91.62 160 ALA B CA 1
ATOM 5816 C C . ALA B 1 160 ? 10.984 41.219 20.359 1 91.62 160 ALA B C 1
ATOM 5818 O O . ALA B 1 160 ? 10.906 42.406 20.094 1 91.62 160 ALA B O 1
ATOM 5819 N N . ASN B 1 161 ? 11.477 40.719 21.391 1 86.44 161 ASN B N 1
ATOM 5820 C CA . ASN B 1 161 ? 12.047 41.625 22.391 1 86.44 161 ASN B CA 1
ATOM 5821 C C . ASN B 1 161 ? 13.203 42.438 21.812 1 86.44 161 ASN B C 1
ATOM 5823 O O . ASN B 1 161 ? 13.469 43.531 22.266 1 86.44 161 ASN B O 1
ATOM 5827 N N . LYS B 1 162 ? 13.859 41.906 20.797 1 84.5 162 LYS B N 1
ATOM 5828 C CA . LYS B 1 162 ? 15.047 42.562 20.25 1 84.5 162 LYS B CA 1
ATOM 5829 C C . LYS B 1 162 ? 14.773 43.094 18.828 1 84.5 162 LYS B C 1
ATOM 5831 O O . LYS B 1 162 ? 15.617 43.781 18.25 1 84.5 162 LYS B O 1
ATOM 5836 N N . ASN B 1 163 ? 13.633 42.812 18.328 1 88.69 163 ASN B N 1
ATOM 5837 C CA . ASN B 1 163 ? 13.312 43.156 16.953 1 88.69 163 ASN B CA 1
ATOM 5838 C C . ASN B 1 163 ? 11.93 43.781 16.844 1 88.69 163 ASN B C 1
ATOM 5840 O O . ASN B 1 163 ? 10.914 43.094 16.844 1 88.69 163 ASN B O 1
ATOM 5844 N N . ASN B 1 164 ? 11.922 45.031 16.531 1 86.25 164 ASN B N 1
ATOM 5845 C CA . ASN B 1 164 ? 10.703 45.812 16.609 1 86.25 164 ASN B CA 1
ATOM 5846 C C . ASN B 1 164 ? 9.695 45.406 15.531 1 86.25 164 ASN B C 1
ATOM 5848 O O . ASN B 1 164 ? 8.484 45.438 15.758 1 86.25 164 ASN B O 1
ATOM 5852 N N . TYR B 1 165 ? 10.156 45.125 14.398 1 86.19 165 TYR B N 1
ATOM 5853 C CA . TYR B 1 165 ? 9.211 44.75 13.359 1 86.19 165 TYR B CA 1
ATOM 5854 C C . TYR B 1 165 ? 8.492 43.469 13.727 1 86.19 165 TYR B C 1
ATOM 5856 O O . TYR B 1 165 ? 7.312 43.281 13.414 1 86.19 165 TYR B O 1
ATOM 5864 N N . LEU B 1 166 ? 9.172 42.531 14.414 1 92.31 166 LEU B N 1
ATOM 5865 C CA . LEU B 1 166 ? 8.523 41.344 14.891 1 92.31 166 LEU B CA 1
ATOM 5866 C C . LEU B 1 166 ? 7.523 41.656 15.992 1 92.31 166 LEU B C 1
ATOM 5868 O O . LEU B 1 166 ? 6.422 41.094 16.016 1 92.31 166 LEU B O 1
ATOM 5872 N N . MET B 1 167 ? 7.914 42.531 16.859 1 91.75 167 MET B N 1
ATOM 5873 C CA . MET B 1 167 ? 7 42.938 17.922 1 91.75 167 MET B CA 1
ATOM 5874 C C . MET B 1 167 ? 5.75 43.594 17.344 1 91.75 167 MET B C 1
ATOM 5876 O O . MET B 1 167 ? 4.637 43.312 17.797 1 91.75 167 MET B O 1
ATOM 5880 N N . ALA B 1 168 ? 5.945 44.375 16.359 1 88.62 168 ALA B N 1
ATOM 5881 C CA . ALA B 1 168 ? 4.812 45.031 15.695 1 88.62 168 ALA B CA 1
ATOM 5882 C C . ALA B 1 168 ? 3.881 44 15.078 1 88.62 168 ALA B C 1
ATOM 5884 O O . ALA B 1 168 ? 2.658 44.125 15.141 1 88.62 168 ALA B O 1
ATOM 5885 N N . ALA B 1 169 ? 4.441 42.969 14.461 1 90.56 169 ALA B N 1
ATOM 5886 C CA . ALA B 1 169 ? 3.641 41.906 13.883 1 90.56 169 ALA B CA 1
ATOM 5887 C C . ALA B 1 169 ? 2.84 41.156 14.961 1 90.56 169 ALA B C 1
ATOM 5889 O O . ALA B 1 169 ? 1.66 40.875 14.766 1 90.56 169 ALA B O 1
ATOM 5890 N N . ILE B 1 170 ? 3.482 40.875 16.078 1 93.19 170 ILE B N 1
ATOM 5891 C CA . ILE B 1 170 ? 2.846 40.188 17.188 1 93.19 170 ILE B CA 1
ATOM 5892 C C . ILE B 1 170 ? 1.672 41 17.719 1 93.19 170 ILE B C 1
ATOM 5894 O O . ILE B 1 170 ? 0.568 40.469 17.891 1 93.19 170 ILE B O 1
ATOM 5898 N N . LEU B 1 171 ? 1.897 42.281 17.891 1 91.12 171 LEU B N 1
ATOM 5899 C CA . LEU B 1 171 ? 0.838 43.156 18.359 1 91.12 171 LEU B CA 1
ATOM 5900 C C . LEU B 1 171 ? -0.285 43.25 17.344 1 91.12 171 LEU B C 1
ATOM 5902 O O . LEU B 1 171 ? -1.46 43.344 17.703 1 91.12 171 LEU B O 1
ATOM 5906 N N . SER B 1 172 ? 0.106 43.25 16.141 1 88 172 SER B N 1
ATOM 5907 C CA . SER B 1 172 ? -0.896 43.281 15.078 1 88 172 SER B CA 1
ATOM 5908 C C . SER B 1 172 ? -1.808 42.062 15.148 1 88 172 SER B C 1
ATOM 5910 O O . SER B 1 172 ? -3.027 42.188 15.008 1 88 172 SER B O 1
ATOM 5912 N N . CYS B 1 173 ? -1.269 40.906 15.336 1 87.75 173 CYS B N 1
ATOM 5913 C CA . CYS B 1 173 ? -2.045 39.688 15.453 1 87.75 173 CYS B CA 1
ATOM 5914 C C . CYS B 1 173 ? -2.982 39.75 16.656 1 87.75 173 CYS B C 1
ATOM 5916 O O . CYS B 1 173 ? -4.152 39.375 16.547 1 87.75 173 CYS B O 1
ATOM 5918 N N . GLY B 1 174 ? -2.447 40.25 17.734 1 88.75 174 GLY B N 1
ATOM 5919 C CA . GLY B 1 174 ? -3.277 40.406 18.922 1 88.75 174 GLY B CA 1
ATOM 5920 C C . GLY B 1 174 ? -4.422 41.375 18.719 1 88.75 174 GLY B C 1
ATOM 5921 O O . GLY B 1 174 ? -5.547 41.125 19.156 1 88.75 174 GLY B O 1
ATOM 5922 N N . ALA B 1 175 ? -4.141 42.469 18.047 1 87.88 175 ALA B N 1
ATOM 5923 C CA . ALA B 1 175 ? -5.156 43.469 17.797 1 87.88 175 ALA B CA 1
ATOM 5924 C C . ALA B 1 175 ? -6.242 42.938 16.859 1 87.88 175 ALA B C 1
ATOM 5926 O O . ALA B 1 175 ? -7.426 43.25 17.047 1 87.88 175 ALA B O 1
ATOM 5927 N N . LEU B 1 176 ? -5.867 42.25 15.938 1 81.88 176 LEU B N 1
ATOM 5928 C CA . LEU B 1 176 ? -6.836 41.656 15.031 1 81.88 176 LEU B CA 1
ATOM 5929 C C . LEU B 1 176 ? -7.758 40.688 15.773 1 81.88 176 LEU B C 1
ATOM 5931 O O . LEU B 1 176 ? -8.961 40.688 15.531 1 81.88 176 LEU B O 1
ATOM 5935 N N . GLN B 1 177 ? -7.164 39.844 16.594 1 83.12 177 GLN B N 1
ATOM 5936 C CA . GLN B 1 177 ? -7.973 38.938 17.391 1 83.12 177 GLN B CA 1
ATOM 5937 C C . GLN B 1 177 ? -8.969 39.688 18.266 1 83.12 177 GLN B C 1
ATOM 5939 O O . GLN B 1 177 ? -10.125 39.281 18.406 1 83.12 177 GLN B O 1
ATOM 5944 N N . SER B 1 178 ? -8.461 40.75 18.781 1 86.5 178 SER B N 1
ATOM 5945 C CA . SER B 1 178 ? -9.344 41.562 19.594 1 86.5 178 SER B CA 1
ATOM 5946 C C . SER B 1 178 ? -10.477 42.156 18.766 1 86.5 178 SER B C 1
ATOM 5948 O O . SER B 1 178 ? -11.633 42.156 19.188 1 86.5 178 SER B O 1
ATOM 5950 N N . PHE B 1 179 ? -10.141 42.625 17.641 1 83.31 179 PHE B N 1
ATOM 5951 C CA . PHE B 1 179 ? -11.133 43.188 16.734 1 83.31 179 PHE B CA 1
ATOM 5952 C C . PHE B 1 179 ? -12.188 42.156 16.359 1 83.31 179 PHE B C 1
ATOM 5954 O O . PHE B 1 179 ? -13.383 42.469 16.312 1 83.31 179 PHE B O 1
ATOM 5961 N N . ARG B 1 180 ? -11.82 41 16.094 1 77.12 180 ARG B N 1
ATOM 5962 C CA . ARG B 1 180 ? -12.734 39.938 15.695 1 77.12 180 ARG B CA 1
ATOM 5963 C C . ARG B 1 180 ? -13.688 39.594 16.828 1 77.12 180 ARG B C 1
ATOM 5965 O O . ARG B 1 180 ? -14.844 39.219 16.578 1 77.12 180 ARG B O 1
ATOM 5972 N N . ARG B 1 181 ? -13.18 39.688 17.984 1 77.56 181 ARG B N 1
ATOM 5973 C CA . ARG B 1 181 ? -14 39.344 19.156 1 77.56 181 ARG B CA 1
ATOM 5974 C C . ARG B 1 181 ? -14.945 40.5 19.5 1 77.56 181 ARG B C 1
ATOM 5976 O O . ARG B 1 181 ? -16.109 40.281 19.844 1 77.56 181 ARG B O 1
ATOM 5983 N N . THR B 1 182 ? -14.391 41.688 19.438 1 83.25 182 THR B N 1
ATOM 5984 C CA . THR B 1 182 ? -15.133 42.812 20 1 83.25 182 THR B CA 1
ATOM 5985 C C . THR B 1 182 ? -15.719 43.688 18.891 1 83.25 182 THR B C 1
ATOM 5987 O O . THR B 1 182 ? -16.625 44.5 19.141 1 83.25 182 THR B O 1
ATOM 5990 N N . GLN B 1 183 ? -15.156 43.719 17.75 1 82.06 183 GLN B N 1
ATOM 5991 C CA . GLN B 1 183 ? -15.523 44.562 16.625 1 82.06 183 GLN B CA 1
ATOM 5992 C C . GLN B 1 183 ? -15.336 46.062 16.969 1 82.06 183 GLN B C 1
ATOM 5994 O O . GLN B 1 183 ? -16.062 46.906 16.469 1 82.06 183 GLN B O 1
ATOM 5999 N N . ASP B 1 184 ? -14.438 46.219 17.859 1 89.5 184 ASP B N 1
ATOM 6000 C CA . ASP B 1 184 ? -14.109 47.594 18.25 1 89.5 184 ASP B CA 1
ATOM 6001 C C . ASP B 1 184 ? -13.266 48.281 17.172 1 89.5 184 ASP B C 1
ATOM 6003 O O . ASP B 1 184 ? -12.234 47.75 16.75 1 89.5 184 ASP B O 1
ATOM 6007 N N . GLN B 1 185 ? -13.633 49.469 16.859 1 85.31 185 GLN B N 1
ATOM 6008 C CA . GLN B 1 185 ? -12.969 50.219 15.797 1 85.31 185 GLN B CA 1
ATOM 6009 C C . GLN B 1 185 ? -11.539 50.562 16.203 1 85.31 185 GLN B C 1
ATOM 6011 O O . GLN B 1 185 ? -10.648 50.625 15.352 1 85.31 185 GLN B O 1
ATOM 6016 N N . GLN B 1 186 ? -11.422 50.812 17.469 1 87.5 186 GLN B N 1
ATOM 6017 C CA . GLN B 1 186 ? -10.078 51.125 17.938 1 87.5 186 GLN B CA 1
ATOM 6018 C C . GLN B 1 186 ? -9.125 49.969 17.734 1 87.5 186 GLN B C 1
ATOM 6020 O O . GLN B 1 186 ? -7.949 50.156 17.406 1 87.5 186 GLN B O 1
ATOM 6025 N N . ASP B 1 187 ? -9.578 48.781 17.953 1 87.62 187 ASP B N 1
ATOM 6026 C CA . ASP B 1 187 ? -8.781 47.594 17.719 1 87.62 187 ASP B CA 1
ATOM 6027 C C . ASP B 1 187 ? -8.398 47.469 16.234 1 87.62 187 ASP B C 1
ATOM 6029 O O . ASP B 1 187 ? -7.273 47.062 15.914 1 87.62 187 ASP B O 1
ATOM 6033 N N . GLU B 1 188 ? -9.281 47.812 15.438 1 83.69 188 GLU B N 1
ATOM 6034 C CA . GLU B 1 188 ? -9 47.75 14 1 83.69 188 GLU B CA 1
ATOM 6035 C C . GLU B 1 188 ? -7.941 48.781 13.609 1 83.69 188 GLU B C 1
ATOM 6037 O O . GLU B 1 188 ? -7.043 48.469 12.82 1 83.69 188 GLU B O 1
ATOM 6042 N N . LYS B 1 189 ? -8.164 49.906 14.102 1 82.44 189 LYS B N 1
ATOM 6043 C CA . LYS B 1 189 ? -7.195 50.969 13.82 1 82.44 189 LYS B CA 1
ATOM 6044 C C . LYS B 1 189 ? -5.797 50.562 14.297 1 82.44 189 LYS B C 1
ATOM 6046 O O . LYS B 1 189 ? -4.812 50.781 13.586 1 82.44 189 LYS B O 1
ATOM 6051 N N . ASN B 1 190 ? -5.746 50.062 15.484 1 85.19 190 ASN B N 1
ATOM 6052 C CA . ASN B 1 190 ? -4.457 49.656 16.031 1 85.19 190 ASN B CA 1
ATOM 6053 C C . ASN B 1 190 ? -3.863 48.5 15.211 1 85.19 190 ASN B C 1
ATOM 6055 O O . ASN B 1 190 ? -2.654 48.469 14.984 1 85.19 190 ASN B O 1
ATOM 6059 N N . TYR B 1 191 ? -4.723 47.594 14.867 1 83.56 191 TYR B N 1
ATOM 6060 C CA . TYR B 1 191 ? -4.297 46.5 14.016 1 83.56 191 TYR B CA 1
ATOM 6061 C C . TYR B 1 191 ? -3.613 47 12.758 1 83.56 191 TYR B C 1
ATOM 6063 O O . TYR B 1 191 ? -2.486 46.625 12.445 1 83.56 191 TYR B O 1
ATOM 6071 N N . CYS B 1 192 ? -4.203 47.906 12.109 1 77.25 192 CYS B N 1
ATOM 6072 C CA . CYS B 1 192 ? -3.676 48.469 10.867 1 77.25 192 CYS B CA 1
ATOM 6073 C C . CYS B 1 192 ? -2.387 49.219 11.125 1 77.25 192 CYS B C 1
ATOM 6075 O O . CYS B 1 192 ? -1.444 49.156 10.336 1 77.25 192 CYS B O 1
ATOM 6077 N N . SER B 1 193 ? -2.391 49.875 12.188 1 81.62 193 SER B N 1
ATOM 6078 C CA . SER B 1 193 ? -1.22 50.688 12.531 1 81.62 193 SER B CA 1
ATOM 6079 C C . SER B 1 193 ? -0.01 49.812 12.82 1 81.62 193 SER B C 1
ATOM 6081 O O . SER B 1 193 ? 1.098 50.094 12.359 1 81.62 193 SER B O 1
ATOM 6083 N N . TYR B 1 194 ? -0.245 48.75 13.617 1 84.94 194 TYR B N 1
ATOM 6084 C CA . TYR B 1 194 ? 0.849 47.844 13.922 1 84.94 194 TYR B CA 1
ATOM 6085 C C . TYR B 1 194 ? 1.361 47.188 12.656 1 84.94 194 TYR B C 1
ATOM 6087 O O . TYR B 1 194 ? 2.572 47.031 12.469 1 84.94 194 TYR B O 1
ATOM 6095 N N . LEU B 1 195 ? 0.506 46.75 11.844 1 82.75 195 LEU B N 1
ATOM 6096 C CA . LEU B 1 195 ? 0.882 46.094 10.602 1 82.75 195 LEU B CA 1
ATOM 6097 C C . LEU B 1 195 ? 1.684 47.031 9.703 1 82.75 195 LEU B C 1
ATOM 6099 O O . LEU B 1 195 ? 2.697 46.625 9.125 1 82.75 195 LEU B O 1
ATOM 6103 N N . SER B 1 196 ? 1.212 48.219 9.578 1 76.75 196 SER B N 1
ATOM 6104 C CA . SER B 1 196 ? 1.915 49.219 8.773 1 76.75 196 SER B CA 1
ATOM 6105 C C . SER B 1 196 ? 3.322 49.469 9.305 1 76.75 196 SER B C 1
ATOM 6107 O O . SER B 1 196 ? 4.273 49.562 8.531 1 76.75 196 SER B O 1
ATOM 6109 N N . THR B 1 197 ? 3.377 49.594 10.586 1 81.69 197 THR B N 1
ATOM 6110 C CA . THR B 1 197 ? 4.672 49.781 11.219 1 81.69 197 THR B CA 1
ATOM 6111 C C . THR B 1 197 ? 5.602 48.594 10.953 1 81.69 197 THR B C 1
ATOM 6113 O O . THR B 1 197 ? 6.781 48.781 10.656 1 81.69 197 THR B O 1
ATOM 6116 N N . CYS B 1 198 ? 5.074 47.375 11.156 1 84.25 198 CYS B N 1
ATOM 6117 C CA . CYS B 1 198 ? 5.836 46.188 10.891 1 84.25 198 CYS B CA 1
ATOM 6118 C C . CYS B 1 198 ? 6.41 46.188 9.477 1 84.25 198 CYS B C 1
ATOM 6120 O O . CYS B 1 198 ? 7.605 45.969 9.289 1 84.25 198 CYS B O 1
ATOM 6122 N N . LEU B 1 199 ? 5.668 46.531 8.523 1 77.19 199 LEU B N 1
ATOM 6123 C CA . LEU B 1 199 ? 6.066 46.469 7.125 1 77.19 199 LEU B CA 1
ATOM 6124 C C . LEU B 1 199 ? 7.09 47.562 6.816 1 77.19 199 LEU B C 1
ATOM 6126 O O . LEU B 1 199 ? 8.023 47.344 6.047 1 77.19 199 LEU B O 1
ATOM 6130 N N . GLN B 1 200 ? 6.879 48.688 7.371 1 76.44 200 GLN B N 1
ATOM 6131 C CA . GLN B 1 200 ? 7.816 49.781 7.172 1 76.44 200 GLN B CA 1
ATOM 6132 C C . GLN B 1 200 ? 9.188 49.438 7.746 1 76.44 200 GLN B C 1
ATOM 6134 O O . GLN B 1 200 ? 10.211 49.688 7.109 1 76.44 200 GLN B O 1
ATOM 6139 N N . LEU B 1 201 ? 9.156 48.906 8.93 1 79.44 201 LEU B N 1
ATOM 6140 C CA . LEU B 1 201 ? 10.406 48.562 9.57 1 79.44 201 LEU B CA 1
ATOM 6141 C C . LEU B 1 201 ? 11.109 47.438 8.789 1 79.44 201 LEU B C 1
ATOM 6143 O O . LEU B 1 201 ? 12.328 47.469 8.633 1 79.44 201 LEU B O 1
ATOM 6147 N N . LEU B 1 202 ? 10.328 46.5 8.352 1 79.25 202 LEU B N 1
ATOM 6148 C CA . LEU B 1 202 ? 10.883 45.406 7.547 1 79.25 202 LEU B CA 1
ATOM 6149 C C . LEU B 1 202 ? 11.492 45.969 6.258 1 79.25 202 LEU B C 1
ATOM 6151 O O . LEU B 1 202 ? 12.555 45.5 5.828 1 79.25 202 LEU B O 1
ATOM 6155 N N . SER B 1 203 ? 10.852 46.875 5.66 1 74.38 203 SER B N 1
ATOM 6156 C CA . SER B 1 203 ? 11.336 47.469 4.422 1 74.38 203 SER B CA 1
ATOM 6157 C C . SER B 1 203 ? 12.695 48.156 4.629 1 74.38 203 SER B C 1
ATOM 6159 O O . SER B 1 203 ? 13.555 48.094 3.75 1 74.38 203 SER B O 1
ATOM 6161 N N . THR B 1 204 ? 12.812 48.719 5.719 1 74.75 204 THR B N 1
ATOM 6162 C CA . THR B 1 204 ? 14.07 49.375 6.031 1 74.75 204 THR B CA 1
ATOM 6163 C C . THR B 1 204 ? 15.203 48.375 6.164 1 74.75 204 THR B C 1
ATOM 6165 O O . THR B 1 204 ? 16.312 48.625 5.688 1 74.75 204 THR B O 1
ATOM 6168 N N . VAL B 1 205 ? 14.938 47.312 6.781 1 75.44 205 VAL B N 1
ATOM 6169 C CA . VAL B 1 205 ? 15.945 46.25 6.965 1 75.44 205 VAL B CA 1
ATOM 6170 C C . VAL B 1 205 ? 16.281 45.625 5.617 1 75.44 205 VAL B C 1
ATOM 6172 O O . VAL B 1 205 ? 17.438 45.312 5.34 1 75.44 205 VAL B O 1
ATOM 6175 N N . LEU B 1 206 ? 15.352 45.438 4.793 1 72.62 206 LEU B N 1
ATOM 6176 C CA . LEU B 1 206 ? 15.523 44.812 3.496 1 72.62 206 LEU B CA 1
ATOM 6177 C C . LEU B 1 206 ? 16.312 45.688 2.541 1 72.62 206 LEU B C 1
ATOM 6179 O O . LEU B 1 206 ? 16.953 45.219 1.613 1 72.62 206 LEU B O 1
ATOM 6183 N N . ALA B 1 207 ? 16.172 46.938 2.727 1 69.19 207 ALA B N 1
ATOM 6184 C CA . ALA B 1 207 ? 16.875 47.906 1.885 1 69.19 207 ALA B CA 1
ATOM 6185 C C . ALA B 1 207 ? 18.375 47.875 2.16 1 69.19 207 ALA B C 1
ATOM 6187 O O . ALA B 1 207 ? 19.188 48.188 1.288 1 69.19 207 ALA B O 1
ATOM 6188 N N . GLU B 1 208 ? 18.703 47.469 3.324 1 72.38 208 GLU B N 1
ATOM 6189 C CA . GLU B 1 208 ? 20.125 47.344 3.684 1 72.38 208 GLU B CA 1
ATOM 6190 C C . GLU B 1 208 ? 20.609 45.906 3.557 1 72.38 208 GLU B C 1
ATOM 6192 O O . GLU B 1 208 ? 20.469 45.125 4.484 1 72.38 208 GLU B O 1
ATOM 6197 N N . GLN B 1 209 ? 21.297 45.594 2.484 1 66.25 209 GLN B N 1
ATOM 6198 C CA . GLN B 1 209 ? 21.703 44.25 2.143 1 66.25 209 GLN B CA 1
ATOM 6199 C C . GLN B 1 209 ? 22.547 43.625 3.246 1 66.25 209 GLN B C 1
ATOM 6201 O O . GLN B 1 209 ? 22.422 42.438 3.547 1 66.25 209 GLN B O 1
ATOM 6206 N N . ASP B 1 210 ? 23.359 44.375 3.752 1 66.5 210 ASP B N 1
ATOM 6207 C CA . ASP B 1 210 ? 24.297 43.906 4.766 1 66.5 210 ASP B CA 1
ATOM 6208 C C . ASP B 1 210 ? 23.562 43.469 6.027 1 66.5 210 ASP B C 1
ATOM 6210 O O . ASP B 1 210 ? 24.047 42.625 6.777 1 66.5 210 ASP B O 1
ATOM 6214 N N . LYS B 1 211 ? 22.375 43.969 6.148 1 71.75 211 LYS B N 1
ATOM 6215 C CA . LYS B 1 211 ? 21.641 43.688 7.371 1 71.75 211 LYS B CA 1
ATOM 6216 C C . LYS B 1 211 ? 20.781 42.438 7.215 1 71.75 211 LYS B C 1
ATOM 6218 O O . LYS B 1 211 ? 20.328 41.844 8.203 1 71.75 211 LYS B O 1
ATOM 6223 N N . ILE B 1 212 ? 20.609 42.062 6.059 1 74.25 212 ILE B N 1
ATOM 6224 C CA . ILE B 1 212 ? 19.734 40.906 5.832 1 74.25 212 ILE B CA 1
ATOM 6225 C C . ILE B 1 212 ? 20.359 39.656 6.418 1 74.25 212 ILE B C 1
ATOM 6227 O O . ILE B 1 212 ? 19.688 38.875 7.117 1 74.25 212 ILE B O 1
ATOM 6231 N N . SER B 1 213 ? 21.547 39.469 6.211 1 74.25 213 SER B N 1
ATOM 6232 C CA . SER B 1 213 ? 22.234 38.281 6.66 1 74.25 213 SER B CA 1
ATOM 6233 C C . SER B 1 213 ? 22.219 38.156 8.18 1 74.25 213 SER B C 1
ATOM 6235 O O . SER B 1 213 ? 22.109 37.062 8.719 1 74.25 213 SER B O 1
ATOM 6237 N N . SER B 1 214 ? 22.25 39.281 8.805 1 78.56 214 SER B N 1
ATOM 6238 C CA . SER B 1 214 ? 22.312 39.281 10.258 1 78.56 214 SER B CA 1
ATOM 6239 C C . SER B 1 214 ? 20.906 39.188 10.859 1 78.56 214 SER B C 1
ATOM 6241 O O . SER B 1 214 ? 20.75 38.906 12.047 1 78.56 214 SER B O 1
ATOM 6243 N N . ASN B 1 215 ? 19.938 39.375 10.047 1 85.44 215 ASN B N 1
ATOM 6244 C CA . ASN B 1 215 ? 18.578 39.438 10.562 1 85.44 215 ASN B CA 1
ATOM 6245 C C . ASN B 1 215 ? 17.672 38.375 9.891 1 85.44 215 ASN B C 1
ATOM 6247 O O . ASN B 1 215 ? 16.453 38.562 9.82 1 85.44 215 ASN B O 1
ATOM 6251 N N . VAL B 1 216 ? 18.25 37.375 9.461 1 86.38 216 VAL B N 1
ATOM 6252 C CA . VAL B 1 216 ? 17.5 36.375 8.711 1 86.38 216 VAL B CA 1
ATOM 6253 C C . VAL B 1 216 ? 16.484 35.688 9.625 1 86.38 216 VAL B C 1
ATOM 6255 O O . VAL B 1 216 ? 15.32 35.531 9.242 1 86.38 216 VAL B O 1
ATOM 6258 N N . GLU B 1 217 ? 16.844 35.438 10.836 1 90.81 217 GLU B N 1
ATOM 6259 C CA . GLU B 1 217 ? 16 34.688 11.75 1 90.81 217 GLU B CA 1
ATOM 6260 C C . GLU B 1 217 ? 14.766 35.469 12.156 1 90.81 217 GLU B C 1
ATOM 6262 O O . GLU B 1 217 ? 13.641 35.031 11.945 1 90.81 217 GLU B O 1
ATOM 6267 N N . PRO B 1 218 ? 14.953 36.688 12.625 1 91.94 218 PRO B N 1
ATOM 6268 C CA . PRO B 1 218 ? 13.75 37.469 12.984 1 91.94 218 PRO B CA 1
ATOM 6269 C C . PRO B 1 218 ? 12.898 37.812 11.773 1 91.94 218 PRO B C 1
ATOM 6271 O O . PRO B 1 218 ? 11.68 37.906 11.875 1 91.94 218 PRO B O 1
ATOM 6274 N N . MET B 1 219 ? 13.508 37.969 10.688 1 89.88 219 MET B N 1
ATOM 6275 C CA . MET B 1 219 ? 12.75 38.25 9.469 1 89.88 219 MET B CA 1
ATOM 6276 C C . MET B 1 219 ? 11.891 37.062 9.078 1 89.88 219 MET B C 1
ATOM 6278 O O . MET B 1 219 ? 10.711 37.219 8.758 1 89.88 219 MET B O 1
ATOM 6282 N N . LEU B 1 220 ? 12.492 35.906 9.125 1 92.38 220 LEU B N 1
ATOM 6283 C CA . LEU B 1 220 ? 11.758 34.688 8.82 1 92.38 220 LEU B CA 1
ATOM 6284 C C . LEU B 1 220 ? 10.578 34.5 9.773 1 92.38 220 LEU B C 1
ATOM 6286 O O . LEU B 1 220 ? 9.461 34.219 9.336 1 92.38 220 LEU B O 1
ATOM 6290 N N . LEU B 1 221 ? 10.82 34.719 10.992 1 95.62 221 LEU B N 1
ATOM 6291 C CA . LEU B 1 221 ? 9.766 34.625 11.992 1 95.62 221 LEU B CA 1
ATOM 6292 C C . LEU B 1 221 ? 8.625 35.594 11.695 1 95.62 221 LEU B C 1
ATOM 6294 O O . LEU B 1 221 ? 7.453 35.188 11.758 1 95.62 221 LEU B O 1
ATOM 6298 N N . THR B 1 222 ? 8.992 36.75 11.367 1 92.38 222 THR B N 1
ATOM 6299 C CA . THR B 1 222 ? 7.996 37.781 11.086 1 92.38 222 THR B CA 1
ATOM 6300 C C . THR B 1 222 ? 7.176 37.406 9.852 1 92.38 222 THR B C 1
ATOM 6302 O O . THR B 1 222 ? 5.945 37.469 9.875 1 92.38 222 THR B O 1
ATOM 6305 N N . ILE B 1 223 ? 7.82 37.031 8.812 1 90 223 ILE B N 1
ATOM 6306 C CA . ILE B 1 223 ? 7.164 36.719 7.551 1 90 223 ILE B CA 1
ATOM 6307 C C . ILE B 1 223 ? 6.242 35.5 7.742 1 90 223 ILE B C 1
ATOM 6309 O O . ILE B 1 223 ? 5.113 35.5 7.242 1 90 223 ILE B O 1
ATOM 6313 N N . LEU B 1 224 ? 6.656 34.531 8.453 1 94.25 224 LEU B N 1
ATOM 6314 C CA . LEU B 1 224 ? 5.84 33.344 8.68 1 94.25 224 LEU B CA 1
ATOM 6315 C C . LEU B 1 224 ? 4.645 33.656 9.57 1 94.25 224 LEU B C 1
ATOM 6317 O O . LEU B 1 224 ? 3.551 33.125 9.375 1 94.25 224 LEU B O 1
ATOM 6321 N N . LEU B 1 225 ? 4.875 34.469 10.531 1 93.88 225 LEU B N 1
ATOM 6322 C CA . LEU B 1 225 ? 3.766 34.938 11.359 1 93.88 225 LEU B CA 1
ATOM 6323 C C . LEU B 1 225 ? 2.711 35.656 10.516 1 93.88 225 LEU B C 1
ATOM 6325 O O . LEU B 1 225 ? 1.516 35.375 10.648 1 93.88 225 LEU B O 1
ATOM 6329 N N . LEU B 1 226 ? 3.18 36.438 9.633 1 87.62 226 LEU B N 1
ATOM 6330 C CA . LEU B 1 226 ? 2.262 37.156 8.75 1 87.62 226 LEU B CA 1
ATOM 6331 C C . LEU B 1 226 ? 1.58 36.188 7.785 1 87.62 226 LEU B C 1
ATOM 6333 O O . LEU B 1 226 ? 0.411 36.375 7.441 1 87.62 226 LEU B O 1
ATOM 6337 N N . THR B 1 227 ? 2.287 35.219 7.32 1 88.88 227 THR B N 1
ATOM 6338 C CA . THR B 1 227 ? 1.707 34.219 6.453 1 88.88 227 THR B CA 1
ATOM 6339 C C . THR B 1 227 ? 0.552 33.5 7.148 1 88.88 227 THR B C 1
ATOM 6341 O O . THR B 1 227 ? -0.531 33.344 6.578 1 88.88 227 THR B O 1
ATOM 6344 N N . SER B 1 228 ? 0.797 33.062 8.391 1 88.44 228 SER B N 1
ATOM 6345 C CA . SER B 1 228 ? -0.228 32.344 9.148 1 88.44 228 SER B CA 1
ATOM 6346 C C . SER B 1 228 ? -1.439 33.25 9.406 1 88.44 228 SER B C 1
ATOM 6348 O O . SER B 1 228 ? -2.58 32.781 9.336 1 88.44 228 SER B O 1
ATOM 6350 N N . TYR B 1 229 ? -1.151 34.375 9.562 1 81.56 229 TYR B N 1
ATOM 6351 C CA . TYR B 1 229 ? -2.209 35.344 9.844 1 81.56 229 TYR B CA 1
ATOM 6352 C C . TYR B 1 229 ? -3.086 35.562 8.617 1 81.56 229 TYR B C 1
ATOM 6354 O O . TYR B 1 229 ? -4.316 35.531 8.711 1 81.56 229 TYR B O 1
ATOM 6362 N N . THR B 1 230 ? -2.537 35.781 7.535 1 78.06 230 THR B N 1
ATOM 6363 C CA . THR B 1 230 ? -3.281 36.062 6.309 1 78.06 230 THR B CA 1
ATOM 6364 C C . THR B 1 230 ? -3.984 34.781 5.816 1 78.06 230 THR B C 1
ATOM 6366 O O . THR B 1 230 ? -5.023 34.875 5.16 1 78.06 230 THR B O 1
ATOM 6369 N N . ALA B 1 231 ? -3.471 33.75 6.207 1 75.19 231 ALA B N 1
ATOM 6370 C CA . ALA B 1 231 ? -4.094 32.469 5.824 1 75.19 231 ALA B CA 1
ATOM 6371 C C . ALA B 1 231 ? -5.391 32.25 6.598 1 75.19 231 ALA B C 1
ATOM 6373 O O . ALA B 1 231 ? -6.305 31.578 6.105 1 75.19 231 ALA B O 1
ATOM 6374 N N . MET B 1 232 ? -5.496 32.812 7.723 1 78.75 232 MET B N 1
ATOM 6375 C CA . MET B 1 232 ? -6.68 32.625 8.555 1 78.75 232 MET B CA 1
ATOM 6376 C C . MET B 1 232 ? -7.703 33.719 8.289 1 78.75 232 MET B C 1
ATOM 6378 O O . MET B 1 232 ? -8.852 33.625 8.719 1 78.75 232 MET B O 1
ATOM 6382 N N . SER B 1 233 ? -7.246 34.719 7.566 1 73.31 233 SER B N 1
ATOM 6383 C CA . SER B 1 233 ? -8.078 35.906 7.398 1 73.31 233 SER B CA 1
ATOM 6384 C C . SER B 1 233 ? -8.945 35.781 6.152 1 73.31 233 SER B C 1
ATOM 6386 O O . SER B 1 233 ? -8.789 34.844 5.355 1 73.31 233 SER B O 1
ATOM 6388 N N . LEU B 1 234 ? -9.82 36.781 6.062 1 68.12 234 LEU B N 1
ATOM 6389 C CA . LEU B 1 234 ? -10.672 36.875 4.879 1 68.12 234 LEU B CA 1
ATOM 6390 C C . LEU B 1 234 ? -9.867 37.312 3.66 1 68.12 234 LEU B C 1
ATOM 6392 O O . LEU B 1 234 ? -10.219 36.969 2.527 1 68.12 234 LEU B O 1
ATOM 6396 N N . VAL B 1 235 ? -8.812 38.062 4.066 1 67.94 235 VAL B N 1
ATOM 6397 C CA . VAL B 1 235 ? -7.949 38.531 2.98 1 67.94 235 VAL B CA 1
ATOM 6398 C C . VAL B 1 235 ? -6.895 37.469 2.682 1 67.94 235 VAL B C 1
ATOM 6400 O O . VAL B 1 235 ? -5.926 37.312 3.434 1 67.94 235 VAL B O 1
ATOM 6403 N N . GLN B 1 236 ? -7.156 36.531 1.88 1 72.75 236 GLN B N 1
ATOM 6404 C CA . GLN B 1 236 ? -6.32 35.375 1.562 1 72.75 236 GLN B CA 1
ATOM 6405 C C . GLN B 1 236 ? -5.094 35.812 0.753 1 72.75 236 GLN B C 1
ATOM 6407 O O . GLN B 1 236 ? -4.926 35.375 -0.391 1 72.75 236 GLN B O 1
ATOM 6412 N N . GLN B 1 237 ? -4.16 36.562 1.415 1 79.56 237 GLN B N 1
ATOM 6413 C CA . GLN B 1 237 ? -2.936 37.031 0.768 1 79.56 237 GLN B CA 1
ATOM 6414 C C . GLN B 1 237 ? -1.707 36.312 1.35 1 79.56 237 GLN B C 1
ATOM 6416 O O . GLN B 1 237 ? -0.681 36.969 1.585 1 79.56 237 GLN B O 1
ATOM 6421 N N . TRP B 1 238 ? -1.853 35.094 1.647 1 87.62 238 TRP B N 1
ATOM 6422 C CA . TRP B 1 238 ? -0.794 34.312 2.299 1 87.62 238 TRP B CA 1
ATOM 6423 C C . TRP B 1 238 ? 0.337 34.031 1.322 1 87.62 238 TRP B C 1
ATOM 6425 O O . TRP B 1 238 ? 1.492 33.875 1.727 1 87.62 238 TRP B O 1
ATOM 6435 N N . ARG B 1 239 ? 0.161 33.875 0.054 1 89.81 239 ARG B N 1
ATOM 6436 C CA . ARG B 1 239 ? 1.085 33.312 -0.924 1 89.81 239 ARG B CA 1
ATOM 6437 C C . ARG B 1 239 ? 2.332 34.188 -1.063 1 89.81 239 ARG B C 1
ATOM 6439 O O . ARG B 1 239 ? 3.455 33.688 -1.018 1 89.81 239 ARG B O 1
ATOM 6446 N N . PRO B 1 240 ? 2.148 35.562 -1.199 1 84.5 240 PRO B N 1
ATOM 6447 C CA . PRO B 1 240 ? 3.363 36.375 -1.299 1 84.5 240 PRO B CA 1
ATOM 6448 C C . PRO B 1 240 ? 4.258 36.25 -0.067 1 84.5 240 PRO B C 1
ATOM 6450 O O . PRO B 1 240 ? 5.484 36.281 -0.183 1 84.5 240 PRO B O 1
ATOM 6453 N N . HIS B 1 241 ? 3.658 36.125 1.074 1 87.56 241 HIS B N 1
ATOM 6454 C CA . HIS B 1 241 ? 4.426 35.969 2.307 1 87.56 241 HIS B CA 1
ATOM 6455 C C . HIS B 1 241 ? 5.156 34.625 2.338 1 87.56 241 HIS B C 1
ATOM 6457 O O . HIS B 1 241 ? 6.344 34.594 2.672 1 87.56 241 HIS B O 1
ATOM 6463 N N . LEU B 1 242 ? 4.473 33.625 1.935 1 91.81 242 LEU B N 1
ATOM 6464 C CA . LEU B 1 242 ? 5.09 32.281 1.939 1 91.81 242 LEU B CA 1
ATOM 6465 C C . LEU B 1 242 ? 6.211 32.219 0.907 1 91.81 242 LEU B C 1
ATOM 6467 O O . LEU B 1 242 ? 7.23 31.562 1.143 1 91.81 242 LEU B O 1
ATOM 6471 N N . CYS B 1 243 ? 6.055 32.844 -0.205 1 89.5 243 CYS B N 1
ATOM 6472 C CA . CYS B 1 243 ? 7.094 32.906 -1.227 1 89.5 243 CYS B CA 1
ATOM 6473 C C . CYS B 1 243 ? 8.336 33.625 -0.698 1 89.5 243 CYS B C 1
ATOM 6475 O O . CYS B 1 243 ? 9.461 33.188 -0.96 1 89.5 243 CYS B O 1
ATOM 6477 N N . ALA B 1 244 ? 8.094 34.688 -0.016 1 87.06 244 ALA B N 1
ATOM 6478 C CA . ALA B 1 244 ? 9.203 35.438 0.56 1 87.06 244 ALA B CA 1
ATOM 6479 C C . ALA B 1 244 ? 9.977 34.594 1.558 1 87.06 244 ALA B C 1
ATOM 6481 O O . ALA B 1 244 ? 11.211 34.625 1.605 1 87.06 244 ALA B O 1
ATOM 6482 N N . ALA B 1 245 ? 9.242 33.844 2.367 1 89.81 245 ALA B N 1
ATOM 6483 C CA . ALA B 1 245 ? 9.898 32.969 3.314 1 89.81 245 ALA B CA 1
ATOM 6484 C C . ALA B 1 245 ? 10.734 31.906 2.588 1 89.81 245 ALA B C 1
ATOM 6486 O O . ALA B 1 245 ? 11.867 31.625 2.98 1 89.81 245 ALA B O 1
ATOM 6487 N N . LYS B 1 246 ? 10.195 31.359 1.576 1 89.5 246 LYS B N 1
ATOM 6488 C CA . LYS B 1 246 ? 10.906 30.375 0.767 1 89.5 246 LYS B CA 1
ATOM 6489 C C . LYS B 1 246 ? 12.211 30.938 0.225 1 89.5 246 LYS B C 1
ATOM 6491 O O . LYS B 1 246 ? 13.25 30.297 0.291 1 89.5 246 LYS B O 1
ATOM 6496 N N . ASP B 1 247 ? 12.102 32.094 -0.313 1 85.31 247 ASP B N 1
ATOM 6497 C CA . ASP B 1 247 ? 13.266 32.719 -0.94 1 85.31 247 ASP B CA 1
ATOM 6498 C C . ASP B 1 247 ? 14.344 33.031 0.093 1 85.31 247 ASP B C 1
ATOM 6500 O O . ASP B 1 247 ? 15.539 32.875 -0.184 1 85.31 247 ASP B O 1
ATOM 6504 N N . LEU B 1 248 ? 13.938 33.469 1.234 1 85.94 248 LEU B N 1
ATOM 6505 C CA . LEU B 1 248 ? 14.898 33.719 2.305 1 85.94 248 LEU B CA 1
ATOM 6506 C C . LEU B 1 248 ? 15.594 32.438 2.725 1 85.94 248 LEU B C 1
ATOM 6508 O O . LEU B 1 248 ? 16.812 32.406 2.896 1 85.94 248 LEU B O 1
ATOM 6512 N N . LEU B 1 249 ? 14.805 31.406 2.867 1 86.12 249 LEU B N 1
ATOM 6513 C CA . LEU B 1 249 ? 15.359 30.109 3.246 1 86.12 249 LEU B CA 1
ATOM 6514 C C . LEU B 1 249 ? 16.297 29.578 2.16 1 86.12 249 LEU B C 1
ATOM 6516 O O . LEU B 1 249 ? 17.391 29.094 2.455 1 86.12 249 LEU B O 1
ATOM 6520 N N . SER B 1 250 ? 15.922 29.688 0.956 1 82.38 250 SER B N 1
ATOM 6521 C CA . SER B 1 250 ? 16.703 29.156 -0.16 1 82.38 250 SER B CA 1
ATOM 6522 C C . SER B 1 250 ? 18.031 29.891 -0.289 1 82.38 250 SER B C 1
ATOM 6524 O O . SER B 1 250 ? 19.031 29.297 -0.705 1 82.38 250 SER B O 1
ATOM 6526 N N . THR B 1 251 ? 18 31.141 0.057 1 79.75 251 THR B N 1
ATOM 6527 C CA . THR B 1 251 ? 19.188 31.953 -0.109 1 79.75 251 THR B CA 1
ATOM 6528 C C . THR B 1 251 ? 20.125 31.812 1.089 1 79.75 251 THR B C 1
ATOM 6530 O O . THR B 1 251 ? 21.344 31.688 0.925 1 79.75 251 THR B O 1
ATOM 6533 N N . TYR B 1 252 ? 19.609 31.781 2.258 1 79.25 252 TYR B N 1
ATOM 6534 C CA . TYR B 1 252 ? 20.469 31.891 3.432 1 79.25 252 TYR B CA 1
ATOM 6535 C C . TYR B 1 252 ? 20.531 30.578 4.195 1 79.25 252 TYR B C 1
ATOM 6537 O O . TYR B 1 252 ? 21.453 30.359 4.992 1 79.25 252 TYR B O 1
ATOM 6545 N N . ALA B 1 253 ? 19.547 29.734 4 1 80.19 253 ALA B N 1
ATOM 6546 C CA . ALA B 1 253 ? 19.516 28.422 4.641 1 80.19 253 ALA B CA 1
ATOM 6547 C C . ALA B 1 253 ? 18.859 27.391 3.727 1 80.19 253 ALA B C 1
ATOM 6549 O O . ALA B 1 253 ? 17.828 26.781 4.086 1 80.19 253 A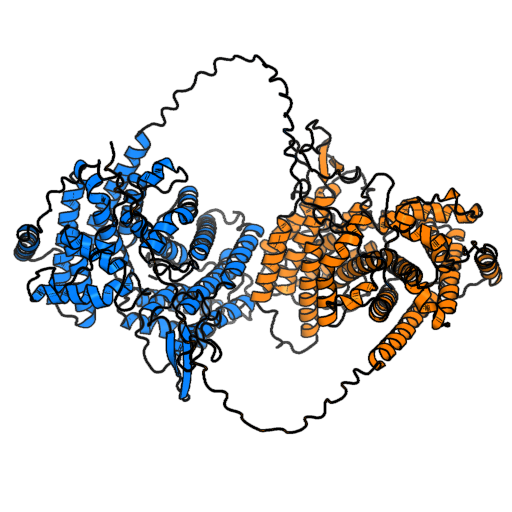LA B O 1
ATOM 6550 N N . PRO B 1 254 ? 19.516 27.094 2.709 1 76.06 254 PRO B N 1
ATOM 6551 C CA . PRO B 1 254 ? 18.891 26.234 1.705 1 76.06 254 PRO B CA 1
ATOM 6552 C C . PRO B 1 254 ? 18.719 24.797 2.186 1 76.06 254 PRO B C 1
ATOM 6554 O O . PRO B 1 254 ? 19.531 24.297 2.969 1 76.06 254 PRO B O 1
ATOM 6557 N N . PHE B 1 255 ? 17.594 24.25 1.651 1 73.62 255 PHE B N 1
ATOM 6558 C CA . PHE B 1 255 ? 17.438 22.812 1.811 1 73.62 255 PHE B CA 1
ATOM 6559 C C . PHE B 1 255 ? 18.531 22.062 1.038 1 73.62 255 PHE B C 1
ATOM 6561 O O . PHE B 1 255 ? 18.75 22.344 -0.143 1 73.62 255 PHE B O 1
ATOM 6568 N N . SER B 1 256 ? 19.375 21.297 1.673 1 70.5 256 SER B N 1
ATOM 6569 C CA . SER B 1 256 ? 20.453 20.656 0.937 1 70.5 256 SER B CA 1
ATOM 6570 C C . SER B 1 256 ? 20.828 19.312 1.569 1 70.5 256 SER B C 1
ATOM 6572 O O . SER B 1 256 ? 20.719 19.141 2.785 1 70.5 256 SER B O 1
ATOM 6574 N N . GLU B 1 257 ? 21.234 18.438 0.684 1 66.81 257 GLU B N 1
ATOM 6575 C CA . GLU B 1 257 ? 21.781 17.172 1.13 1 66.81 257 GLU B CA 1
ATOM 6576 C C . GLU B 1 257 ? 23.25 17.312 1.555 1 66.81 257 GLU B C 1
ATOM 6578 O O . GLU B 1 257 ? 23.797 16.438 2.227 1 66.81 257 GLU B O 1
ATOM 6583 N N . ASP B 1 258 ? 23.75 18.375 1.19 1 66.31 258 ASP B N 1
ATOM 6584 C CA . ASP B 1 258 ? 25.156 18.625 1.481 1 66.31 258 ASP B CA 1
ATOM 6585 C C . ASP B 1 258 ? 25.344 19 2.949 1 66.31 258 ASP B C 1
ATOM 6587 O O . ASP B 1 258 ? 24.875 20.047 3.402 1 66.31 258 ASP B O 1
ATOM 6591 N N . PRO B 1 259 ? 26.078 18.109 3.621 1 65.5 259 PRO B N 1
ATOM 6592 C CA . PRO B 1 259 ? 26.281 18.406 5.043 1 65.5 259 PRO B CA 1
ATOM 6593 C C . PRO B 1 259 ? 26.969 19.75 5.277 1 65.5 259 PRO B C 1
ATOM 6595 O O . PRO B 1 259 ? 26.797 20.344 6.34 1 65.5 259 PRO B O 1
ATOM 6598 N N . ARG B 1 260 ? 27.781 20.234 4.359 1 63.34 260 ARG B N 1
ATOM 6599 C CA . ARG B 1 260 ? 28.547 21.469 4.508 1 63.34 260 ARG B CA 1
ATOM 6600 C C . ARG B 1 260 ? 27.625 22.672 4.586 1 63.34 260 ARG B C 1
ATOM 6602 O O . ARG B 1 260 ? 27.938 23.672 5.25 1 63.34 260 ARG B O 1
ATOM 6609 N N . LEU B 1 261 ? 26.531 22.578 3.908 1 60.81 261 LEU B N 1
ATOM 6610 C CA . LEU B 1 261 ? 25.547 23.656 3.893 1 60.81 261 LEU B CA 1
ATOM 6611 C C . LEU B 1 261 ? 24.625 23.562 5.102 1 60.81 261 LEU B C 1
ATOM 6613 O O . LEU B 1 261 ? 23.922 24.531 5.438 1 60.81 261 LEU B O 1
ATOM 6617 N N . ARG B 1 262 ? 24.75 22.484 5.789 1 60 262 ARG B N 1
ATOM 6618 C CA . ARG B 1 262 ? 23.938 22.25 6.977 1 60 262 ARG B CA 1
ATOM 6619 C C . ARG B 1 262 ? 24.438 23.078 8.156 1 60 262 ARG B C 1
ATOM 6621 O O . ARG B 1 262 ? 23.719 23.25 9.148 1 60 262 ARG B O 1
ATOM 6628 N N . GLN B 1 263 ? 25.625 23.547 8.039 1 54.53 263 GLN B N 1
ATOM 6629 C CA . GLN B 1 263 ? 26.234 24.328 9.102 1 54.53 263 GLN B CA 1
ATOM 6630 C C . GLN B 1 263 ? 25.469 25.609 9.359 1 54.53 263 GLN B C 1
ATOM 6632 O O . GLN B 1 263 ? 25.562 26.203 10.438 1 54.53 263 GLN B O 1
ATOM 6637 N N . ARG B 1 264 ? 24.641 25.891 8.43 1 61 264 ARG B N 1
ATOM 6638 C CA . ARG B 1 264 ? 23.891 27.125 8.602 1 61 264 ARG B CA 1
ATOM 6639 C C . ARG B 1 264 ? 22.594 26.891 9.352 1 61 264 ARG B C 1
ATOM 6641 O O . ARG B 1 264 ? 21.797 27.812 9.562 1 61 264 ARG B O 1
ATOM 6648 N N . ASN B 1 265 ? 22.562 25.656 9.906 1 69.5 265 ASN B N 1
ATOM 6649 C CA . ASN B 1 265 ? 21.344 25.344 10.633 1 69.5 265 ASN B CA 1
ATOM 6650 C C . ASN B 1 265 ? 21.422 25.797 12.086 1 69.5 265 ASN B C 1
ATOM 6652 O O . ASN B 1 265 ? 22.422 25.562 12.758 1 69.5 265 ASN B O 1
ATOM 6656 N N . SER B 1 266 ? 20.578 26.766 12.422 1 83.44 266 SER B N 1
ATOM 6657 C CA . SER B 1 266 ? 20.328 27.172 13.805 1 83.44 266 SER B CA 1
ATOM 6658 C C . SER B 1 266 ? 18.984 26.672 14.305 1 83.44 266 SER B C 1
ATOM 6660 O O . SER B 1 266 ? 18.188 26.141 13.523 1 83.44 266 SER B O 1
ATOM 6662 N N . TYR B 1 267 ? 18.812 26.766 15.586 1 88 267 TYR B N 1
ATOM 6663 C CA . TYR B 1 267 ? 17.547 26.359 16.188 1 88 267 TYR B CA 1
ATOM 6664 C C . TYR B 1 267 ? 16.375 27.109 15.57 1 88 267 TYR B C 1
ATOM 6666 O O . TYR B 1 267 ? 15.367 26.5 15.211 1 88 267 TYR B O 1
ATOM 6674 N N . VAL B 1 268 ? 16.594 28.344 15.367 1 91.5 268 VAL B N 1
ATOM 6675 C CA . VAL B 1 268 ? 15.508 29.188 14.875 1 91.5 268 VAL B CA 1
ATOM 6676 C C . VAL B 1 268 ? 15.25 28.875 13.406 1 91.5 268 VAL B C 1
ATOM 6678 O O . VAL B 1 268 ? 14.094 28.812 12.969 1 91.5 268 VAL B O 1
ATOM 6681 N N . VAL B 1 269 ? 16.25 28.703 12.688 1 88.75 269 VAL B N 1
ATOM 6682 C CA . VAL B 1 269 ? 16.078 28.359 11.281 1 88.75 269 VAL B CA 1
ATOM 6683 C C . VAL B 1 269 ? 15.367 27.016 11.164 1 88.75 269 VAL B C 1
ATOM 6685 O O . VAL B 1 269 ? 14.484 26.844 10.32 1 88.75 269 VAL B O 1
ATOM 6688 N N . ALA B 1 270 ? 15.758 26.078 12.008 1 88.75 270 ALA B N 1
ATOM 6689 C CA . ALA B 1 270 ? 15.094 24.766 12.016 1 88.75 270 ALA B CA 1
ATOM 6690 C C . ALA B 1 270 ? 13.609 24.922 12.336 1 88.75 270 ALA B C 1
ATOM 6692 O O . ALA B 1 270 ? 12.766 24.25 11.727 1 88.75 270 ALA B O 1
ATOM 6693 N N . PHE B 1 271 ? 13.336 25.75 13.227 1 92.81 271 PHE B N 1
ATOM 6694 C CA . PHE B 1 271 ? 11.953 26.016 13.586 1 92.81 271 PHE B CA 1
ATOM 6695 C C . PHE B 1 271 ? 11.195 26.641 12.422 1 92.81 271 PHE B C 1
ATOM 6697 O O . PHE B 1 271 ? 10.086 26.234 12.102 1 92.81 271 PHE B O 1
ATOM 6704 N N . CYS B 1 272 ? 11.797 27.594 11.828 1 92.75 272 CYS B N 1
ATOM 6705 C CA . CYS B 1 272 ? 11.164 28.281 10.711 1 92.75 272 CYS B CA 1
ATOM 6706 C C . CYS B 1 272 ? 10.93 27.344 9.547 1 92.75 272 CYS B C 1
ATOM 6708 O O . CYS B 1 272 ? 9.891 27.406 8.883 1 92.75 272 CYS B O 1
ATOM 6710 N N . ARG B 1 273 ? 11.844 26.5 9.344 1 90 273 ARG B N 1
ATOM 6711 C CA . ARG B 1 273 ? 11.68 25.5 8.297 1 90 273 ARG B CA 1
ATOM 6712 C C . ARG B 1 273 ? 10.484 24.594 8.594 1 90 273 ARG B C 1
ATOM 6714 O O . ARG B 1 273 ? 9.703 24.281 7.691 1 90 273 ARG B O 1
ATOM 6721 N N . ASN B 1 274 ? 10.414 24.219 9.789 1 91.62 274 ASN B N 1
ATOM 6722 C CA . ASN B 1 274 ? 9.297 23.391 10.219 1 91.62 274 ASN B CA 1
ATOM 6723 C C . ASN B 1 274 ? 7.961 24.094 10.016 1 91.62 274 ASN B C 1
ATOM 6725 O O . ASN B 1 274 ? 7.02 23.5 9.477 1 91.62 274 ASN B O 1
ATOM 6729 N N . TRP B 1 275 ? 7.934 25.297 10.43 1 94.31 275 TRP B N 1
ATOM 6730 C CA . TRP B 1 275 ? 6.727 26.094 10.297 1 94.31 275 TRP B CA 1
ATOM 6731 C C . TRP B 1 275 ? 6.387 26.344 8.828 1 94.31 275 TRP B C 1
ATOM 6733 O O . TRP B 1 275 ? 5.234 26.188 8.422 1 94.31 275 TRP B O 1
ATOM 6743 N N . TYR B 1 276 ? 7.375 26.641 8.062 1 92.88 276 TYR B N 1
ATOM 6744 C CA . TYR B 1 276 ? 7.207 26.844 6.625 1 92.88 276 TYR B CA 1
ATOM 6745 C C . TYR B 1 276 ? 6.629 25.609 5.953 1 92.88 276 TYR B C 1
ATOM 6747 O O . TYR B 1 276 ? 5.68 25.703 5.172 1 92.88 276 TYR B O 1
ATOM 6755 N N . LEU B 1 277 ? 7.16 24.484 6.289 1 91.06 277 LEU B N 1
ATOM 6756 C CA . LEU B 1 277 ? 6.723 23.25 5.664 1 91.06 277 LEU B CA 1
ATOM 6757 C C . LEU B 1 277 ? 5.293 22.906 6.07 1 91.06 277 LEU B C 1
ATOM 6759 O O . LEU B 1 277 ? 4.535 22.344 5.281 1 91.06 277 LEU B O 1
ATOM 6763 N N . SER B 1 278 ? 4.945 23.172 7.262 1 93.5 278 SER B N 1
ATOM 6764 C CA . SER B 1 278 ? 3.57 22.953 7.699 1 93.5 278 SER B CA 1
ATOM 6765 C C . SER B 1 278 ? 2.586 23.734 6.828 1 93.5 278 SER B C 1
ATOM 6767 O O . SER B 1 278 ? 1.601 23.172 6.344 1 93.5 278 SER B O 1
ATOM 6769 N N . ILE B 1 279 ? 2.908 24.969 6.57 1 93.62 279 ILE B N 1
ATOM 6770 C CA . ILE B 1 279 ? 2.035 25.828 5.766 1 93.62 279 ILE B CA 1
ATOM 6771 C C . ILE B 1 279 ? 2.072 25.375 4.309 1 93.62 279 ILE B C 1
ATOM 6773 O O . ILE B 1 279 ? 1.032 25.281 3.652 1 93.62 279 ILE B O 1
ATOM 6777 N N . GLU B 1 280 ? 3.27 25.062 3.875 1 93.44 280 GLU B N 1
ATOM 6778 C CA . GLU B 1 280 ? 3.459 24.594 2.504 1 93.44 280 GLU B CA 1
ATOM 6779 C C . GLU B 1 280 ? 2.641 23.344 2.234 1 93.44 280 GLU B C 1
ATOM 6781 O O . GLU B 1 280 ? 2.016 23.219 1.179 1 93.44 280 GLU B O 1
ATOM 6786 N N . ASN B 1 281 ? 2.635 22.438 3.156 1 93.19 281 ASN B N 1
ATOM 6787 C CA . ASN B 1 281 ? 1.876 21.203 3.002 1 93.19 281 ASN B CA 1
ATOM 6788 C C . ASN B 1 281 ? 0.374 21.469 2.951 1 93.19 281 ASN B C 1
ATOM 6790 O O . ASN B 1 281 ? -0.333 20.906 2.119 1 93.19 281 ASN B O 1
ATOM 6794 N N . ILE B 1 282 ? -0.112 22.328 3.811 1 94.62 282 ILE B N 1
ATOM 6795 C CA . ILE B 1 282 ? -1.533 22.656 3.824 1 94.62 282 ILE B CA 1
ATOM 6796 C C . ILE B 1 282 ? -1.922 23.328 2.506 1 94.62 282 ILE B C 1
ATOM 6798 O O . ILE B 1 282 ? -2.938 22.969 1.9 1 94.62 282 ILE B O 1
ATOM 6802 N N . ALA B 1 283 ? -1.08 24.219 2.1 1 93.69 283 ALA B N 1
ATOM 6803 C CA . ALA B 1 283 ? -1.336 24.875 0.826 1 93.69 283 ALA B CA 1
ATOM 6804 C C . ALA B 1 283 ? -1.299 23.891 -0.332 1 93.69 283 ALA B C 1
ATOM 6806 O O . ALA B 1 283 ? -2.164 23.922 -1.211 1 93.69 283 ALA B O 1
ATOM 6807 N N . GLY B 1 284 ? -0.321 23.062 -0.32 1 92.75 284 GLY B N 1
ATOM 6808 C CA . GLY B 1 284 ? -0.198 22.047 -1.358 1 92.75 284 GLY B CA 1
ATOM 6809 C C . GLY B 1 284 ? -1.406 21.141 -1.447 1 92.75 284 GLY B C 1
ATOM 6810 O O . GLY B 1 284 ? -1.781 20.703 -2.537 1 92.75 284 GLY B O 1
ATOM 6811 N N . LEU B 1 285 ? -2.01 20.891 -0.379 1 93.88 285 LEU B N 1
ATOM 6812 C CA . LEU B 1 285 ? -3.141 19.969 -0.325 1 93.88 285 LEU B CA 1
ATOM 6813 C C . LEU B 1 285 ? -4.438 20.688 -0.691 1 93.88 285 LEU B C 1
ATOM 6815 O O . LEU B 1 285 ? -5.305 20.109 -1.354 1 93.88 285 LEU B O 1
ATOM 6819 N N . THR B 1 286 ? -4.602 21.953 -0.302 1 92.69 286 THR B N 1
ATOM 6820 C CA . THR B 1 286 ? -5.965 22.484 -0.297 1 92.69 286 THR B CA 1
ATOM 6821 C C . THR B 1 286 ? -6.09 23.672 -1.24 1 92.69 286 THR B C 1
ATOM 6823 O O . THR B 1 286 ? -7.184 23.984 -1.725 1 92.69 286 THR B O 1
ATOM 6826 N N . ALA B 1 287 ? -4.953 24.438 -1.371 1 91.06 287 ALA B N 1
ATOM 6827 C CA . ALA B 1 287 ? -5.043 25.609 -2.221 1 91.06 287 ALA B CA 1
ATOM 6828 C C . ALA B 1 287 ? -5.172 25.234 -3.691 1 91.06 287 ALA B C 1
ATOM 6830 O O . ALA B 1 287 ? -4.527 24.281 -4.148 1 91.06 287 ALA B O 1
ATOM 6831 N N . PRO B 1 288 ? -5.938 25.938 -4.426 1 86.56 288 PRO B N 1
ATOM 6832 C CA . PRO B 1 288 ? -6.145 25.609 -5.84 1 86.56 288 PRO B CA 1
ATOM 6833 C C . PRO B 1 288 ? -4.848 25.641 -6.648 1 86.56 288 PRO B C 1
ATOM 6835 O O . PRO B 1 288 ? -4.668 24.844 -7.566 1 86.56 288 PRO B O 1
ATOM 6838 N N . LEU B 1 289 ? -3.959 26.562 -6.219 1 87.06 289 LEU B N 1
ATOM 6839 C CA . LEU B 1 289 ? -2.713 26.688 -6.965 1 87.06 289 LEU B CA 1
ATOM 6840 C C . LEU B 1 289 ? -1.59 25.906 -6.297 1 87.06 289 LEU B C 1
ATOM 6842 O O . LEU B 1 289 ? -0.447 25.938 -6.758 1 87.06 289 LEU B O 1
ATOM 6846 N N . GLY B 1 290 ? -1.912 25.297 -5.285 1 89.94 290 GLY B N 1
ATOM 6847 C CA . GLY B 1 290 ? -0.903 24.531 -4.562 1 89.94 290 GLY B CA 1
ATOM 6848 C C . GLY B 1 290 ? 0.025 25.406 -3.74 1 89.94 290 GLY B C 1
ATOM 6849 O O . GLY B 1 290 ? -0.29 26.562 -3.461 1 89.94 290 GLY B O 1
ATOM 6850 N N . GLY B 1 291 ? 1.097 24.781 -3.301 1 91.19 291 GLY B N 1
ATOM 6851 C CA . GLY B 1 291 ? 2.098 25.516 -2.539 1 91.19 291 GLY B CA 1
ATOM 6852 C C . GLY B 1 291 ? 3.008 26.359 -3.406 1 91.19 291 GLY B C 1
ATOM 6853 O O . GLY B 1 291 ? 2.688 26.641 -4.566 1 91.19 291 GLY B O 1
ATOM 6854 N N . VAL B 1 292 ? 4.012 26.812 -2.746 1 90.56 292 VAL B N 1
ATOM 6855 C CA . VAL B 1 292 ? 4.871 27.766 -3.459 1 90.56 292 VAL B CA 1
ATOM 6856 C C . VAL B 1 292 ? 6.117 27.031 -3.969 1 90.56 292 VAL B C 1
ATOM 6858 O O . VAL B 1 292 ? 6.859 27.578 -4.793 1 90.56 292 VAL B O 1
ATOM 6861 N N . LEU B 1 293 ? 6.32 25.828 -3.498 1 87.25 293 LEU B N 1
ATOM 6862 C CA . LEU B 1 293 ? 7.41 25.016 -4.055 1 87.25 293 LEU B CA 1
ATOM 6863 C C . LEU B 1 293 ? 7.047 24.5 -5.438 1 87.25 293 LEU B C 1
ATOM 6865 O O . LEU B 1 293 ? 6.117 23.703 -5.582 1 87.25 293 LEU B O 1
ATOM 6869 N N . LYS B 1 294 ? 7.676 24.906 -6.406 1 74.25 294 LYS B N 1
ATOM 6870 C CA . LYS B 1 294 ? 7.242 24.594 -7.766 1 74.25 294 LYS B CA 1
ATOM 6871 C C . LYS B 1 294 ? 8.102 23.484 -8.375 1 74.25 294 LYS B C 1
ATOM 6873 O O . LYS B 1 294 ? 7.613 22.672 -9.164 1 74.25 294 LYS B O 1
ATOM 6878 N N . ASN B 1 295 ? 9.305 23.406 -8.008 1 77.44 295 ASN B N 1
ATOM 6879 C CA . ASN B 1 295 ? 10.203 22.438 -8.633 1 77.44 295 ASN B CA 1
ATOM 6880 C C . ASN B 1 295 ? 10.258 21.125 -7.836 1 77.44 295 ASN B C 1
ATOM 6882 O O . ASN B 1 295 ? 10.297 21.156 -6.605 1 77.44 295 ASN B O 1
ATOM 6886 N N . ASP B 1 296 ? 10.227 20.078 -8.625 1 75.06 296 ASP B N 1
ATOM 6887 C CA . ASP B 1 296 ? 10.297 18.75 -8.023 1 75.06 296 ASP B CA 1
ATOM 6888 C C . ASP B 1 296 ? 11.547 18.609 -7.152 1 75.06 296 ASP B C 1
ATOM 6890 O O . ASP B 1 296 ? 11.492 18 -6.082 1 75.06 296 ASP B O 1
ATOM 6894 N N . ARG B 1 297 ? 12.453 19.203 -7.578 1 76.69 297 ARG B N 1
ATOM 6895 C CA . ARG B 1 297 ? 13.711 19.094 -6.848 1 76.69 297 ARG B CA 1
ATOM 6896 C C . ARG B 1 297 ? 13.617 19.781 -5.488 1 76.69 297 ARG B C 1
ATOM 6898 O O . ARG B 1 297 ? 14.117 19.266 -4.488 1 76.69 297 ARG B O 1
ATOM 6905 N N . GLU B 1 298 ? 12.961 20.953 -5.465 1 76.12 298 GLU B N 1
ATOM 6906 C CA . GLU B 1 298 ? 12.773 21.672 -4.211 1 76.12 298 GLU B CA 1
ATOM 6907 C C . GLU B 1 298 ? 11.953 20.844 -3.219 1 76.12 298 GLU B C 1
ATOM 6909 O O . GLU B 1 298 ? 12.273 20.797 -2.029 1 76.12 298 GLU B O 1
ATOM 6914 N N . LEU B 1 299 ? 11.023 20.203 -3.75 1 75.19 299 LEU B N 1
ATOM 6915 C CA . LEU B 1 299 ? 10.18 19.375 -2.914 1 75.19 299 LEU B CA 1
ATOM 6916 C C . LEU B 1 299 ? 10.961 18.172 -2.367 1 75.19 299 LEU B C 1
ATOM 6918 O O . LEU B 1 299 ? 10.828 17.828 -1.192 1 75.19 299 LEU B O 1
ATOM 6922 N N . ASP B 1 300 ? 11.797 17.641 -3.143 1 77.12 300 ASP B N 1
ATOM 6923 C CA . ASP B 1 300 ? 12.609 16.5 -2.74 1 77.12 300 ASP B CA 1
ATOM 6924 C C . ASP B 1 300 ? 13.594 16.891 -1.641 1 77.12 300 ASP B C 1
ATOM 6926 O O . ASP B 1 300 ? 13.805 16.125 -0.692 1 77.12 300 ASP B O 1
ATOM 6930 N N . LEU B 1 301 ? 14.117 18.016 -1.793 1 73.62 301 LEU B N 1
ATOM 6931 C CA . LEU B 1 301 ? 15.102 18.484 -0.826 1 73.62 301 LEU B CA 1
ATOM 6932 C C . LEU B 1 301 ? 14.445 18.797 0.514 1 73.62 301 LEU B C 1
ATOM 6934 O O . LEU B 1 301 ? 15.031 18.547 1.57 1 73.62 301 LEU B O 1
ATOM 6938 N N . ALA B 1 302 ? 13.305 19.359 0.447 1 70.31 302 ALA B N 1
ATOM 6939 C CA . ALA B 1 302 ? 12.57 19.641 1.676 1 70.31 302 ALA B CA 1
ATOM 6940 C C . ALA B 1 302 ? 12.281 18.359 2.453 1 70.31 302 ALA B C 1
ATOM 6942 O O . ALA B 1 302 ? 12.344 18.344 3.684 1 70.31 302 ALA B O 1
ATOM 6943 N N . MET B 1 303 ? 12.078 17.297 1.754 1 65.12 303 MET B N 1
ATOM 6944 C CA . MET B 1 303 ? 11.781 15.984 2.324 1 65.12 303 MET B CA 1
ATOM 6945 C C . MET B 1 303 ? 13.023 15.391 2.994 1 65.12 303 MET B C 1
ATOM 6947 O O . MET B 1 303 ? 12.914 14.758 4.047 1 65.12 303 MET B O 1
ATOM 6951 N N . TYR B 1 304 ? 14.094 15.57 2.381 1 57.06 304 TYR B N 1
ATOM 6952 C CA . TYR B 1 304 ? 15.352 14.953 2.768 1 57.06 304 TYR B CA 1
ATOM 6953 C C . TYR B 1 304 ? 15.875 15.547 4.066 1 57.06 304 TYR B C 1
ATOM 6955 O O . TYR B 1 304 ? 16.562 14.867 4.836 1 57.06 304 TYR B O 1
ATOM 6963 N N . ASP B 1 305 ? 15.617 16.656 4.316 1 63.19 305 ASP B N 1
ATOM 6964 C CA . ASP B 1 305 ? 16.25 17.391 5.41 1 63.19 305 ASP B CA 1
ATOM 6965 C C . ASP B 1 305 ? 15.625 17.031 6.754 1 63.19 305 ASP B C 1
ATOM 6967 O O . ASP B 1 305 ? 16.141 17.391 7.809 1 63.19 305 ASP B O 1
ATOM 6971 N N . LEU B 1 306 ? 14.742 16.172 6.793 1 62.41 306 LEU B N 1
ATOM 6972 C CA . LEU B 1 306 ? 13.914 15.938 7.969 1 62.41 306 LEU B CA 1
ATOM 6973 C C . LEU B 1 306 ? 14.711 15.227 9.062 1 62.41 306 LEU B C 1
ATOM 6975 O O . LEU B 1 306 ? 14.68 15.641 10.227 1 62.41 306 LEU B O 1
ATOM 6979 N N . PRO B 1 307 ? 15.586 14.367 8.656 1 60.69 307 PRO B N 1
ATOM 6980 C CA . PRO B 1 307 ? 16.266 13.664 9.742 1 60.69 307 PRO B CA 1
ATOM 6981 C C . PRO B 1 307 ? 17.25 14.57 10.5 1 60.69 307 PRO B C 1
ATOM 6983 O O . PRO B 1 307 ? 17.406 14.422 11.711 1 60.69 307 PRO B O 1
ATOM 6986 N N . TYR B 1 308 ? 17.734 15.547 9.844 1 64.38 308 TYR B N 1
ATOM 6987 C CA . TYR B 1 308 ? 18.734 16.391 10.477 1 64.38 308 TYR B CA 1
ATOM 6988 C C . TYR B 1 308 ? 18.078 17.5 11.297 1 64.38 308 TYR B C 1
ATOM 6990 O O . TYR B 1 308 ? 18.609 17.922 12.32 1 64.38 308 TYR B O 1
ATOM 6998 N N . THR B 1 309 ? 17.047 17.828 10.891 1 78.62 309 THR B N 1
ATOM 6999 C CA . THR B 1 309 ? 16.344 18.906 11.578 1 78.62 309 THR B CA 1
ATOM 7000 C C . THR B 1 309 ? 15.547 18.359 12.766 1 78.62 309 THR B C 1
ATOM 7002 O O . THR B 1 309 ? 15.195 19.125 13.68 1 78.62 309 THR B O 1
ATOM 7005 N N . ARG B 1 310 ? 15.469 17.094 12.781 1 82.69 310 ARG B N 1
ATOM 7006 C CA . ARG B 1 310 ? 14.664 16.469 13.828 1 82.69 310 ARG B CA 1
ATOM 7007 C C . ARG B 1 310 ? 15.305 16.672 15.203 1 82.69 310 ARG B C 1
ATOM 7009 O O . ARG B 1 310 ? 14.602 16.906 16.188 1 82.69 310 ARG B O 1
ATOM 7016 N N . ALA B 1 311 ? 16.594 16.625 15.227 1 82.94 311 ALA B N 1
ATOM 7017 C CA . ALA B 1 311 ? 17.281 16.797 16.5 1 82.94 311 ALA B CA 1
ATOM 7018 C C . ALA B 1 311 ? 17.031 18.172 17.094 1 82.94 311 ALA B C 1
ATOM 7020 O O . ALA B 1 311 ? 16.875 18.312 18.312 1 82.94 311 ALA B O 1
ATOM 7021 N N . TYR B 1 312 ? 16.953 19.172 16.234 1 86.62 312 TYR B N 1
ATOM 7022 C CA . TYR B 1 312 ? 16.641 20.531 16.688 1 86.62 312 TYR B CA 1
ATOM 7023 C C . TYR B 1 312 ? 15.219 20.609 17.219 1 86.62 312 TYR B C 1
ATOM 7025 O O . TYR B 1 312 ? 14.977 21.188 18.281 1 86.62 312 TYR B O 1
ATOM 7033 N N . TRP B 1 313 ? 14.359 19.953 16.578 1 90.69 313 TRP B N 1
ATOM 7034 C CA . TRP B 1 313 ? 12.945 20.016 16.953 1 90.69 313 TRP B CA 1
ATOM 7035 C C . TRP B 1 313 ? 12.703 19.312 18.281 1 90.69 313 TRP B C 1
ATOM 7037 O O . TRP B 1 313 ? 11.938 19.797 19.109 1 90.69 313 TRP B O 1
ATOM 7047 N N . GLU B 1 314 ? 13.406 18.25 18.438 1 88.06 314 GLU B N 1
ATOM 7048 C CA . GLU B 1 314 ? 13.273 17.531 19.703 1 88.06 314 GLU B CA 1
ATOM 7049 C C . GLU B 1 314 ? 13.828 18.344 20.859 1 88.06 314 GLU B C 1
ATOM 7051 O O . GLU B 1 314 ? 13.211 18.406 21.922 1 88.06 314 GLU B O 1
ATOM 7056 N N . SER B 1 315 ? 14.883 18.953 20.562 1 87.19 315 SER B N 1
ATOM 7057 C CA . SER B 1 315 ? 15.523 19.766 21.594 1 87.19 315 SER B CA 1
ATOM 7058 C C . SER B 1 315 ? 14.656 20.953 21.984 1 87.19 315 SER B C 1
ATOM 7060 O O . SER B 1 315 ? 14.648 21.375 23.141 1 87.19 315 SER B O 1
ATOM 7062 N N . MET B 1 316 ? 13.922 21.453 21.047 1 90.69 316 MET B N 1
ATOM 7063 C CA . MET B 1 316 ? 13.055 22.594 21.297 1 90.69 316 MET B CA 1
ATOM 7064 C C . MET B 1 316 ? 11.664 22.141 21.734 1 90.69 316 MET B C 1
ATOM 7066 O O . MET B 1 316 ? 10.773 22.969 21.922 1 90.69 316 MET B O 1
ATOM 7070 N N . MET B 1 317 ? 11.461 20.859 21.766 1 89.88 317 MET B N 1
ATOM 7071 C CA . MET B 1 317 ? 10.18 20.266 22.125 1 89.88 317 MET B CA 1
ATOM 7072 C C . MET B 1 317 ? 9.102 20.625 21.109 1 89.88 317 MET B C 1
ATOM 7074 O O . MET B 1 317 ? 7.953 20.875 21.469 1 89.88 317 MET B O 1
ATOM 7078 N N . CYS B 1 318 ? 9.539 20.672 19.906 1 92 318 CYS B N 1
ATOM 7079 C CA . CYS B 1 318 ? 8.594 20.859 18.812 1 92 318 CYS B CA 1
ATOM 7080 C C . CYS B 1 318 ? 8.117 19.516 18.266 1 92 318 CYS B C 1
ATOM 7082 O O . CYS B 1 318 ? 7.145 19.469 17.516 1 92 318 CYS B O 1
ATOM 7084 N N . CYS B 1 319 ? 8.797 18.516 18.703 1 91.19 319 CYS B N 1
ATOM 7085 C CA . CYS B 1 319 ? 8.492 17.172 18.25 1 91.19 319 CYS B CA 1
ATOM 7086 C C . CYS B 1 319 ? 8.719 16.156 19.375 1 91.19 319 CYS B C 1
ATOM 7088 O O . CYS B 1 319 ? 9.609 16.344 20.203 1 91.19 319 CYS B O 1
ATOM 7090 N N . ARG B 1 320 ? 7.93 15.117 19.297 1 91.56 320 ARG B N 1
ATOM 7091 C CA . ARG B 1 320 ? 8.102 14.031 20.266 1 91.56 320 ARG B CA 1
ATOM 7092 C C . ARG B 1 320 ? 9.141 13.031 19.781 1 91.56 320 ARG B C 1
ATOM 7094 O O . ARG B 1 320 ? 9.484 13.008 18.594 1 91.56 320 ARG B O 1
ATOM 7101 N N . ARG B 1 321 ? 9.516 12.141 20.672 1 89.31 321 ARG B N 1
ATOM 7102 C CA . ARG B 1 321 ? 10.508 11.125 20.328 1 89.31 321 ARG B CA 1
ATOM 7103 C C . ARG B 1 321 ? 9.922 10.102 19.344 1 89.31 321 ARG B C 1
ATOM 7105 O O . ARG B 1 321 ? 10.648 9.516 18.547 1 89.31 321 ARG B O 1
ATOM 7112 N N . ASP B 1 322 ? 8.625 9.945 19.438 1 90.62 322 ASP B N 1
ATOM 7113 C CA . ASP B 1 322 ? 7.988 8.984 18.547 1 90.62 322 ASP B CA 1
ATOM 7114 C C . ASP B 1 322 ? 7.754 9.594 17.156 1 90.62 322 ASP B C 1
ATOM 7116 O O . ASP B 1 322 ? 7.258 8.922 16.266 1 90.62 322 ASP B O 1
ATOM 7120 N N . GLY B 1 323 ? 8.062 10.883 17.031 1 91.12 323 GLY B N 1
ATOM 7121 C CA . GLY B 1 323 ? 8.039 11.5 15.711 1 91.12 323 GLY B CA 1
ATOM 7122 C C . GLY B 1 323 ? 6.852 12.43 15.516 1 91.12 323 GLY B C 1
ATOM 7123 O O . GLY B 1 323 ? 6.758 13.109 14.492 1 91.12 323 GLY B O 1
ATOM 7124 N N . PHE B 1 324 ? 5.945 12.477 16.516 1 93.88 324 PHE B N 1
ATOM 7125 C CA . PHE B 1 324 ? 4.801 13.375 16.375 1 93.88 324 PHE B CA 1
ATOM 7126 C C . PHE B 1 324 ? 5.25 14.828 16.438 1 93.88 324 PHE B C 1
ATOM 7128 O O . PHE B 1 324 ? 5.93 15.242 17.375 1 93.88 324 PHE B O 1
ATOM 7135 N N . ASN B 1 325 ? 4.895 15.602 15.469 1 93.69 325 ASN B N 1
ATOM 7136 C CA . ASN B 1 325 ? 5.27 17 15.344 1 93.69 325 ASN B CA 1
ATOM 7137 C C . ASN B 1 325 ? 4.137 17.922 15.789 1 93.69 325 ASN B C 1
ATOM 7139 O O . ASN B 1 325 ? 3.057 17.922 15.203 1 93.69 325 ASN B O 1
ATOM 7143 N N . TYR B 1 326 ? 4.41 18.781 16.703 1 93 326 TYR B N 1
ATOM 7144 C CA . TYR B 1 326 ? 3.377 19.594 17.328 1 93 326 TYR B CA 1
ATOM 7145 C C . TYR B 1 326 ? 2.92 20.703 16.391 1 93 326 TYR B C 1
ATOM 7147 O O . TYR B 1 326 ? 1.83 21.266 16.562 1 93 326 TYR B O 1
ATOM 7155 N N . LEU B 1 327 ? 3.715 21.031 15.414 1 92.44 327 LEU B N 1
ATOM 7156 C CA . LEU B 1 327 ? 3.342 22.047 14.438 1 92.44 327 LEU B CA 1
ATOM 7157 C C . LEU B 1 327 ? 2.463 21.453 13.344 1 92.44 327 LEU B C 1
ATOM 7159 O O . LEU B 1 327 ? 1.604 22.141 12.789 1 92.44 327 LEU B O 1
ATOM 7163 N N . TYR B 1 328 ? 2.742 20.219 13.07 1 93 328 TYR B N 1
ATOM 7164 C CA . TYR B 1 328 ? 2.029 19.547 11.984 1 93 328 TYR B CA 1
ATOM 7165 C C . TYR B 1 328 ? 0.709 18.969 12.477 1 93 328 TYR B C 1
ATOM 7167 O O . TYR B 1 328 ? -0.295 19 11.758 1 93 328 TYR B O 1
ATOM 7175 N N . GLY B 1 329 ? 0.725 18.453 13.656 1 94.06 329 GLY B N 1
ATOM 7176 C CA . GLY B 1 329 ? -0.386 17.656 14.164 1 94.06 329 GLY B CA 1
ATOM 7177 C C . GLY B 1 329 ? -0.352 16.219 13.695 1 94.06 329 GLY B C 1
ATOM 7178 O O . GLY B 1 329 ? -1.352 15.508 13.797 1 94.06 329 GLY B O 1
ATOM 7179 N N . TYR B 1 330 ? 0.694 15.852 13.07 1 96.19 330 TYR B N 1
ATOM 7180 C CA . TYR B 1 330 ? 0.946 14.484 12.633 1 96.19 330 TYR B CA 1
ATOM 7181 C C . TYR B 1 330 ? 2.438 14.172 12.656 1 96.19 330 TYR B C 1
ATOM 7183 O O . TYR B 1 330 ? 3.258 15.039 12.945 1 96.19 330 TYR B O 1
ATOM 7191 N N . SER B 1 331 ? 2.795 12.938 12.391 1 94.69 331 SER B N 1
ATOM 7192 C CA . SER B 1 331 ? 4.184 12.5 12.469 1 94.69 331 SER B CA 1
ATOM 7193 C C . SER B 1 331 ? 5.027 13.117 11.352 1 94.69 331 SER B C 1
ATOM 7195 O O . SER B 1 331 ? 4.504 13.453 10.289 1 94.69 331 SER B O 1
ATOM 7197 N N . ASN B 1 332 ? 6.324 13.219 11.633 1 92.44 332 ASN B N 1
ATOM 7198 C CA . ASN B 1 332 ? 7.262 13.703 10.625 1 92.44 332 ASN B CA 1
ATOM 7199 C C . ASN B 1 332 ? 7.258 12.82 9.383 1 92.44 332 ASN B C 1
ATOM 7201 O O . ASN B 1 332 ? 7.367 13.32 8.266 1 92.44 332 ASN B O 1
ATOM 7205 N N . THR B 1 333 ? 7.09 11.539 9.602 1 93.06 333 THR B N 1
ATOM 7206 C CA . THR B 1 333 ? 7.07 10.617 8.461 1 93.06 333 THR B CA 1
ATOM 7207 C C . THR B 1 333 ? 5.812 10.82 7.625 1 93.06 333 THR B C 1
ATOM 7209 O O . THR B 1 333 ? 5.852 10.703 6.398 1 93.06 333 THR B O 1
ATOM 7212 N N . LEU B 1 334 ? 4.719 11.109 8.273 1 96 334 LEU B N 1
ATOM 7213 C CA . LEU B 1 334 ? 3.521 11.445 7.512 1 96 334 LEU B CA 1
ATOM 7214 C C . LEU B 1 334 ? 3.738 12.711 6.691 1 96 334 LEU B C 1
ATOM 7216 O O . LEU B 1 334 ? 3.242 12.828 5.57 1 96 334 LEU B O 1
ATOM 7220 N N . GLY B 1 335 ? 4.504 13.648 7.312 1 92.5 335 GLY B N 1
ATOM 7221 C CA . GLY B 1 335 ? 4.848 14.852 6.57 1 92.5 335 GLY B CA 1
ATOM 7222 C C . GLY B 1 335 ? 5.551 14.562 5.258 1 92.5 335 GLY B C 1
ATOM 7223 O O . GLY B 1 335 ? 5.23 15.164 4.23 1 92.5 335 GLY B O 1
ATOM 7224 N N . VAL B 1 336 ? 6.422 13.633 5.293 1 91.12 336 VAL B N 1
ATOM 7225 C CA . VAL B 1 336 ? 7.16 13.234 4.098 1 91.12 336 VAL B CA 1
ATOM 7226 C C . VAL B 1 336 ? 6.203 12.594 3.09 1 91.12 336 VAL B C 1
ATOM 7228 O O . VAL B 1 336 ? 6.238 12.922 1.9 1 91.12 336 VAL B O 1
ATOM 7231 N N . SER B 1 337 ? 5.387 11.719 3.574 1 94.38 337 SER B N 1
ATOM 7232 C CA . SER B 1 337 ? 4.422 11.055 2.701 1 94.38 337 SER B CA 1
ATOM 7233 C C . SER B 1 337 ? 3.477 12.07 2.061 1 94.38 337 SER B C 1
ATOM 7235 O O . SER B 1 337 ? 3.121 11.938 0.887 1 94.38 337 SER B O 1
ATOM 7237 N N . LEU B 1 338 ? 3.086 13.047 2.826 1 94.5 338 LEU B N 1
ATOM 7238 C CA . LEU B 1 338 ? 2.205 14.078 2.299 1 94.5 338 LEU B CA 1
ATOM 7239 C C . LEU B 1 338 ? 2.9 14.875 1.199 1 94.5 338 LEU B C 1
ATOM 7241 O O . LEU B 1 338 ? 2.268 15.266 0.216 1 94.5 338 LEU B O 1
ATOM 7245 N N . GLN B 1 339 ? 4.129 15.133 1.383 1 91.69 339 GLN B N 1
ATOM 7246 C CA . GLN B 1 339 ? 4.871 15.844 0.347 1 91.69 339 GLN B CA 1
ATOM 7247 C C . GLN B 1 339 ? 4.895 15.055 -0.956 1 91.69 339 GLN B C 1
ATOM 7249 O O . GLN B 1 339 ? 4.758 15.625 -2.039 1 91.69 339 GLN B O 1
ATOM 7254 N N . LYS B 1 340 ? 5.078 13.75 -0.846 1 92.62 340 LYS B N 1
ATOM 7255 C CA . LYS B 1 340 ? 5.004 12.898 -2.029 1 92.62 340 LYS B CA 1
ATOM 7256 C C . LYS B 1 340 ? 3.625 12.977 -2.678 1 92.62 340 LYS B C 1
ATOM 7258 O O . LYS B 1 340 ? 3.512 13.023 -3.904 1 92.62 340 LYS B O 1
ATOM 7263 N N . LEU B 1 341 ? 2.643 12.953 -1.872 1 95.38 341 LEU B N 1
ATOM 7264 C CA . LEU B 1 341 ? 1.272 13.062 -2.359 1 95.38 341 LEU B CA 1
ATOM 7265 C C . LEU B 1 341 ? 1.062 14.391 -3.078 1 95.38 341 LEU B C 1
ATOM 7267 O O . LEU B 1 341 ? 0.467 14.43 -4.156 1 95.38 341 LEU B O 1
ATOM 7271 N N . ILE B 1 342 ? 1.581 15.453 -2.492 1 93.12 342 ILE B N 1
ATOM 7272 C CA . ILE B 1 342 ? 1.437 16.797 -3.061 1 93.12 342 ILE B CA 1
ATOM 7273 C C . ILE B 1 342 ? 2.119 16.844 -4.422 1 93.12 342 ILE B C 1
ATOM 7275 O O . ILE B 1 342 ? 1.607 17.469 -5.355 1 93.12 342 ILE B O 1
ATOM 7279 N N . LYS B 1 343 ? 3.234 16.219 -4.504 1 91.06 343 LYS B N 1
ATOM 7280 C CA . LYS B 1 343 ? 3.91 16.125 -5.797 1 91.06 343 LYS B CA 1
ATOM 7281 C C . LYS B 1 343 ? 3.01 15.484 -6.844 1 91.06 343 LYS B C 1
ATOM 7283 O O . LYS B 1 343 ? 2.926 15.953 -7.977 1 91.06 343 LYS B O 1
ATOM 7288 N N . SER B 1 344 ? 2.365 14.406 -6.453 1 92.12 344 SER B N 1
ATOM 7289 C CA . SER B 1 344 ? 1.465 13.703 -7.363 1 92.12 344 SER B CA 1
ATOM 7290 C C . SER B 1 344 ? 0.259 14.562 -7.723 1 92.12 344 SER B C 1
ATOM 7292 O O . SER B 1 344 ? -0.207 14.547 -8.859 1 92.12 344 SER B O 1
ATOM 7294 N N . ILE B 1 345 ? -0.236 15.32 -6.777 1 91.56 345 ILE B N 1
ATOM 7295 C CA . ILE B 1 345 ? -1.346 16.234 -7.031 1 91.56 345 ILE B CA 1
ATOM 7296 C C . ILE B 1 345 ? -0.929 17.281 -8.062 1 91.56 345 ILE B C 1
ATOM 7298 O O . ILE B 1 345 ? -1.689 17.578 -8.984 1 91.56 345 ILE B O 1
ATOM 7302 N N . LYS B 1 346 ? 0.228 17.75 -7.859 1 88.06 346 LYS B N 1
ATOM 7303 C CA . LYS B 1 346 ? 0.746 18.766 -8.766 1 88.06 346 LYS B CA 1
ATOM 7304 C C . LYS B 1 346 ? 0.841 18.234 -10.195 1 88.06 346 LYS B C 1
ATOM 7306 O O . LYS B 1 346 ? 0.507 18.938 -11.148 1 88.06 346 LYS B O 1
ATOM 7311 N N . ILE B 1 347 ? 1.298 17.031 -10.352 1 85.06 347 ILE B N 1
ATOM 7312 C CA . ILE B 1 347 ? 1.409 16.406 -11.656 1 85.06 347 ILE B CA 1
ATOM 7313 C C . ILE B 1 347 ? 0.027 16.297 -12.297 1 85.06 347 ILE B C 1
ATOM 7315 O O . ILE B 1 347 ? -0.139 16.578 -13.484 1 85.06 347 ILE B O 1
ATOM 7319 N N . MET B 1 348 ? -0.937 15.984 -11.57 1 83.81 348 MET B N 1
ATOM 7320 C CA . MET B 1 348 ? -2.293 15.805 -12.078 1 83.81 348 MET B CA 1
ATOM 7321 C C . MET B 1 348 ? -2.904 17.141 -12.469 1 83.81 348 MET B C 1
ATOM 7323 O O . MET B 1 348 ? -3.611 17.234 -13.477 1 83.81 348 MET B O 1
ATOM 7327 N N . ARG B 1 349 ? -2.619 18.156 -11.672 1 78.38 349 ARG B N 1
ATOM 7328 C CA . ARG B 1 349 ? -3.137 19.5 -11.953 1 78.38 349 ARG B CA 1
ATOM 7329 C C . ARG B 1 349 ? -2.541 20.062 -13.234 1 78.38 349 ARG B C 1
ATOM 7331 O O . ARG B 1 349 ? -3.229 20.75 -13.992 1 78.38 349 ARG B O 1
ATOM 7338 N N . SER B 1 350 ? -1.296 19.859 -13.438 1 75.31 350 SER B N 1
ATOM 7339 C CA . SER B 1 350 ? -0.608 20.359 -14.625 1 75.31 350 SER B CA 1
ATOM 7340 C C . SER B 1 350 ? -1.115 19.688 -15.891 1 75.31 350 SER B C 1
ATOM 7342 O O . SER B 1 350 ? -1.192 20.312 -16.953 1 75.31 350 SER B O 1
ATOM 7344 N N . LYS B 1 351 ? -1.429 18.516 -15.844 1 68.06 351 LYS B N 1
ATOM 7345 C CA . LYS B 1 351 ? -1.889 17.734 -17 1 68.06 351 LYS B CA 1
ATOM 7346 C C . LYS B 1 351 ? -3.303 18.141 -17.406 1 68.06 351 LYS B C 1
ATOM 7348 O O . LYS B 1 351 ? -3.635 18.156 -18.594 1 68.06 351 LYS B O 1
ATOM 7353 N N . ASN B 1 352 ? -4.133 18.359 -16.469 1 61.22 352 ASN B N 1
ATOM 7354 C CA . ASN B 1 352 ? -5.488 18.797 -16.766 1 61.22 352 ASN B CA 1
ATOM 7355 C C . ASN B 1 352 ? -5.492 20.078 -17.609 1 61.22 352 ASN B C 1
ATOM 7357 O O . ASN B 1 352 ? -6.41 20.297 -18.391 1 61.22 352 ASN B O 1
ATOM 7361 N N . HIS B 1 353 ? -4.488 20.844 -17.453 1 56.53 353 HIS B N 1
ATOM 7362 C CA . HIS B 1 353 ? -4.41 22.078 -18.219 1 56.53 353 HIS B CA 1
ATOM 7363 C C . HIS B 1 353 ? -3.816 21.844 -19.594 1 56.53 353 HIS B C 1
ATOM 7365 O O . HIS B 1 353 ? -3.977 22.672 -20.5 1 56.53 353 HIS B O 1
ATOM 7371 N N . SER B 1 354 ? -3.061 20.781 -19.641 1 57.59 354 SER B N 1
ATOM 7372 C CA . SER B 1 354 ? -2.5 20.562 -20.969 1 57.59 354 SER B CA 1
ATOM 7373 C C . SER B 1 354 ? -3.393 19.656 -21.797 1 57.59 354 SER B C 1
ATOM 7375 O O . SER B 1 354 ? -4.523 19.359 -21.406 1 57.59 354 SER B O 1
ATOM 7377 N N . SER B 1 355 ? -2.924 18.656 -22.578 1 50.25 355 SER B N 1
ATOM 7378 C CA . SER B 1 355 ? -3.625 17.797 -23.531 1 50.25 355 SER B CA 1
ATOM 7379 C C . SER B 1 355 ? -4.238 16.594 -22.844 1 50.25 355 SER B C 1
ATOM 7381 O O . SER B 1 355 ? -3.648 16.031 -21.922 1 50.25 355 SER B O 1
ATOM 7383 N N . PRO B 1 356 ? -5.57 16.484 -23.031 1 49.44 356 PRO B N 1
ATOM 7384 C CA . PRO B 1 356 ? -6.336 15.344 -22.531 1 49.44 356 PRO B CA 1
ATOM 7385 C C . PRO B 1 356 ? -5.527 14.047 -22.516 1 49.44 356 PRO B C 1
ATOM 7387 O O . PRO B 1 356 ? -5.938 13.07 -21.891 1 49.44 356 PRO B O 1
ATOM 7390 N N . GLN B 1 357 ? -4.492 14.016 -23.422 1 47.22 357 GLN B N 1
ATOM 7391 C CA . GLN B 1 357 ? -3.824 12.75 -23.688 1 47.22 357 GLN B CA 1
ATOM 7392 C C . GLN B 1 357 ? -2.766 12.445 -22.625 1 47.22 357 GLN B C 1
ATOM 7394 O O . GLN B 1 357 ? -2.006 11.484 -22.766 1 47.22 357 GLN B O 1
ATOM 7399 N N . SER B 1 358 ? -2.465 13.328 -21.75 1 50.78 358 SER B N 1
ATOM 7400 C CA . SER B 1 358 ? -1.29 13.164 -20.906 1 50.78 358 SER B CA 1
ATOM 7401 C C . SER B 1 358 ? -1.486 12.031 -19.906 1 50.78 358 SER B C 1
ATOM 7403 O O . SER B 1 358 ? -2.566 11.883 -19.328 1 50.78 358 SER B O 1
ATOM 7405 N N . PRO B 1 359 ? -0.474 11.195 -19.938 1 54.12 359 PRO B N 1
ATOM 7406 C CA . PRO B 1 359 ? -0.586 9.945 -19.188 1 54.12 359 PRO B CA 1
ATOM 7407 C C . PRO B 1 359 ? -0.907 10.164 -17.703 1 54.12 359 PRO B C 1
ATOM 7409 O O . PRO B 1 359 ? -0.385 11.102 -17.094 1 54.12 359 PRO B O 1
ATOM 7412 N N . ASN B 1 360 ? -2.102 9.695 -17.109 1 66.75 360 ASN B N 1
ATOM 7413 C CA . ASN B 1 360 ? -2.549 9.43 -15.75 1 66.75 360 ASN B CA 1
ATOM 7414 C C . ASN B 1 360 ? -1.402 8.938 -14.875 1 66.75 360 ASN B C 1
ATOM 7416 O O . ASN B 1 360 ? -0.374 8.492 -15.383 1 66.75 360 ASN B O 1
ATOM 7420 N N . LEU B 1 361 ? -1.264 9.617 -13.703 1 84.56 361 LEU B N 1
ATOM 7421 C CA . LEU B 1 361 ? -0.355 9.023 -12.734 1 84.56 361 LEU B CA 1
ATOM 7422 C C . LEU B 1 361 ? -0.299 7.508 -12.898 1 84.56 361 LEU B C 1
ATOM 7424 O O . LEU B 1 361 ? -1.324 6.867 -13.141 1 84.56 361 LEU B O 1
ATOM 7428 N N . SER B 1 362 ? 0.933 7.066 -12.984 1 90.81 362 SER B N 1
ATOM 7429 C CA . SER B 1 362 ? 1.089 5.621 -13.094 1 90.81 362 SER B CA 1
ATOM 7430 C C . SER B 1 362 ? 0.361 4.902 -11.961 1 90.81 362 SER B C 1
ATOM 7432 O O . SER B 1 362 ? 0.312 5.395 -10.836 1 90.81 362 SER B O 1
ATOM 7434 N N . ALA B 1 363 ? -0.182 3.785 -12.305 1 91.81 363 ALA B N 1
ATOM 7435 C CA . ALA B 1 363 ? -0.828 2.951 -11.297 1 91.81 363 ALA B CA 1
ATOM 7436 C C . ALA B 1 363 ? 0.136 2.619 -10.156 1 91.81 363 ALA B C 1
ATOM 7438 O O . ALA B 1 363 ? -0.25 2.619 -8.984 1 91.81 363 ALA B O 1
ATOM 7439 N N . PHE B 1 364 ? 1.287 2.43 -10.461 1 92.5 364 PHE B N 1
ATOM 7440 C CA . PHE B 1 364 ? 2.26 1.996 -9.461 1 92.5 364 PHE B CA 1
ATOM 7441 C C . PHE B 1 364 ? 2.623 3.141 -8.523 1 92.5 364 PHE B C 1
ATOM 7443 O O . PHE B 1 364 ? 2.984 2.914 -7.371 1 92.5 364 PHE B O 1
ATOM 7450 N N . THR B 1 365 ? 2.535 4.387 -9.078 1 94.12 365 THR B N 1
ATOM 7451 C CA . THR B 1 365 ? 2.674 5.535 -8.188 1 94.12 365 THR B CA 1
ATOM 7452 C C . THR B 1 365 ? 1.537 5.566 -7.172 1 94.12 365 THR B C 1
ATOM 7454 O O . THR B 1 365 ? 1.767 5.82 -5.988 1 94.12 365 THR B O 1
ATOM 7457 N N . ILE B 1 366 ? 0.408 5.285 -7.633 1 95 366 ILE B N 1
ATOM 7458 C CA . ILE B 1 366 ? -0.763 5.246 -6.766 1 95 366 ILE B CA 1
ATOM 7459 C C . ILE B 1 366 ? -0.596 4.137 -5.727 1 95 366 ILE B C 1
ATOM 7461 O O . ILE B 1 366 ? -0.888 4.34 -4.543 1 95 366 ILE B O 1
ATOM 7465 N N . PHE B 1 367 ? -0.083 2.994 -6.133 1 96.44 367 PHE B N 1
ATOM 7466 C CA . PHE B 1 367 ? 0.124 1.88 -5.215 1 96.44 367 PHE B CA 1
ATOM 7467 C C . PHE B 1 367 ? 1.19 2.221 -4.18 1 96.44 367 PHE B C 1
ATOM 7469 O O . PHE B 1 367 ? 1.066 1.858 -3.01 1 96.44 367 PHE B O 1
ATOM 7476 N N . GLU B 1 368 ? 2.176 2.875 -4.648 1 96.62 368 GLU B N 1
ATOM 7477 C CA . GLU B 1 368 ? 3.23 3.301 -3.734 1 96.62 368 GLU B CA 1
ATOM 7478 C C . GLU B 1 368 ? 2.689 4.258 -2.676 1 96.62 368 GLU B C 1
ATOM 7480 O O . GLU B 1 368 ? 2.973 4.102 -1.486 1 96.62 368 GLU B O 1
ATOM 7485 N N . LEU B 1 369 ? 1.965 5.262 -3.105 1 97.12 369 LEU B N 1
ATOM 7486 C CA . LEU B 1 369 ? 1.339 6.191 -2.172 1 97.12 369 LEU B CA 1
ATOM 7487 C C . LEU B 1 369 ? 0.445 5.449 -1.183 1 97.12 369 LEU B C 1
ATOM 7489 O O . LEU B 1 369 ? 0.501 5.707 0.023 1 97.12 369 LEU B O 1
ATOM 7493 N N . THR B 1 370 ? -0.336 4.547 -1.729 1 97.5 370 THR B N 1
ATOM 7494 C CA . THR B 1 370 ? -1.228 3.766 -0.879 1 97.5 370 THR B CA 1
ATOM 7495 C C . THR B 1 370 ? -0.436 3.006 0.181 1 97.5 370 THR B C 1
ATOM 7497 O O . THR B 1 370 ? -0.831 2.967 1.349 1 97.5 370 THR B O 1
ATOM 7500 N N . ALA B 1 371 ? 0.624 2.451 -0.228 1 97.44 371 ALA B N 1
ATOM 7501 C CA . ALA B 1 371 ? 1.469 1.706 0.702 1 97.44 371 ALA B CA 1
ATOM 7502 C C . ALA B 1 371 ? 2.039 2.623 1.78 1 97.44 371 ALA B C 1
ATOM 7504 O O . ALA B 1 371 ? 2.059 2.268 2.961 1 97.44 371 ALA B O 1
ATOM 7505 N N . ASP B 1 372 ? 2.502 3.791 1.403 1 96.81 372 ASP B N 1
ATOM 7506 C CA . ASP B 1 372 ? 3.051 4.762 2.346 1 96.81 372 ASP B CA 1
ATOM 7507 C C . ASP B 1 372 ? 2.025 5.125 3.418 1 96.81 372 ASP B C 1
ATOM 7509 O O . ASP B 1 372 ? 2.336 5.113 4.609 1 96.81 372 ASP B O 1
ATOM 7513 N N . PHE B 1 373 ? 0.868 5.395 3.002 1 98.12 373 PHE B N 1
ATOM 7514 C CA . PHE B 1 373 ? -0.126 5.895 3.943 1 98.12 373 PHE B CA 1
ATOM 7515 C C . PHE B 1 373 ? -0.725 4.75 4.754 1 98.12 373 PHE B C 1
ATOM 7517 O O . PHE B 1 373 ? -1.215 4.961 5.867 1 98.12 373 PHE B O 1
ATOM 7524 N N . HIS B 1 374 ? -0.696 3.557 4.172 1 97.44 374 HIS B N 1
ATOM 7525 C CA . HIS B 1 374 ? -1.056 2.412 5.004 1 97.44 374 HIS B CA 1
ATOM 7526 C C . HIS B 1 374 ? -0.098 2.266 6.18 1 97.44 374 HIS B C 1
ATOM 7528 O O . HIS B 1 374 ? -0.523 1.969 7.301 1 97.44 374 HIS B O 1
ATOM 7534 N N . ARG B 1 375 ? 1.116 2.439 5.879 1 96.75 375 ARG B N 1
ATOM 7535 C CA . ARG B 1 375 ? 2.102 2.408 6.953 1 96.75 375 ARG B CA 1
ATOM 7536 C C . ARG B 1 375 ? 1.808 3.484 7.996 1 96.75 375 ARG B C 1
ATOM 7538 O O . ARG B 1 375 ? 1.84 3.217 9.195 1 96.75 375 ARG B O 1
ATOM 7545 N N . GLU B 1 376 ? 1.485 4.691 7.562 1 97.56 376 GLU B N 1
ATOM 7546 C CA . GLU B 1 376 ? 1.193 5.801 8.469 1 97.56 376 GLU B CA 1
ATOM 7547 C C . GLU B 1 376 ? -0.078 5.539 9.266 1 97.56 376 GLU B C 1
ATOM 7549 O O . GLU B 1 376 ? -0.215 6.016 10.398 1 97.56 376 GLU B O 1
ATOM 7554 N N . SER B 1 377 ? -0.992 4.789 8.695 1 97.81 377 SER B N 1
ATOM 7555 C CA . SER B 1 377 ? -2.246 4.488 9.375 1 97.81 377 SER B CA 1
ATOM 7556 C C . SER B 1 377 ? -2.01 3.629 10.609 1 97.81 377 SER B C 1
ATOM 7558 O O . SER B 1 377 ? -2.879 3.529 11.484 1 97.81 377 SER B O 1
ATOM 7560 N N . GLN B 1 378 ? -0.813 3.023 10.664 1 96 378 GLN B N 1
ATOM 7561 C CA . GLN B 1 378 ? -0.512 2.152 11.797 1 96 378 GLN B CA 1
ATOM 7562 C C . GLN B 1 378 ? 0.025 2.953 12.977 1 96 378 GLN B C 1
ATOM 7564 O O . GLN B 1 378 ? 0.097 2.443 14.102 1 96 378 GLN B O 1
ATOM 7569 N N . PHE B 1 379 ? 0.361 4.238 12.766 1 96.12 379 PHE B N 1
ATOM 7570 C CA . PHE B 1 379 ? 0.892 5.094 13.82 1 96.12 379 PHE B CA 1
ATOM 7571 C C . PHE B 1 379 ? -0.2 5.469 14.812 1 96.12 379 PHE B C 1
ATOM 7573 O O . PHE B 1 379 ? -1.294 5.875 14.414 1 96.12 379 PHE B O 1
ATOM 7580 N N . GLU B 1 380 ? 0.059 5.18 16.094 1 94.62 380 GLU B N 1
ATOM 7581 C CA . GLU B 1 380 ? -0.842 5.602 17.156 1 94.62 380 GLU B CA 1
ATOM 7582 C C . GLU B 1 380 ? -0.074 5.91 18.438 1 94.62 380 GLU B C 1
ATOM 7584 O O . GLU B 1 380 ? 0.968 5.309 18.703 1 94.62 380 GLU B O 1
ATOM 7589 N N . ILE B 1 381 ? -0.481 6.902 19.094 1 94.12 381 ILE B N 1
ATOM 7590 C CA . ILE B 1 381 ? 0.095 7.238 20.391 1 94.12 381 ILE B CA 1
ATOM 7591 C C . ILE B 1 381 ? -0.735 6.598 21.5 1 94.12 381 ILE B C 1
ATOM 7593 O O . ILE B 1 381 ? -0.185 6.008 22.438 1 94.12 381 ILE B O 1
ATOM 7597 N N . ILE B 1 382 ? -2.059 6.711 21.406 1 94.44 382 ILE B N 1
ATOM 7598 C CA . ILE B 1 382 ? -2.975 6.078 22.344 1 94.44 382 ILE B CA 1
ATOM 7599 C C . ILE B 1 382 ? -3.818 5.031 21.609 1 94.44 382 ILE B C 1
ATOM 7601 O O . ILE B 1 382 ? -3.736 3.838 21.922 1 94.44 382 ILE B O 1
ATOM 7605 N N . SER B 1 383 ? -4.609 5.543 20.672 1 94.94 383 SER B N 1
ATOM 7606 C CA . SER B 1 383 ? -5.453 4.66 19.875 1 94.94 383 SER B CA 1
ATOM 7607 C C . SER B 1 383 ? -5.766 5.277 18.516 1 94.94 383 SER B C 1
ATOM 7609 O O . SER B 1 383 ? -6.176 6.434 18.422 1 94.94 383 SER B O 1
ATOM 7611 N N . LYS B 1 384 ? -5.758 4.492 17.5 1 94.06 384 LYS B N 1
ATOM 7612 C CA . LYS B 1 384 ? -5.984 4.992 16.141 1 94.06 384 LYS B CA 1
ATOM 7613 C C . LYS B 1 384 ? -7.457 5.316 15.914 1 94.06 384 LYS B C 1
ATOM 7615 O O . LYS B 1 384 ? -7.809 5.98 14.938 1 94.06 384 LYS B O 1
ATOM 7620 N N . THR B 1 385 ? -8.312 4.879 16.797 1 93.81 385 THR B N 1
ATOM 7621 C CA . THR B 1 385 ? -9.727 5.18 16.656 1 93.81 385 THR B CA 1
ATOM 7622 C C . THR B 1 385 ? -10.023 6.613 17.094 1 93.81 385 THR B C 1
ATOM 7624 O O . THR B 1 385 ? -11.102 7.141 16.812 1 93.81 385 THR B O 1
ATOM 7627 N N . GLY B 1 386 ? -9.07 7.219 17.688 1 95.81 386 GLY B N 1
ATOM 7628 C CA . GLY B 1 386 ? -9.266 8.555 18.219 1 95.81 386 GLY B CA 1
ATOM 7629 C C . GLY B 1 386 ? -9.875 8.555 19.609 1 95.81 386 GLY B C 1
ATOM 7630 O O . GLY B 1 386 ? -9.844 9.57 20.312 1 95.81 386 GLY B O 1
ATOM 7631 N N . ILE B 1 387 ? -10.469 7.426 20.031 1 95.31 387 ILE B N 1
ATOM 7632 C CA . ILE B 1 387 ? -11.094 7.293 21.344 1 95.31 387 ILE B CA 1
ATOM 7633 C C . ILE B 1 387 ? -10.133 6.617 22.312 1 95.31 387 ILE B C 1
ATOM 7635 O O . ILE B 1 387 ? -9.516 5.602 21.984 1 95.31 387 ILE B O 1
ATOM 7639 N N . VAL B 1 388 ? -9.977 7.227 23.453 1 95.06 388 VAL B N 1
ATOM 7640 C CA . VAL B 1 388 ? -9.125 6.633 24.484 1 95.06 388 VAL B CA 1
ATOM 7641 C C . VAL B 1 388 ? -9.82 5.418 25.094 1 95.06 388 VAL B C 1
ATOM 7643 O O . VAL B 1 388 ? -10.844 5.555 25.766 1 95.06 388 VAL B O 1
ATOM 7646 N N . PRO B 1 389 ? -9.234 4.27 24.859 1 94.56 389 PRO B N 1
ATOM 7647 C CA . PRO B 1 389 ? -9.875 3.086 25.438 1 94.56 389 PRO B CA 1
ATOM 7648 C C . PRO B 1 389 ? -9.93 3.127 26.969 1 94.56 389 PRO B C 1
ATOM 7650 O O . PRO B 1 389 ? -8.984 3.6 27.609 1 94.56 389 PRO B O 1
ATOM 7653 N N . ARG B 1 390 ? -10.914 2.525 27.5 1 92.12 390 ARG B N 1
ATOM 7654 C CA . ARG B 1 390 ? -11.117 2.521 28.938 1 92.12 390 ARG B CA 1
ATOM 7655 C C . ARG B 1 390 ? -9.992 1.767 29.641 1 92.12 390 ARG B C 1
ATOM 7657 O O . ARG B 1 390 ? -9.648 2.082 30.781 1 92.12 390 ARG B O 1
ATOM 7664 N N . THR B 1 391 ? -9.406 0.843 28.875 1 91.12 391 THR B N 1
ATOM 7665 C CA . THR B 1 391 ? -8.367 -0.003 29.469 1 91.12 391 THR B CA 1
ATOM 7666 C C . THR B 1 391 ? -6.996 0.645 29.328 1 91.12 391 THR B C 1
ATOM 7668 O O . THR B 1 391 ? -6.016 0.158 29.891 1 91.12 391 THR B O 1
ATOM 7671 N N . HIS B 1 392 ? -6.914 1.699 28.656 1 90.88 392 HIS B N 1
ATOM 7672 C CA . HIS B 1 392 ? -5.629 2.346 28.422 1 90.88 392 HIS B CA 1
ATOM 7673 C C . HIS B 1 392 ? -5.195 3.164 29.641 1 90.88 392 HIS B C 1
ATOM 7675 O O . HIS B 1 392 ? -6.023 3.824 30.266 1 90.88 392 HIS B O 1
ATOM 7681 N N . PHE B 1 393 ? -3.943 3.227 29.938 1 90.69 393 PHE B N 1
ATOM 7682 C CA . PHE B 1 393 ? -3.42 3.863 31.141 1 90.69 393 PHE B CA 1
ATOM 7683 C C . PHE B 1 393 ? -3.607 5.375 31.078 1 90.69 393 PHE B C 1
ATOM 7685 O O . PHE B 1 393 ? -3.559 6.055 32.094 1 90.69 393 PHE B O 1
ATOM 7692 N N . MET B 1 394 ? -3.869 5.945 29.938 1 89.5 394 MET B N 1
ATOM 7693 C CA . MET B 1 394 ? -4.055 7.387 29.812 1 89.5 394 MET B CA 1
ATOM 7694 C C . MET B 1 394 ? -5.523 7.766 29.984 1 89.5 394 MET B C 1
ATOM 7696 O O . MET B 1 394 ? -5.871 8.945 29.969 1 89.5 394 MET B O 1
ATOM 7700 N N . HIS B 1 395 ? -6.273 6.762 30.062 1 92.44 395 HIS B N 1
ATOM 7701 C CA . HIS B 1 395 ? -7.676 7.082 30.297 1 92.44 395 HIS B CA 1
ATOM 7702 C C . HIS B 1 395 ? -7.867 7.766 31.641 1 92.44 395 HIS B C 1
ATOM 7704 O O . HIS B 1 395 ? -7.426 7.25 32.656 1 92.44 395 HIS B O 1
ATOM 7710 N N . PRO B 1 396 ? -8.578 8.875 31.609 1 89.56 396 PRO B N 1
ATOM 7711 C CA . PRO B 1 396 ? -8.688 9.648 32.844 1 89.56 396 PRO B CA 1
ATOM 7712 C C . PRO B 1 396 ? -9.391 8.891 33.969 1 89.56 396 PRO B C 1
ATOM 7714 O O . PRO B 1 396 ? -9.172 9.164 35.125 1 89.56 396 PRO B O 1
ATOM 7717 N N . ASP B 1 397 ? -10.172 7.887 33.594 1 86.88 397 ASP B N 1
ATOM 7718 C CA . ASP B 1 397 ? -10.914 7.137 34.594 1 86.88 397 ASP B CA 1
ATOM 7719 C C . ASP B 1 397 ? -10.133 5.906 35.062 1 86.88 397 ASP B C 1
ATOM 7721 O O . ASP B 1 397 ? -10.602 5.145 35.906 1 86.88 397 ASP B O 1
ATOM 7725 N N . ASN B 1 398 ? -9.008 5.773 34.406 1 83.06 398 ASN B N 1
ATOM 7726 C CA . ASN B 1 398 ? -8.188 4.617 34.719 1 83.06 398 ASN B CA 1
ATOM 7727 C C . ASN B 1 398 ? -6.957 5.02 35.531 1 83.06 398 ASN B C 1
ATOM 7729 O O . ASN B 1 398 ? -6.414 6.109 35.344 1 83.06 398 ASN B O 1
ATOM 7733 N N . SER B 1 399 ? -6.59 4.262 36.562 1 81.75 399 SER B N 1
ATOM 7734 C CA . SER B 1 399 ? -5.453 4.57 37.438 1 81.75 399 SER B CA 1
ATOM 7735 C C . SER B 1 399 ? -4.246 3.705 37.094 1 81.75 399 SER B C 1
ATOM 7737 O O . SER B 1 399 ? -3.328 3.559 37.906 1 81.75 399 SER B O 1
ATOM 7739 N N . HIS B 1 400 ? -4.266 3.195 35.906 1 85.94 400 HIS B N 1
ATOM 7740 C CA . HIS B 1 400 ? -3.127 2.369 35.531 1 85.94 400 HIS B CA 1
ATOM 7741 C C . HIS B 1 400 ? -1.88 3.219 35.281 1 85.94 400 HIS B C 1
ATOM 7743 O O . HIS B 1 400 ? -1.97 4.34 34.781 1 85.94 400 HIS B O 1
ATOM 7749 N N . ALA B 1 401 ? -0.749 2.672 35.719 1 86.06 401 ALA B N 1
ATOM 7750 C CA . ALA B 1 401 ? 0.521 3.369 35.531 1 86.06 401 ALA B CA 1
ATOM 7751 C C . ALA B 1 401 ? 0.993 3.27 34.094 1 86.06 401 ALA B C 1
ATOM 7753 O O . ALA B 1 401 ? 0.808 2.238 33.438 1 86.06 401 ALA B O 1
ATOM 7754 N N . PRO B 1 402 ? 1.46 4.383 33.625 1 86.56 402 PRO B N 1
ATOM 7755 C CA . PRO B 1 402 ? 2.025 4.297 32.281 1 86.56 402 PRO B CA 1
ATOM 7756 C C . PRO B 1 402 ? 3.207 3.334 32.188 1 86.56 402 PRO B C 1
ATOM 7758 O O . PRO B 1 402 ? 3.924 3.143 33.188 1 86.56 402 PRO B O 1
ATOM 7761 N N . PRO B 1 403 ? 3.32 2.613 31.125 1 87.25 403 PRO B N 1
ATOM 7762 C CA . PRO B 1 403 ? 4.5 1.764 30.953 1 87.25 403 PRO B CA 1
ATOM 7763 C C . PRO B 1 403 ? 5.809 2.551 31.016 1 87.25 403 PRO B C 1
ATOM 7765 O O . PRO B 1 403 ? 5.812 3.762 30.766 1 87.25 403 PRO B O 1
ATOM 7768 N N . LEU B 1 404 ? 6.887 1.879 31.281 1 84.75 404 LEU B N 1
ATOM 7769 C CA . LEU B 1 404 ? 8.203 2.506 31.344 1 84.75 404 LEU B CA 1
ATOM 7770 C C . LEU B 1 404 ? 8.609 3.082 30 1 84.75 404 LEU B C 1
ATOM 7772 O O . LEU B 1 404 ? 8.438 2.432 28.969 1 84.75 404 LEU B O 1
ATOM 7776 N N . GLY B 1 405 ? 8.984 4.328 30 1 82 405 GLY B N 1
ATOM 7777 C CA . GLY B 1 405 ? 9.516 4.93 28.781 1 82 405 GLY B CA 1
ATOM 7778 C C . GLY B 1 405 ? 8.477 5.727 28.016 1 82 405 GLY B C 1
ATOM 7779 O O . GLY B 1 405 ? 8.789 6.352 27 1 82 405 GLY B O 1
ATOM 7780 N N . PHE B 1 406 ? 7.211 5.656 28.5 1 85.69 406 PHE B N 1
ATOM 7781 C CA . PHE B 1 406 ? 6.172 6.438 27.844 1 85.69 406 PHE B CA 1
ATOM 7782 C C . PHE B 1 406 ? 6.398 7.93 28.062 1 85.69 406 PHE B C 1
ATOM 7784 O O . PHE B 1 406 ? 6.609 8.375 29.188 1 85.69 406 PHE B O 1
ATOM 7791 N N . GLU B 1 407 ? 6.465 8.609 26.953 1 85.5 407 GLU B N 1
ATOM 7792 C CA . GLU B 1 407 ? 6.602 10.062 27.047 1 85.5 407 GLU B CA 1
ATOM 7793 C C . GLU B 1 407 ? 5.289 10.711 27.469 1 85.5 407 GLU B C 1
ATOM 7795 O O . GLU B 1 407 ? 4.242 10.477 26.859 1 85.5 407 GLU B O 1
ATOM 7800 N N . PRO B 1 408 ? 5.359 11.445 28.453 1 81.5 408 PRO B N 1
ATOM 7801 C CA . PRO B 1 408 ? 4.133 12.094 28.922 1 81.5 408 PRO B CA 1
ATOM 7802 C C . PRO B 1 408 ? 3.473 12.969 27.859 1 81.5 408 PRO B C 1
ATOM 7804 O O . PRO B 1 408 ? 4.164 13.578 27.047 1 81.5 408 PRO B O 1
ATOM 7807 N N . LEU B 1 409 ? 2.156 12.93 27.969 1 84.88 409 LEU B N 1
ATOM 7808 C CA . LEU B 1 409 ? 1.393 13.734 27.031 1 84.88 409 LEU B CA 1
ATOM 7809 C C . LEU B 1 409 ? 0.916 15.031 27.672 1 84.88 409 LEU B C 1
ATOM 7811 O O . LEU B 1 409 ? 0.811 15.117 28.891 1 84.88 409 LEU B O 1
ATOM 7815 N N . SER B 1 410 ? 0.718 16.031 26.734 1 76.44 410 SER B N 1
ATOM 7816 C CA . SER B 1 410 ? 0.129 17.281 27.203 1 76.44 410 SER B CA 1
ATOM 7817 C C . SER B 1 410 ? -1.274 17.047 27.766 1 76.44 410 SER B C 1
ATOM 7819 O O . SER B 1 410 ? -2.004 16.188 27.281 1 76.44 410 SER B O 1
ATOM 7821 N N . PRO B 1 411 ? -1.581 17.734 28.812 1 70 411 PRO B N 1
ATOM 7822 C CA . PRO B 1 411 ? -2.926 17.562 29.359 1 70 411 PRO B CA 1
ATOM 7823 C C . PRO B 1 411 ? -4.023 17.906 28.359 1 70 411 PRO B C 1
ATOM 7825 O O . PRO B 1 411 ? -5.152 17.422 28.484 1 70 411 PRO B O 1
ATOM 7828 N N . GLU B 1 412 ? -3.721 18.719 27.453 1 78.31 412 GLU B N 1
ATOM 7829 C CA . GLU B 1 412 ? -4.719 19.125 26.469 1 78.31 412 GLU B CA 1
ATOM 7830 C C . GLU B 1 412 ? -4.82 18.125 25.328 1 78.31 412 GLU B C 1
ATOM 7832 O O . GLU B 1 412 ? -5.633 18.297 24.422 1 78.31 412 GLU B O 1
ATOM 7837 N N . ALA B 1 413 ? -4.09 17.031 25.625 1 85.56 413 ALA B N 1
ATOM 7838 C CA . ALA B 1 413 ? -4.047 16.016 24.578 1 85.56 413 ALA B CA 1
ATOM 7839 C C . ALA B 1 413 ? -5.316 15.172 24.578 1 85.56 413 ALA B C 1
ATOM 7841 O O . ALA B 1 413 ? -5.738 14.672 23.531 1 85.56 413 ALA B O 1
ATOM 7842 N N . ILE B 1 414 ? -5.902 15.086 25.781 1 91.44 414 ILE B N 1
ATOM 7843 C CA . ILE B 1 414 ? -7.094 14.258 25.953 1 91.44 414 ILE B CA 1
ATOM 7844 C C . ILE B 1 414 ? -8.281 15.141 26.312 1 91.44 414 ILE B C 1
ATOM 7846 O O . ILE B 1 414 ? -8.172 16.016 27.188 1 91.44 414 ILE B O 1
ATOM 7850 N N . GLU B 1 415 ? -9.398 14.969 25.641 1 91.88 415 GLU B N 1
ATOM 7851 C CA . GLU B 1 415 ? -10.578 15.789 25.875 1 91.88 415 GLU B CA 1
ATOM 7852 C C . GLU B 1 415 ? -11.828 14.93 26.078 1 91.88 415 GLU B C 1
ATOM 7854 O O . GLU B 1 415 ? -12.023 13.945 25.375 1 91.88 415 GLU B O 1
ATOM 7859 N N . LYS B 1 416 ? -12.57 15.305 27.047 1 91.31 416 LYS B N 1
ATOM 7860 C CA . LYS B 1 416 ? -13.828 14.617 27.297 1 91.31 416 LYS B CA 1
ATOM 7861 C C . LYS B 1 416 ? -14.93 15.141 26.375 1 91.31 416 LYS B C 1
ATOM 7863 O O . LYS B 1 416 ? -15.133 16.359 26.266 1 91.31 416 LYS B O 1
ATOM 7868 N N . VAL B 1 417 ? -15.594 14.266 25.734 1 91.69 417 VAL B N 1
ATOM 7869 C CA . VAL B 1 417 ? -16.703 14.602 24.844 1 91.69 417 VAL B CA 1
ATOM 7870 C C . VAL B 1 417 ? -18 14.008 25.391 1 91.69 417 VAL B C 1
ATOM 7872 O O . VAL B 1 417 ? -18.141 12.789 25.484 1 91.69 417 VAL B O 1
ATOM 7875 N N . GLU B 1 418 ? -18.906 14.875 25.672 1 90.69 418 GLU B N 1
ATOM 7876 C CA . GLU B 1 418 ? -20.219 14.453 26.188 1 90.69 418 GLU B CA 1
ATOM 7877 C C . GLU B 1 418 ? -21.281 14.547 25.109 1 90.69 418 GLU B C 1
ATOM 7879 O O . GLU B 1 418 ? -21.453 15.586 24.469 1 90.69 418 GLU B O 1
ATOM 7884 N N . TYR B 1 419 ? -21.953 13.492 24.984 1 87.44 419 TYR B N 1
ATOM 7885 C CA . TYR B 1 419 ? -22.969 13.422 23.953 1 87.44 419 TYR B CA 1
ATOM 7886 C C . TYR B 1 419 ? -24.359 13.719 24.516 1 87.44 419 TYR B C 1
ATOM 7888 O O . TYR B 1 419 ? -24.531 13.789 25.734 1 87.44 419 TYR B O 1
ATOM 7896 N N . SER B 1 420 ? -25.328 13.883 23.625 1 82.69 420 SER B N 1
ATOM 7897 C CA . SER B 1 420 ? -26.672 14.273 24 1 82.69 420 SER B CA 1
ATOM 7898 C C . SER B 1 420 ? -27.375 13.164 24.781 1 82.69 420 SER B C 1
ATOM 7900 O O . SER B 1 420 ? -28.266 13.438 25.594 1 82.69 420 SER B O 1
ATOM 7902 N N . ASP B 1 421 ? -26.984 11.953 24.578 1 84.81 421 ASP B N 1
ATOM 7903 C CA . ASP B 1 421 ? -27.641 10.828 25.234 1 84.81 421 ASP B CA 1
ATOM 7904 C C . ASP B 1 421 ? -27.047 10.578 26.609 1 84.81 421 ASP B C 1
ATOM 7906 O O . ASP B 1 421 ? -27.438 9.625 27.297 1 84.81 421 ASP B O 1
ATOM 7910 N N . GLY B 1 422 ? -26.172 11.391 27.062 1 85 422 GLY B N 1
ATOM 7911 C CA . GLY B 1 422 ? -25.594 11.289 28.391 1 85 422 GLY B CA 1
ATOM 7912 C C . GLY B 1 422 ? -24.312 10.484 28.438 1 85 422 GLY B C 1
ATOM 7913 O O . GLY B 1 422 ? -23.609 10.461 29.453 1 85 422 GLY B O 1
ATOM 7914 N N . THR B 1 423 ? -24.016 9.867 27.344 1 89.62 423 THR B N 1
ATOM 7915 C CA . THR B 1 423 ? -22.766 9.125 27.297 1 89.62 423 THR B CA 1
ATOM 7916 C C . THR B 1 423 ? -21.594 10.047 26.984 1 89.62 423 THR B C 1
ATOM 7918 O O . THR B 1 423 ? -21.781 11.211 26.625 1 89.62 423 THR B O 1
ATOM 7921 N N . TYR B 1 424 ? -20.438 9.531 27.359 1 91 424 TYR B N 1
ATOM 7922 C CA . TYR B 1 424 ? -19.266 10.352 27.078 1 91 424 TYR B CA 1
ATOM 7923 C C . TYR B 1 424 ? -18.078 9.492 26.625 1 91 424 TYR B C 1
ATOM 7925 O O . TYR B 1 424 ? -18.062 8.289 26.891 1 91 424 TYR B O 1
ATOM 7933 N N . ASP B 1 425 ? -17.188 10.086 25.859 1 92.12 425 ASP B N 1
ATOM 7934 C CA . ASP B 1 425 ? -15.922 9.5 25.469 1 92.12 425 ASP B CA 1
ATOM 7935 C C . ASP B 1 425 ? -14.773 10.484 25.688 1 92.12 425 ASP B C 1
ATOM 7937 O O . ASP B 1 425 ? -14.992 11.688 25.797 1 92.12 425 ASP B O 1
ATOM 7941 N N . TYR B 1 426 ? -13.633 9.883 25.922 1 93.5 426 TYR B N 1
ATOM 7942 C CA . TYR B 1 426 ? -12.414 10.688 25.859 1 93.5 426 TYR B CA 1
ATOM 7943 C C . TYR B 1 426 ? -11.719 10.508 24.516 1 93.5 426 TYR B C 1
ATOM 7945 O O . TYR B 1 426 ? -11.531 9.383 24.047 1 93.5 426 TYR B O 1
ATOM 7953 N N . ILE B 1 427 ? -11.383 11.625 23.906 1 94.5 427 ILE B N 1
ATOM 7954 C CA . ILE B 1 427 ? -10.719 11.531 22.625 1 94.5 427 ILE B CA 1
ATOM 7955 C C . ILE B 1 427 ? -9.25 11.945 22.766 1 94.5 427 ILE B C 1
ATOM 7957 O O . ILE B 1 427 ? -8.906 12.719 23.672 1 94.5 427 ILE B O 1
ATOM 7961 N N . SER B 1 428 ? -8.367 11.367 22 1 95.56 428 SER B N 1
ATOM 7962 C CA . SER B 1 428 ? -6.973 11.758 21.875 1 95.56 428 SER B CA 1
ATOM 7963 C C . SER B 1 428 ? -6.766 12.656 20.656 1 95.56 428 SER B C 1
ATOM 7965 O O . SER B 1 428 ? -6.785 12.188 19.516 1 95.56 428 SER B O 1
ATOM 7967 N N . TRP B 1 429 ? -6.406 13.852 20.875 1 95.25 429 TRP B N 1
ATOM 7968 C CA . TRP B 1 429 ? -6.23 14.805 19.781 1 95.25 429 TRP B CA 1
ATOM 7969 C C . TRP B 1 429 ? -5.051 14.406 18.906 1 95.25 429 TRP B C 1
ATOM 7971 O O . TRP B 1 429 ? -5.062 14.656 17.688 1 95.25 429 TRP B O 1
ATOM 7981 N N . TYR B 1 430 ? -4.031 13.766 19.5 1 95.25 430 TYR B N 1
ATOM 7982 C CA . TYR B 1 430 ? -2.881 13.32 18.719 1 95.25 430 TYR B CA 1
ATOM 7983 C C . TYR B 1 430 ? -3.299 12.328 17.641 1 95.25 430 TYR B C 1
ATOM 7985 O O . TYR B 1 430 ? -2.955 12.492 16.469 1 95.25 430 TYR B O 1
ATOM 7993 N N . ASP B 1 431 ? -4.078 11.414 18.078 1 96.81 431 ASP B N 1
ATOM 7994 C CA . ASP B 1 431 ? -4.469 10.336 17.188 1 96.81 431 ASP B CA 1
ATOM 7995 C C . ASP B 1 431 ? -5.543 10.797 16.203 1 96.81 431 ASP B C 1
ATOM 7997 O O . ASP B 1 431 ? -5.523 10.43 15.031 1 96.81 431 ASP B O 1
ATOM 8001 N N . VAL B 1 432 ? -6.441 11.617 16.672 1 97.12 432 VAL B N 1
ATOM 8002 C CA . VAL B 1 432 ? -7.5 12.141 15.812 1 97.12 432 VAL B CA 1
ATOM 8003 C C . VAL B 1 432 ? -6.891 12.938 14.672 1 97.12 432 VAL B C 1
ATOM 8005 O O . VAL B 1 432 ? -7.25 12.742 13.508 1 97.12 432 VAL B O 1
ATOM 8008 N N . CYS B 1 433 ? -5.965 13.75 14.984 1 96.81 433 CYS B N 1
ATOM 8009 C CA . CYS B 1 433 ? -5.355 14.602 13.969 1 96.81 433 CYS B CA 1
ATOM 8010 C C . CYS B 1 433 ? -4.539 13.773 12.977 1 96.81 433 CYS B C 1
ATOM 8012 O O . CYS B 1 433 ? -4.723 13.883 11.766 1 96.81 433 CYS B O 1
ATOM 8014 N N . HIS B 1 434 ? -3.686 12.945 13.523 1 97.88 434 HIS B N 1
ATOM 8015 C CA . HIS B 1 434 ? -2.848 12.125 12.656 1 97.88 434 HIS B CA 1
ATOM 8016 C C . HIS B 1 434 ? -3.693 11.266 11.727 1 97.88 434 HIS B C 1
ATOM 8018 O O . HIS B 1 434 ? -3.48 11.266 10.516 1 97.88 434 HIS B O 1
ATOM 8024 N N . GLN B 1 435 ? -4.648 10.578 12.289 1 98.38 435 GLN B N 1
ATOM 8025 C CA . GLN B 1 435 ? -5.465 9.664 11.5 1 98.38 435 GLN B CA 1
ATOM 8026 C C . GLN B 1 435 ? -6.344 10.422 10.508 1 98.38 435 GLN B C 1
ATOM 8028 O O . GLN B 1 435 ? -6.629 9.922 9.414 1 98.38 435 GLN B O 1
ATOM 8033 N N . SER B 1 436 ? -6.777 11.578 10.875 1 98 436 SER B N 1
ATOM 8034 C CA . SER B 1 436 ? -7.574 12.375 9.945 1 98 436 SER B CA 1
ATOM 8035 C C . SER B 1 436 ? -6.785 12.711 8.688 1 98 436 SER B C 1
ATOM 8037 O O . SER B 1 436 ? -7.328 12.68 7.578 1 98 436 SER B O 1
ATOM 8039 N N . PHE B 1 437 ? -5.516 13.016 8.875 1 98.25 437 PHE B N 1
ATOM 8040 C CA . PHE B 1 437 ? -4.684 13.305 7.715 1 98.25 437 PHE B CA 1
ATOM 8041 C C . PHE B 1 437 ? -4.453 12.047 6.883 1 98.25 437 PHE B C 1
ATOM 8043 O O . PHE B 1 437 ? -4.414 12.109 5.652 1 98.25 437 PHE B O 1
ATOM 8050 N N . VAL B 1 438 ? -4.301 10.977 7.551 1 98.5 438 VAL B N 1
ATOM 8051 C CA . VAL B 1 438 ? -4.105 9.711 6.852 1 98.5 438 VAL B CA 1
ATOM 8052 C C . VAL B 1 438 ? -5.332 9.398 5.996 1 98.5 438 VAL B C 1
ATOM 8054 O O . VAL B 1 438 ? -5.211 9.086 4.812 1 98.5 438 VAL B O 1
ATOM 8057 N N . ILE B 1 439 ? -6.469 9.492 6.566 1 98.25 439 ILE B N 1
ATOM 8058 C CA . ILE B 1 439 ? -7.707 9.195 5.855 1 98.25 439 ILE B CA 1
ATOM 8059 C C . ILE B 1 439 ? -7.887 10.188 4.703 1 98.25 439 ILE B C 1
ATOM 8061 O O . ILE B 1 439 ? -8.328 9.805 3.615 1 98.25 439 ILE B O 1
ATOM 8065 N N . THR B 1 440 ? -7.516 11.391 4.992 1 97.94 440 THR B N 1
ATOM 8066 C CA . THR B 1 440 ? -7.574 12.406 3.947 1 97.94 440 THR B CA 1
ATOM 8067 C C . THR B 1 440 ? -6.703 12.016 2.758 1 97.94 440 THR B C 1
ATOM 8069 O O . THR B 1 440 ? -7.125 12.141 1.606 1 97.94 440 THR B O 1
ATOM 8072 N N . ALA B 1 441 ? -5.559 11.562 3.057 1 98.38 441 ALA B N 1
ATOM 8073 C CA . ALA B 1 441 ? -4.656 11.133 1.992 1 98.38 441 ALA B CA 1
ATOM 8074 C C . ALA B 1 441 ? -5.285 10.016 1.165 1 98.38 441 ALA B C 1
ATOM 8076 O O . ALA B 1 441 ? -5.227 10.039 -0.067 1 98.38 441 ALA B O 1
ATOM 8077 N N . PHE B 1 442 ? -5.883 9.062 1.842 1 98.31 442 PHE B N 1
ATOM 8078 C CA . PHE B 1 442 ? -6.539 7.977 1.128 1 98.31 442 PHE B CA 1
ATOM 8079 C C . PHE B 1 442 ? -7.672 8.5 0.257 1 98.31 442 PHE B C 1
ATOM 8081 O O . PHE B 1 442 ? -7.898 8.008 -0.848 1 98.31 442 PHE B O 1
ATOM 8088 N N . LEU B 1 443 ? -8.391 9.484 0.745 1 97.56 443 LEU B N 1
ATOM 8089 C CA . LEU B 1 443 ? -9.461 10.094 -0.046 1 97.56 443 LEU B CA 1
ATOM 8090 C C . LEU B 1 443 ? -8.898 10.734 -1.311 1 97.56 443 LEU B C 1
ATOM 8092 O O . LEU B 1 443 ? -9.453 10.562 -2.398 1 97.56 443 LEU B O 1
ATOM 8096 N N . ILE B 1 444 ? -7.816 11.445 -1.146 1 96.88 444 ILE B N 1
ATOM 8097 C CA . ILE B 1 444 ? -7.188 12.109 -2.281 1 96.88 444 ILE B CA 1
ATOM 8098 C C . ILE B 1 444 ? -6.691 11.062 -3.281 1 96.88 444 ILE B C 1
ATOM 8100 O O . ILE B 1 444 ? -6.926 11.195 -4.484 1 96.88 444 ILE B O 1
ATOM 8104 N N . ILE B 1 445 ? -6.078 10.023 -2.807 1 96.5 445 ILE B N 1
ATOM 8105 C CA . ILE B 1 445 ? -5.492 8.984 -3.648 1 96.5 445 ILE B CA 1
ATOM 8106 C C . ILE B 1 445 ? -6.594 8.281 -4.441 1 96.5 445 ILE B C 1
ATOM 8108 O O . ILE B 1 445 ? -6.441 8.039 -5.641 1 96.5 445 ILE B O 1
ATOM 8112 N N . THR B 1 446 ? -7.672 7.961 -3.812 1 94.38 446 THR B N 1
ATOM 8113 C CA . THR B 1 446 ? -8.719 7.172 -4.453 1 94.38 446 THR B CA 1
ATOM 8114 C C . THR B 1 446 ? -9.602 8.055 -5.324 1 94.38 446 THR B C 1
ATOM 8116 O O . THR B 1 446 ? -9.852 7.738 -6.488 1 94.38 446 THR B O 1
ATOM 8119 N N . SER B 1 447 ? -9.984 9.227 -4.797 1 92.5 447 SER B N 1
ATOM 8120 C CA . SER B 1 447 ? -10.93 10.062 -5.527 1 92.5 447 SER B CA 1
ATOM 8121 C C . SER B 1 447 ? -10.219 10.938 -6.555 1 92.5 447 SER B C 1
ATOM 8123 O O . SER B 1 447 ? -10.539 10.883 -7.742 1 92.5 447 SER B O 1
ATOM 8125 N N . ASP B 1 448 ? -9.234 11.68 -6.129 1 89.88 448 ASP B N 1
ATOM 8126 C CA . ASP B 1 448 ? -8.602 12.656 -7.012 1 89.88 448 ASP B CA 1
ATOM 8127 C C . ASP B 1 448 ? -7.621 11.977 -7.969 1 89.88 448 ASP B C 1
ATOM 8129 O O . ASP B 1 448 ? -7.723 12.141 -9.188 1 89.88 448 ASP B O 1
ATOM 8133 N N . LEU B 1 449 ? -6.777 11.211 -7.406 1 90.88 449 LEU B N 1
ATOM 8134 C CA . LEU B 1 449 ? -5.73 10.609 -8.227 1 90.88 449 LEU B CA 1
ATOM 8135 C C . LEU B 1 449 ? -6.242 9.367 -8.938 1 90.88 449 LEU B C 1
ATOM 8137 O O . LEU B 1 449 ? -5.934 9.148 -10.117 1 90.88 449 LEU B O 1
ATOM 8141 N N . GLY B 1 450 ? -6.992 8.57 -8.203 1 88.19 450 GLY B N 1
ATOM 8142 C CA . GLY B 1 450 ? -7.508 7.332 -8.766 1 88.19 450 GLY B CA 1
ATOM 8143 C C . GLY B 1 450 ? -8.766 7.531 -9.594 1 88.19 450 GLY B C 1
ATOM 8144 O O . GLY B 1 450 ? -9.18 6.629 -10.32 1 88.19 450 GLY B O 1
ATOM 8145 N N . ARG B 1 451 ? -9.438 8.633 -9.406 1 86.81 451 ARG B N 1
ATOM 8146 C CA . ARG B 1 451 ? -10.633 9.023 -10.156 1 86.81 451 ARG B CA 1
ATOM 8147 C C . ARG B 1 451 ? -11.781 8.062 -9.891 1 86.81 451 ARG B C 1
ATOM 8149 O O . ARG B 1 451 ? -12.531 7.707 -10.805 1 86.81 451 ARG B O 1
ATOM 8156 N N . ILE B 1 452 ? -11.844 7.598 -8.766 1 86.94 452 ILE B N 1
ATOM 8157 C CA . ILE B 1 452 ? -12.977 6.793 -8.328 1 86.94 452 ILE B CA 1
ATOM 8158 C C . ILE B 1 452 ? -14.156 7.699 -7.98 1 86.94 452 ILE B C 1
ATOM 8160 O O . ILE B 1 452 ? -13.984 8.703 -7.277 1 86.94 452 ILE B O 1
ATOM 8164 N N . PRO B 1 453 ? -15.289 7.395 -8.438 1 87.38 453 PRO B N 1
ATOM 8165 C CA . PRO B 1 453 ? -16.438 8.266 -8.195 1 87.38 453 PRO B CA 1
ATOM 8166 C C . PRO B 1 453 ? -16.766 8.422 -6.715 1 87.38 453 PRO B C 1
ATOM 8168 O O . PRO B 1 453 ? -16.578 7.484 -5.934 1 87.38 453 PRO B O 1
ATOM 8171 N N . LYS B 1 454 ? -17.328 9.57 -6.328 1 90.62 454 LYS B N 1
ATOM 8172 C CA . LYS B 1 454 ? -17.609 9.938 -4.945 1 90.62 454 LYS B CA 1
ATOM 8173 C C . LYS B 1 454 ? -18.594 8.969 -4.301 1 90.62 454 LYS B C 1
ATOM 8175 O O . LYS B 1 454 ? -18.531 8.727 -3.094 1 90.62 454 LYS B O 1
ATOM 8180 N N . ARG B 1 455 ? -19.469 8.406 -5.09 1 89.56 455 ARG B N 1
ATOM 8181 C CA . ARG B 1 455 ? -20.516 7.543 -4.547 1 89.56 455 ARG B CA 1
ATOM 8182 C C . ARG B 1 455 ? -19.984 6.137 -4.297 1 89.56 455 ARG B C 1
ATOM 8184 O O . ARG B 1 455 ? -20.656 5.32 -3.66 1 89.56 455 ARG B O 1
ATOM 8191 N N . HIS B 1 456 ? -18.859 5.848 -4.812 1 88.44 456 HIS B N 1
ATOM 8192 C CA . HIS B 1 456 ? -18.281 4.52 -4.66 1 88.44 456 HIS B CA 1
ATOM 8193 C C . HIS B 1 456 ? -18.156 4.141 -3.189 1 88.44 456 HIS B C 1
ATOM 8195 O O . HIS B 1 456 ? -17.797 4.977 -2.355 1 88.44 456 HIS B O 1
ATOM 8201 N N . PRO B 1 457 ? -18.344 2.9 -2.811 1 88.19 457 PRO B N 1
ATOM 8202 C CA . PRO B 1 457 ? -18.344 2.461 -1.414 1 88.19 457 PRO B CA 1
ATOM 8203 C C . PRO B 1 457 ? -17.031 2.725 -0.705 1 88.19 457 PRO B C 1
ATOM 8205 O O . PRO B 1 457 ? -17.016 3.061 0.482 1 88.19 457 PRO B O 1
ATOM 8208 N N . ILE B 1 458 ? -16 2.557 -1.417 1 91 458 ILE B N 1
ATOM 8209 C CA . ILE B 1 458 ? -14.688 2.785 -0.812 1 91 458 ILE B CA 1
ATOM 8210 C C . ILE B 1 458 ? -14.578 4.238 -0.359 1 91 458 ILE B C 1
ATOM 8212 O O . ILE B 1 458 ? -14.109 4.516 0.749 1 91 458 ILE B O 1
ATOM 8216 N N . ILE B 1 459 ? -15.039 5.176 -1.16 1 94.12 459 ILE B N 1
ATOM 8217 C CA . ILE B 1 459 ? -14.953 6.598 -0.853 1 94.12 459 ILE B CA 1
ATOM 8218 C C . ILE B 1 459 ? -15.875 6.926 0.322 1 94.12 459 ILE B C 1
ATOM 8220 O O . ILE B 1 459 ? -15.469 7.602 1.268 1 94.12 459 ILE B O 1
ATOM 8224 N N . GLN B 1 460 ? -17.031 6.391 0.291 1 95.12 460 GLN B N 1
ATOM 8225 C CA . GLN B 1 460 ? -18 6.707 1.346 1 95.12 460 GLN B CA 1
ATOM 8226 C C . GLN B 1 460 ? -17.578 6.082 2.672 1 95.12 460 GLN B C 1
ATOM 8228 O O . GLN B 1 460 ? -17.812 6.652 3.738 1 95.12 460 GLN B O 1
ATOM 8233 N N . GLU B 1 461 ? -16.938 4.91 2.582 1 95.81 461 GLU B N 1
ATOM 8234 C CA . GLU B 1 461 ? -16.391 4.34 3.811 1 95.81 461 GLU B CA 1
ATOM 8235 C C . GLU B 1 461 ? -15.32 5.254 4.41 1 95.81 461 GLU B C 1
ATOM 8237 O O . GLU B 1 461 ? -15.273 5.445 5.629 1 95.81 461 GLU B O 1
ATOM 8242 N N . LEU B 1 462 ? -14.477 5.785 3.553 1 97.12 462 LEU B N 1
ATOM 8243 C CA . LEU B 1 462 ? -13.43 6.695 4.02 1 97.12 462 LEU B CA 1
ATOM 8244 C C . LEU B 1 462 ? -14.039 7.957 4.617 1 97.12 462 LEU B C 1
ATOM 8246 O O . LEU B 1 462 ? -13.578 8.445 5.648 1 97.12 462 LEU B O 1
ATOM 8250 N N . VAL B 1 463 ? -15.078 8.492 3.971 1 97.5 463 VAL B N 1
ATOM 8251 C CA . VAL B 1 463 ? -15.789 9.648 4.484 1 97.5 463 VAL B CA 1
ATOM 8252 C C . VAL B 1 463 ? -16.344 9.352 5.879 1 97.5 463 VAL B C 1
ATOM 8254 O O . VAL B 1 463 ? -16.109 10.117 6.816 1 97.5 463 VAL B O 1
ATOM 8257 N N . HIS B 1 464 ? -16.891 8.211 6.059 1 96.56 464 HIS B N 1
ATOM 8258 C CA . HIS B 1 464 ? -17.5 7.848 7.332 1 96.56 464 HIS B CA 1
ATOM 8259 C C . HIS B 1 464 ? -16.438 7.602 8.406 1 96.56 464 HIS B C 1
ATOM 8261 O O . HIS B 1 464 ? -16.656 7.914 9.578 1 96.56 464 HIS B O 1
ATOM 8267 N N . ARG B 1 465 ? -15.398 7.074 7.98 1 96.31 465 ARG B N 1
ATOM 8268 C CA . ARG B 1 465 ? -14.305 6.871 8.93 1 96.31 465 ARG B CA 1
ATOM 8269 C C . ARG B 1 465 ? -13.766 8.203 9.43 1 96.31 465 ARG B C 1
ATOM 8271 O O . ARG B 1 465 ? -13.445 8.344 10.609 1 96.31 465 ARG B O 1
ATOM 8278 N N . ALA B 1 466 ? -13.594 9.156 8.531 1 96.75 466 ALA B N 1
ATOM 8279 C CA . ALA B 1 466 ? -13.156 10.492 8.922 1 96.75 466 ALA B CA 1
ATOM 8280 C C . ALA B 1 466 ? -14.156 11.148 9.867 1 96.75 466 ALA B C 1
ATOM 8282 O O . ALA B 1 466 ? -13.773 11.734 10.883 1 96.75 466 ALA B O 1
ATOM 8283 N N . LEU B 1 467 ? -15.438 10.969 9.531 1 95.62 467 LEU B N 1
ATOM 8284 C CA . LEU B 1 467 ? -16.484 11.578 10.344 1 95.62 467 LEU B CA 1
ATOM 8285 C C . LEU B 1 467 ? -16.547 10.914 11.719 1 95.62 467 LEU B C 1
ATOM 8287 O O . LEU B 1 467 ? -16.906 11.562 12.703 1 95.62 467 LEU B O 1
ATOM 8291 N N . HIS B 1 468 ? -16.156 9.695 11.75 1 93.81 468 HIS B N 1
ATOM 8292 C CA . HIS B 1 468 ? -16.109 9.008 13.039 1 93.81 468 HIS B CA 1
ATOM 8293 C C . HIS B 1 468 ? -15.062 9.633 13.953 1 93.81 468 HIS B C 1
ATOM 8295 O O . HIS B 1 468 ? -15.242 9.672 15.172 1 93.81 468 HIS B O 1
ATOM 8301 N N . LEU B 1 469 ? -13.984 10.086 13.406 1 94.81 469 LEU B N 1
ATOM 8302 C CA . LEU B 1 469 ? -12.953 10.766 14.188 1 94.81 469 LEU B CA 1
ATOM 8303 C C . LEU B 1 469 ? -13.461 12.117 14.688 1 94.81 469 LEU B C 1
ATOM 8305 O O . LEU B 1 469 ? -12.93 12.664 15.656 1 94.81 469 LEU B O 1
ATOM 8309 N N . LEU B 1 470 ? -14.516 12.617 14.023 1 91 470 LEU B N 1
ATOM 8310 C CA . LEU B 1 470 ? -15.055 13.938 14.352 1 91 470 LEU B CA 1
ATOM 8311 C C . LEU B 1 470 ? -16.312 13.805 15.219 1 91 470 LEU B C 1
ATOM 8313 O O . LEU B 1 470 ? -17.109 14.742 15.305 1 91 470 LEU B O 1
ATOM 8317 N N . ARG B 1 471 ? -16.453 12.773 15.797 1 84.94 471 ARG B N 1
ATOM 8318 C CA . ARG B 1 471 ? -17.656 12.492 16.562 1 84.94 471 ARG B CA 1
ATOM 8319 C C . ARG B 1 471 ? -17.891 13.539 17.641 1 84.94 471 ARG B C 1
ATOM 8321 O O . ARG B 1 471 ? -19.016 13.719 18.109 1 84.94 471 ARG B O 1
ATOM 8328 N N . PHE B 1 472 ? -16.875 14.234 17.984 1 86.5 472 PHE B N 1
ATOM 8329 C CA . PHE B 1 472 ? -17 15.273 19 1 86.5 472 PHE B CA 1
ATOM 8330 C C . PHE B 1 472 ? -17.938 16.375 18.531 1 86.5 472 PHE B C 1
ATOM 8332 O O . PHE B 1 472 ? -18.438 17.156 19.344 1 86.5 472 PHE B O 1
ATOM 8339 N N . LEU B 1 473 ? -18.219 16.438 17.297 1 84.62 473 LEU B N 1
ATOM 8340 C CA . LEU B 1 473 ? -19.141 17.438 16.75 1 84.62 473 LEU B CA 1
ATOM 8341 C C . LEU B 1 473 ? -20.578 17.141 17.156 1 84.62 473 LEU B C 1
ATOM 8343 O O . LEU B 1 473 ? -21.453 18.016 17.031 1 84.62 473 LEU B O 1
ATOM 8347 N N . ASP B 1 474 ? -20.766 15.984 17.578 1 80.44 474 ASP B N 1
ATOM 8348 C CA . ASP B 1 474 ? -22.094 15.633 18.062 1 80.44 474 ASP B CA 1
ATOM 8349 C C . ASP B 1 474 ? -22.297 16.109 19.5 1 80.44 474 ASP B C 1
ATOM 8351 O O . ASP B 1 474 ? -23.391 15.984 20.047 1 80.44 474 ASP B O 1
ATOM 8355 N N . SER B 1 475 ? -21.312 16.641 20 1 81.94 475 SER B N 1
ATOM 8356 C CA . SER B 1 475 ? -21.406 17.172 21.359 1 81.94 475 SER B CA 1
ATOM 8357 C C . SER B 1 475 ? -22.266 18.438 21.391 1 81.94 475 SER B C 1
ATOM 8359 O O . SER B 1 475 ? -22.328 19.188 20.406 1 81.94 475 SER B O 1
ATOM 8361 N N . GLU B 1 476 ? -22.906 18.578 22.5 1 73.31 476 GLU B N 1
ATOM 8362 C CA . GLU B 1 476 ? -23.719 19.781 22.703 1 73.31 476 GLU B CA 1
ATOM 8363 C C . GLU B 1 476 ? -22.828 21 22.938 1 73.31 476 GLU B C 1
ATOM 8365 O O . GLU B 1 476 ? -23.203 22.125 22.594 1 73.31 476 GLU B O 1
ATOM 8370 N N . LYS B 1 477 ? -21.734 20.672 23.469 1 76.88 477 LYS B N 1
ATOM 8371 C CA . LYS B 1 477 ? -20.828 21.766 23.812 1 76.88 477 LYS B CA 1
ATOM 8372 C C . LYS B 1 477 ? -19.875 22.062 22.656 1 76.88 477 LYS B C 1
ATOM 8374 O O . LYS B 1 477 ? -19.422 21.156 21.953 1 76.88 477 LYS B O 1
ATOM 8379 N N . VAL B 1 478 ? -19.734 23.391 22.453 1 76.25 478 VAL B N 1
ATOM 8380 C CA . VAL B 1 478 ? -18.797 23.828 21.422 1 76.25 478 VAL B CA 1
ATOM 8381 C C . VAL B 1 478 ? -17.359 23.516 21.844 1 76.25 478 VAL B C 1
ATOM 8383 O O . VAL B 1 478 ? -17 23.734 23 1 76.25 478 VAL B O 1
ATOM 8386 N N . MET B 1 479 ? -16.625 22.922 20.922 1 76.62 479 MET B N 1
ATOM 8387 C CA . MET B 1 479 ? -15.234 22.594 21.203 1 76.62 479 MET B CA 1
ATOM 8388 C C . MET B 1 479 ? -14.383 23.859 21.234 1 76.62 479 MET B C 1
ATOM 8390 O O . MET B 1 479 ? -14.445 24.688 20.328 1 76.62 479 MET B O 1
ATOM 8394 N N . ARG B 1 480 ? -13.602 24.016 22.297 1 77.69 480 ARG B N 1
ATOM 8395 C CA . ARG B 1 480 ? -12.789 25.219 22.469 1 77.69 480 ARG B CA 1
ATOM 8396 C C . ARG B 1 480 ? -11.305 24.891 22.359 1 77.69 480 ARG B C 1
ATOM 8398 O O . ARG B 1 480 ? -10.461 25.797 22.406 1 77.69 480 ARG B O 1
ATOM 8405 N N . ASN B 1 481 ? -11.062 23.641 22.172 1 86.06 481 ASN B N 1
ATOM 8406 C CA . ASN B 1 481 ? -9.664 23.234 22.031 1 86.06 481 ASN B CA 1
ATOM 8407 C C . ASN B 1 481 ? -9.109 23.625 20.656 1 86.06 481 ASN B C 1
ATOM 8409 O O . ASN B 1 481 ? -9.734 23.359 19.641 1 86.06 481 ASN B O 1
ATOM 8413 N N . TYR B 1 482 ? -7.918 24.25 20.641 1 88.31 482 TYR B N 1
ATOM 8414 C CA . TYR B 1 482 ? -7.328 24.75 19.406 1 88.31 482 TYR B CA 1
ATOM 8415 C C . TYR B 1 482 ? -6.867 23.609 18.5 1 88.31 482 TYR B C 1
ATOM 8417 O O . TYR B 1 482 ? -6.613 23.812 17.312 1 88.31 482 TYR B O 1
ATOM 8425 N N . CYS B 1 483 ? -6.812 22.406 19.047 1 90.75 483 CYS B N 1
ATOM 8426 C CA . CYS B 1 483 ? -6.395 21.266 18.234 1 90.75 483 CYS B CA 1
ATOM 8427 C C . CYS B 1 483 ? -7.383 21 17.109 1 90.75 483 CYS B C 1
ATOM 8429 O O . CYS B 1 483 ? -7.031 20.391 16.094 1 90.75 483 CYS B O 1
ATOM 8431 N N . VAL B 1 484 ? -8.609 21.5 17.25 1 91 484 VAL B N 1
ATOM 8432 C CA . VAL B 1 484 ? -9.664 21.281 16.266 1 91 484 VAL B CA 1
ATOM 8433 C C . VAL B 1 484 ? -9.289 21.984 14.961 1 91 484 VAL B C 1
ATOM 8435 O O . VAL B 1 484 ? -9.727 21.578 13.875 1 91 484 VAL B O 1
ATOM 8438 N N . LEU B 1 485 ? -8.43 23.016 15.062 1 90 485 LEU B N 1
ATOM 8439 C CA . LEU B 1 485 ? -8.008 23.766 13.883 1 90 485 LEU B CA 1
ATOM 8440 C C . LEU B 1 485 ? -7.242 22.891 12.914 1 90 485 LEU B C 1
ATOM 8442 O O . LEU B 1 485 ? -7.25 23.125 11.703 1 90 485 LEU B O 1
ATOM 8446 N N . MET B 1 486 ? -6.664 21.859 13.406 1 92.56 486 MET B N 1
ATOM 8447 C CA . MET B 1 486 ? -5.805 20.984 12.609 1 92.56 486 MET B CA 1
ATOM 8448 C C . MET B 1 486 ? -6.641 20.078 11.711 1 92.56 486 MET B C 1
ATOM 8450 O O . MET B 1 486 ? -6.109 19.438 10.797 1 92.56 486 MET B O 1
ATOM 8454 N N . LEU B 1 487 ? -7.918 20.078 11.883 1 94.94 487 LEU B N 1
ATOM 8455 C CA . LEU B 1 487 ? -8.758 19.109 11.188 1 94.94 487 LEU B CA 1
ATOM 8456 C C . LEU B 1 487 ? -9.367 19.719 9.93 1 94.94 487 LEU B C 1
ATOM 8458 O O . LEU B 1 487 ? -10.086 19.047 9.188 1 94.94 487 LEU B O 1
ATOM 8462 N N . GLN B 1 488 ? -9.062 20.953 9.656 1 93.94 488 GLN B N 1
ATOM 8463 C CA . GLN B 1 488 ? -9.711 21.688 8.57 1 93.94 488 GLN B CA 1
ATOM 8464 C C . GLN B 1 488 ? -9.438 21.016 7.227 1 93.94 488 GLN B C 1
ATOM 8466 O O . GLN B 1 488 ? -10.344 20.906 6.391 1 93.94 488 GLN B O 1
ATOM 8471 N N . VAL B 1 489 ? -8.211 20.547 7.066 1 95.62 489 VAL B N 1
ATOM 8472 C CA . VAL B 1 489 ? -7.859 19.891 5.809 1 95.62 489 VAL B CA 1
ATOM 8473 C C . VAL B 1 489 ? -8.703 18.641 5.617 1 95.62 489 VAL B C 1
ATOM 8475 O O . VAL B 1 489 ? -9.273 18.422 4.547 1 95.62 489 VAL B O 1
ATOM 8478 N N . ALA B 1 490 ? -8.805 17.906 6.633 1 96.56 490 ALA B N 1
ATOM 8479 C CA . ALA B 1 490 ? -9.562 16.656 6.57 1 96.56 490 ALA B CA 1
ATOM 8480 C C . ALA B 1 490 ? -11.039 16.922 6.297 1 96.56 490 ALA B C 1
ATOM 8482 O O . ALA B 1 490 ? -11.641 16.281 5.426 1 96.56 490 ALA B O 1
ATOM 8483 N N . VAL B 1 491 ? -11.586 17.875 6.98 1 96.69 491 VAL B N 1
ATOM 8484 C CA . VAL B 1 491 ? -13.016 18.141 6.848 1 96.69 491 VAL B CA 1
ATOM 8485 C C . VAL B 1 491 ? -13.297 18.734 5.465 1 96.69 491 VAL B C 1
ATOM 8487 O O . VAL B 1 491 ? -14.352 18.469 4.875 1 96.69 491 VAL B O 1
ATOM 8490 N N . PHE B 1 492 ? -12.383 19.469 4.977 1 95.88 492 PHE B N 1
ATOM 8491 C CA . PHE B 1 492 ? -12.516 20 3.625 1 95.88 492 PHE B CA 1
ATOM 8492 C C . PHE B 1 492 ? -12.641 18.875 2.611 1 95.88 492 PHE B C 1
ATOM 8494 O O . PHE B 1 492 ? -13.555 18.875 1.781 1 95.88 492 PHE B O 1
ATOM 8501 N N . TYR B 1 493 ? -11.82 17.906 2.691 1 96.94 493 TYR B N 1
ATOM 8502 C CA . TYR B 1 493 ? -11.844 16.812 1.729 1 96.94 493 TYR B CA 1
ATOM 8503 C C . TYR B 1 493 ? -13.047 15.906 1.963 1 96.94 493 TYR B C 1
ATOM 8505 O O . TYR B 1 493 ? -13.609 15.352 1.016 1 96.94 493 TYR B O 1
ATOM 8513 N N . VAL B 1 494 ? -13.391 15.711 3.219 1 97.38 494 VAL B N 1
ATOM 8514 C CA . VAL B 1 494 ? -14.641 15.008 3.486 1 97.38 494 VAL B CA 1
ATOM 8515 C C . VAL B 1 494 ? -15.797 15.727 2.807 1 97.38 494 VAL B C 1
ATOM 8517 O O . VAL B 1 494 ? -16.625 15.094 2.15 1 97.38 494 VAL B O 1
ATOM 8520 N N . GLY B 1 495 ? -15.812 17.031 2.951 1 96.94 495 GLY B N 1
ATOM 8521 C CA . GLY B 1 495 ? -16.844 17.828 2.311 1 96.94 495 GLY B CA 1
ATOM 8522 C C . GLY B 1 495 ? -16.859 17.688 0.801 1 96.94 495 GLY B C 1
ATOM 8523 O O . GLY B 1 495 ? -17.922 17.688 0.184 1 96.94 495 GLY B O 1
ATOM 8524 N N . LEU B 1 496 ? -15.727 17.531 0.18 1 95 496 LEU B N 1
ATOM 8525 C CA . LEU B 1 496 ? -15.625 17.391 -1.269 1 95 496 LEU B CA 1
ATOM 8526 C C . LEU B 1 496 ? -16.188 16.047 -1.722 1 95 496 LEU B C 1
ATOM 8528 O O . LEU B 1 496 ? -16.625 15.906 -2.867 1 95 496 LEU B O 1
ATOM 8532 N N . ASN B 1 497 ? -16.188 15.07 -0.786 1 95.62 497 ASN B N 1
ATOM 8533 C CA . ASN B 1 497 ? -16.484 13.703 -1.225 1 95.62 497 ASN B CA 1
ATOM 8534 C C . ASN B 1 497 ? -17.781 13.188 -0.601 1 95.62 497 ASN B C 1
ATOM 8536 O O . ASN B 1 497 ? -18.203 12.07 -0.903 1 95.62 497 ASN B O 1
ATOM 8540 N N . CYS B 1 498 ? -18.375 14 0.302 1 95.38 498 CYS B N 1
ATOM 8541 C CA . CYS B 1 498 ? -19.625 13.547 0.893 1 95.38 498 CYS B CA 1
ATOM 8542 C C . CYS B 1 498 ? -20.781 13.742 -0.077 1 95.38 498 CYS B C 1
ATOM 8544 O O . CYS B 1 498 ? -20.859 14.766 -0.76 1 95.38 498 CYS B O 1
ATOM 8546 N N . VAL B 1 499 ? -21.641 12.781 -0.146 1 93.12 499 VAL B N 1
ATOM 8547 C CA . VAL B 1 499 ? -22.766 12.844 -1.089 1 93.12 499 VAL B CA 1
ATOM 8548 C C . VAL B 1 499 ? -24.078 12.859 -0.326 1 93.12 499 VAL B C 1
ATOM 8550 O O . VAL B 1 499 ? -25.094 13.336 -0.844 1 93.12 499 VAL B O 1
ATOM 8553 N N . TYR B 1 500 ? -24.047 12.453 0.907 1 93.5 500 TYR B N 1
ATOM 8554 C CA . TYR B 1 500 ? -25.281 12.352 1.685 1 93.5 500 TYR B CA 1
ATOM 8555 C C . TYR B 1 500 ? -25.484 13.594 2.549 1 93.5 500 TYR B C 1
ATOM 8557 O O . TYR B 1 500 ? -24.531 14.148 3.084 1 93.5 500 TYR B O 1
ATOM 8565 N N . ASP B 1 501 ? -26.703 13.906 2.807 1 93.88 501 ASP B N 1
ATOM 8566 C CA . ASP B 1 501 ? -27.062 15.125 3.523 1 93.88 501 ASP B CA 1
ATOM 8567 C C . ASP B 1 501 ? -26.578 15.07 4.973 1 93.88 501 ASP B C 1
ATOM 8569 O O . ASP B 1 501 ? -26.125 16.078 5.52 1 93.88 501 ASP B O 1
ATOM 8573 N N . ARG B 1 502 ? -26.656 14.008 5.555 1 92.81 502 ARG B N 1
ATOM 8574 C CA . ARG B 1 502 ? -26.234 13.883 6.945 1 92.81 502 ARG B CA 1
ATOM 8575 C C . ARG B 1 502 ? -24.766 14.211 7.102 1 92.81 502 ARG B C 1
ATOM 8577 O O . ARG B 1 502 ? -24.359 14.883 8.055 1 92.81 502 ARG B O 1
ATOM 8584 N N . ASP B 1 503 ? -24.031 13.68 6.188 1 95.44 503 ASP B N 1
ATOM 8585 C CA . ASP B 1 503 ? -22.594 13.938 6.223 1 95.44 503 ASP B CA 1
ATOM 8586 C C . ASP B 1 503 ? -22.297 15.414 5.961 1 95.44 503 ASP B C 1
ATOM 8588 O O . ASP B 1 503 ? -21.438 16.016 6.613 1 95.44 503 ASP B O 1
ATOM 8592 N N . ARG B 1 504 ? -23.016 16.016 5.062 1 95.88 504 ARG B N 1
ATOM 8593 C CA . ARG B 1 504 ? -22.844 17.422 4.73 1 95.88 504 ARG B CA 1
ATOM 8594 C C . ARG B 1 504 ? -23.203 18.312 5.91 1 95.88 504 ARG B C 1
ATOM 8596 O O . ARG B 1 504 ? -22.609 19.375 6.102 1 95.88 504 ARG B O 1
ATOM 8603 N N . GLU B 1 505 ? -24.109 17.828 6.688 1 93.94 505 GLU B N 1
ATOM 8604 C CA . GLU B 1 505 ? -24.484 18.562 7.891 1 93.94 505 GLU B CA 1
ATOM 8605 C C . GLU B 1 505 ? -23.344 18.594 8.898 1 93.94 505 GLU B C 1
ATOM 8607 O O . GLU B 1 505 ? -23.109 19.609 9.547 1 93.94 505 GLU B O 1
ATOM 8612 N N . PHE B 1 506 ? -22.688 17.516 9 1 92.38 506 PHE B N 1
ATOM 8613 C CA . PHE B 1 506 ? -21.547 17.453 9.898 1 92.38 506 PHE B CA 1
ATOM 8614 C C . PHE B 1 506 ? -20.453 18.422 9.453 1 92.38 506 PHE B C 1
ATOM 8616 O O . PHE B 1 506 ? -19.859 19.125 10.273 1 92.38 506 PHE B O 1
ATOM 8623 N N . VAL B 1 507 ? -20.219 18.453 8.195 1 95.5 507 VAL B N 1
ATOM 8624 C CA . VAL B 1 507 ? -19.203 19.328 7.625 1 95.5 507 VAL B CA 1
ATOM 8625 C C . VAL B 1 507 ? -19.594 20.797 7.859 1 95.5 507 VAL B C 1
ATOM 8627 O O . VAL B 1 507 ? -18.766 21.609 8.266 1 95.5 507 VAL B O 1
ATOM 8630 N N . THR B 1 508 ? -20.875 21.062 7.672 1 94.06 508 THR B N 1
ATOM 8631 C CA . THR B 1 508 ? -21.375 22.406 7.875 1 94.06 508 THR B CA 1
ATOM 8632 C C . THR B 1 508 ? -21.219 22.828 9.336 1 94.06 508 THR B C 1
ATOM 8634 O O . THR B 1 508 ? -20.781 23.953 9.625 1 94.06 508 THR B O 1
ATOM 8637 N N . ARG B 1 509 ? -21.484 21.938 10.188 1 90.94 509 ARG B N 1
ATOM 8638 C CA . ARG B 1 509 ? -21.359 22.219 11.617 1 90.94 509 ARG B CA 1
ATOM 8639 C C . ARG B 1 509 ? -19.922 22.516 11.992 1 90.94 509 ARG B C 1
ATOM 8641 O O . ARG B 1 509 ? -19.641 23.422 12.789 1 90.94 509 ARG B O 1
ATOM 8648 N N . PHE B 1 510 ? -19.016 21.812 11.477 1 93.5 510 PHE B N 1
ATOM 8649 C CA . PHE B 1 510 ? -17.594 22 11.766 1 93.5 510 PHE B CA 1
ATOM 8650 C C . PHE B 1 510 ? -17.141 23.406 11.359 1 93.5 510 PHE B C 1
ATOM 8652 O O . PHE B 1 510 ? -16.578 24.141 12.164 1 93.5 510 PHE B O 1
ATOM 8659 N N . PHE B 1 511 ? -17.391 23.781 10.102 1 91.81 511 PHE B N 1
ATOM 8660 C CA . PHE B 1 511 ? -16.875 25.047 9.586 1 91.81 511 PHE B CA 1
ATOM 8661 C C . PHE B 1 511 ? -17.609 26.219 10.227 1 91.81 511 PHE B C 1
ATOM 8663 O O . PHE B 1 511 ? -17.031 27.297 10.398 1 91.81 511 PHE B O 1
ATOM 8670 N N . THR B 1 512 ? -18.844 25.953 10.656 1 88 512 THR B N 1
ATOM 8671 C CA . THR B 1 512 ? -19.547 27 11.391 1 88 512 THR B CA 1
ATOM 8672 C C . THR B 1 512 ? -18.922 27.219 12.758 1 88 512 THR B C 1
ATOM 8674 O O . THR B 1 512 ? -18.781 28.359 13.203 1 88 512 THR B O 1
ATOM 8677 N N . GLN B 1 513 ? -18.5 26.125 13.359 1 84.12 513 GLN B N 1
ATOM 8678 C CA . GLN B 1 513 ? -17.844 26.234 14.656 1 84.12 513 GLN B CA 1
ATOM 8679 C C . GLN B 1 513 ? -16.469 26.891 14.523 1 84.12 513 GLN B C 1
ATOM 8681 O O . GLN B 1 513 ? -16.016 27.594 15.43 1 84.12 513 GLN B O 1
ATOM 8686 N N . MET B 1 514 ? -15.75 26.641 13.469 1 84.25 514 MET B N 1
ATOM 8687 C CA . MET B 1 514 ? -14.438 27.234 13.242 1 84.25 514 MET B CA 1
ATOM 8688 C C . MET B 1 514 ? -14.547 28.75 13.125 1 84.25 514 MET B C 1
ATOM 8690 O O . MET B 1 514 ? -13.641 29.484 13.539 1 84.25 514 MET B O 1
ATOM 8694 N N . ASN B 1 515 ? -15.633 29.141 12.656 1 74.56 515 ASN B N 1
ATOM 8695 C CA . ASN B 1 515 ? -15.859 30.578 12.562 1 74.56 515 ASN B CA 1
ATOM 8696 C C . ASN B 1 515 ? -15.906 31.234 13.938 1 74.56 515 ASN B C 1
ATOM 8698 O O . ASN B 1 515 ? -15.492 32.375 14.102 1 74.56 515 ASN B O 1
ATOM 8702 N N . ASN B 1 516 ? -16.266 30.438 14.812 1 68.44 516 ASN B N 1
ATOM 8703 C CA . ASN B 1 516 ? -16.297 30.938 16.188 1 68.44 516 ASN B CA 1
ATOM 8704 C C . ASN B 1 516 ? -14.891 31.094 16.75 1 68.44 516 ASN B C 1
ATOM 8706 O O . ASN B 1 516 ? -14.672 31.875 17.688 1 68.44 516 ASN B O 1
ATOM 8710 N N . LEU B 1 517 ? -14 30.312 16.172 1 67.75 517 LEU B N 1
ATOM 8711 C CA . LEU B 1 517 ? -12.609 30.422 16.609 1 67.75 517 LEU B CA 1
ATOM 8712 C C . LEU B 1 517 ? -11.836 31.406 15.727 1 67.75 517 LEU B C 1
ATOM 8714 O O . LEU B 1 517 ? -10.617 31.312 15.609 1 67.75 517 LEU B O 1
ATOM 8718 N N . HIS B 1 518 ? -12.617 32.188 15.07 1 64 518 HIS B N 1
ATOM 8719 C CA . HIS B 1 518 ? -12.156 33.375 14.336 1 64 518 HIS B CA 1
ATOM 8720 C C . HIS B 1 518 ? -11.328 32.969 13.117 1 64 518 HIS B C 1
ATOM 8722 O O . HIS B 1 518 ? -10.32 33.625 12.812 1 64 518 HIS B O 1
ATOM 8728 N N . THR B 1 519 ? -11.547 31.891 12.625 1 74.56 519 THR B N 1
ATOM 8729 C CA . THR B 1 519 ? -10.984 31.547 11.32 1 74.56 519 THR B CA 1
ATOM 8730 C C . THR B 1 519 ? -11.93 31.953 10.195 1 74.56 519 THR B C 1
ATOM 8732 O O . THR B 1 519 ? -12.82 31.172 9.82 1 74.56 519 THR B O 1
ATOM 8735 N N . ALA B 1 520 ? -11.695 33.062 9.656 1 74.06 520 ALA B N 1
ATOM 8736 C CA . ALA B 1 520 ? -12.602 33.594 8.656 1 74.06 520 ALA B CA 1
ATOM 8737 C C . ALA B 1 520 ? -12.539 32.812 7.355 1 74.06 520 ALA B C 1
ATOM 8739 O O . ALA B 1 520 ? -13.516 32.781 6.598 1 74.06 520 ALA B O 1
ATOM 8740 N N . SER B 1 521 ? -11.453 32.219 7.129 1 80.56 521 SER B N 1
ATOM 8741 C CA . SER B 1 521 ? -11.289 31.422 5.914 1 80.56 521 SER B CA 1
ATOM 8742 C C . SER B 1 521 ? -12.234 30.234 5.898 1 80.56 521 SER B C 1
ATOM 8744 O O . SER B 1 521 ? -12.562 29.703 4.832 1 80.56 521 SER B O 1
ATOM 8746 N N . ALA B 1 522 ? -12.711 29.797 7.066 1 86.81 522 ALA B N 1
ATOM 8747 C CA . ALA B 1 522 ? -13.641 28.672 7.172 1 86.81 522 ALA B CA 1
ATOM 8748 C C . ALA B 1 522 ? -14.961 28.984 6.484 1 86.81 522 ALA B C 1
ATOM 8750 O O . ALA B 1 522 ? -15.578 28.094 5.883 1 86.81 522 ALA B O 1
ATOM 8751 N N . SER B 1 523 ? -15.344 30.219 6.551 1 84.69 523 SER B N 1
ATOM 8752 C CA . SER B 1 523 ? -16.594 30.609 5.914 1 84.69 523 SER B CA 1
ATOM 8753 C C . SER B 1 523 ? -16.484 30.562 4.395 1 84.69 523 SER B C 1
ATOM 8755 O O . SER B 1 523 ? -17.453 30.188 3.713 1 84.69 523 SER B O 1
ATOM 8757 N N . ILE B 1 524 ? -15.375 30.922 3.938 1 85.5 524 ILE B N 1
ATOM 8758 C CA . ILE B 1 524 ? -15.148 30.875 2.498 1 85.5 524 ILE B CA 1
ATOM 8759 C C . ILE B 1 524 ? -15.156 29.422 2.023 1 85.5 524 ILE B C 1
ATOM 8761 O O . ILE B 1 524 ? -15.781 29.109 1.009 1 85.5 524 ILE B O 1
ATOM 8765 N N . THR B 1 525 ? -14.539 28.609 2.773 1 89.88 525 THR B N 1
ATOM 8766 C CA . THR B 1 525 ? -14.477 27.188 2.436 1 89.88 525 THR B CA 1
ATOM 8767 C C . THR B 1 525 ? -15.867 26.578 2.439 1 89.88 525 THR B C 1
ATOM 8769 O O . THR B 1 525 ? -16.219 25.812 1.535 1 89.88 525 THR B O 1
ATOM 8772 N N . LEU B 1 526 ? -16.656 26.938 3.422 1 92.5 526 LEU B N 1
ATOM 8773 C CA . LEU B 1 526 ? -18.016 26.391 3.521 1 92.5 526 LEU B CA 1
ATOM 8774 C C . LEU B 1 526 ? -18.859 26.828 2.336 1 92.5 526 LEU B C 1
ATOM 8776 O O . LEU B 1 526 ? -19.609 26.016 1.768 1 92.5 526 LEU B O 1
ATOM 8780 N N . LYS B 1 527 ? -18.734 28.016 1.955 1 90 527 LYS B N 1
ATOM 8781 C CA . LYS B 1 527 ? -19.484 28.516 0.803 1 90 527 LYS B CA 1
ATOM 8782 C C . LYS B 1 527 ? -19.078 27.781 -0.473 1 90 527 LYS B C 1
ATOM 8784 O O . LYS B 1 527 ? -19.938 27.438 -1.288 1 90 527 LYS B O 1
ATOM 8789 N N . ARG B 1 528 ? -17.844 27.609 -0.58 1 89.19 528 ARG B N 1
ATOM 8790 C CA . ARG B 1 528 ? -17.328 26.875 -1.732 1 89.19 528 ARG B CA 1
ATOM 8791 C C . ARG B 1 528 ? -17.875 25.453 -1.764 1 89.19 528 ARG B C 1
ATOM 8793 O O . ARG B 1 528 ? -18.281 24.953 -2.818 1 89.19 528 ARG B O 1
ATOM 8800 N N . LEU B 1 529 ? -17.891 24.797 -0.653 1 93.75 529 LEU B N 1
ATOM 8801 C CA . LEU B 1 529 ? -18.375 23.422 -0.567 1 93.75 529 LEU B CA 1
ATOM 8802 C C . LEU B 1 529 ? -19.859 23.344 -0.902 1 93.75 529 LEU B C 1
ATOM 8804 O O . LEU B 1 529 ? -20.297 22.469 -1.644 1 93.75 529 LEU B O 1
ATOM 8808 N N . LYS B 1 530 ? -20.594 24.312 -0.428 1 93.81 530 LYS B N 1
ATOM 8809 C CA . LYS B 1 530 ? -22.031 24.328 -0.692 1 93.81 530 LYS B CA 1
ATOM 8810 C C . LYS B 1 530 ? -22.312 24.484 -2.184 1 93.81 530 LYS B C 1
ATOM 8812 O O . LYS B 1 530 ? -23.219 23.828 -2.723 1 93.81 530 LYS B O 1
ATOM 8817 N N . ARG B 1 531 ? -21.562 25.25 -2.783 1 90.94 531 ARG B N 1
ATOM 8818 C CA . ARG B 1 531 ? -21.703 25.422 -4.227 1 90.94 531 ARG B CA 1
ATOM 8819 C C . ARG B 1 531 ? -21.391 24.109 -4.957 1 90.94 531 ARG B C 1
ATOM 8821 O O . ARG B 1 531 ? -22.094 23.75 -5.898 1 90.94 531 ARG B O 1
ATOM 8828 N N . LYS B 1 532 ? -20.391 23.484 -4.566 1 90.69 532 LYS B N 1
ATOM 8829 C CA . LYS B 1 532 ? -20 22.219 -5.195 1 90.69 532 LYS B CA 1
ATOM 8830 C C . LYS B 1 532 ? -21.078 21.156 -4.977 1 90.69 532 LYS B C 1
ATOM 8832 O O . LYS B 1 532 ? -21.344 20.344 -5.871 1 90.69 532 LYS B O 1
ATOM 8837 N N . TRP B 1 533 ? -21.641 21.172 -3.756 1 93.25 533 TRP B N 1
ATOM 8838 C CA . TRP B 1 533 ? -22.719 20.234 -3.465 1 93.25 533 TRP B CA 1
ATOM 8839 C C . TRP B 1 533 ? -23.906 20.484 -4.367 1 93.25 533 TRP B C 1
ATOM 8841 O O . TRP B 1 533 ? -24.484 19.547 -4.926 1 93.25 533 TRP B O 1
ATOM 8851 N N . GLU B 1 534 ? -24.219 21.703 -4.578 1 90.88 534 GLU B N 1
ATOM 8852 C CA . GLU B 1 534 ? -25.344 22.062 -5.43 1 90.88 534 GLU B CA 1
ATOM 8853 C C . GLU B 1 534 ? -25.109 21.625 -6.875 1 90.88 534 GLU B C 1
ATOM 8855 O O . GLU B 1 534 ? -26 21.062 -7.516 1 90.88 534 GLU B O 1
ATOM 8860 N N . ARG B 1 535 ? -24.031 21.844 -7.336 1 87.12 535 ARG B N 1
ATOM 8861 C CA . ARG B 1 535 ? -23.688 21.438 -8.695 1 87.12 535 ARG B CA 1
ATOM 8862 C C . ARG B 1 535 ? -23.734 19.922 -8.844 1 87.12 535 ARG B C 1
ATOM 8864 O O . ARG B 1 535 ? -24.188 19.406 -9.867 1 87.12 535 ARG B O 1
ATOM 8871 N N . TYR B 1 536 ? -23.156 19.328 -7.875 1 88.5 536 TYR B N 1
ATOM 8872 C CA . TYR B 1 536 ? -23.156 17.859 -7.891 1 88.5 536 TYR B CA 1
ATOM 8873 C C . TYR B 1 536 ? -24.578 17.328 -7.941 1 88.5 536 TYR B C 1
ATOM 8875 O O . TYR B 1 536 ? -24.875 16.406 -8.703 1 88.5 536 TYR B O 1
ATOM 8883 N N . ASP B 1 537 ? -25.422 17.859 -7.152 1 88.5 537 ASP B N 1
ATOM 8884 C CA . ASP B 1 537 ? -26.797 17.406 -7.082 1 88.5 537 ASP B CA 1
ATOM 8885 C C . ASP B 1 537 ? -27.531 17.672 -8.391 1 88.5 537 ASP B C 1
ATOM 8887 O O . ASP B 1 537 ? -28.359 16.859 -8.828 1 88.5 537 ASP B O 1
ATOM 8891 N N . LYS B 1 538 ? -27.266 18.672 -9 1 84.88 538 LYS B N 1
ATOM 8892 C CA . LYS B 1 538 ? -27.875 19 -10.281 1 84.88 538 LYS B CA 1
ATOM 8893 C C . LYS B 1 538 ? -27.469 18 -11.359 1 84.88 538 LYS B C 1
ATOM 8895 O O . LYS B 1 538 ? -28.312 17.578 -12.164 1 84.88 538 LYS B O 1
ATOM 8900 N N . ILE B 1 539 ? -26.219 17.703 -11.391 1 80.25 539 ILE B N 1
ATOM 8901 C CA . ILE B 1 539 ? -25.703 16.781 -12.391 1 80.25 539 ILE B CA 1
ATOM 8902 C C . ILE B 1 539 ? -26.266 15.383 -12.148 1 80.25 539 ILE B C 1
ATOM 8904 O O . ILE B 1 539 ? -26.531 14.633 -13.094 1 80.25 539 ILE B O 1
ATOM 8908 N N . HIS B 1 540 ? -26.453 15.062 -10.945 1 76.38 540 HIS B N 1
ATOM 8909 C CA . HIS B 1 540 ? -26.875 13.703 -10.633 1 76.38 540 HIS B CA 1
ATOM 8910 C C . HIS B 1 540 ? -28.375 13.633 -10.359 1 76.38 540 HIS B C 1
ATOM 8912 O O . HIS B 1 540 ? -28.875 12.625 -9.852 1 76.38 540 HIS B O 1
ATOM 8918 N N . ASP B 1 541 ? -28.922 14.82 -10.531 1 74.06 541 ASP B N 1
ATOM 8919 C CA . ASP B 1 541 ? -30.391 14.844 -10.469 1 74.06 541 ASP B CA 1
ATOM 8920 C C . ASP B 1 541 ? -31 13.961 -11.562 1 74.06 541 ASP B C 1
ATOM 8922 O O . ASP B 1 541 ? -30.719 14.156 -12.742 1 74.06 541 ASP B O 1
ATOM 8926 N N . GLY B 1 542 ? -31.609 12.828 -11.297 1 58.62 542 GLY B N 1
ATOM 8927 C CA . GLY B 1 542 ? -32.188 11.852 -12.203 1 58.62 542 GLY B CA 1
ATOM 8928 C C . GLY B 1 542 ? -31.281 10.672 -12.484 1 58.62 542 GLY B C 1
ATOM 8929 O O . GLY B 1 542 ? -31.672 9.742 -13.195 1 58.62 542 GLY B O 1
ATOM 8930 N N . ASP B 1 543 ? -30.047 11.016 -12.289 1 52.34 543 ASP B N 1
ATOM 8931 C CA . ASP B 1 543 ? -29.047 10.039 -12.734 1 52.34 543 ASP B CA 1
ATOM 8932 C C . ASP B 1 543 ? -28.969 8.867 -11.758 1 52.34 543 ASP B C 1
ATOM 8934 O O . ASP B 1 543 ? -28.812 9.062 -10.547 1 52.34 543 ASP B O 1
ATOM 8938 N N . THR B 1 544 ? -29.594 7.836 -12.047 1 43.91 544 THR B N 1
ATOM 8939 C CA . THR B 1 544 ? -29.781 6.52 -11.445 1 43.91 544 THR B CA 1
ATOM 8940 C C . THR B 1 544 ? -28.438 5.859 -11.164 1 43.91 544 THR B C 1
ATOM 8942 O O . THR B 1 544 ? -28.344 4.633 -11.078 1 43.91 544 THR B O 1
ATOM 8945 N N . GLY B 1 545 ? -27.453 6.516 -10.695 1 46.72 545 GLY B N 1
ATOM 8946 C CA . GLY B 1 545 ? -26.359 5.766 -10.109 1 46.72 545 GLY B CA 1
ATOM 8947 C C . GLY B 1 545 ? -25.188 5.586 -11.047 1 46.72 545 GLY B C 1
ATOM 8948 O O . GLY B 1 545 ? -24.219 4.898 -10.711 1 46.72 545 GLY B O 1
ATOM 8949 N N . THR B 1 546 ? -25.281 6.047 -12.336 1 41.84 546 THR B N 1
ATOM 8950 C CA . THR B 1 546 ? -24.469 5.484 -13.414 1 41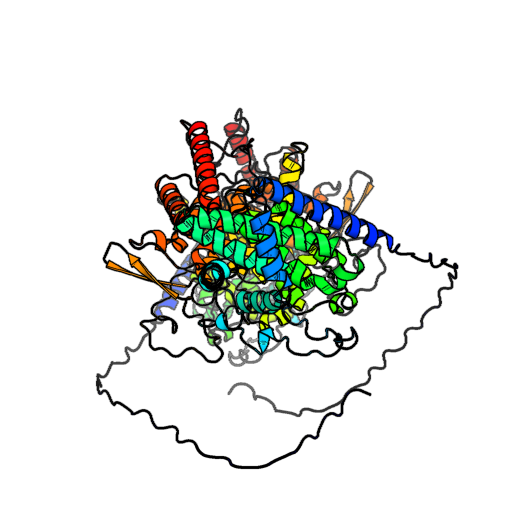.84 546 THR B CA 1
ATOM 8951 C C . THR B 1 546 ? -23.156 6.242 -13.539 1 41.84 546 THR B C 1
ATOM 8953 O O . THR B 1 546 ? -22.422 6.059 -14.516 1 41.84 546 THR B O 1
ATOM 8956 N N . PHE B 1 547 ? -22.828 7.375 -12.859 1 49.34 547 PHE B N 1
ATOM 8957 C CA . PHE B 1 547 ? -21.734 8.078 -13.5 1 49.34 547 PHE B CA 1
ATOM 8958 C C . PHE B 1 547 ? -20.391 7.5 -13.062 1 49.34 547 PHE B C 1
ATOM 8960 O O . PHE B 1 547 ? -20.141 7.34 -11.867 1 49.34 547 PHE B O 1
ATOM 8967 N N . ALA B 1 548 ? -19.547 6.977 -13.992 1 49.56 548 ALA B N 1
ATOM 8968 C CA . ALA B 1 548 ? -18.219 6.391 -13.875 1 49.56 548 ALA B CA 1
ATOM 8969 C C . ALA B 1 548 ? -17.172 7.445 -13.492 1 49.56 548 ALA B C 1
ATOM 8971 O O . ALA B 1 548 ? -16.281 7.18 -12.688 1 49.56 548 ALA B O 1
ATOM 8972 N N . PHE B 1 549 ? -17.094 8.523 -14.297 1 50.84 549 PHE B N 1
ATOM 8973 C CA . PHE B 1 549 ? -16.062 9.531 -14.055 1 50.84 549 PHE B CA 1
ATOM 8974 C C . PHE B 1 549 ? -16.703 10.898 -13.805 1 50.84 549 PHE B C 1
ATOM 8976 O O . PHE B 1 549 ? -17.594 11.312 -14.547 1 50.84 549 PHE B O 1
ATOM 8983 N N . GLU B 1 550 ? -16.656 11.359 -12.609 1 55.91 550 GLU B N 1
ATOM 8984 C CA . GLU B 1 550 ? -17.125 12.703 -12.32 1 55.91 550 GLU B CA 1
ATOM 8985 C C . GLU B 1 550 ? -16.234 13.766 -12.953 1 55.91 550 GLU B C 1
ATOM 8987 O O . GLU B 1 550 ? -15.008 13.727 -12.789 1 55.91 550 GLU B O 1
ATOM 8992 N N . PRO B 1 551 ? -16.781 14.531 -13.984 1 50.44 551 PRO B N 1
ATOM 8993 C CA . PRO B 1 551 ? -15.945 15.586 -14.57 1 50.44 551 PRO B CA 1
ATOM 8994 C C . PRO B 1 551 ? -15.367 16.531 -13.523 1 50.44 551 PRO B C 1
ATOM 8996 O O . PRO B 1 551 ? -15.961 16.719 -12.453 1 50.44 551 PRO B O 1
ATOM 8999 N N . ASP B 1 552 ? -14.062 16.844 -13.719 1 51.34 552 ASP B N 1
ATOM 9000 C CA . ASP B 1 552 ? -13.445 17.891 -12.891 1 51.34 552 ASP B CA 1
ATOM 9001 C C . ASP B 1 552 ? -14.281 19.156 -12.906 1 51.34 552 ASP B C 1
ATOM 9003 O O . ASP B 1 552 ? -14.539 19.734 -13.969 1 51.34 552 ASP B O 1
ATOM 9007 N N . LEU B 1 553 ? -15.195 19.281 -12.102 1 46.53 553 LEU B N 1
ATOM 9008 C CA . LEU B 1 553 ? -15.945 20.531 -12.062 1 46.53 553 LEU B CA 1
ATOM 9009 C C . LEU B 1 553 ? -15.008 21.734 -11.922 1 46.53 553 LEU B C 1
ATOM 9011 O O . LEU B 1 553 ? -14.25 21.812 -10.945 1 46.53 553 LEU B O 1
ATOM 9015 N N . GLU B 1 554 ? -14.531 22.234 -13.078 1 47.88 554 GLU B N 1
ATOM 9016 C CA . GLU B 1 554 ? -13.703 23.438 -13.125 1 47.88 554 GLU B CA 1
ATOM 9017 C C . GLU B 1 554 ? -14.258 24.531 -12.211 1 47.88 554 GLU B C 1
ATOM 9019 O O . GLU B 1 554 ? -15.445 24.859 -12.273 1 47.88 554 GLU B O 1
ATOM 9024 N N . ASP B 1 555 ? -13.828 24.688 -11.102 1 50.62 555 ASP B N 1
ATOM 9025 C CA . ASP B 1 555 ? -14.281 25.844 -10.32 1 50.62 555 ASP B CA 1
ATOM 9026 C C . ASP B 1 555 ? -13.648 27.141 -10.828 1 50.62 555 ASP B C 1
ATOM 9028 O O . ASP B 1 555 ? -12.422 27.266 -10.852 1 50.62 555 ASP B O 1
ATOM 9032 N N . ASP B 1 556 ? -14.25 27.938 -11.719 1 48.38 556 ASP B N 1
ATOM 9033 C CA . ASP B 1 556 ? -13.906 29.266 -12.242 1 48.38 556 ASP B CA 1
ATOM 9034 C C . ASP B 1 556 ? -13.273 30.141 -11.164 1 48.38 556 ASP B C 1
ATOM 9036 O O . ASP B 1 556 ? -12.398 30.953 -11.453 1 48.38 556 ASP B O 1
ATOM 9040 N N . ASP B 1 557 ? -13.953 30.547 -10.133 1 50.25 557 ASP B N 1
ATOM 9041 C CA . ASP B 1 557 ? -13.648 31.719 -9.32 1 50.25 557 ASP B CA 1
ATOM 9042 C C . ASP B 1 557 ? -12.805 31.344 -8.102 1 50.25 557 ASP B C 1
ATOM 9044 O O . ASP B 1 557 ? -13.32 31.281 -6.984 1 50.25 557 ASP B O 1
ATOM 9048 N N . PHE B 1 558 ? -11.586 30.688 -8.297 1 57.38 558 PHE B N 1
ATOM 9049 C CA . PHE B 1 558 ? -11.039 30.109 -7.078 1 57.38 558 PHE B CA 1
ATOM 9050 C C . PHE B 1 558 ? -10.125 31.109 -6.375 1 57.38 558 PHE B C 1
ATOM 9052 O O . PHE B 1 558 ? -9.141 31.578 -6.953 1 57.38 558 PHE B O 1
ATOM 9059 N N . GLU B 1 559 ? -10.703 31.781 -5.328 1 72.19 559 GLU B N 1
ATOM 9060 C CA . GLU B 1 559 ? -9.805 32.469 -4.406 1 72.19 559 GLU B CA 1
ATOM 9061 C C . GLU B 1 559 ? -8.75 31.531 -3.852 1 72.19 559 GLU B C 1
ATOM 9063 O O . GLU B 1 559 ? -9.008 30.328 -3.684 1 72.19 559 GLU B O 1
ATOM 9068 N N . ASP B 1 560 ? -7.523 31.938 -3.939 1 83.88 560 ASP B N 1
ATOM 9069 C CA . ASP B 1 560 ? -6.375 31.188 -3.441 1 83.88 560 ASP B CA 1
ATOM 9070 C C . ASP B 1 560 ? -6.469 30.969 -1.931 1 83.88 560 ASP B C 1
ATOM 9072 O O . ASP B 1 560 ? -5.629 31.469 -1.178 1 83.88 560 ASP B O 1
ATOM 9076 N N . VAL B 1 561 ? -7.535 30.141 -1.547 1 84.12 561 VAL B N 1
ATOM 9077 C CA . VAL B 1 561 ? -7.816 29.906 -0.135 1 84.12 561 VAL B CA 1
ATOM 9078 C C . VAL B 1 561 ? -7.133 28.625 0.323 1 84.12 561 VAL B C 1
ATOM 9080 O O . VAL B 1 561 ? -7.172 27.609 -0.378 1 84.12 561 VAL B O 1
ATOM 9083 N N . MET B 1 562 ? -6.434 28.75 1.392 1 87.81 562 MET B N 1
ATOM 9084 C CA . MET B 1 562 ? -5.863 27.578 2.043 1 87.81 562 MET B CA 1
ATOM 9085 C C . MET B 1 562 ? -6.602 27.266 3.34 1 87.81 562 MET B C 1
ATOM 9087 O O . MET B 1 562 ? -7.039 28.172 4.047 1 87.81 562 MET B O 1
ATOM 9091 N N . ASN B 1 563 ? -6.77 26.031 3.646 1 84.88 563 ASN B N 1
ATOM 9092 C CA . ASN B 1 563 ? -7.438 25.609 4.875 1 84.88 563 ASN B CA 1
ATOM 9093 C C . ASN B 1 563 ? -6.457 25.5 6.039 1 84.88 563 ASN B C 1
ATOM 9095 O O . ASN B 1 563 ? -6.164 24.406 6.504 1 84.88 563 ASN B O 1
ATOM 9099 N N . TYR B 1 564 ? -6.117 26.672 6.496 1 84.81 564 TYR B N 1
ATOM 9100 C CA . TYR B 1 564 ? -5.125 26.75 7.562 1 84.81 564 TYR B CA 1
ATOM 9101 C C . TYR B 1 564 ? -5.77 26.516 8.922 1 84.81 564 TYR B C 1
ATOM 9103 O O . TYR B 1 564 ? -6.777 27.141 9.266 1 84.81 564 TYR B O 1
#

Secondary structure (DSSP, 8-state):
-PPP--------------------------------------THHHHHHHHHHHHHHHHHHHHHHHHS---S-HHHHHHHHHHHHHS----------GGGGSS----HHHH-PPPGGGS---HHHHHHHHHIIIIIHHHH----SBTTB-HHHHHHHHHHTT-HHHHHHHHHHHHHHHHHHH--HHHHHHHHHHHHHHHHHHHHHHH-HHHHHHTHHHHHHHHHHHHHHHHHSSS--HHHHHHHHHHHHHHHS---S-GGGGGG--HHHHHHHHHHHHHHHHHHHHSTT--S--SHHHHHHHHHTHHHHHHHHHHTTSB-TTSEETTTTEEHHHHHHHHHHHHHHHHHHHHHHS-TTS----HHHHHHHHHHHHHHHT--SS-TTSB--TTSTT-TT--PPPPTTPPPPPGGGEEEEE-TTS-EEEEEHHHHHHHHHHHHHHHIIIIIIT---TTSHHHHHHHHHHHHHTGGGGSSSPP--GGGGGGHHHHHHHHHH--SHHHHHHHHHHHHHHHHTT-THHHHHHHHHHHHHHHHHHHTTT--S--SS------SS-------/-PPP--------------------------------------THHHHHHHHHHHHHHHHHHHHHHHHH---S-HHHHHHHHHHHHH-----------GGGTTS----HHHH-PPPGGGS---HHHHHHHHHIIIIIHHHH----SBTTB-HHHHHHHHHHTT-HHHHHHHHHHHHHHHHHHH--HHHHHHHHHHHHHHHHHHHHHHH-HHHHHHTHHHHHHHHHHHHHHHHHSSS--HHHHHHHHHHHHHHHS---S-GGGGGG--HHHHHHHHHHHHHHHHHHHHSTT--S--SHHHHHHHHHTHHHHHHHHHHTTSB-TTSEETTTTEEHHHHHHHHHHHHHHHHHHHHHHS-TTS----HHHHHHHHHHHHHHHT--SS-TTSB--TTSTT-TT--PPPPTTPPPPPGGGEEEEE-TTS-EEEEEHHHHHHHHHHHHHHHIIIIIIT---TTSHHHHHHHHHHHHHTGGGGSSSPP--GGGGGGHHHHHHHHHH--SHHHHHHHHHHHHHHHHTT-THHHHHHHHHHHHHHHHHHHTTT--S--SS------SS-------

Radius of gyration: 37.05 Å; Cα contacts (8 Å, |Δi|>4): 1389; chains: 2; bounding box: 84×121×85 Å

pLDDT: mean 75.47, std 22.88, range [15.93, 98.5]

Foldseek 3Di:
DPDDPDDDDDDDDDPPPPPPPPPDPPCPPPPDCPPPPPCCPDPCVLVVLLVLLVVLLVVVLVLVCVVLDPLPDPVVLVVLVCVLVVCVLPPPPVVPPVVCLPPPDDDCLLVPADDLVVLDDDPVLSQLLVQLQPFVLCLQFLFAFAVSDRLLNSLLVVVCSNPVLSVLLSSLLSLVVVCLVPVDPVSVSSNSSSNNSSSVSLVVQSVDVVNCLVCLLSVLSSLLSVLSSCQLDPNVPNQSSLSSSQSSCCNNPNLDPDVVSCSSDDLSSLVSLVSSLLQQLLLLQFFPVHGDDDDPVSLVSSLVCLVVSVVSCVSSVQADPVQQGSSNLAGNLVSSLSSLLSVLVSVLSVVVPPDPPDDADDPVSLVVSVVSLVVLCVDDLQDLLQFHDPPTCPPPVHVDDDDPPRRDGYPLQWDWAAAPVGDITIGGLSNLLSNLVSLLSVLCSCCVRVQAALPDPVNVVSLVSNVSSVCSLNGPDQDPRSSLLSNQSSLLSSLLRDQDPVSLVSSVSSLVSVVVSVRPLSVVSNVVSVVSNVVVCVVCVVPPPDDRGDPPPPPPPRDRRGSD/DPDDPPDDDDDDDDDDDDDPPDPDDPPPDPPDPPPPPPCCPDPCVLVVLLVLLVVLLVVVLVLVCVVLDPLPDPVVLVVLVCVLVVCVLCPPPCVVPPVCLPPPDDDCLLVPADDLVVLDDPPVLSQLLVQLQPFVLCLQFLFDFAVSDRLLSSLLVVVCSNPVLSVLLSSLLSLVVVCLVPVDVVSSSSNSSSNNSSSVSVVVQSVDPVNCLVCLLSVLSSLLSVLSSCQLDPNVPNQSSLSSSQSSCCNNPNLDPDVVSVSSDDLSSLVSLVSSLLQQLLLLQFFPQHGPDDDPVSLVSSLVCCVVSVVSCVSSVQADPLQQGSSNLAGNLVSSLSSLLSVLVSVLSVVVPPDPPDDADDPVSLVVSVVSLVVLCVDDLQDLLQFHDPPTCPPPVHVDDDDPPRRDGYPLQWDWAAAPVGDITIGGLSNLLHNLVSLLSVLCSCCVRVQFALPDPVNVVSLVSNVSSVCSLNGPDQDPRSSLLSNQSSLLSSLLRDQDPVSLVSSVSSLVSVVVSVRPLSVVSNVVSVVSNVVVCVVCVVPPPDDGGDPPPPPPPRDRRGSD

Sequence (1128 aa):
MGPPILGVHENTHASPSATAIPYPSESSGMNEQSQSPQSNFPLHSLGASANNLAHSLNDLLESKIDEIGVPNDDSEMESMFRMFKRTEYQCPDLTTSLDSVNGWGIPDFLTKRISIDSLQFPGEHRKYLELFDHDYVRVIMPFQPLPHYNPAREILLTYANKNNYLMAAILSCGALQSFRRTQDQQDEKNYCSYLSTCLQLLSTVLAEQDKISSNVEPMLLTILLLTSYTAMSLVQQWRPHLCAAKDLLSTYAPFSEDPRLRQRNSYVVAFCRNWYLSIENIAGLTAPLGGVLKNDRELDLAMYDLPYTRAYWESMMCCRRDGFNYLYGYSNTLGVSLQKLIKSIKIMRSKNHSSPQSPNLSAFTIFELTADFHRESQFEIISKTGIVPRTHFMHPDNSHAPPLGFEPLSPEAIEKVEYSDGTYDYISWYDVCHQSFVITAFLIITSDLGRIPKRHPIIQELVHRALHLLRFLDSEKVMRNYCVLMLQVAVFYVGLNCVYDRDREFVTRFFTQMNNLHTASASITLKRLKRKWERYDKIHDGDTGTFAFEPDLEDDDFEDVMNYMGPPILGVHENTHASPSATAIPYPSESSGMNEQSQSPQSNFPLHSLGASANNLAHSLNDLLESKIDEIGVPNDDSEMESMFRMFKRTEYQCPDLTTSLDSVNGWGIPDFLTKRISIDSLQFPGEHRKYLELFDHDYVRVIMPFQPLPHYNPAREILLTYANKNNYLMAAILSCGALQSFRRTQDQQDEKNYCSYLSTCLQLLSTVLAEQDKISSNVEPMLLTILLLTSYTAMSLVQQWRPHLCAAKDLLSTYAPFSEDPRLRQRNSYVVAFCRNWYLSIENIAGLTAPLGGVLKNDRELDLAMYDLPYTRAYWESMMCCRRDGFNYLYGYSNTLGVSLQKLIKSIKIMRSKNHSSPQSPNLSAFTIFELTADFHRESQFEIISKTGIVPRTHFMHPDNSHAPPLGFEPLSPEAIEKVEYSDGTYDYISWYDVCHQSFVITAFLIITSDLGRIPKRHPIIQELVHRALHLLRFLDSEKVMRNYCVLMLQVAVFYVGLNCVYDRDREFVTRFFTQMNNLHTASASITLKRLKRKWERYDKIHDGDTGTFAFEPDLEDDDFEDVMNY

Solvent-accessible surface area (backbone atoms only — not comparable to full-atom values): 62810 Å² total; per-residue (Å²): 133,73,84,80,79,75,81,82,78,87,85,81,79,85,70,79,75,74,73,72,73,73,72,77,74,76,68,80,66,86,63,76,78,70,73,70,70,77,75,68,72,63,74,58,63,57,52,55,36,51,50,50,27,52,50,24,48,47,44,34,52,50,60,43,51,66,70,38,61,79,79,81,58,70,65,56,50,49,50,51,45,44,52,51,56,69,50,59,48,70,64,63,82,70,73,64,51,78,72,58,70,72,59,88,69,81,55,59,53,81,76,45,86,80,53,73,79,72,59,82,57,62,72,88,58,38,57,18,47,49,40,23,67,72,44,50,41,33,69,67,34,40,52,37,62,40,85,94,39,46,56,68,49,36,49,51,52,57,47,22,59,69,30,57,37,35,37,24,43,47,37,16,54,9,17,44,54,46,17,73,73,65,66,40,65,67,32,47,51,48,18,41,44,25,42,50,49,17,49,51,48,47,50,56,45,64,70,37,67,81,47,39,76,78,39,46,59,58,48,44,52,37,37,50,52,50,19,56,48,22,31,28,29,78,60,51,62,22,61,42,27,50,44,24,43,49,32,49,34,56,66,70,47,42,70,53,88,47,71,80,60,48,70,58,64,42,67,62,51,44,47,49,52,52,54,49,49,42,52,38,51,41,19,33,71,54,16,84,76,37,39,77,74,79,48,69,63,56,52,52,31,58,52,62,42,47,74,70,44,42,59,51,31,43,74,55,51,42,30,46,95,88,34,41,22,36,64,63,43,29,36,54,65,49,51,43,52,48,50,55,49,34,52,53,50,50,54,54,57,57,37,71,74,47,60,90,79,54,80,68,81,53,54,64,57,52,36,48,52,41,25,52,44,47,57,52,60,70,59,57,85,85,30,64,71,14,46,50,48,74,85,36,42,81,19,88,91,31,87,47,73,71,62,88,86,64,75,81,73,26,74,83,34,55,44,82,38,49,38,84,88,71,48,70,47,40,32,30,51,62,19,29,37,32,44,32,50,40,48,37,50,51,48,43,47,42,37,68,72,59,48,43,32,52,82,38,64,56,47,44,50,48,42,50,52,47,49,54,53,46,51,60,72,61,23,78,61,82,83,79,60,51,58,62,54,68,42,42,53,32,46,50,54,37,49,74,43,52,85,48,69,72,56,48,47,52,43,50,50,52,32,58,53,39,41,74,72,64,26,45,33,32,55,54,51,48,53,53,44,51,52,51,52,51,52,50,49,59,70,46,56,88,50,84,72,49,67,32,61,70,75,82,74,75,72,84,83,70,70,66,47,37,56,95,132,74,82,79,78,77,80,76,81,78,85,85,89,87,83,82,78,76,77,73,73,74,75,79,73,86,69,83,66,89,66,75,77,71,73,71,73,76,76,68,71,64,74,56,66,57,52,56,36,51,50,49,25,51,49,25,47,47,44,34,52,50,59,44,50,66,69,53,48,81,78,81,58,68,65,58,50,50,50,49,45,43,54,52,57,70,49,58,50,72,64,64,83,68,74,64,55,79,74,55,73,72,57,87,68,80,54,58,54,80,76,44,86,79,53,73,80,73,55,84,57,62,73,85,57,38,57,18,48,49,40,24,66,71,45,51,41,32,69,66,34,40,53,38,63,40,87,95,39,44,55,67,47,35,49,52,52,58,48,23,62,73,29,56,37,36,36,23,42,46,36,16,56,9,17,43,54,47,17,73,73,65,66,39,66,67,31,46,53,49,17,40,45,24,42,52,49,16,50,53,48,46,50,55,44,65,70,36,67,79,47,38,74,78,38,46,59,59,48,46,53,38,34,49,52,50,19,56,49,23,30,28,29,77,62,53,62,21,62,44,27,49,44,24,44,47,31,49,34,56,66,70,49,44,70,55,88,48,70,81,61,50,70,61,62,43,67,61,51,44,48,49,50,52,54,50,47,42,51,37,50,41,19,33,70,54,16,82,77,35,38,77,74,80,47,70,64,56,52,50,31,59,53,63,41,46,72,70,42,42,61,50,30,44,74,55,51,42,28,47,94,90,35,42,21,34,65,64,43,29,36,53,66,49,51,44,52,49,51,54,49,34,52,53,50,49,55,52,58,56,36,72,74,49,58,92,76,54,84,68,80,51,55,63,56,53,35,48,51,41,26,53,43,46,57,51,58,68,59,57,86,85,29,64,69,15,46,49,48,76,85,36,41,81,20,89,90,32,86,47,73,73,62,90,87,65,76,79,72,25,73,83,33,53,45,80,37,48,38,84,86,70,48,70,48,40,32,30,52,62,18,28,36,31,44,31,51,41,46,38,48,52,48,42,48,41,36,69,71,58,47,43,33,54,84,38,66,58,48,44,51,48,41,48,53,47,50,56,53,45,50,60,72,62,25,79,59,81,83,81,62,52,58,62,51,68,40,42,54,32,46,50,53,36,49,76,42,50,84,49,69,71,56,48,49,52,41,50,52,50,33,55,53,38,40,73,71,65,26,46,33,34,52,55,50,48,52,51,45,51,52,51,50,51,53,50,48,58,69,47,57,87,51,85,74,47,71,33,67,72,75,80,76,77,70,83,83,70,69,66,46,36,55,97